Protein AF-A0A5P1X5R8-F1 (afdb_monomer)

Sequence (761 aa):
MVNEMNGQTHYKMYKANKHWIYVGITLMVMTGAVAITSGNVRADVNDPTAAAPLDAPDDSITTAAVSAYQSDRDAYQSMASTASASATQAADEYNSSSATSDYAADLASYNTASNAATYDTKAEVLSQYNDTASEYAVQVSAANSANTVIEQQNNSAQASYESVQTKYDALPAKIKTAGALITEYNKTTDTVSADIAAKITKESNTNAVTASTSSLSNLLKSVNKAKGANSATPITVASSTDGSGAVTATLFGATYTDQNGDGKITFEDDIIPELQTPTSLADVTVMFYYLKRVADTALDSTDANGTAVKAVSAGAAATSMDLMNTASGAFKTSGSTAEAALVKSIQTELKTDLENKLKDIYSQAGMTFDEAAFDATYVEQLKQIAIDNYKEQTAAFLQTLNDLLVKFQAATTDTVWTSNSTNPLVGGLKTVIAKATQQVTDGLAEIEALPASDDFLETVYSGNNKITNSINSIWSTINSSIDNYGRSTSPMMKTVLPGLDTNGVKSAAGTFTFSNEFVASHQVIFDAAIGLADAITKLAEEFFGVTDDLQQTIQPLVTISGSFDVSAPTAYTNVAAVALPTAPAKPVIQGVDKEPTTPQARTITIIPVDLSGNPLEYAPSFTIDTIPGVTIDTPTVAGYSPQNAKLTPTPGENKVVYIPVNYAGNEGDGIQVKTAVSEGGYHEAKTADPIIVPEENKVVETVTDLGNNQPKPNQSIGETTNNLGKSLPQTGESSQSELATIGLMLLGFMGLAAVGKKKRY

InterPro domains:
  IPR019931 LPXTG cell wall anchor motif [PF00746] (725-759)
  IPR019931 LPXTG cell wall anchor motif [PS50847] (728-761)
  IPR022263 KxYKxGKxW signal peptide [PF19258] (8-45)
  IPR022263 KxYKxGKxW signal peptide [TIGR03715] (9-28)

Structure (mmCIF, N/CA/C/O backbone):
data_AF-A0A5P1X5R8-F1
#
_entry.id   AF-A0A5P1X5R8-F1
#
loop_
_atom_site.group_PDB
_atom_site.id
_atom_site.type_symbol
_atom_site.label_atom_id
_atom_site.label_alt_id
_atom_site.label_comp_id
_atom_site.label_asym_id
_atom_site.label_entity_id
_atom_site.label_seq_id
_atom_site.pdbx_PDB_ins_code
_atom_site.Cartn_x
_atom_site.Cartn_y
_atom_site.Cartn_z
_atom_site.occupancy
_atom_site.B_iso_or_equiv
_atom_site.auth_seq_id
_atom_site.auth_comp_id
_atom_site.auth_asym_id
_atom_site.auth_atom_id
_atom_site.pdbx_PDB_model_num
ATOM 1 N N . MET A 1 1 ? 12.021 33.035 37.896 1.00 27.00 1 MET A N 1
ATOM 2 C CA . MET A 1 1 ? 13.412 32.616 37.635 1.00 27.00 1 MET A CA 1
ATOM 3 C C . MET A 1 1 ? 13.331 31.256 36.983 1.00 27.00 1 MET A C 1
ATOM 5 O O . MET A 1 1 ? 12.898 30.315 37.630 1.00 27.00 1 MET A O 1
ATOM 9 N N . VAL A 1 2 ? 13.594 31.214 35.681 1.00 25.67 2 VAL A N 1
ATOM 10 C CA . VAL A 1 2 ? 13.609 29.990 34.877 1.00 25.67 2 VAL A CA 1
ATOM 11 C C . VAL A 1 2 ? 14.982 29.362 35.091 1.00 25.67 2 VAL A C 1
ATOM 13 O O . VAL A 1 2 ? 15.979 30.003 34.774 1.00 25.67 2 VAL A O 1
ATOM 16 N N . ASN A 1 3 ? 15.035 28.172 35.687 1.00 24.73 3 ASN A N 1
ATOM 17 C CA . ASN A 1 3 ? 16.239 27.347 35.683 1.00 24.73 3 ASN A CA 1
ATOM 18 C C . ASN A 1 3 ? 16.033 26.253 34.638 1.00 24.73 3 ASN A C 1
ATOM 20 O O . ASN A 1 3 ? 15.183 25.380 34.803 1.00 24.73 3 ASN A O 1
ATOM 24 N N . GLU A 1 4 ? 16.802 26.352 33.559 1.00 27.09 4 GLU A N 1
ATOM 25 C CA . GLU A 1 4 ? 16.969 25.324 32.539 1.00 27.09 4 GLU A CA 1
ATOM 26 C C . GLU A 1 4 ? 17.532 24.047 33.182 1.00 27.09 4 GLU A C 1
ATOM 28 O O . GLU A 1 4 ? 18.635 24.047 33.732 1.00 27.09 4 GLU A O 1
ATOM 33 N N . MET A 1 5 ? 16.786 22.942 33.108 1.00 25.38 5 MET A N 1
ATOM 34 C CA . MET A 1 5 ? 17.341 21.606 33.319 1.00 25.38 5 MET A CA 1
ATOM 35 C C . MET A 1 5 ? 17.916 21.107 31.991 1.00 25.38 5 MET A C 1
ATOM 37 O O . MET A 1 5 ? 17.199 20.586 31.141 1.00 25.38 5 MET A O 1
ATOM 41 N N . ASN A 1 6 ? 19.231 21.259 31.828 1.00 30.48 6 ASN A N 1
ATOM 42 C CA . ASN A 1 6 ? 20.014 20.522 30.838 1.00 30.48 6 ASN A CA 1
ATOM 43 C C . ASN A 1 6 ? 20.052 19.035 31.232 1.00 30.48 6 ASN A C 1
ATOM 45 O O . ASN A 1 6 ? 20.942 18.597 31.959 1.00 30.48 6 ASN A O 1
ATOM 49 N N . GLY A 1 7 ? 19.073 18.259 30.771 1.00 25.56 7 GLY A N 1
ATOM 50 C CA . GLY A 1 7 ? 19.085 16.802 30.874 1.00 25.56 7 GLY A CA 1
ATOM 51 C C . GLY A 1 7 ? 19.798 16.183 29.675 1.00 25.56 7 GLY A C 1
ATOM 52 O O . GLY A 1 7 ? 19.180 15.979 28.635 1.00 25.56 7 GLY A O 1
ATOM 53 N N . GLN A 1 8 ? 21.089 15.861 29.804 1.00 24.95 8 GLN A N 1
ATOM 54 C CA . GLN A 1 8 ? 21.733 14.929 28.873 1.00 24.95 8 GLN A CA 1
ATOM 55 C C . GLN A 1 8 ? 21.175 13.523 29.119 1.00 24.95 8 GLN A C 1
ATOM 57 O O . GLN A 1 8 ? 21.382 12.934 30.179 1.00 24.95 8 GLN A O 1
ATOM 62 N N . THR A 1 9 ? 20.450 12.987 28.141 1.00 26.39 9 THR A N 1
ATOM 63 C CA . THR A 1 9 ? 19.920 11.621 28.163 1.00 26.39 9 THR A CA 1
ATOM 64 C C . THR A 1 9 ? 20.978 10.662 27.618 1.00 26.39 9 THR A C 1
ATOM 66 O O . THR A 1 9 ? 21.393 10.769 26.465 1.00 26.39 9 THR A O 1
ATOM 69 N N . HIS A 1 10 ? 21.432 9.717 28.442 1.00 26.34 10 HIS A N 1
ATOM 70 C CA . HIS A 1 10 ? 22.325 8.644 28.007 1.00 26.34 10 HIS A CA 1
ATOM 71 C C . HIS A 1 10 ? 21.500 7.426 27.579 1.00 26.34 10 HIS A C 1
ATOM 73 O O . HIS A 1 10 ? 20.803 6.829 28.396 1.00 26.34 10 HIS A O 1
ATOM 79 N N . TYR A 1 11 ? 21.612 7.033 26.310 1.00 27.80 11 TYR A N 1
ATOM 80 C CA . TYR A 1 11 ? 20.990 5.820 25.776 1.00 27.80 11 TYR A CA 1
ATOM 81 C C . TYR A 1 11 ? 21.985 4.655 25.818 1.00 27.80 11 TYR A C 1
ATOM 83 O O . TYR A 1 11 ? 23.116 4.784 25.344 1.00 27.80 11 TYR A O 1
ATOM 91 N N . LYS A 1 12 ? 21.568 3.500 26.349 1.00 27.92 12 LYS A N 1
ATOM 92 C CA . LYS A 1 12 ? 22.285 2.234 26.139 1.00 27.92 12 LYS A CA 1
ATOM 93 C C . LYS A 1 12 ? 21.768 1.585 24.860 1.00 27.92 12 LYS A C 1
ATOM 95 O O . LYS A 1 12 ? 20.571 1.369 24.710 1.00 27.92 12 LYS A O 1
ATOM 100 N N . MET A 1 13 ? 22.685 1.293 23.946 1.00 27.95 13 MET A N 1
ATOM 101 C CA . MET A 1 13 ? 22.392 0.644 22.673 1.00 27.95 13 MET A CA 1
ATOM 102 C C . MET A 1 13 ? 22.651 -0.862 22.760 1.00 27.95 13 MET A C 1
ATOM 104 O O . MET A 1 13 ? 23.700 -1.275 23.256 1.00 27.95 13 MET A O 1
ATOM 108 N N . TYR A 1 14 ? 21.750 -1.668 22.197 1.00 30.86 14 TYR A N 1
ATOM 109 C CA . TYR A 1 14 ? 21.970 -3.097 21.965 1.00 30.86 14 TYR A CA 1
ATOM 110 C C . TYR A 1 14 ? 21.928 -3.397 20.465 1.00 30.86 14 TYR A C 1
ATOM 112 O O . TYR A 1 14 ? 21.133 -2.825 19.717 1.00 30.86 14 TYR A O 1
ATOM 120 N N . LYS A 1 15 ? 22.827 -4.280 20.020 1.00 27.22 15 LYS A N 1
ATOM 121 C CA . LYS A 1 15 ? 22.990 -4.668 18.616 1.00 27.22 15 LYS A CA 1
ATOM 122 C C . LYS A 1 15 ? 22.424 -6.070 18.414 1.00 27.22 15 LYS A C 1
ATOM 124 O O . LYS A 1 15 ? 23.028 -7.036 18.870 1.00 27.22 15 LYS A O 1
ATOM 129 N N . ALA A 1 16 ? 21.321 -6.177 17.682 1.00 28.58 16 ALA A N 1
ATOM 130 C CA . ALA A 1 16 ? 20.769 -7.444 17.209 1.00 28.58 16 ALA A CA 1
ATOM 131 C C . ALA A 1 16 ? 20.650 -7.391 15.678 1.00 28.58 16 ALA A C 1
ATOM 133 O O . ALA A 1 16 ? 20.191 -6.396 15.126 1.00 28.58 16 ALA A O 1
ATOM 134 N N . ASN A 1 17 ? 21.147 -8.422 14.983 1.00 28.03 17 ASN A N 1
ATOM 135 C CA . ASN A 1 17 ? 21.011 -8.620 13.530 1.00 28.03 17 ASN A CA 1
ATOM 136 C C . ASN A 1 17 ? 21.136 -7.352 12.659 1.00 28.03 17 ASN A C 1
ATOM 138 O O . ASN A 1 17 ? 20.280 -7.043 11.842 1.00 28.03 17 ASN A O 1
ATOM 142 N N . LYS A 1 18 ? 22.271 -6.650 12.801 1.00 29.05 18 LYS A N 1
ATOM 143 C CA . LYS A 1 18 ? 22.678 -5.470 12.005 1.00 29.05 18 LYS A CA 1
ATOM 144 C C . LYS A 1 18 ? 21.834 -4.199 12.190 1.00 29.05 18 LYS A C 1
ATOM 146 O O . LYS A 1 18 ? 22.118 -3.219 11.501 1.00 29.05 18 LYS A O 1
ATOM 151 N N . HIS A 1 19 ? 20.895 -4.153 13.132 1.00 24.38 19 HIS A N 1
ATOM 152 C CA . HIS A 1 19 ? 20.136 -2.941 13.449 1.00 24.38 19 HIS A CA 1
ATOM 153 C C . HIS A 1 19 ? 20.346 -2.520 14.910 1.00 24.38 19 HIS A C 1
ATOM 155 O O . HIS A 1 19 ? 20.564 -3.349 15.798 1.00 24.38 19 HIS A O 1
ATOM 161 N N . TRP A 1 20 ? 20.368 -1.206 15.132 1.00 28.70 20 TRP A N 1
ATOM 162 C CA . TRP A 1 20 ? 20.449 -0.599 16.458 1.00 28.70 20 TRP A CA 1
ATOM 163 C C . TRP A 1 20 ? 19.023 -0.361 16.949 1.00 28.70 20 TRP A C 1
ATOM 165 O O . TRP A 1 20 ? 18.269 0.345 16.284 1.00 28.70 20 TRP A O 1
ATOM 175 N N . ILE A 1 21 ? 18.648 -0.954 18.083 1.00 26.28 21 ILE A N 1
ATOM 176 C CA . ILE A 1 21 ? 17.311 -0.792 18.669 1.00 26.28 21 ILE A CA 1
ATOM 177 C C . ILE A 1 21 ? 17.430 0.073 19.926 1.00 26.28 21 ILE A C 1
ATOM 179 O O . ILE A 1 21 ? 18.297 -0.162 20.773 1.00 26.28 21 ILE A O 1
ATOM 183 N N . TYR A 1 22 ? 16.556 1.074 20.032 1.00 25.41 22 TYR A N 1
ATOM 184 C CA . TYR A 1 22 ? 16.398 1.925 21.208 1.00 25.41 22 TYR A CA 1
ATOM 185 C C . TYR A 1 22 ? 15.264 1.363 22.070 1.00 25.41 22 TYR A C 1
ATOM 187 O O . TYR A 1 22 ? 14.120 1.338 21.630 1.00 25.41 22 TYR A O 1
ATOM 195 N N . VAL A 1 23 ? 15.560 0.931 23.297 1.00 26.56 23 VAL A N 1
ATOM 196 C CA . VAL A 1 23 ? 14.532 0.604 24.298 1.00 26.56 23 VAL A CA 1
ATOM 197 C C . VAL A 1 23 ? 14.603 1.662 25.389 1.00 26.56 23 VAL A C 1
ATOM 199 O O . VAL A 1 23 ? 15.462 1.614 26.267 1.00 26.56 23 VAL A O 1
ATOM 202 N N . GLY A 1 24 ? 13.731 2.661 25.292 1.00 22.95 24 GLY A N 1
ATOM 203 C CA . GLY A 1 24 ? 13.473 3.625 26.353 1.00 22.95 24 GLY A CA 1
ATOM 204 C C . GLY A 1 24 ? 12.089 3.363 26.923 1.00 22.95 24 GLY A C 1
ATOM 205 O O . GLY A 1 24 ? 11.106 3.859 26.381 1.00 22.95 24 GLY A O 1
ATOM 206 N N . ILE A 1 25 ? 12.003 2.588 28.006 1.00 26.08 25 ILE A N 1
ATOM 207 C CA . ILE A 1 25 ? 10.794 2.549 28.835 1.00 26.08 25 ILE A CA 1
ATOM 208 C C . ILE A 1 25 ? 10.695 3.923 29.494 1.00 26.08 25 ILE A C 1
ATOM 210 O O . ILE A 1 25 ? 11.390 4.216 30.466 1.00 26.08 25 ILE A O 1
ATOM 214 N N . THR A 1 26 ? 9.854 4.784 28.934 1.00 22.89 26 THR A N 1
ATOM 215 C CA . THR A 1 26 ? 9.471 6.036 29.579 1.00 22.89 26 THR A CA 1
ATOM 216 C C . THR A 1 26 ? 8.238 5.730 30.415 1.00 22.89 26 THR A C 1
ATOM 218 O O . THR A 1 26 ? 7.112 5.811 29.937 1.00 22.89 26 THR A O 1
ATOM 221 N N . LEU A 1 27 ? 8.451 5.328 31.669 1.00 23.73 27 LEU A N 1
ATOM 222 C CA . LEU A 1 27 ? 7.388 5.263 32.664 1.00 23.73 27 LEU A CA 1
ATOM 223 C C . LEU A 1 27 ? 7.100 6.703 33.119 1.00 23.73 27 LEU A C 1
ATOM 225 O O . LEU A 1 27 ? 7.674 7.192 34.090 1.00 23.73 27 LEU A O 1
ATOM 229 N N . MET A 1 28 ? 6.258 7.424 32.379 1.00 20.64 28 MET A N 1
ATOM 230 C CA . MET A 1 28 ? 5.719 8.692 32.860 1.00 20.64 28 MET A CA 1
ATOM 231 C C . MET A 1 28 ? 4.543 8.366 33.782 1.00 20.64 28 MET A C 1
ATOM 233 O O . MET A 1 28 ? 3.407 8.213 33.345 1.00 20.64 28 MET A O 1
ATOM 237 N N . VAL A 1 29 ? 4.826 8.217 35.076 1.00 23.75 29 VAL A N 1
ATOM 238 C CA . VAL A 1 29 ? 3.786 8.164 36.105 1.00 23.75 29 VAL A CA 1
ATOM 239 C C . VAL A 1 29 ? 3.222 9.578 36.246 1.00 23.75 29 VAL A C 1
ATOM 241 O O . VAL A 1 29 ? 3.705 10.379 37.042 1.00 23.75 29 VAL A O 1
ATOM 244 N N . MET A 1 30 ? 2.209 9.917 35.448 1.00 21.86 30 MET A N 1
ATOM 245 C CA . MET A 1 30 ? 1.336 11.037 35.782 1.00 21.86 30 MET A CA 1
ATOM 246 C C . MET A 1 30 ? 0.348 10.564 36.848 1.00 21.86 30 MET A C 1
ATOM 248 O O . MET A 1 30 ? -0.737 10.076 36.546 1.00 21.86 30 MET A O 1
ATOM 252 N N . THR A 1 31 ? 0.701 10.735 38.121 1.00 26.34 31 THR A N 1
ATOM 253 C CA . THR A 1 31 ? -0.300 10.828 39.188 1.00 26.34 31 THR A CA 1
ATOM 254 C C . THR A 1 31 ? -1.058 12.144 39.022 1.00 26.34 31 THR A C 1
ATOM 256 O O . THR A 1 31 ? -0.727 13.154 39.639 1.00 26.34 31 THR A O 1
ATOM 259 N N . GLY A 1 32 ? -2.064 12.144 38.153 1.00 22.59 32 GLY A N 1
ATOM 260 C CA . GLY A 1 32 ? -3.081 13.183 38.085 1.00 22.59 32 GLY A CA 1
ATOM 261 C C . GLY A 1 32 ? -4.236 12.832 39.013 1.00 22.59 32 GLY A C 1
ATOM 262 O O . GLY A 1 32 ? -5.257 12.322 38.564 1.00 22.59 32 GLY A O 1
ATOM 263 N N . ALA A 1 33 ? -4.091 13.099 40.311 1.00 22.97 33 ALA A N 1
ATOM 264 C CA . ALA A 1 33 ? -5.251 13.209 41.185 1.00 22.97 33 ALA A CA 1
ATOM 265 C C . ALA A 1 33 ? -6.056 14.436 40.733 1.00 22.97 33 ALA A C 1
ATOM 267 O O . ALA A 1 33 ? -5.693 15.575 41.030 1.00 22.97 33 ALA A O 1
ATOM 268 N N . VAL A 1 34 ? -7.139 14.217 39.987 1.00 22.72 34 VAL A N 1
ATOM 269 C CA . VAL A 1 34 ? -8.114 15.267 39.688 1.00 22.72 34 VAL A CA 1
ATOM 270 C C . VAL A 1 34 ? -8.908 15.537 40.968 1.00 22.72 34 VAL A C 1
ATOM 272 O O . VAL A 1 34 ? -9.952 14.945 41.226 1.00 22.72 34 VAL A O 1
ATOM 275 N N . ALA A 1 35 ? -8.395 16.440 41.802 1.00 21.91 35 ALA A N 1
ATOM 276 C CA . ALA A 1 35 ? -9.182 17.098 42.832 1.00 21.91 35 ALA A CA 1
ATOM 277 C C . ALA A 1 35 ? -10.048 18.176 42.161 1.00 21.91 35 ALA A C 1
ATOM 279 O O . ALA A 1 35 ? -9.607 19.305 41.953 1.00 21.91 35 ALA A O 1
ATOM 280 N N . ILE A 1 36 ? -11.288 17.827 41.807 1.00 25.17 36 ILE A N 1
ATOM 281 C CA . ILE A 1 36 ? -12.309 18.808 41.419 1.00 25.17 36 ILE A CA 1
ATOM 282 C C . ILE A 1 36 ? -12.775 19.511 42.697 1.00 25.17 36 ILE A C 1
ATOM 284 O O . ILE A 1 36 ? -13.628 19.010 43.426 1.00 25.17 36 ILE A O 1
ATOM 288 N N . THR A 1 37 ? -12.213 20.681 42.993 1.00 20.94 37 THR A N 1
ATOM 289 C CA . THR A 1 37 ? -12.808 21.612 43.954 1.00 20.94 37 THR A CA 1
ATOM 290 C C . THR A 1 37 ? -13.896 22.416 43.246 1.00 20.94 37 THR A C 1
ATOM 292 O O . THR A 1 37 ? -13.640 23.313 42.447 1.00 20.94 37 THR A O 1
ATOM 295 N N . SER A 1 38 ? -15.152 22.079 43.533 1.00 24.06 38 SER A N 1
ATOM 296 C CA . SER A 1 38 ? -16.329 22.840 43.115 1.00 24.06 38 SER A CA 1
ATOM 297 C C . SER A 1 38 ? -16.380 24.188 43.849 1.00 24.06 38 SER A C 1
ATOM 299 O O . SER A 1 38 ? -16.746 24.252 45.025 1.00 24.06 38 SER A O 1
ATOM 301 N N . GLY A 1 39 ? -16.022 25.273 43.162 1.00 21.47 39 GLY A N 1
ATOM 302 C CA . GLY A 1 39 ? -16.304 26.642 43.592 1.00 21.47 39 GLY A CA 1
ATOM 303 C C . GLY A 1 39 ? -17.635 27.121 43.014 1.00 21.47 39 GLY A C 1
ATOM 304 O O . GLY A 1 39 ? -17.707 27.474 41.842 1.00 21.47 39 GLY A O 1
ATOM 305 N N . ASN A 1 40 ? -18.689 27.146 43.832 1.00 22.45 40 ASN A N 1
ATOM 306 C CA . ASN A 1 40 ? -19.991 27.702 43.458 1.00 22.45 40 ASN A CA 1
ATOM 307 C C . ASN A 1 40 ? -19.959 29.239 43.506 1.00 22.45 40 ASN A C 1
ATOM 309 O O . ASN A 1 40 ? -19.747 29.816 44.574 1.00 22.45 40 ASN A O 1
ATOM 313 N N . VAL A 1 41 ? -20.268 29.902 42.388 1.00 21.92 41 VAL A N 1
ATOM 314 C CA . VAL A 1 41 ? -20.694 31.310 42.374 1.00 21.92 41 VAL A CA 1
ATOM 315 C C . VAL A 1 41 ? -22.222 31.332 42.368 1.00 21.92 41 VAL A C 1
ATOM 317 O O . VAL A 1 41 ? -22.862 30.875 41.426 1.00 21.92 41 VAL A O 1
ATOM 320 N N . ARG A 1 42 ? -22.807 31.833 43.460 1.00 21.78 42 ARG A N 1
ATOM 321 C CA . ARG A 1 42 ? -24.247 32.078 43.601 1.00 21.78 42 ARG A CA 1
ATOM 322 C C . ARG A 1 42 ? -24.659 33.311 42.794 1.00 21.78 42 ARG A C 1
ATOM 324 O O . ARG A 1 42 ? -24.067 34.372 42.972 1.00 21.78 42 ARG A O 1
ATOM 331 N N . ALA A 1 43 ? -25.751 33.194 42.045 1.00 21.09 43 ALA A N 1
ATOM 332 C CA . ALA A 1 43 ? -26.664 34.302 41.790 1.00 21.09 43 ALA A CA 1
ATOM 333 C C . ALA A 1 43 ? -28.021 33.930 42.406 1.00 21.09 43 ALA A C 1
ATOM 335 O O . ALA A 1 43 ? -28.658 32.960 42.005 1.00 21.09 43 ALA A O 1
ATOM 336 N N . ASP A 1 44 ? -28.384 34.666 43.450 1.00 21.70 44 ASP A N 1
ATOM 337 C CA . ASP A 1 44 ? -29.651 34.600 44.174 1.00 21.70 44 ASP A CA 1
ATOM 338 C C . ASP A 1 44 ? -30.624 35.600 43.540 1.00 21.70 44 ASP A C 1
ATOM 340 O O . ASP A 1 44 ? -30.308 36.790 43.508 1.00 21.70 44 ASP A O 1
ATOM 344 N N . VAL A 1 45 ? -31.780 35.129 43.060 1.00 26.59 45 VAL A N 1
ATOM 345 C CA . VAL A 1 45 ? -33.027 35.909 43.046 1.00 26.59 45 VAL A CA 1
ATOM 346 C C . VAL A 1 45 ? -34.208 34.954 43.275 1.00 26.59 45 VAL A C 1
ATOM 348 O O . VAL A 1 45 ? -34.491 34.082 42.457 1.00 26.59 45 VAL A O 1
ATOM 351 N N . ASN A 1 46 ? -34.886 35.140 44.407 1.00 27.33 46 ASN A N 1
ATOM 352 C CA . ASN A 1 46 ? -36.123 34.472 44.821 1.00 27.33 46 ASN A CA 1
ATOM 353 C C . ASN A 1 46 ? -37.341 34.818 43.942 1.00 27.33 46 ASN A C 1
ATOM 355 O O . ASN A 1 46 ? -37.555 35.996 43.667 1.00 27.33 46 ASN A O 1
ATOM 359 N N . ASP A 1 47 ? -38.219 33.834 43.696 1.00 25.69 47 ASP A N 1
ATOM 360 C CA . ASP A 1 47 ? -39.687 33.982 43.821 1.00 25.69 47 ASP A CA 1
ATOM 361 C C . ASP A 1 47 ? -40.375 32.596 43.953 1.00 25.69 47 ASP A C 1
ATOM 363 O O . ASP A 1 47 ? -40.315 31.800 43.013 1.00 25.69 47 ASP A O 1
ATOM 367 N N . PRO A 1 48 ? -41.010 32.246 45.093 1.00 33.84 48 PRO A N 1
ATOM 368 C CA . PRO A 1 48 ? -41.671 30.962 45.277 1.00 33.84 48 PRO A CA 1
ATOM 369 C C . PRO A 1 48 ? -43.201 31.100 45.276 1.00 33.84 48 PRO A C 1
ATOM 371 O O . PRO A 1 48 ? -43.821 30.797 46.287 1.00 33.84 48 PRO A O 1
ATOM 374 N N . THR A 1 49 ? -43.846 31.515 44.180 1.00 35.75 49 THR A N 1
ATOM 375 C CA . THR A 1 49 ? -45.305 31.308 44.019 1.00 35.75 49 THR A CA 1
ATOM 376 C C . THR A 1 49 ? -45.774 31.290 42.556 1.00 35.75 49 THR A C 1
ATOM 378 O O . THR A 1 49 ? -46.336 32.259 42.059 1.00 35.75 49 THR A O 1
ATOM 381 N N . ALA A 1 50 ? -45.650 30.150 41.871 1.00 28.64 50 ALA A N 1
ATOM 382 C CA . ALA A 1 50 ? -46.517 29.824 40.733 1.00 28.64 50 ALA A CA 1
ATOM 383 C C . ALA A 1 50 ? -46.599 28.304 40.544 1.00 28.64 50 ALA A C 1
ATOM 385 O O . ALA A 1 50 ? -45.582 27.627 40.426 1.00 28.64 50 ALA A O 1
ATOM 386 N N . ALA A 1 51 ? -47.815 27.764 40.545 1.00 38.25 51 ALA A N 1
ATOM 387 C CA . ALA A 1 51 ? -48.084 26.370 40.217 1.00 38.25 51 ALA A CA 1
ATOM 388 C C . ALA A 1 51 ? -48.503 26.226 38.742 1.00 38.25 51 ALA A C 1
ATOM 390 O O . ALA A 1 51 ? -49.226 27.083 38.234 1.00 38.25 51 ALA A O 1
ATOM 391 N N . ALA A 1 52 ? -48.143 25.065 38.171 1.00 30.84 52 ALA A N 1
ATOM 392 C CA . ALA A 1 52 ? -48.499 24.468 36.868 1.00 30.84 52 ALA A CA 1
ATOM 393 C C . ALA A 1 52 ? -47.602 24.843 35.663 1.00 30.84 52 ALA A C 1
ATOM 395 O O . ALA A 1 52 ? -47.148 25.983 35.608 1.00 30.84 52 ALA A O 1
ATOM 396 N N . PRO A 1 53 ? -47.371 23.935 34.678 1.00 30.33 53 PRO A N 1
ATOM 397 C CA . PRO A 1 53 ? -48.029 22.642 34.417 1.00 30.33 53 PRO A CA 1
ATOM 398 C C . PRO A 1 53 ? -47.084 21.413 34.375 1.00 30.33 53 PRO A C 1
ATOM 400 O O . PRO A 1 53 ? -45.868 21.527 34.280 1.00 30.33 53 PRO A O 1
ATOM 403 N N . LEU A 1 54 ? -47.676 20.215 34.441 1.00 43.25 54 LEU A N 1
ATOM 404 C CA . LEU A 1 54 ? -47.064 18.965 33.974 1.00 43.25 54 LEU A CA 1
ATOM 405 C C . LEU A 1 54 ? -46.971 19.030 32.442 1.00 43.25 54 LEU A C 1
ATOM 407 O O . LEU A 1 54 ? -48.007 18.902 31.798 1.00 43.25 54 LEU A O 1
ATOM 411 N N . ASP A 1 55 ? -45.775 19.201 31.878 1.00 31.19 55 ASP A N 1
ATOM 412 C CA . ASP A 1 55 ? -45.534 19.041 30.440 1.00 31.19 55 ASP A CA 1
ATOM 413 C C . ASP A 1 55 ? -44.196 18.329 30.173 1.00 31.19 55 ASP A C 1
ATOM 415 O O . ASP A 1 55 ? -43.164 18.730 30.699 1.00 31.19 55 ASP A O 1
ATOM 419 N N . ALA A 1 56 ? -44.302 17.282 29.341 1.00 28.72 56 ALA A N 1
ATOM 420 C CA . ALA A 1 56 ? -43.307 16.442 28.655 1.00 28.72 56 ALA A CA 1
ATOM 421 C C . ALA A 1 56 ? -42.162 15.780 29.470 1.00 28.72 56 ALA A C 1
ATOM 423 O O . ALA A 1 56 ? -41.532 16.418 30.308 1.00 28.72 56 ALA A O 1
ATOM 424 N N . PRO A 1 57 ? -41.836 14.490 29.210 1.00 35.09 57 PRO A N 1
ATOM 425 C CA . PRO A 1 57 ? -40.616 13.889 29.734 1.00 35.09 57 PRO A CA 1
ATOM 426 C C . PRO A 1 57 ? -39.419 14.686 29.221 1.00 35.09 57 PRO A C 1
ATOM 428 O O . PRO A 1 57 ? -39.243 14.884 28.021 1.00 35.09 57 PRO A O 1
ATOM 431 N N . ASP A 1 58 ? -38.654 15.168 30.184 1.00 36.56 58 ASP A N 1
ATOM 432 C CA . ASP A 1 58 ? -37.478 15.994 30.030 1.00 36.56 58 ASP A CA 1
ATOM 433 C C . ASP A 1 58 ? -36.441 15.320 29.110 1.00 36.56 58 ASP A C 1
ATOM 435 O O . ASP A 1 58 ? -35.888 14.268 29.427 1.00 36.56 58 ASP A O 1
ATOM 439 N N . ASP A 1 59 ? -36.201 15.929 27.948 1.00 44.88 59 ASP A N 1
ATOM 440 C CA . ASP A 1 59 ? -35.228 15.508 26.929 1.00 44.88 59 ASP A CA 1
ATOM 441 C C . ASP A 1 59 ? -33.791 15.973 27.303 1.00 44.88 59 ASP A C 1
ATOM 443 O O . ASP A 1 59 ? -32.887 15.974 26.468 1.00 44.88 59 ASP A O 1
ATOM 447 N N . SER A 1 60 ? -33.566 16.402 28.558 1.00 39.72 60 SER A N 1
ATOM 448 C CA . SER A 1 60 ? -32.377 17.138 29.030 1.00 39.72 60 SER A CA 1
ATOM 449 C C . SER A 1 60 ? -31.151 16.302 29.417 1.00 39.72 60 SER A C 1
ATOM 451 O O . SER A 1 60 ? -30.297 16.765 30.181 1.00 39.72 60 SER A O 1
ATOM 453 N N . ILE A 1 61 ? -30.945 15.123 28.823 1.00 48.44 61 ILE A N 1
ATOM 454 C CA . ILE A 1 61 ? -29.563 14.629 28.731 1.00 48.44 61 ILE A CA 1
ATOM 455 C C . ILE A 1 61 ? -28.874 15.477 27.660 1.00 48.44 61 ILE A C 1
ATOM 457 O O . ILE A 1 61 ? -28.961 15.219 26.463 1.00 48.44 61 ILE A O 1
ATOM 461 N N . THR A 1 62 ? -28.257 16.563 28.132 1.00 57.28 62 THR A N 1
ATOM 462 C CA . THR A 1 62 ? -27.528 17.549 27.327 1.00 57.28 62 THR A CA 1
ATOM 463 C C . THR A 1 62 ? -26.487 16.870 26.436 1.00 57.28 62 THR A C 1
ATOM 465 O O . THR A 1 62 ? -25.897 15.865 26.833 1.00 57.28 62 THR A O 1
ATOM 468 N N . THR A 1 63 ? -26.197 17.454 25.270 1.00 64.69 63 THR A N 1
ATOM 469 C CA . THR A 1 63 ? -25.065 17.093 24.394 1.00 64.69 63 THR A CA 1
ATOM 470 C C . THR A 1 63 ? -23.791 16.760 25.186 1.00 64.69 63 THR A C 1
ATOM 472 O O . THR A 1 63 ? -23.090 15.814 24.854 1.00 64.69 63 THR A O 1
ATOM 475 N N . ALA A 1 64 ? -23.555 17.449 26.310 1.00 69.69 64 ALA A N 1
ATOM 476 C CA . ALA A 1 64 ? -22.423 17.218 27.202 1.00 69.69 64 ALA A CA 1
ATOM 477 C C . ALA A 1 64 ? -22.349 15.803 27.811 1.00 69.69 64 ALA A C 1
ATOM 479 O O . ALA A 1 64 ? -21.252 15.289 27.990 1.00 69.69 64 ALA A O 1
ATOM 480 N N . ALA A 1 65 ? -23.474 15.157 28.126 1.00 74.81 65 ALA A N 1
ATOM 481 C CA . ALA A 1 65 ? -23.478 13.804 28.688 1.00 74.81 65 ALA A CA 1
ATOM 482 C C . ALA A 1 65 ? -23.179 12.731 27.628 1.00 74.81 65 ALA A C 1
ATOM 484 O O . ALA A 1 65 ? -22.493 11.755 27.927 1.00 74.81 65 ALA A O 1
ATOM 485 N N . VAL A 1 66 ? -23.640 12.937 26.388 1.00 79.06 66 VAL A N 1
ATOM 486 C CA . VAL A 1 66 ? -23.274 12.084 25.244 1.00 79.06 66 VAL A CA 1
ATOM 487 C C . VAL A 1 66 ? -21.789 12.259 24.923 1.00 79.06 66 VAL A C 1
ATOM 489 O O . VAL A 1 66 ? -21.075 11.266 24.845 1.00 79.06 66 VAL A O 1
ATOM 492 N N . SER A 1 67 ? -21.295 13.499 24.853 1.00 77.56 67 SER A N 1
ATOM 493 C CA . SER A 1 67 ? -19.872 13.777 24.622 1.00 77.56 67 SER A CA 1
ATOM 494 C C . SER A 1 67 ? -18.968 13.238 25.737 1.00 77.56 67 SER A C 1
ATOM 496 O O . SER A 1 67 ? -17.902 12.700 25.452 1.00 77.56 67 SER A O 1
ATOM 498 N N . ALA A 1 68 ? -19.389 13.334 27.005 1.00 80.81 68 ALA A N 1
ATOM 499 C CA . ALA A 1 68 ? -18.656 12.747 28.126 1.00 80.81 68 ALA A CA 1
ATOM 500 C C . ALA A 1 68 ? -18.586 11.219 28.006 1.00 80.81 68 ALA A C 1
ATOM 502 O O . ALA A 1 68 ? -17.503 10.649 28.100 1.00 80.81 68 ALA A O 1
ATOM 503 N N . TYR A 1 69 ? -19.720 10.567 27.719 1.00 88.38 69 TYR A N 1
ATOM 504 C CA . TYR A 1 69 ? -19.756 9.128 27.468 1.00 88.38 69 TYR A CA 1
ATOM 505 C C . TYR A 1 69 ? -18.805 8.712 26.338 1.00 88.38 69 TYR A C 1
ATOM 507 O O . TYR A 1 69 ? -18.026 7.782 26.520 1.00 88.38 69 TYR A O 1
ATOM 515 N N . GLN A 1 70 ? -18.847 9.400 25.196 1.00 84.75 70 GLN A N 1
ATOM 516 C CA . GLN A 1 70 ? -18.002 9.090 24.040 1.00 84.75 70 GLN A CA 1
ATOM 517 C C . GLN A 1 70 ? -16.517 9.214 24.380 1.00 84.75 70 GLN A C 1
ATOM 519 O O . GLN A 1 70 ? -15.756 8.282 24.140 1.00 84.75 70 GLN A O 1
ATOM 524 N N . SER A 1 71 ? -16.125 10.314 25.031 1.00 84.56 71 SER A N 1
ATOM 525 C CA . SER A 1 71 ? -14.746 10.518 25.480 1.00 84.56 71 SER A CA 1
ATOM 526 C C . SER A 1 71 ? -14.277 9.414 26.432 1.00 84.56 71 SER A C 1
ATOM 528 O O . SER A 1 71 ? -13.145 8.948 26.319 1.00 84.56 71 SER A O 1
ATOM 530 N N . ASP A 1 72 ? -15.124 8.992 27.373 1.00 87.94 72 ASP A N 1
ATOM 531 C CA . ASP A 1 72 ? -14.787 7.927 28.320 1.00 87.94 72 ASP A CA 1
ATOM 532 C C . ASP A 1 72 ? -14.742 6.549 27.648 1.00 87.94 72 ASP A C 1
ATOM 534 O O . ASP A 1 72 ? -13.897 5.721 27.994 1.00 87.94 72 ASP A O 1
ATOM 538 N N . ARG A 1 73 ? -15.628 6.295 26.677 1.00 89.81 73 ARG A N 1
ATOM 539 C CA . ARG A 1 73 ? -15.638 5.061 25.886 1.00 89.81 73 ARG A CA 1
ATOM 540 C C . ARG A 1 73 ? -14.368 4.933 25.054 1.00 89.81 73 ARG A C 1
ATOM 542 O O . ARG A 1 73 ? -13.756 3.869 25.078 1.00 89.81 73 ARG A O 1
ATOM 549 N N . ASP A 1 74 ? -13.962 5.989 24.358 1.00 84.06 74 ASP A N 1
ATOM 550 C CA . ASP A 1 74 ? -12.767 5.972 23.510 1.00 84.06 74 ASP A CA 1
ATOM 551 C C . ASP A 1 74 ? -11.501 5.780 24.365 1.00 84.06 74 ASP A C 1
ATOM 553 O O . ASP A 1 74 ? -10.641 4.951 24.050 1.00 84.06 74 ASP A O 1
ATOM 557 N N . ALA A 1 75 ? -11.430 6.452 25.522 1.00 85.94 75 ALA A N 1
ATOM 558 C CA . ALA A 1 75 ? -10.366 6.238 26.503 1.00 85.94 75 ALA A CA 1
ATOM 559 C C . ALA A 1 75 ? -10.340 4.789 27.024 1.00 85.94 75 ALA A C 1
ATOM 561 O O . ALA A 1 75 ? -9.272 4.175 27.113 1.00 85.94 75 ALA A O 1
ATOM 562 N N . TYR A 1 76 ? -11.510 4.217 27.326 1.00 89.75 76 TYR A N 1
ATOM 563 C CA . TYR A 1 76 ? -11.636 2.819 27.728 1.00 89.75 76 TYR A CA 1
ATOM 564 C C . TYR A 1 76 ? -11.170 1.854 26.632 1.00 89.75 76 TYR A C 1
ATOM 566 O O . TYR A 1 76 ? -10.389 0.956 26.931 1.00 89.75 76 TYR A O 1
ATOM 574 N N . GLN A 1 77 ? -11.596 2.031 25.379 1.00 85.38 77 GLN A N 1
ATOM 575 C CA . GLN A 1 77 ? -11.218 1.149 24.268 1.00 85.38 77 GLN A CA 1
ATOM 576 C C . GLN A 1 77 ? -9.702 1.160 24.024 1.00 85.38 77 GLN A C 1
ATOM 578 O O . GLN A 1 77 ? -9.095 0.098 23.850 1.00 85.38 77 GLN A O 1
ATOM 583 N N . SER A 1 78 ? -9.073 2.339 24.092 1.00 84.25 78 SER A N 1
ATOM 584 C CA . SER A 1 78 ? -7.614 2.463 24.021 1.00 84.25 78 SER A CA 1
ATOM 585 C C . SER A 1 78 ? -6.934 1.714 25.170 1.00 84.25 78 SER A C 1
ATOM 587 O O . SER A 1 78 ? -6.025 0.919 24.940 1.00 84.25 78 SER A O 1
ATOM 589 N N . MET A 1 79 ? -7.387 1.929 26.408 1.00 89.19 79 MET A N 1
ATOM 590 C CA . MET A 1 79 ? -6.816 1.290 27.594 1.00 89.19 79 MET A CA 1
ATOM 591 C C . MET A 1 79 ? -7.007 -0.235 27.580 1.00 89.19 79 MET A C 1
ATOM 593 O O . MET A 1 79 ? -6.075 -0.970 27.895 1.00 89.19 79 MET A O 1
ATOM 597 N N . ALA A 1 80 ? -8.189 -0.720 27.195 1.00 87.44 80 ALA A N 1
ATOM 598 C CA . ALA A 1 80 ? -8.515 -2.140 27.097 1.00 87.44 80 ALA A CA 1
ATOM 599 C C . ALA A 1 80 ? -7.623 -2.857 26.072 1.00 87.44 80 ALA A C 1
ATOM 601 O O . ALA A 1 80 ? -7.124 -3.950 26.347 1.00 87.44 80 ALA A O 1
ATOM 602 N N . SER A 1 81 ? -7.365 -2.216 24.928 1.00 85.50 81 SER A N 1
ATOM 603 C CA . SER A 1 81 ? -6.452 -2.731 23.901 1.00 85.50 81 SER A CA 1
ATOM 604 C C . SER A 1 81 ? -5.020 -2.847 24.434 1.00 85.50 81 SER A C 1
ATOM 606 O O . SER A 1 81 ? -4.388 -3.894 24.291 1.00 85.50 81 SER A O 1
ATOM 608 N N . THR A 1 82 ? -4.523 -1.815 25.127 1.00 87.69 82 THR A N 1
ATOM 609 C CA . THR A 1 82 ? -3.203 -1.846 25.778 1.00 87.69 82 THR A CA 1
ATOM 610 C C . THR A 1 82 ? -3.119 -2.923 26.861 1.00 87.69 82 THR A C 1
ATOM 612 O O . THR A 1 82 ? -2.162 -3.693 26.879 1.00 87.69 82 THR A O 1
ATOM 615 N N . ALA A 1 83 ? -4.133 -3.030 27.723 1.00 87.06 83 ALA A N 1
ATOM 616 C CA . ALA A 1 83 ? -4.191 -4.032 28.784 1.00 87.06 83 ALA A CA 1
ATOM 617 C C . ALA A 1 83 ? -4.157 -5.461 28.217 1.00 87.06 83 ALA A C 1
ATOM 619 O O . ALA A 1 83 ? -3.395 -6.302 28.695 1.00 87.06 83 ALA A O 1
ATOM 620 N N . SER A 1 84 ? -4.928 -5.726 27.154 1.00 88.75 84 SER A N 1
ATOM 621 C CA . SER A 1 84 ? -4.918 -7.013 26.449 1.00 88.75 84 SER A CA 1
ATOM 622 C C . SER A 1 84 ? -3.550 -7.326 25.838 1.00 88.75 84 SER A C 1
ATOM 624 O O . SER A 1 84 ? -3.073 -8.454 25.966 1.00 88.75 84 SER A O 1
ATOM 626 N N . ALA A 1 85 ? -2.900 -6.348 25.198 1.00 89.38 85 ALA A N 1
ATOM 627 C CA . ALA A 1 85 ? -1.572 -6.529 24.613 1.00 89.38 85 ALA A CA 1
ATOM 628 C C . ALA A 1 85 ? -0.519 -6.850 25.684 1.00 89.38 85 ALA A C 1
ATOM 630 O O . ALA A 1 85 ? 0.235 -7.806 25.530 1.00 89.38 85 ALA A O 1
ATOM 631 N N . SER A 1 86 ? -0.510 -6.119 26.803 1.00 87.25 86 SER A N 1
ATOM 632 C CA . SER A 1 86 ? 0.414 -6.372 27.915 1.00 87.25 86 SER A CA 1
ATOM 633 C C . SER A 1 86 ? 0.182 -7.727 28.590 1.00 87.25 86 SER A C 1
ATOM 635 O O . SER A 1 86 ? 1.143 -8.422 28.909 1.00 87.25 86 SER A O 1
ATOM 637 N N . ALA A 1 87 ? -1.075 -8.134 28.788 1.00 88.62 87 ALA A N 1
ATOM 638 C CA . ALA A 1 87 ? -1.391 -9.446 29.349 1.00 88.62 87 ALA A CA 1
ATOM 639 C C . ALA A 1 87 ? -1.004 -10.592 28.396 1.00 88.62 87 ALA A C 1
ATOM 641 O O . ALA A 1 87 ? -0.439 -11.592 28.836 1.00 88.62 87 ALA A O 1
ATOM 642 N N . THR A 1 88 ? -1.249 -10.427 27.091 1.00 91.25 88 THR A N 1
ATOM 643 C CA . THR A 1 88 ? -0.842 -11.399 26.060 1.00 91.25 88 THR A CA 1
ATOM 644 C C . THR A 1 88 ? 0.675 -11.516 25.993 1.00 91.25 88 THR A C 1
ATOM 646 O O . THR A 1 88 ? 1.203 -12.621 26.030 1.00 91.25 88 THR A O 1
ATOM 649 N N . GLN A 1 89 ? 1.387 -10.387 26.004 1.00 90.81 89 GLN A N 1
ATOM 650 C CA . GLN A 1 89 ? 2.845 -10.368 26.033 1.00 90.81 89 GLN A CA 1
ATOM 651 C C . GLN A 1 89 ? 3.399 -11.124 27.249 1.00 90.81 89 GLN A C 1
ATOM 653 O O . GLN A 1 89 ? 4.293 -11.947 27.089 1.00 90.81 89 GLN A O 1
ATOM 658 N N . ALA A 1 90 ? 2.850 -10.905 28.450 1.00 87.38 90 ALA A N 1
ATOM 659 C CA . ALA A 1 90 ? 3.276 -11.631 29.648 1.00 87.38 90 ALA A CA 1
ATOM 660 C C . ALA A 1 90 ? 3.044 -13.151 29.529 1.00 87.38 90 ALA A C 1
ATOM 662 O O . ALA A 1 90 ? 3.873 -13.944 29.981 1.00 87.38 90 ALA A O 1
ATOM 663 N N . ALA A 1 91 ? 1.935 -13.564 28.907 1.00 89.25 91 ALA A N 1
ATOM 664 C CA . ALA A 1 91 ? 1.657 -14.971 28.640 1.00 89.25 91 ALA A CA 1
ATOM 665 C C . ALA A 1 91 ? 2.632 -15.569 27.610 1.00 89.25 91 ALA A C 1
ATOM 667 O O . ALA A 1 91 ? 3.154 -16.665 27.822 1.00 89.25 91 ALA A O 1
ATOM 668 N N . ASP A 1 92 ? 2.910 -14.848 26.525 1.00 90.06 92 ASP A N 1
ATOM 669 C CA . ASP A 1 92 ? 3.796 -15.288 25.444 1.00 90.06 92 ASP A CA 1
ATOM 670 C C . ASP A 1 92 ? 5.261 -15.351 25.881 1.00 90.06 92 ASP A C 1
ATOM 672 O O . ASP A 1 92 ? 5.956 -16.306 25.534 1.00 90.06 92 ASP A O 1
ATOM 676 N N . GLU A 1 93 ? 5.722 -14.382 26.678 1.00 86.31 93 GLU A N 1
ATOM 677 C CA . GLU A 1 93 ? 7.068 -14.368 27.262 1.00 86.31 93 GLU A CA 1
ATOM 678 C C . GLU A 1 93 ? 7.306 -15.584 28.164 1.00 86.31 93 GLU A C 1
ATOM 680 O O . GLU A 1 93 ? 8.397 -16.154 28.147 1.00 86.31 93 GLU A O 1
ATOM 685 N N . TYR A 1 94 ? 6.284 -16.025 28.906 1.00 88.81 94 TYR A N 1
ATOM 686 C CA . TYR A 1 94 ? 6.348 -17.272 29.666 1.00 88.81 94 TYR A CA 1
ATOM 687 C C . TYR A 1 94 ? 6.309 -18.501 28.744 1.00 88.81 94 TYR A C 1
ATOM 689 O O . TYR A 1 94 ? 7.225 -19.318 28.766 1.00 88.81 94 TYR A O 1
ATOM 697 N N . ASN A 1 95 ? 5.284 -18.624 27.895 1.00 87.56 95 ASN A N 1
ATOM 698 C CA . ASN A 1 95 ? 5.054 -19.823 27.078 1.00 87.56 95 ASN A CA 1
ATOM 699 C C . ASN A 1 95 ? 6.157 -20.082 26.039 1.00 87.56 95 ASN A C 1
ATOM 701 O O . ASN A 1 95 ? 6.425 -21.235 25.702 1.00 87.56 95 ASN A O 1
ATOM 705 N N . SER A 1 96 ? 6.789 -19.024 25.529 1.00 85.75 96 SER A N 1
ATOM 706 C CA . SER A 1 96 ? 7.832 -19.099 24.497 1.00 85.75 96 SER A CA 1
ATOM 707 C C . SER A 1 96 ? 9.251 -19.069 25.073 1.00 85.75 96 SER A C 1
ATOM 709 O O . SER A 1 96 ? 10.223 -19.039 24.316 1.00 85.75 96 SER A O 1
ATOM 711 N N . SER A 1 97 ? 9.396 -19.056 26.402 1.00 85.94 97 SER A N 1
ATOM 712 C CA . SER A 1 97 ? 10.699 -19.061 27.063 1.00 85.94 97 SER A CA 1
ATOM 713 C C . SER A 1 97 ? 11.427 -20.383 26.829 1.00 85.94 97 SER A C 1
ATOM 715 O O . SER A 1 97 ? 10.877 -21.460 27.076 1.00 85.94 97 SER A O 1
ATOM 717 N N . SER A 1 98 ? 12.706 -20.310 26.440 1.00 79.75 98 SER A N 1
ATOM 718 C CA . SER A 1 98 ? 13.553 -21.504 26.324 1.00 79.75 98 SER A CA 1
ATOM 719 C C . SER A 1 98 ? 13.630 -22.260 27.650 1.00 79.75 98 SER A C 1
ATOM 721 O O . SER A 1 98 ? 13.579 -23.479 27.661 1.00 79.75 98 SER A O 1
ATOM 723 N N . ALA A 1 99 ? 13.627 -21.551 28.783 1.00 77.81 99 ALA A N 1
ATOM 724 C CA . ALA A 1 99 ? 13.643 -22.179 30.101 1.00 77.81 99 ALA A CA 1
ATOM 725 C C . ALA A 1 99 ? 12.382 -23.024 30.368 1.00 77.81 99 ALA A C 1
ATOM 727 O O . ALA A 1 99 ? 12.443 -24.017 31.090 1.00 77.81 99 ALA A O 1
ATOM 728 N N . THR A 1 100 ? 11.237 -22.644 29.794 1.00 76.88 100 THR A N 1
ATOM 729 C CA . THR A 1 100 ? 9.980 -23.393 29.912 1.00 76.88 100 THR A CA 1
ATOM 730 C C . THR A 1 100 ? 9.999 -24.642 29.030 1.00 76.88 100 THR A C 1
ATOM 732 O O . THR A 1 100 ? 9.573 -25.708 29.480 1.00 76.88 100 THR A O 1
ATOM 735 N N . SER A 1 101 ? 10.552 -24.558 27.812 1.00 82.69 101 SER A N 1
ATOM 736 C CA . SER A 1 101 ? 10.751 -25.736 26.956 1.00 82.69 101 SER A CA 1
ATOM 737 C C . SER A 1 101 ? 11.813 -26.695 27.497 1.00 82.69 101 SER A C 1
ATOM 739 O O . SER A 1 101 ? 11.610 -27.908 27.447 1.00 82.69 101 SER A O 1
ATOM 741 N N . ASP A 1 102 ? 12.906 -26.159 28.042 1.00 82.44 102 ASP A N 1
ATOM 742 C CA . ASP A 1 102 ? 14.009 -26.927 28.624 1.00 82.44 102 ASP A CA 1
ATOM 743 C C . ASP A 1 102 ? 13.494 -27.717 29.830 1.00 82.44 102 ASP A C 1
ATOM 745 O O . ASP A 1 102 ? 13.577 -28.942 29.843 1.00 82.44 102 ASP A O 1
ATOM 749 N N . TYR A 1 103 ? 12.776 -27.054 30.743 1.00 84.38 103 TYR A N 1
ATOM 750 C CA . TYR A 1 103 ? 12.140 -27.717 31.879 1.00 84.38 103 TYR A CA 1
ATOM 751 C C . TYR A 1 103 ? 11.186 -28.853 31.467 1.00 84.38 103 TYR A C 1
ATOM 753 O O . TYR A 1 103 ? 11.167 -29.917 32.089 1.00 84.38 103 TYR A O 1
ATOM 761 N N . ALA A 1 104 ? 10.377 -28.659 30.420 1.00 84.12 104 ALA A N 1
ATOM 762 C CA . ALA A 1 104 ? 9.480 -29.707 29.932 1.00 84.12 104 ALA A CA 1
ATOM 763 C C . ALA A 1 104 ? 10.255 -30.923 29.386 1.00 84.12 104 ALA A C 1
ATOM 765 O O . ALA A 1 104 ? 9.845 -32.069 29.603 1.00 84.12 104 ALA A O 1
ATOM 766 N N . ALA A 1 105 ? 11.383 -30.685 28.709 1.00 84.94 105 ALA A N 1
ATOM 767 C CA . ALA A 1 105 ? 12.276 -31.732 28.223 1.00 84.94 105 ALA A CA 1
ATOM 768 C C . ALA A 1 105 ? 13.010 -32.446 29.373 1.00 84.94 105 ALA A C 1
ATOM 770 O O . ALA A 1 105 ? 13.106 -33.679 29.366 1.00 84.94 105 ALA A O 1
ATOM 771 N N . ASP A 1 106 ? 13.454 -31.702 30.385 1.00 82.00 106 ASP A N 1
ATOM 772 C CA . ASP A 1 106 ? 14.125 -32.228 31.574 1.00 82.00 106 ASP A CA 1
ATOM 773 C C . ASP A 1 106 ? 13.168 -33.068 32.424 1.00 82.00 106 ASP A C 1
ATOM 775 O O . ASP A 1 106 ? 13.498 -34.191 32.809 1.00 82.00 106 ASP A O 1
ATOM 779 N N . LEU A 1 107 ? 11.925 -32.614 32.607 1.00 83.56 107 LEU A N 1
ATOM 780 C CA . LEU A 1 107 ? 10.868 -33.375 33.272 1.00 83.56 107 LEU A CA 1
ATOM 781 C C . LEU A 1 107 ? 10.540 -34.684 32.531 1.00 83.56 107 LEU A C 1
ATOM 783 O O . LEU A 1 107 ? 10.361 -35.730 33.161 1.00 83.56 107 LEU A O 1
ATOM 787 N N . ALA A 1 108 ? 10.466 -34.661 31.196 1.00 84.19 108 ALA A N 1
ATOM 788 C CA . ALA A 1 108 ? 10.228 -35.862 30.391 1.00 84.19 108 ALA A CA 1
ATOM 789 C C . ALA A 1 108 ? 11.401 -36.857 30.471 1.00 84.19 108 ALA A C 1
ATOM 791 O O . ALA A 1 108 ? 11.193 -38.071 30.616 1.00 84.19 108 ALA A O 1
ATOM 792 N N . SER A 1 109 ? 12.630 -36.341 30.429 1.00 81.06 109 SER A N 1
ATOM 793 C CA . SER A 1 109 ? 13.862 -37.122 30.572 1.00 81.06 109 SER A CA 1
ATOM 794 C C . SER A 1 109 ? 13.949 -37.761 31.959 1.00 81.06 109 SER A C 1
ATOM 796 O O . SER A 1 109 ? 14.155 -38.973 32.071 1.00 81.06 109 SER A O 1
ATOM 798 N N . TYR A 1 110 ? 13.668 -36.983 33.007 1.00 80.69 110 TYR A N 1
ATOM 799 C CA . TYR A 1 110 ? 13.581 -37.447 34.387 1.00 80.69 110 TYR A CA 1
ATOM 800 C C . TYR A 1 110 ? 12.541 -38.563 34.557 1.00 80.69 110 TYR A C 1
ATOM 802 O O . TYR A 1 110 ? 12.849 -39.629 35.093 1.00 80.69 110 TYR A O 1
ATOM 810 N N . ASN A 1 111 ? 11.315 -38.360 34.063 1.00 79.19 111 ASN A N 1
ATOM 811 C CA . ASN A 1 111 ? 10.242 -39.351 34.178 1.00 79.19 111 ASN A CA 1
ATOM 812 C C . ASN A 1 111 ? 10.599 -40.673 33.477 1.00 79.19 111 ASN A C 1
ATOM 814 O O . ASN A 1 111 ? 10.224 -41.749 33.945 1.00 79.19 111 ASN A O 1
ATOM 818 N N . THR A 1 112 ? 11.361 -40.616 32.383 1.00 79.00 112 THR A N 1
ATOM 819 C CA . THR A 1 112 ? 11.859 -41.809 31.684 1.00 79.00 112 THR A CA 1
ATOM 820 C C . THR A 1 112 ? 12.932 -42.535 32.503 1.00 79.00 112 THR A C 1
ATOM 822 O O . THR A 1 112 ? 12.845 -43.750 32.687 1.00 79.00 112 THR A O 1
ATOM 825 N N . ALA A 1 113 ? 13.909 -41.800 33.046 1.00 73.38 113 ALA A N 1
ATOM 826 C CA . ALA A 1 113 ? 14.998 -42.355 33.852 1.00 73.38 113 ALA A CA 1
ATOM 827 C C . ALA A 1 113 ? 14.506 -42.961 35.180 1.00 73.38 113 ALA A C 1
ATOM 829 O O . ALA A 1 113 ? 14.917 -44.060 35.559 1.00 73.38 113 ALA A O 1
ATOM 830 N N . SER A 1 114 ? 13.573 -42.284 35.856 1.00 70.19 114 SER A N 1
ATOM 831 C CA . SER A 1 114 ? 12.970 -42.719 37.124 1.00 70.19 114 SER A CA 1
ATOM 832 C C . SER A 1 114 ? 12.266 -44.080 37.004 1.00 70.19 114 SER A C 1
ATOM 834 O O . SER A 1 114 ? 12.379 -44.926 37.890 1.00 70.19 114 SER A O 1
ATOM 836 N N . ASN A 1 115 ? 11.616 -44.343 35.865 1.00 70.06 115 ASN A N 1
ATOM 837 C CA . ASN A 1 115 ? 10.907 -45.599 35.601 1.00 70.06 115 ASN A CA 1
ATOM 838 C C . ASN A 1 115 ? 11.826 -46.787 35.241 1.00 70.06 115 ASN A C 1
ATOM 840 O O . ASN A 1 115 ? 11.377 -47.931 35.290 1.00 70.06 115 ASN A O 1
ATOM 844 N N . ALA A 1 116 ? 13.093 -46.548 34.884 1.00 66.38 116 ALA A N 1
ATOM 845 C CA . ALA A 1 116 ? 14.025 -47.570 34.388 1.00 66.38 116 ALA A CA 1
ATOM 846 C C . ALA A 1 116 ? 15.109 -47.999 35.406 1.00 66.38 116 ALA A C 1
ATOM 848 O O . ALA A 1 116 ? 15.983 -48.803 35.077 1.00 66.38 116 ALA A O 1
ATOM 849 N N . ALA A 1 117 ? 15.095 -47.453 36.626 1.00 58.50 117 ALA A N 1
ATOM 850 C CA . ALA A 1 117 ? 16.249 -47.482 37.527 1.00 58.50 117 ALA A CA 1
ATOM 851 C C . ALA A 1 117 ? 16.587 -48.868 38.134 1.00 58.50 117 ALA A C 1
ATOM 853 O O . ALA A 1 117 ? 15.723 -49.588 38.635 1.00 58.50 117 ALA A O 1
ATOM 854 N N . THR A 1 118 ? 17.890 -49.189 38.185 1.00 55.19 118 THR A N 1
ATOM 855 C CA . THR A 1 118 ? 18.492 -50.320 38.930 1.00 55.19 118 THR A CA 1
ATOM 856 C C . THR A 1 118 ? 19.248 -49.810 40.178 1.00 55.19 118 THR A C 1
ATOM 858 O O . THR A 1 118 ? 19.224 -48.615 40.472 1.00 55.19 118 THR A O 1
ATOM 861 N N . TYR A 1 119 ? 19.882 -50.682 40.980 1.00 46.47 119 TYR A N 1
ATOM 862 C CA . TYR A 1 119 ? 20.500 -50.280 42.262 1.00 46.47 119 TYR A CA 1
ATOM 863 C C . TYR A 1 119 ? 21.681 -49.291 42.129 1.00 46.47 119 TYR A C 1
ATOM 865 O O . TYR A 1 119 ? 21.804 -48.427 42.997 1.00 46.47 119 TYR A O 1
ATOM 873 N N . ASP A 1 120 ? 22.474 -49.349 41.052 1.00 51.09 120 ASP A N 1
ATOM 874 C CA . ASP A 1 120 ? 23.648 -48.476 40.850 1.00 51.09 120 ASP A CA 1
ATOM 875 C C . ASP A 1 120 ? 23.289 -47.077 40.298 1.00 51.09 120 ASP A C 1
ATOM 877 O O . ASP A 1 120 ? 24.026 -46.120 40.508 1.00 51.09 120 ASP A O 1
ATOM 881 N N . THR A 1 121 ? 22.108 -46.908 39.689 1.00 61.06 121 THR A N 1
ATOM 882 C CA . THR A 1 121 ? 21.639 -45.638 39.087 1.00 61.06 121 THR A CA 1
ATOM 883 C C . THR A 1 121 ? 20.872 -44.727 40.065 1.00 61.06 121 THR A C 1
ATOM 885 O O . THR A 1 121 ? 20.406 -43.653 39.692 1.00 61.06 121 THR A O 1
ATOM 888 N N . LYS A 1 122 ? 20.698 -45.127 41.336 1.00 65.56 122 LYS A N 1
ATOM 889 C CA . LYS A 1 122 ? 19.855 -44.403 42.318 1.00 65.56 122 LYS A CA 1
ATOM 890 C C . LYS A 1 122 ? 20.383 -43.013 42.694 1.00 65.56 122 LYS A C 1
ATOM 892 O O . LYS A 1 122 ? 19.582 -42.102 42.892 1.00 65.56 122 LYS A O 1
ATOM 897 N N . ALA A 1 123 ? 21.703 -42.847 42.813 1.00 67.69 123 ALA A N 1
ATOM 898 C CA . ALA A 1 123 ? 22.309 -41.556 43.152 1.00 67.69 123 ALA A CA 1
ATOM 899 C C . ALA A 1 123 ? 22.148 -40.535 42.011 1.00 67.69 123 ALA A C 1
ATOM 901 O O . ALA A 1 123 ? 21.865 -39.367 42.264 1.00 67.69 123 ALA A O 1
ATOM 902 N N . GLU A 1 124 ? 22.249 -40.998 40.764 1.00 69.25 124 GLU A N 1
ATOM 903 C CA . GLU A 1 124 ? 22.073 -40.181 39.559 1.00 69.25 124 GLU A CA 1
ATOM 904 C C . GLU A 1 124 ? 20.614 -39.739 39.390 1.00 69.25 124 GLU A C 1
ATOM 906 O O . GLU A 1 124 ? 20.356 -38.554 39.189 1.00 69.25 124 GLU A O 1
ATOM 911 N N . VAL A 1 125 ? 19.648 -40.647 39.589 1.00 72.12 125 VAL A N 1
ATOM 912 C CA . VAL A 1 125 ? 18.206 -40.322 39.551 1.00 72.12 125 VAL A CA 1
ATOM 913 C C . VAL A 1 125 ? 17.816 -39.331 40.656 1.00 72.12 125 VAL A C 1
ATOM 915 O O . VAL A 1 125 ? 16.966 -38.467 40.442 1.00 72.12 125 VAL A O 1
ATOM 918 N N . LEU A 1 126 ? 18.435 -39.418 41.840 1.00 75.00 126 LEU A N 1
ATOM 919 C CA . LEU A 1 126 ? 18.193 -38.466 42.928 1.00 75.00 126 LEU A CA 1
ATOM 920 C C . LEU A 1 126 ? 18.813 -37.086 42.653 1.00 75.00 126 LEU A C 1
ATOM 922 O O . LEU A 1 126 ? 18.221 -36.078 43.034 1.00 75.00 126 LEU A O 1
ATOM 926 N N . SER A 1 127 ? 19.976 -37.028 41.994 1.00 74.75 127 SER A N 1
ATOM 927 C CA . SER A 1 127 ? 20.575 -35.765 41.539 1.00 74.75 127 SER A CA 1
ATOM 928 C C . SER A 1 127 ? 19.679 -35.083 40.508 1.00 74.75 127 SER A C 1
ATOM 930 O O . SER A 1 127 ? 19.273 -33.949 40.728 1.00 74.75 127 SER A O 1
ATOM 932 N N . GLN A 1 128 ? 19.269 -35.820 39.469 1.00 74.31 128 GLN A N 1
ATOM 933 C CA . GLN A 1 128 ? 18.364 -35.320 38.428 1.00 74.31 128 GLN A CA 1
ATOM 934 C C . GLN A 1 128 ? 17.033 -34.829 39.013 1.00 74.31 128 GLN A C 1
ATOM 936 O O . GLN A 1 128 ? 16.560 -33.764 38.642 1.00 74.31 128 GLN A O 1
ATOM 941 N N . TYR A 1 129 ? 16.460 -35.543 39.992 1.00 79.88 129 TYR A N 1
ATOM 942 C CA . TYR A 1 129 ? 15.265 -35.073 40.701 1.00 79.88 129 TYR A CA 1
ATOM 943 C C . TYR A 1 129 ? 15.479 -33.711 41.381 1.00 79.88 129 TYR A C 1
ATOM 945 O O . TYR A 1 129 ? 14.600 -32.857 41.313 1.00 79.88 129 TYR A O 1
ATOM 953 N N . ASN A 1 130 ? 16.611 -33.505 42.063 1.00 78.81 130 ASN A N 1
ATOM 954 C CA . ASN A 1 130 ? 16.874 -32.247 42.767 1.00 78.81 130 ASN A CA 1
ATOM 955 C C . ASN A 1 130 ? 17.068 -31.076 41.794 1.00 78.81 130 ASN A C 1
ATOM 957 O O . ASN A 1 130 ? 16.588 -29.980 42.085 1.00 78.81 130 ASN A O 1
ATOM 961 N N . ASP A 1 131 ? 17.720 -31.318 40.656 1.00 75.31 131 ASP A N 1
ATOM 962 C CA . ASP A 1 131 ? 17.935 -30.314 39.611 1.00 75.31 131 ASP A CA 1
ATOM 963 C C . ASP A 1 131 ? 16.592 -29.922 38.967 1.00 75.31 131 ASP A C 1
ATOM 965 O O . ASP A 1 131 ? 16.191 -28.757 39.031 1.00 75.31 131 ASP A O 1
ATOM 969 N N . THR A 1 132 ? 15.799 -30.905 38.520 1.00 73.94 132 THR A N 1
ATOM 970 C CA . THR A 1 132 ? 14.450 -30.674 37.969 1.00 73.94 132 THR A CA 1
ATOM 971 C C . THR A 1 132 ? 13.493 -30.054 39.000 1.00 73.94 132 THR A C 1
ATOM 973 O O . THR A 1 132 ? 12.621 -29.259 38.650 1.00 73.94 132 THR A O 1
ATOM 976 N N . ALA A 1 133 ? 13.622 -30.371 40.294 1.00 76.56 133 ALA A N 1
ATOM 977 C CA . ALA A 1 133 ? 12.817 -29.748 41.351 1.00 76.56 133 ALA A CA 1
ATOM 978 C C . ALA A 1 133 ? 13.202 -28.279 41.602 1.00 76.56 133 ALA A C 1
ATOM 980 O O . ALA A 1 133 ? 12.336 -27.468 41.941 1.00 76.56 133 ALA A O 1
ATOM 981 N N . SER A 1 134 ? 14.478 -27.927 41.426 1.00 75.69 134 SER A N 1
ATOM 982 C CA . SER A 1 134 ? 14.946 -26.541 41.493 1.00 75.69 134 SER A CA 1
ATOM 983 C C . SER A 1 134 ? 14.419 -25.730 40.308 1.00 75.69 134 SER A C 1
ATOM 985 O O . SER A 1 134 ? 13.883 -24.637 40.492 1.00 75.69 134 SER A O 1
ATOM 987 N N . GLU A 1 135 ? 14.490 -26.286 39.100 1.00 75.62 135 GLU A N 1
ATOM 988 C CA . GLU A 1 135 ? 13.941 -25.667 37.889 1.00 75.62 135 GLU A CA 1
ATOM 989 C C . GLU A 1 135 ? 12.420 -25.514 37.959 1.00 75.62 135 GLU A C 1
ATOM 991 O O . GLU A 1 135 ? 11.893 -24.458 37.615 1.00 75.62 135 GLU A O 1
ATOM 996 N N . TYR A 1 136 ? 11.711 -26.506 38.508 1.00 80.19 136 TYR A N 1
ATOM 997 C CA . TYR A 1 136 ? 10.277 -26.411 38.785 1.00 80.19 136 TYR A CA 1
ATOM 998 C C . TYR A 1 136 ? 9.935 -25.175 39.632 1.00 80.19 136 TYR A C 1
ATOM 1000 O O . TYR A 1 136 ? 9.014 -24.435 39.293 1.00 80.19 136 TYR A O 1
ATOM 1008 N N . ALA A 1 137 ? 10.684 -24.902 40.706 1.00 77.94 137 ALA A N 1
ATOM 1009 C CA . ALA A 1 137 ? 10.435 -23.741 41.564 1.00 77.94 137 ALA A CA 1
ATOM 1010 C C . ALA A 1 137 ? 10.650 -22.402 40.830 1.00 77.94 137 ALA A C 1
ATOM 1012 O O . ALA A 1 137 ? 9.890 -21.447 41.037 1.00 77.94 137 ALA A O 1
ATOM 1013 N N . VAL A 1 138 ? 11.644 -22.342 39.938 1.00 80.19 138 VAL A N 1
ATOM 1014 C CA . VAL A 1 138 ? 11.887 -21.185 39.062 1.00 80.19 138 VAL A CA 1
ATOM 1015 C C . VAL A 1 138 ? 10.721 -20.999 38.088 1.00 80.19 138 VAL A C 1
ATOM 1017 O O . VAL A 1 138 ? 10.191 -19.894 37.978 1.00 80.19 138 VAL A O 1
ATOM 1020 N N . GLN A 1 139 ? 10.257 -22.077 37.449 1.00 82.19 139 GLN A N 1
ATOM 1021 C CA . GLN A 1 139 ? 9.143 -22.030 36.498 1.00 82.19 139 GLN A CA 1
ATOM 1022 C C . GLN A 1 139 ? 7.805 -21.675 37.160 1.00 82.19 139 GLN A C 1
ATOM 1024 O O . GLN A 1 139 ? 7.020 -20.930 36.580 1.00 82.19 139 GLN A O 1
ATOM 1029 N N . VAL A 1 140 ? 7.545 -22.144 38.386 1.00 83.00 140 VAL A N 1
ATOM 1030 C CA . VAL A 1 140 ? 6.365 -21.735 39.172 1.00 83.00 140 VAL A CA 1
ATOM 1031 C C . VAL A 1 140 ? 6.416 -20.242 39.485 1.00 83.00 140 VAL A C 1
ATOM 1033 O O . VAL A 1 140 ? 5.407 -19.550 39.368 1.00 83.00 140 VAL A O 1
ATOM 1036 N N . SER A 1 141 ? 7.586 -19.732 39.871 1.00 81.44 141 SER A N 1
ATOM 1037 C CA . SER A 1 141 ? 7.761 -18.309 40.172 1.00 81.44 141 SER A CA 1
ATOM 1038 C C . SER A 1 141 ? 7.537 -17.450 38.926 1.00 81.44 141 SER A C 1
ATOM 1040 O O . SER A 1 141 ? 6.796 -16.473 38.992 1.00 81.44 141 SER A O 1
ATOM 1042 N N . ALA A 1 142 ? 8.090 -17.860 37.780 1.00 80.06 142 ALA A N 1
ATOM 1043 C CA . ALA A 1 142 ? 7.881 -17.190 36.498 1.00 80.06 142 ALA A CA 1
ATOM 1044 C C . ALA A 1 142 ? 6.402 -17.197 36.066 1.00 80.06 142 ALA A C 1
ATOM 1046 O O . ALA A 1 142 ? 5.866 -16.148 35.710 1.00 80.06 142 ALA A O 1
ATOM 1047 N N . ALA A 1 143 ? 5.716 -18.342 36.180 1.00 84.25 143 ALA A N 1
ATOM 1048 C CA . ALA A 1 143 ? 4.287 -18.457 35.881 1.00 84.25 143 ALA A CA 1
ATOM 1049 C C . ALA A 1 143 ? 3.433 -17.548 36.782 1.00 84.25 143 ALA A C 1
ATOM 1051 O O . ALA A 1 143 ? 2.517 -16.878 36.310 1.00 84.25 143 ALA A O 1
ATOM 1052 N N . ASN A 1 144 ? 3.749 -17.475 38.079 1.00 88.88 144 ASN A N 1
ATOM 1053 C CA . ASN A 1 144 ? 3.054 -16.594 39.020 1.00 88.88 144 ASN A CA 1
ATOM 1054 C C . ASN A 1 144 ? 3.289 -15.108 38.716 1.00 88.88 144 ASN A C 1
ATOM 1056 O O . ASN A 1 144 ? 2.358 -14.309 38.829 1.00 88.88 144 ASN A O 1
ATOM 1060 N N . SER A 1 145 ? 4.503 -14.725 38.312 1.00 87.00 145 SER A N 1
ATOM 1061 C CA . SER A 1 145 ? 4.798 -13.354 37.882 1.00 87.00 145 SER A CA 1
ATOM 1062 C C . SER A 1 145 ? 3.996 -12.968 36.639 1.00 87.00 145 SER A C 1
ATOM 1064 O O . SER A 1 145 ? 3.361 -11.914 36.643 1.00 87.00 145 SER A O 1
ATOM 1066 N N . ALA A 1 146 ? 3.949 -13.835 35.622 1.00 85.75 146 ALA A N 1
ATOM 1067 C CA . ALA A 1 146 ? 3.127 -13.618 34.431 1.00 85.75 146 ALA A CA 1
ATOM 1068 C C . ALA A 1 146 ? 1.633 -13.510 34.788 1.00 85.75 146 ALA A C 1
ATOM 1070 O O . ALA A 1 146 ? 0.968 -12.550 34.401 1.00 85.75 146 ALA A O 1
ATOM 1071 N N . ASN A 1 147 ? 1.122 -14.429 35.616 1.00 91.81 147 ASN A N 1
ATOM 1072 C CA . ASN A 1 147 ? -0.272 -14.416 36.067 1.00 91.81 147 ASN A CA 1
ATOM 1073 C C . ASN A 1 147 ? -0.638 -13.176 36.890 1.00 91.81 147 ASN A C 1
ATOM 1075 O O . ASN A 1 147 ? -1.755 -12.684 36.766 1.00 91.81 147 ASN A O 1
ATOM 1079 N N . THR A 1 148 ? 0.296 -12.624 37.669 1.00 92.81 148 THR A N 1
ATOM 1080 C CA . THR A 1 148 ? 0.081 -11.367 38.405 1.00 92.81 148 THR A CA 1
ATOM 1081 C C . THR A 1 148 ? -0.136 -10.195 37.446 1.00 92.81 148 THR A C 1
ATOM 1083 O O . THR A 1 148 ? -1.035 -9.383 37.660 1.00 92.81 148 THR A O 1
ATOM 1086 N N . VAL A 1 149 ? 0.659 -10.109 36.373 1.00 89.69 149 VAL A N 1
ATOM 1087 C CA . VAL A 1 149 ? 0.489 -9.072 35.343 1.00 89.69 149 VAL A CA 1
ATOM 1088 C C . VAL A 1 149 ? -0.849 -9.253 34.628 1.00 89.69 149 VAL A C 1
ATOM 1090 O O . VAL A 1 149 ? -1.613 -8.295 34.531 1.00 89.69 149 VAL A O 1
ATOM 1093 N N . ILE A 1 150 ? -1.164 -10.476 34.188 1.00 90.56 150 ILE A N 1
ATOM 1094 C CA . ILE A 1 150 ? -2.430 -10.803 33.514 1.00 90.56 150 ILE A CA 1
ATOM 1095 C C . ILE A 1 150 ? -3.631 -10.409 34.387 1.00 90.56 150 ILE A C 1
ATOM 1097 O O . ILE A 1 150 ? -4.540 -9.729 33.917 1.00 90.56 150 ILE A O 1
ATOM 1101 N N . GLU A 1 151 ? -3.624 -10.775 35.670 1.00 93.06 151 GLU A N 1
ATOM 1102 C CA . GLU A 1 151 ? -4.700 -10.448 36.610 1.00 93.06 151 GLU A CA 1
ATOM 1103 C C . GLU A 1 151 ? -4.856 -8.933 36.814 1.00 93.06 151 GLU A C 1
ATOM 1105 O O . GLU A 1 151 ? -5.973 -8.416 36.765 1.00 93.06 151 GLU A O 1
ATOM 1110 N N . GLN A 1 152 ? -3.754 -8.198 36.996 1.00 90.81 152 GLN A N 1
ATOM 1111 C CA . GLN A 1 152 ? -3.791 -6.741 37.160 1.00 90.81 152 GLN A CA 1
ATOM 1112 C C . GLN A 1 152 ? -4.367 -6.030 35.931 1.00 90.81 152 GLN A C 1
ATOM 1114 O O . GLN A 1 152 ? -5.189 -5.119 36.081 1.00 90.81 152 GLN A O 1
ATOM 1119 N N . GLN A 1 153 ? -3.961 -6.449 34.729 1.00 91.44 153 GLN A N 1
ATOM 1120 C CA . GLN A 1 153 ? -4.464 -5.879 33.479 1.00 91.44 153 GLN A CA 1
ATOM 1121 C C . GLN A 1 153 ? -5.944 -6.213 33.270 1.00 91.44 153 GLN A C 1
ATOM 1123 O O . GLN A 1 153 ? -6.734 -5.307 32.996 1.00 91.44 153 GLN A O 1
ATOM 1128 N N . ASN A 1 154 ? -6.341 -7.470 33.500 1.00 91.06 154 ASN A N 1
ATOM 1129 C CA . ASN A 1 154 ? -7.736 -7.896 33.396 1.00 91.06 154 ASN A CA 1
ATOM 1130 C C . ASN A 1 154 ? -8.643 -7.109 34.359 1.00 91.06 154 ASN A C 1
ATOM 1132 O O . ASN A 1 154 ? -9.664 -6.562 33.946 1.00 91.06 154 ASN A O 1
ATOM 1136 N N . ASN A 1 155 ? -8.250 -6.990 35.631 1.00 91.00 155 ASN A N 1
ATOM 1137 C CA . ASN A 1 155 ? -9.036 -6.276 36.642 1.00 91.00 155 ASN A CA 1
ATOM 1138 C C . ASN A 1 155 ? -9.163 -4.778 36.330 1.00 91.00 155 ASN A C 1
ATOM 1140 O O . ASN A 1 155 ? -10.238 -4.201 36.492 1.00 91.00 155 ASN A O 1
ATOM 1144 N N . SER A 1 156 ? -8.085 -4.147 35.854 1.00 87.75 156 SER A N 1
ATOM 1145 C CA . SER A 1 156 ? -8.095 -2.726 35.486 1.00 87.75 156 SER A CA 1
ATOM 1146 C C . SER A 1 156 ? -8.999 -2.462 34.277 1.00 87.75 156 SER A C 1
ATOM 1148 O O . SER A 1 156 ? -9.794 -1.521 34.289 1.00 87.75 156 SER A O 1
ATOM 1150 N N . ALA A 1 157 ? -8.930 -3.317 33.252 1.00 90.12 157 ALA A N 1
ATOM 1151 C CA . ALA A 1 157 ? -9.787 -3.219 32.074 1.00 90.12 157 ALA A CA 1
ATOM 1152 C C . ALA A 1 157 ? -11.267 -3.455 32.412 1.00 90.12 157 ALA A C 1
ATOM 1154 O O . ALA A 1 157 ? -12.130 -2.699 31.960 1.00 90.12 157 ALA A O 1
ATOM 1155 N N . GLN A 1 158 ? -11.554 -4.447 33.257 1.00 91.38 158 GLN A N 1
ATOM 1156 C CA . GLN A 1 158 ? -12.905 -4.764 33.711 1.00 91.38 158 GLN A CA 1
ATOM 1157 C C . GLN A 1 158 ? -13.530 -3.618 34.525 1.00 91.38 158 GLN A C 1
ATOM 1159 O O . GLN A 1 158 ? -14.670 -3.234 34.268 1.00 91.38 158 GLN A O 1
ATOM 1164 N N . ALA A 1 159 ? -12.784 -3.016 35.456 1.00 89.00 159 ALA A N 1
ATOM 1165 C CA . ALA A 1 159 ? -13.281 -1.896 36.258 1.00 89.00 159 ALA A CA 1
ATOM 1166 C C . ALA A 1 159 ? -13.637 -0.669 35.396 1.00 89.00 159 ALA A C 1
ATOM 1168 O O . ALA A 1 159 ? -14.673 -0.029 35.602 1.00 89.00 159 ALA A O 1
ATOM 1169 N N . SER A 1 160 ? -12.811 -0.351 34.396 1.00 90.88 160 SER A N 1
ATOM 1170 C CA . SER A 1 160 ? -13.107 0.741 33.462 1.00 90.88 160 SER A CA 1
ATOM 1171 C C . SER A 1 160 ? -14.295 0.424 32.552 1.00 90.88 160 SER A C 1
ATOM 1173 O O . SER A 1 160 ? -15.115 1.311 32.314 1.00 90.88 160 SER A O 1
ATOM 1175 N N . TYR A 1 161 ? -14.437 -0.827 32.095 1.00 93.31 161 TYR A N 1
ATOM 1176 C CA . TYR A 1 161 ? -15.616 -1.270 31.343 1.00 93.31 161 TYR A CA 1
ATOM 1177 C C . TYR A 1 161 ? -16.902 -1.032 32.141 1.00 93.31 161 TYR A C 1
ATOM 1179 O O . TYR A 1 161 ? -17.831 -0.409 31.636 1.00 93.31 161 TYR A O 1
ATOM 1187 N N . GLU A 1 162 ? -16.945 -1.456 33.407 1.00 91.50 162 GLU A N 1
ATOM 1188 C CA . GLU A 1 162 ? -18.115 -1.281 34.281 1.00 91.50 162 GLU A CA 1
ATOM 1189 C C . GLU A 1 162 ? -18.467 0.201 34.495 1.00 91.50 162 GLU A C 1
ATOM 1191 O O . GLU A 1 162 ? -19.645 0.583 34.503 1.00 91.50 162 GLU A O 1
ATOM 1196 N N . SER A 1 163 ? -17.448 1.060 34.604 1.00 91.38 163 SER A N 1
ATOM 1197 C CA . SER A 1 163 ? -17.629 2.511 34.707 1.00 91.38 163 SER A CA 1
ATOM 1198 C C . SER A 1 163 ? -18.276 3.107 33.451 1.00 91.38 163 SER A C 1
ATOM 1200 O O . SER A 1 163 ? -19.254 3.855 33.550 1.00 91.38 163 SER A O 1
ATOM 1202 N N . VAL A 1 164 ? -17.774 2.754 32.264 1.00 93.12 164 VAL A N 1
ATOM 1203 C CA . VAL A 1 164 ? -18.309 3.244 30.983 1.00 93.12 164 VAL A CA 1
ATOM 1204 C C . VAL A 1 164 ? -19.686 2.649 30.690 1.00 93.12 164 VAL A C 1
ATOM 1206 O O . VAL A 1 164 ? -20.576 3.370 30.240 1.00 93.12 164 VAL A O 1
ATOM 1209 N N . GLN A 1 165 ? -19.909 1.374 31.015 1.00 93.25 165 GLN A N 1
ATOM 1210 C CA . GLN A 1 165 ? -21.208 0.715 30.874 1.00 93.25 165 GLN A CA 1
ATOM 1211 C C . GLN A 1 165 ? -22.286 1.422 31.705 1.00 93.25 165 GLN A C 1
ATOM 1213 O O . GLN A 1 165 ? -23.379 1.676 31.207 1.00 93.25 165 GLN A O 1
ATOM 1218 N N . THR A 1 166 ? -21.963 1.835 32.934 1.00 90.69 166 THR A N 1
ATOM 1219 C CA . THR A 1 166 ? -22.892 2.602 33.782 1.00 90.69 166 THR A CA 1
ATOM 1220 C C . THR A 1 166 ? -23.296 3.927 33.125 1.00 90.69 166 THR A C 1
ATOM 1222 O O . THR A 1 166 ? -24.465 4.318 33.168 1.00 90.69 166 THR A O 1
ATOM 1225 N N . LYS A 1 167 ? -22.343 4.619 32.482 1.00 90.69 167 LYS A N 1
ATOM 1226 C CA . LYS A 1 167 ? -22.612 5.858 31.733 1.00 90.69 167 LYS A CA 1
ATOM 1227 C C . LYS A 1 167 ? -23.477 5.590 30.501 1.00 90.69 167 LYS A C 1
ATOM 1229 O O . LYS A 1 167 ? -24.405 6.353 30.253 1.00 90.69 167 LYS A O 1
ATOM 1234 N N . TYR A 1 168 ? -23.222 4.496 29.781 1.00 92.12 168 TYR A N 1
ATOM 1235 C CA . TYR A 1 168 ? -24.034 4.069 28.640 1.00 92.12 168 TYR A CA 1
ATOM 1236 C C . TYR A 1 168 ? -25.480 3.740 29.038 1.00 92.12 168 TYR A C 1
ATOM 1238 O O . TYR A 1 168 ? -26.427 4.183 28.387 1.00 92.12 168 TYR A O 1
ATOM 1246 N N . ASP A 1 169 ? -25.678 3.001 30.131 1.00 90.50 169 ASP A N 1
ATOM 1247 C CA . ASP A 1 169 ? -27.007 2.581 30.583 1.00 90.50 169 ASP A CA 1
ATOM 1248 C C . ASP A 1 169 ? -27.898 3.777 30.945 1.00 90.50 169 ASP A C 1
ATOM 1250 O O . ASP A 1 169 ? -29.111 3.742 30.695 1.00 90.50 169 ASP A O 1
ATOM 1254 N N . ALA A 1 170 ? -27.280 4.854 31.444 1.00 88.62 170 ALA A N 1
ATOM 1255 C CA . ALA A 1 170 ? -27.922 6.127 31.752 1.00 88.62 170 ALA A CA 1
ATOM 1256 C C . ALA A 1 170 ? -28.322 6.952 30.510 1.00 88.62 170 ALA A C 1
ATOM 1258 O O . ALA A 1 170 ? -29.069 7.921 30.651 1.00 88.62 170 ALA A O 1
ATOM 1259 N N . LEU A 1 171 ? -27.874 6.591 29.299 1.00 88.31 171 LEU A N 1
ATOM 1260 C CA . LEU A 1 171 ? -28.219 7.318 28.074 1.00 88.31 171 LEU A CA 1
ATOM 1261 C C . LEU A 1 171 ? -29.683 7.094 27.640 1.00 88.31 171 LEU A C 1
ATOM 1263 O O . LEU A 1 171 ? -30.262 6.021 27.874 1.00 88.31 171 LEU A O 1
ATOM 1267 N N . PRO A 1 172 ? -30.286 8.065 26.920 1.00 87.88 172 PRO A N 1
ATOM 1268 C CA . PRO A 1 172 ? -31.630 7.930 26.364 1.00 87.88 172 PRO A CA 1
ATOM 1269 C C . PRO A 1 172 ? -31.766 6.750 25.390 1.00 87.88 172 PRO A C 1
ATOM 1271 O O . PRO A 1 172 ? -30.837 6.404 24.661 1.00 87.88 172 PRO A O 1
ATOM 1274 N N . ALA A 1 173 ? -32.971 6.178 25.296 1.00 88.38 173 ALA A N 1
ATOM 1275 C CA . ALA A 1 173 ? -33.255 5.041 24.411 1.00 88.38 173 ALA A CA 1
ATOM 1276 C C . ALA A 1 173 ? -32.962 5.327 22.923 1.00 88.38 173 ALA A C 1
ATOM 1278 O O . ALA A 1 173 ? -32.476 4.442 22.219 1.00 88.38 173 ALA A O 1
ATOM 1279 N N . LYS A 1 174 ? -33.199 6.564 22.463 1.00 86.75 174 LYS A N 1
ATOM 1280 C CA . LYS A 1 174 ? -32.860 7.012 21.100 1.00 86.75 174 LYS A CA 1
ATOM 1281 C C . LYS A 1 174 ? -31.357 6.910 20.808 1.00 86.75 174 LYS A C 1
ATOM 1283 O O . LYS A 1 174 ? -30.980 6.353 19.784 1.00 86.75 174 LYS A O 1
ATOM 1288 N N . ILE A 1 175 ? -30.508 7.315 21.759 1.00 87.62 175 ILE A N 1
ATOM 1289 C CA . ILE A 1 175 ? -29.042 7.219 21.641 1.00 87.62 175 ILE A CA 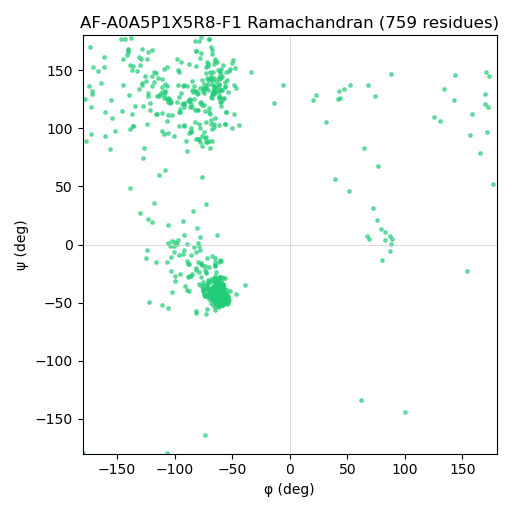1
ATOM 1290 C C . ILE A 1 175 ? -28.602 5.754 21.577 1.00 87.62 175 ILE A C 1
ATOM 1292 O O . ILE A 1 175 ? -27.841 5.377 20.695 1.00 87.62 175 ILE A O 1
ATOM 1296 N N . LYS A 1 176 ? -29.144 4.900 22.454 1.00 89.81 176 LYS A N 1
ATOM 1297 C CA . LYS A 1 176 ? -28.840 3.457 22.455 1.00 89.81 176 LYS A CA 1
ATOM 1298 C C . LYS A 1 176 ? -29.296 2.756 21.169 1.00 89.81 176 LYS A C 1
ATOM 1300 O O . LYS A 1 176 ? -28.631 1.842 20.694 1.00 89.81 176 LYS A O 1
ATOM 1305 N N . THR A 1 177 ? -30.407 3.206 20.581 1.00 91.31 177 THR A N 1
ATOM 1306 C CA . THR A 1 177 ? -30.900 2.709 19.284 1.00 91.31 177 THR A CA 1
ATOM 1307 C C . THR A 1 177 ? -29.954 3.096 18.151 1.00 91.31 177 THR A C 1
ATOM 1309 O O . THR A 1 177 ? -29.570 2.229 17.370 1.00 91.31 177 THR A O 1
ATOM 1312 N N . ALA A 1 178 ? -29.523 4.362 18.091 1.00 89.88 178 ALA A N 1
ATOM 1313 C CA . ALA A 1 178 ? -28.496 4.792 17.142 1.00 89.88 178 ALA A CA 1
ATOM 1314 C C . ALA A 1 178 ? -27.201 3.997 17.332 1.00 89.88 178 ALA A C 1
ATOM 1316 O O . ALA A 1 178 ? -26.649 3.500 16.359 1.00 89.88 178 ALA A O 1
ATOM 1317 N N . GLY A 1 179 ? -26.771 3.792 18.580 1.00 90.69 179 GLY A N 1
ATOM 1318 C CA . GLY A 1 179 ? -25.589 3.002 18.907 1.00 90.69 179 GLY A CA 1
ATOM 1319 C C . GLY A 1 179 ? -25.663 1.574 18.374 1.00 90.69 179 GLY A C 1
ATOM 1320 O O . GLY A 1 179 ? -24.716 1.110 17.750 1.00 90.69 179 GLY A O 1
ATOM 1321 N N . ALA A 1 180 ? -26.802 0.896 18.539 1.00 91.94 180 ALA A N 1
ATOM 1322 C CA . ALA A 1 180 ? -27.009 -0.446 17.996 1.00 91.94 180 ALA A CA 1
ATOM 1323 C C . ALA A 1 180 ? -26.980 -0.478 16.455 1.00 91.94 180 ALA A C 1
ATOM 1325 O O . ALA A 1 180 ? -26.393 -1.390 15.873 1.00 91.94 180 ALA A O 1
ATOM 1326 N N . LEU A 1 181 ? -27.580 0.519 15.794 1.00 93.50 181 LEU A N 1
ATOM 1327 C CA . LEU A 1 181 ? -27.553 0.648 14.332 1.00 93.50 181 LEU A CA 1
ATOM 1328 C C . LEU A 1 181 ? -26.138 0.934 13.807 1.00 93.50 181 LEU A C 1
ATOM 1330 O O . LEU A 1 181 ? -25.743 0.361 12.795 1.00 93.50 181 LEU A O 1
ATOM 1334 N N . ILE A 1 182 ? -25.368 1.771 14.509 1.00 91.88 182 ILE A N 1
ATOM 1335 C CA . ILE A 1 182 ? -23.956 2.042 14.210 1.00 91.88 182 ILE A CA 1
ATOM 1336 C C . ILE A 1 182 ? -23.126 0.771 14.373 1.00 91.88 182 ILE A C 1
ATOM 1338 O O . ILE A 1 182 ? -22.366 0.433 13.472 1.00 91.88 182 ILE A O 1
ATOM 1342 N N . THR A 1 183 ? -23.297 0.028 15.472 1.00 90.81 183 THR A N 1
ATOM 1343 C CA . THR A 1 183 ? -22.609 -1.255 15.675 1.00 90.81 183 THR A CA 1
ATOM 1344 C C . THR A 1 183 ? -22.905 -2.230 14.540 1.00 90.81 183 THR A C 1
ATOM 1346 O O . THR A 1 183 ? -21.992 -2.890 14.056 1.00 90.81 183 THR A O 1
ATOM 1349 N N . GLU A 1 184 ? -24.160 -2.330 14.097 1.00 92.56 184 GLU A N 1
ATOM 1350 C CA . GLU A 1 184 ? -24.523 -3.226 12.998 1.00 92.56 184 GLU A CA 1
ATOM 1351 C C . GLU A 1 184 ? -23.931 -2.772 11.661 1.00 92.56 184 GLU A C 1
ATOM 1353 O O . GLU A 1 184 ? -23.393 -3.590 10.920 1.00 92.56 184 GLU A O 1
ATOM 1358 N N . TYR A 1 185 ? -23.953 -1.470 11.377 1.00 91.62 185 TYR A N 1
ATOM 1359 C CA . TYR A 1 185 ? -23.292 -0.912 10.201 1.00 91.62 185 TYR A CA 1
ATOM 1360 C C . TYR A 1 185 ? -21.778 -1.181 10.216 1.00 91.62 185 TYR A C 1
ATOM 1362 O O . TYR A 1 185 ? -21.241 -1.696 9.234 1.00 91.62 185 TYR A O 1
ATOM 1370 N N . ASN A 1 186 ? -21.107 -0.926 11.344 1.00 92.06 186 ASN A N 1
ATOM 1371 C CA . ASN A 1 186 ? -19.666 -1.124 11.504 1.00 92.06 186 ASN A CA 1
ATOM 1372 C C . ASN A 1 186 ? -19.236 -2.600 11.398 1.00 92.06 186 ASN A C 1
ATOM 1374 O O . ASN A 1 186 ? -18.076 -2.865 11.122 1.00 92.06 186 ASN A O 1
ATOM 1378 N N . LYS A 1 187 ? -20.140 -3.583 11.540 1.00 92.25 187 LYS A N 1
ATOM 1379 C CA . LYS A 1 187 ? -19.825 -4.993 11.215 1.00 92.25 187 LYS A CA 1
ATOM 1380 C C . LYS A 1 187 ? -19.665 -5.246 9.716 1.00 92.25 187 LYS A C 1
ATOM 1382 O O . LYS A 1 187 ? -19.121 -6.273 9.326 1.00 92.25 187 LYS A O 1
ATOM 1387 N N . THR A 1 188 ? -20.189 -4.353 8.880 1.00 91.62 188 THR A N 1
ATOM 1388 C CA . THR A 1 188 ? -20.181 -4.487 7.417 1.00 91.62 188 THR A CA 1
ATOM 1389 C C . THR A 1 188 ? -19.152 -3.586 6.741 1.00 91.62 188 THR A C 1
ATOM 1391 O O . THR A 1 188 ? -19.018 -3.651 5.521 1.00 91.62 188 THR A O 1
ATOM 1394 N N . THR A 1 189 ? -18.405 -2.769 7.493 1.00 89.94 189 THR A N 1
ATOM 1395 C CA . THR A 1 189 ? -17.468 -1.774 6.938 1.00 89.94 189 THR A CA 1
ATOM 1396 C C . THR A 1 189 ? -16.363 -2.395 6.100 1.00 89.94 189 THR A C 1
ATOM 1398 O O . THR A 1 189 ? -15.962 -1.787 5.113 1.00 89.94 189 THR A O 1
ATOM 1401 N N . ASP A 1 190 ? -15.926 -3.619 6.392 1.00 90.44 190 ASP A N 1
ATOM 1402 C CA . ASP A 1 190 ? -14.959 -4.330 5.546 1.00 90.44 190 ASP A CA 1
ATOM 1403 C C . ASP A 1 190 ? -15.543 -4.656 4.160 1.00 90.44 190 ASP A C 1
ATOM 1405 O O . ASP A 1 190 ? -14.873 -4.486 3.146 1.00 90.44 190 ASP A O 1
ATOM 1409 N N . THR A 1 191 ? -16.816 -5.063 4.090 1.00 91.44 191 THR A N 1
ATOM 1410 C CA . THR A 1 191 ? -17.511 -5.293 2.808 1.00 91.44 191 THR A CA 1
ATOM 1411 C C . THR A 1 191 ? -17.802 -3.973 2.096 1.00 91.44 191 THR A C 1
ATOM 1413 O O . THR A 1 191 ? -17.553 -3.847 0.902 1.00 91.44 191 THR A O 1
ATOM 1416 N N . VAL A 1 192 ? -18.270 -2.963 2.833 1.00 88.50 192 VAL A N 1
ATOM 1417 C CA . VAL A 1 192 ? -18.565 -1.628 2.292 1.00 88.50 192 VAL A CA 1
ATOM 1418 C C . VAL A 1 192 ? -17.302 -0.971 1.727 1.00 88.50 192 VAL A C 1
ATOM 1420 O O . VAL A 1 192 ? -17.331 -0.450 0.616 1.00 88.50 192 VAL A O 1
ATOM 1423 N N . SER A 1 193 ? -16.182 -1.023 2.451 1.00 90.75 193 SER A N 1
ATOM 1424 C CA . SER A 1 193 ? -14.892 -0.509 1.974 1.00 90.75 193 SER A CA 1
ATOM 1425 C C . SER A 1 193 ? -14.388 -1.286 0.760 1.00 90.75 193 SER A C 1
ATOM 1427 O O . SER A 1 193 ? -13.916 -0.656 -0.181 1.00 90.75 193 SER A O 1
ATOM 1429 N N . ALA A 1 194 ? -14.544 -2.614 0.709 1.00 90.50 194 ALA A N 1
ATOM 1430 C CA . ALA A 1 194 ? -14.191 -3.398 -0.478 1.00 90.50 194 ALA A CA 1
ATOM 1431 C C . ALA A 1 194 ? -15.013 -2.981 -1.712 1.00 90.50 194 ALA A C 1
ATOM 1433 O O . ALA A 1 194 ? -14.451 -2.730 -2.781 1.00 90.50 194 ALA A O 1
ATOM 1434 N N . ASP A 1 195 ? -16.335 -2.848 -1.563 1.00 89.38 195 ASP A N 1
ATOM 1435 C CA . ASP A 1 195 ? -17.241 -2.451 -2.647 1.00 89.38 195 ASP A CA 1
ATOM 1436 C C . ASP A 1 195 ? -16.936 -1.034 -3.153 1.00 89.38 195 ASP A C 1
ATOM 1438 O O . ASP A 1 195 ? -16.895 -0.782 -4.363 1.00 89.38 195 ASP A O 1
ATOM 1442 N N . ILE A 1 196 ? -16.680 -0.101 -2.232 1.00 87.56 196 ILE A N 1
ATOM 1443 C CA . ILE A 1 196 ? -16.309 1.274 -2.566 1.00 87.56 196 ILE A CA 1
ATOM 1444 C C . ILE A 1 196 ? -14.937 1.305 -3.240 1.00 87.56 196 ILE A C 1
ATOM 1446 O O . ILE A 1 196 ? -14.803 1.938 -4.287 1.00 87.56 196 ILE A O 1
ATOM 1450 N N . ALA A 1 197 ? -13.934 0.600 -2.713 1.00 89.50 197 ALA A N 1
ATOM 1451 C CA . ALA A 1 197 ? -12.609 0.530 -3.322 1.00 89.50 197 ALA A CA 1
ATOM 1452 C C . ALA A 1 197 ? -12.686 -0.026 -4.753 1.00 89.50 197 ALA A C 1
ATOM 1454 O O . ALA A 1 197 ? -12.088 0.542 -5.670 1.00 89.50 197 ALA A O 1
ATOM 1455 N N . ALA A 1 198 ? -13.491 -1.067 -4.985 1.00 89.50 198 ALA A N 1
ATOM 1456 C CA . ALA A 1 198 ? -13.733 -1.611 -6.319 1.00 89.50 198 ALA A CA 1
ATOM 1457 C C . ALA A 1 198 ? -14.425 -0.597 -7.249 1.00 89.50 198 ALA A C 1
ATOM 1459 O O . ALA A 1 198 ? -14.014 -0.436 -8.403 1.00 89.50 198 ALA A O 1
ATOM 1460 N N . LYS A 1 199 ? -15.449 0.122 -6.760 1.00 88.75 199 LYS A N 1
ATOM 1461 C CA . LYS A 1 199 ? -16.143 1.182 -7.514 1.00 88.75 199 LYS A CA 1
ATOM 1462 C C . LYS A 1 199 ? -15.177 2.301 -7.910 1.00 88.75 199 LYS A C 1
ATOM 1464 O O . LYS A 1 199 ? -15.101 2.640 -9.091 1.00 88.75 199 LYS A O 1
ATOM 1469 N N . ILE A 1 200 ? -14.430 2.834 -6.947 1.00 88.44 200 ILE A N 1
ATOM 1470 C CA . ILE A 1 200 ? -13.479 3.931 -7.144 1.00 88.44 200 ILE A CA 1
ATOM 1471 C C . ILE A 1 200 ? -12.364 3.508 -8.109 1.00 88.44 200 ILE A C 1
ATOM 1473 O O . ILE A 1 200 ? -12.062 4.230 -9.059 1.00 88.44 200 ILE A O 1
ATOM 1477 N N . THR A 1 201 ? -11.799 2.312 -7.930 1.00 87.88 201 THR A N 1
ATOM 1478 C CA . THR A 1 201 ? -10.766 1.764 -8.825 1.00 87.88 201 THR A CA 1
ATOM 1479 C C . THR A 1 201 ? -11.288 1.636 -10.254 1.00 87.88 201 THR A C 1
ATOM 1481 O O . THR A 1 201 ? -10.621 2.030 -11.212 1.00 87.88 201 THR A O 1
ATOM 1484 N N . LYS A 1 202 ? -12.514 1.127 -10.423 1.00 88.12 202 LYS A N 1
ATOM 1485 C CA . LYS A 1 202 ? -13.160 1.016 -11.735 1.00 88.12 202 LYS A CA 1
ATOM 1486 C C . LYS A 1 202 ? -13.387 2.381 -12.381 1.00 88.12 202 LYS A C 1
ATOM 1488 O O . LYS A 1 202 ? -13.163 2.520 -13.585 1.00 88.12 202 LYS A O 1
ATOM 1493 N N . GLU A 1 203 ? -13.837 3.373 -11.621 1.00 87.06 203 GLU A N 1
ATOM 1494 C CA . GLU A 1 203 ? -14.050 4.732 -12.120 1.00 87.06 203 GLU A CA 1
ATOM 1495 C C . GLU A 1 203 ? -12.733 5.402 -12.521 1.00 87.06 203 GLU A C 1
ATOM 1497 O O . GLU A 1 203 ? -12.631 5.934 -13.627 1.00 87.06 203 GLU A O 1
ATOM 1502 N N . SER A 1 204 ? -11.703 5.298 -11.680 1.00 87.75 204 SER A N 1
ATOM 1503 C CA . SER A 1 204 ? -10.355 5.792 -11.968 1.00 87.75 204 SER A CA 1
ATOM 1504 C C . SER A 1 204 ? -9.796 5.179 -13.260 1.00 87.75 204 SER A C 1
ATOM 1506 O O . SER A 1 204 ? -9.412 5.909 -14.178 1.00 87.75 204 SER A O 1
ATOM 1508 N N . ASN A 1 205 ? -9.879 3.851 -13.404 1.00 87.88 205 ASN A N 1
ATOM 1509 C CA . ASN A 1 205 ? -9.473 3.137 -14.618 1.00 87.88 205 ASN A CA 1
ATOM 1510 C C . ASN A 1 205 ? -10.284 3.556 -15.852 1.00 87.88 205 ASN A C 1
ATOM 1512 O O . ASN A 1 205 ? -9.713 3.827 -16.910 1.00 87.88 205 ASN A O 1
ATOM 1516 N N . THR A 1 206 ? -11.608 3.676 -15.713 1.00 89.00 206 THR A N 1
ATOM 1517 C CA . THR A 1 206 ? -12.490 4.137 -16.797 1.00 89.00 206 THR A CA 1
ATOM 1518 C C . THR A 1 206 ? -12.098 5.540 -17.251 1.00 89.00 206 THR A C 1
ATOM 1520 O O . THR A 1 206 ? -12.010 5.804 -18.452 1.00 89.00 206 THR A O 1
ATOM 1523 N N . ASN A 1 207 ? -11.822 6.446 -16.317 1.00 86.62 207 ASN A N 1
ATOM 1524 C CA . ASN A 1 207 ? -11.427 7.816 -16.621 1.00 86.62 207 ASN A CA 1
ATOM 1525 C C . ASN A 1 207 ? -10.045 7.877 -17.286 1.00 86.62 207 ASN A C 1
ATOM 1527 O O . ASN A 1 207 ? -9.889 8.607 -18.270 1.00 86.62 207 ASN A O 1
ATOM 1531 N N . ALA A 1 208 ? -9.087 7.051 -16.848 1.00 84.94 208 ALA A N 1
ATOM 1532 C CA . ALA A 1 208 ? -7.778 6.911 -17.490 1.00 84.94 208 ALA A CA 1
ATOM 1533 C C . ALA A 1 208 ? -7.904 6.610 -18.995 1.00 84.94 208 ALA A C 1
ATOM 1535 O O . ALA A 1 208 ? -7.264 7.277 -19.815 1.00 84.94 208 ALA A O 1
ATOM 1536 N N . VAL A 1 209 ? -8.763 5.652 -19.368 1.00 86.00 209 VAL A N 1
ATOM 1537 C CA . VAL A 1 209 ? -8.885 5.185 -20.762 1.00 86.00 209 VAL A CA 1
ATOM 1538 C C . VAL A 1 209 ? -9.879 5.995 -21.610 1.00 86.00 209 VAL A C 1
ATOM 1540 O O . VAL A 1 209 ? -9.693 6.116 -22.824 1.00 86.00 209 VAL A O 1
ATOM 1543 N N . THR A 1 210 ? -10.907 6.611 -21.012 1.00 82.75 210 THR A N 1
ATOM 1544 C CA . THR A 1 210 ? -11.949 7.356 -21.755 1.00 82.75 210 THR A CA 1
ATOM 1545 C C . THR A 1 210 ? -11.617 8.831 -21.984 1.00 82.75 210 THR A C 1
ATOM 1547 O O . THR A 1 210 ? -11.855 9.345 -23.081 1.00 82.75 210 THR A O 1
ATOM 1550 N N . ALA A 1 211 ? -11.020 9.527 -21.012 1.00 69.44 211 ALA A N 1
ATOM 1551 C CA . ALA A 1 211 ? -10.651 10.938 -21.173 1.00 69.44 211 ALA A CA 1
ATOM 1552 C C . ALA A 1 211 ? -9.435 11.129 -22.100 1.00 69.44 211 ALA A C 1
ATOM 1554 O O . ALA A 1 211 ? -9.232 12.204 -22.666 1.00 69.44 211 ALA A O 1
ATOM 1555 N N . SER A 1 212 ? -8.657 10.063 -22.312 1.00 70.19 212 SER A N 1
ATOM 1556 C CA . SER A 1 212 ? -7.378 10.085 -23.030 1.00 70.19 212 SER A CA 1
ATOM 1557 C C . SER A 1 212 ? -7.435 9.476 -24.436 1.00 70.19 212 SER A C 1
ATOM 1559 O O . SER A 1 212 ? -6.390 9.185 -25.008 1.00 70.19 212 SER A O 1
ATOM 1561 N N . THR A 1 213 ? -8.616 9.289 -25.039 1.00 78.75 213 THR A N 1
ATOM 1562 C CA . THR A 1 213 ? -8.804 8.537 -26.309 1.00 78.75 213 THR A CA 1
ATOM 1563 C C . THR A 1 213 ? -7.827 8.893 -27.438 1.00 78.75 213 THR A C 1
ATOM 1565 O O . THR A 1 213 ? -7.297 8.004 -28.107 1.00 78.75 213 THR A O 1
ATOM 1568 N N . SER A 1 214 ? -7.543 10.181 -27.657 1.00 81.50 214 SER A N 1
ATOM 1569 C CA . SER A 1 214 ? -6.584 10.616 -28.688 1.00 81.50 214 SER A CA 1
ATOM 1570 C C . SER A 1 214 ? -5.140 10.244 -28.335 1.00 81.50 214 SER A C 1
ATOM 1572 O O . SER A 1 214 ? -4.394 9.752 -29.184 1.00 81.50 214 SER A O 1
ATOM 1574 N N . SER A 1 215 ? -4.757 10.441 -27.075 1.00 81.44 215 SER A N 1
ATOM 1575 C CA . SER A 1 215 ? -3.445 10.077 -26.542 1.00 81.44 215 SER A CA 1
ATOM 1576 C C . SER A 1 215 ? -3.231 8.563 -26.564 1.00 81.44 215 SER A C 1
ATOM 1578 O O . SER A 1 215 ? -2.190 8.091 -27.013 1.00 81.44 215 SER A O 1
ATOM 1580 N N . LEU A 1 216 ? -4.255 7.800 -26.187 1.00 83.56 216 LEU A N 1
ATOM 1581 C CA . LEU A 1 216 ? -4.259 6.343 -26.181 1.00 83.56 216 LEU A CA 1
ATOM 1582 C C . LEU A 1 216 ? -4.188 5.766 -27.598 1.00 83.56 216 LEU A C 1
ATOM 1584 O O . LEU A 1 216 ? -3.405 4.859 -27.861 1.00 83.56 216 LEU A O 1
ATOM 1588 N N . SER A 1 217 ? -4.911 6.360 -28.554 1.00 85.00 217 SER A N 1
ATOM 1589 C CA . SER A 1 217 ? -4.785 6.008 -29.974 1.00 85.00 217 SER A CA 1
ATOM 1590 C C . SER A 1 217 ? -3.357 6.220 -30.486 1.00 85.00 217 SER A C 1
ATOM 1592 O O . SER A 1 217 ? -2.845 5.413 -31.264 1.00 85.00 217 SER A O 1
ATOM 1594 N N . ASN A 1 218 ? -2.689 7.291 -30.054 1.00 83.00 218 ASN A N 1
ATOM 1595 C CA . ASN A 1 218 ? -1.301 7.552 -30.425 1.00 83.00 218 ASN A CA 1
ATOM 1596 C C . ASN A 1 218 ? -0.325 6.582 -29.748 1.00 83.00 218 ASN A C 1
ATOM 1598 O O . ASN A 1 218 ? 0.615 6.126 -30.405 1.00 83.00 218 ASN A O 1
ATOM 1602 N N . LEU A 1 219 ? -0.559 6.219 -28.484 1.00 86.06 219 LEU A N 1
ATOM 1603 C CA . LEU A 1 219 ? 0.208 5.188 -27.787 1.00 86.06 219 LEU A CA 1
ATOM 1604 C C . LEU A 1 219 ? 0.068 3.833 -28.491 1.00 86.06 219 LEU A C 1
ATOM 1606 O O . LEU A 1 219 ? 1.076 3.234 -28.850 1.00 86.06 219 LEU A O 1
ATOM 1610 N N . LEU A 1 220 ? -1.153 3.405 -28.811 1.00 88.12 220 LEU A N 1
ATOM 1611 C CA . LEU A 1 220 ? -1.409 2.150 -29.520 1.00 88.12 220 LEU A CA 1
ATOM 1612 C C . LEU A 1 220 ? -0.753 2.128 -30.910 1.00 88.12 220 LEU A C 1
ATOM 1614 O O . LEU A 1 220 ? -0.117 1.145 -31.288 1.00 88.12 220 LEU A O 1
ATOM 1618 N N . LYS A 1 221 ? -0.832 3.230 -31.669 1.00 86.38 221 LYS A N 1
ATOM 1619 C CA . LYS A 1 221 ? -0.090 3.371 -32.938 1.00 86.38 221 LYS A CA 1
ATOM 1620 C C . LYS A 1 221 ? 1.414 3.228 -32.728 1.00 86.38 221 LYS A C 1
ATOM 1622 O O . LYS A 1 221 ? 2.083 2.614 -33.555 1.00 86.38 221 LYS A O 1
ATOM 1627 N N . SER A 1 222 ? 1.935 3.790 -31.640 1.00 86.06 222 SER A N 1
ATOM 1628 C CA . SER A 1 222 ? 3.355 3.727 -31.296 1.00 86.06 222 SER A CA 1
ATOM 1629 C C . SER A 1 222 ? 3.786 2.298 -30.965 1.00 86.06 222 SER A C 1
ATOM 1631 O O . SER A 1 222 ? 4.749 1.809 -31.551 1.00 86.06 222 SER A O 1
ATOM 1633 N N . VAL A 1 223 ? 3.029 1.606 -30.108 1.00 88.81 223 VAL A N 1
ATOM 1634 C CA . VAL A 1 223 ? 3.231 0.191 -29.751 1.00 88.81 223 VAL A CA 1
ATOM 1635 C C . VAL A 1 223 ? 3.198 -0.688 -30.998 1.00 88.81 223 VAL A C 1
ATOM 1637 O O . VAL A 1 223 ? 4.143 -1.431 -31.246 1.00 88.81 223 VAL A O 1
ATOM 1640 N N . ASN A 1 224 ? 2.170 -0.550 -31.840 1.00 87.88 224 ASN A N 1
ATOM 1641 C CA . ASN A 1 224 ? 2.035 -1.343 -33.063 1.00 87.88 224 ASN A CA 1
ATOM 1642 C C . ASN A 1 224 ? 3.170 -1.068 -34.064 1.00 87.88 224 ASN A C 1
ATOM 1644 O O . ASN A 1 224 ? 3.666 -1.993 -34.707 1.00 87.88 224 ASN A O 1
ATOM 1648 N N . LYS A 1 225 ? 3.625 0.187 -34.182 1.00 86.38 225 LYS A N 1
ATOM 1649 C CA . LYS A 1 225 ? 4.768 0.538 -35.035 1.00 86.38 225 LYS A CA 1
ATOM 1650 C C . LYS A 1 225 ? 6.073 -0.062 -34.501 1.00 86.38 225 LYS A C 1
ATOM 1652 O O . LYS A 1 225 ? 6.857 -0.578 -35.291 1.00 86.38 225 LYS A O 1
ATOM 1657 N N . ALA A 1 226 ? 6.293 -0.024 -33.186 1.00 84.69 226 ALA A N 1
ATOM 1658 C CA . ALA A 1 226 ? 7.454 -0.641 -32.548 1.00 84.69 226 ALA A CA 1
ATOM 1659 C C . ALA A 1 226 ? 7.436 -2.171 -32.682 1.00 84.69 226 ALA A C 1
ATOM 1661 O O . ALA A 1 226 ? 8.443 -2.741 -33.087 1.00 84.69 226 ALA A O 1
ATOM 1662 N N . LYS A 1 227 ? 6.282 -2.815 -32.446 1.00 86.50 227 LYS A N 1
ATOM 1663 C CA . LYS A 1 227 ? 6.052 -4.251 -32.688 1.00 86.50 227 LYS A CA 1
ATOM 1664 C C . LYS A 1 227 ? 6.368 -4.636 -34.131 1.00 86.50 227 LYS A C 1
ATOM 1666 O O . LYS A 1 227 ? 7.155 -5.542 -34.357 1.00 86.50 227 LYS A O 1
ATOM 1671 N N . GLY A 1 228 ? 5.836 -3.910 -35.117 1.00 82.38 228 GLY A N 1
ATOM 1672 C CA . GLY A 1 228 ? 6.127 -4.182 -36.530 1.00 82.38 228 GLY A CA 1
ATOM 1673 C C . GLY A 1 228 ? 7.594 -3.959 -36.923 1.00 82.38 228 GLY A C 1
ATOM 1674 O O . GLY A 1 228 ? 8.081 -4.583 -37.861 1.00 82.38 228 GLY A O 1
ATOM 1675 N N . ALA A 1 229 ? 8.304 -3.077 -36.216 1.00 78.38 229 ALA A N 1
ATOM 1676 C CA . ALA A 1 229 ? 9.733 -2.841 -36.405 1.00 78.38 229 ALA A CA 1
ATOM 1677 C C . ALA A 1 229 ? 10.620 -3.808 -35.598 1.00 78.38 229 ALA A C 1
ATOM 1679 O O . ALA A 1 229 ? 11.842 -3.812 -35.785 1.00 78.38 229 ALA A O 1
ATOM 1680 N N . ASN A 1 230 ? 10.046 -4.605 -34.691 1.00 76.75 230 ASN A N 1
ATOM 1681 C CA . ASN A 1 230 ? 10.786 -5.599 -33.936 1.00 76.75 230 ASN A CA 1
ATOM 1682 C C . ASN A 1 230 ? 11.044 -6.825 -34.817 1.00 76.75 230 ASN A C 1
ATOM 1684 O O . ASN A 1 230 ? 10.172 -7.654 -35.040 1.00 76.75 230 ASN A O 1
ATOM 1688 N N . SER A 1 231 ? 12.262 -6.912 -35.352 1.00 65.19 231 SER A N 1
ATOM 1689 C CA . SER A 1 231 ? 12.751 -8.069 -36.105 1.00 65.19 231 SER A CA 1
ATOM 1690 C C . SER A 1 231 ? 13.482 -9.094 -35.229 1.00 65.19 231 SER A C 1
ATOM 1692 O O . SER A 1 231 ? 14.147 -9.979 -35.769 1.00 65.19 231 SER A O 1
ATOM 1694 N N . ALA A 1 232 ? 13.454 -8.942 -33.899 1.00 63.78 232 ALA A N 1
ATOM 1695 C CA . ALA A 1 232 ? 13.853 -9.994 -32.964 1.00 63.78 232 ALA A CA 1
ATOM 1696 C C . ALA A 1 232 ? 12.693 -10.986 -32.756 1.00 63.78 232 ALA A C 1
ATOM 1698 O O . ALA A 1 232 ? 11.563 -10.717 -33.162 1.00 63.78 232 ALA A O 1
ATOM 1699 N N . THR A 1 233 ? 12.973 -12.141 -32.152 1.00 68.62 233 THR A N 1
ATOM 1700 C CA . THR A 1 233 ? 11.907 -13.024 -31.660 1.00 68.62 233 THR A CA 1
ATOM 1701 C C . THR A 1 233 ? 11.119 -12.345 -30.529 1.00 68.62 233 THR A C 1
ATOM 1703 O O . THR A 1 233 ? 11.617 -11.375 -29.951 1.00 68.62 233 THR A O 1
ATOM 1706 N N . PRO A 1 234 ? 9.886 -12.804 -30.247 1.00 82.56 234 PRO A N 1
ATOM 1707 C CA . PRO A 1 234 ? 9.023 -12.218 -29.223 1.00 82.56 234 PRO A CA 1
ATOM 1708 C C . PRO A 1 234 ? 9.748 -12.003 -27.891 1.00 82.56 234 PRO A C 1
ATOM 1710 O O . PRO A 1 234 ? 10.526 -12.857 -27.445 1.00 82.56 234 PRO A O 1
ATOM 1713 N N . ILE A 1 235 ? 9.505 -10.849 -27.269 1.00 86.25 235 ILE A N 1
ATOM 1714 C CA . ILE A 1 235 ? 10.170 -10.456 -26.030 1.00 86.25 235 ILE A CA 1
ATOM 1715 C C . ILE A 1 235 ? 9.581 -11.277 -24.895 1.00 86.25 235 ILE A C 1
ATOM 1717 O O . ILE A 1 235 ? 8.408 -11.118 -24.563 1.00 86.25 235 ILE A O 1
ATOM 1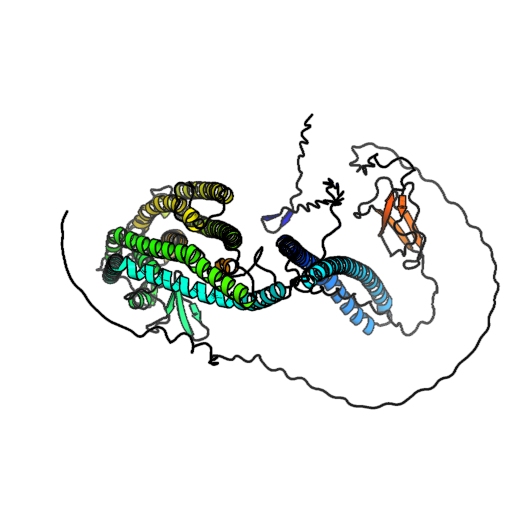721 N N . THR A 1 236 ? 10.400 -12.124 -24.282 1.00 86.19 236 THR A N 1
ATOM 1722 C CA . THR A 1 236 ? 9.964 -12.976 -23.173 1.00 86.19 236 THR A CA 1
ATOM 1723 C C . THR A 1 236 ? 9.791 -12.161 -21.892 1.00 86.19 236 THR A C 1
ATOM 1725 O O . THR A 1 236 ? 10.618 -11.307 -21.560 1.00 86.19 236 THR A O 1
ATOM 1728 N N . VAL A 1 237 ? 8.720 -12.451 -21.160 1.00 87.81 237 VAL A N 1
ATOM 1729 C CA . VAL A 1 237 ? 8.402 -11.889 -19.848 1.00 87.81 237 VAL A CA 1
ATOM 1730 C C . VAL A 1 237 ? 8.547 -12.983 -18.796 1.00 87.81 237 VAL A C 1
ATOM 1732 O O . VAL A 1 237 ? 8.227 -14.143 -19.048 1.00 87.81 237 VAL A O 1
ATOM 1735 N N . ALA A 1 238 ? 9.054 -12.623 -17.616 1.00 86.62 238 ALA A N 1
ATOM 1736 C CA . ALA A 1 238 ? 9.108 -13.550 -16.494 1.00 86.62 238 ALA A CA 1
ATOM 1737 C C . ALA A 1 238 ? 7.686 -14.002 -16.130 1.00 86.62 238 ALA A C 1
ATOM 1739 O O . ALA A 1 238 ? 6.826 -13.172 -15.835 1.00 86.62 238 ALA A O 1
ATOM 1740 N N . SER A 1 239 ? 7.458 -15.311 -16.161 1.00 89.62 239 SER A N 1
ATOM 1741 C CA . SER A 1 239 ? 6.162 -15.927 -15.904 1.00 89.62 239 SER A CA 1
ATOM 1742 C C . SER A 1 239 ? 6.246 -16.960 -14.784 1.00 89.62 239 SER A C 1
ATOM 1744 O O . SER A 1 239 ? 7.317 -17.474 -14.448 1.00 89.62 239 SER A O 1
ATOM 1746 N N . SER A 1 240 ? 5.096 -17.261 -14.197 1.00 90.38 240 SER A N 1
ATOM 1747 C CA . SER A 1 240 ? 4.893 -18.331 -13.227 1.00 90.38 240 SER A CA 1
ATOM 1748 C C . SER A 1 240 ? 3.897 -19.345 -13.769 1.00 90.38 240 SER A C 1
ATOM 1750 O O . SER A 1 240 ? 2.971 -18.980 -14.487 1.00 90.38 240 SER A O 1
ATOM 1752 N N . THR A 1 241 ? 4.067 -20.611 -13.397 1.00 90.94 241 THR A N 1
ATOM 1753 C CA . THR A 1 241 ? 3.091 -21.667 -13.682 1.00 90.94 241 THR A CA 1
ATOM 1754 C C . THR A 1 241 ? 2.335 -21.996 -12.406 1.00 90.94 241 THR A C 1
ATOM 1756 O O . THR A 1 241 ? 2.955 -22.300 -11.385 1.00 90.94 241 THR A O 1
ATOM 1759 N N . ASP A 1 242 ? 1.009 -21.930 -12.448 1.00 85.19 242 ASP A N 1
ATOM 1760 C CA . ASP A 1 242 ? 0.180 -22.296 -11.304 1.00 85.19 242 ASP A CA 1
ATOM 1761 C C . ASP A 1 242 ? 0.015 -23.824 -11.162 1.00 85.19 242 ASP A C 1
ATOM 1763 O O . ASP A 1 242 ? 0.463 -24.618 -11.993 1.00 85.19 242 ASP A O 1
ATOM 1767 N N . GLY A 1 243 ? -0.648 -24.261 -10.086 1.00 80.12 243 GLY A N 1
ATOM 1768 C CA . GLY A 1 243 ? -0.892 -25.685 -9.819 1.00 80.12 243 GLY A CA 1
ATOM 1769 C C . GLY A 1 243 ? -1.791 -26.392 -10.845 1.00 80.12 243 GLY A C 1
ATOM 1770 O O . GLY A 1 243 ? -1.875 -27.619 -10.821 1.00 80.12 243 GLY A O 1
ATOM 1771 N N . SER A 1 244 ? -2.452 -25.644 -11.736 1.00 83.69 244 SER A N 1
ATOM 1772 C CA . SER A 1 244 ? -3.253 -26.169 -12.847 1.00 83.69 244 SER A CA 1
ATOM 1773 C C . SER A 1 244 ? -2.456 -26.303 -14.151 1.00 83.69 244 SER A C 1
ATOM 1775 O O . SER A 1 244 ? -2.942 -26.912 -15.105 1.00 83.69 244 SER A O 1
ATOM 1777 N N . GLY A 1 245 ? -1.220 -25.794 -14.180 1.00 83.50 245 GLY A N 1
ATOM 1778 C CA . GLY A 1 245 ? -0.379 -25.741 -15.372 1.00 83.50 245 GLY A CA 1
ATOM 1779 C C . GLY A 1 245 ? -0.578 -24.477 -16.211 1.00 83.50 245 GLY A C 1
ATOM 1780 O O . GLY A 1 245 ? 0.023 -24.384 -17.279 1.00 83.50 245 GLY A O 1
ATOM 1781 N N . ALA A 1 246 ? -1.387 -23.513 -15.757 1.00 89.06 246 ALA A N 1
ATOM 1782 C CA . ALA A 1 246 ? -1.563 -22.247 -16.454 1.00 89.06 246 ALA A CA 1
ATOM 1783 C C . ALA A 1 246 ? -0.325 -21.368 -16.254 1.00 89.06 246 ALA A C 1
ATOM 1785 O O . ALA A 1 246 ? 0.151 -21.191 -15.131 1.00 89.06 246 ALA A O 1
ATOM 1786 N N . VAL A 1 247 ? 0.201 -20.830 -17.353 1.00 93.88 247 VAL A N 1
ATOM 1787 C CA . VAL A 1 247 ? 1.346 -19.919 -17.339 1.00 93.88 247 VAL A CA 1
ATOM 1788 C C . VAL A 1 247 ? 0.828 -18.487 -17.360 1.00 93.88 247 VAL A C 1
ATOM 1790 O O . VAL A 1 247 ? 0.023 -18.126 -18.219 1.00 93.88 247 VAL A O 1
ATOM 1793 N N . THR A 1 248 ? 1.273 -17.676 -16.402 1.00 93.81 248 THR A N 1
ATOM 1794 C CA . THR A 1 248 ? 0.844 -16.284 -16.241 1.00 93.81 248 THR A CA 1
ATOM 1795 C C . THR A 1 248 ? 2.019 -15.360 -15.960 1.00 93.81 248 THR A C 1
ATOM 1797 O O . THR A 1 248 ? 3.039 -15.777 -15.411 1.00 93.81 248 THR A O 1
ATOM 1800 N N . ALA A 1 249 ? 1.882 -14.088 -16.321 1.00 92.19 249 ALA A N 1
ATOM 1801 C CA . ALA A 1 249 ? 2.802 -13.036 -15.910 1.00 92.19 249 ALA A CA 1
ATOM 1802 C C . ALA A 1 249 ? 2.017 -11.847 -15.363 1.00 92.19 249 ALA A C 1
ATOM 1804 O O . ALA A 1 249 ? 1.057 -11.396 -15.987 1.00 92.19 249 ALA A O 1
ATOM 1805 N N . THR A 1 250 ? 2.453 -11.315 -14.223 1.00 90.56 250 THR A N 1
ATOM 1806 C CA . THR A 1 250 ? 1.889 -10.093 -13.647 1.00 90.56 250 THR A CA 1
ATOM 1807 C C . THR A 1 250 ? 2.846 -8.933 -13.887 1.00 90.56 250 THR A C 1
ATOM 1809 O O . THR A 1 250 ? 4.002 -8.973 -13.468 1.00 90.56 250 THR A O 1
ATOM 1812 N N . LEU A 1 251 ? 2.361 -7.894 -14.561 1.00 87.81 251 LEU A N 1
ATOM 1813 C CA . LEU A 1 251 ? 3.091 -6.661 -14.833 1.00 87.81 251 LEU A CA 1
ATOM 1814 C C . LEU A 1 251 ? 2.247 -5.476 -14.366 1.00 87.81 251 LEU A C 1
ATOM 1816 O O . LEU A 1 251 ? 1.149 -5.277 -14.881 1.00 87.81 251 LEU A O 1
ATOM 1820 N N . PHE A 1 252 ? 2.777 -4.691 -13.422 1.00 85.50 252 PHE A N 1
ATOM 1821 C CA . PHE A 1 252 ? 2.153 -3.443 -12.946 1.00 85.50 252 PHE A CA 1
ATOM 1822 C C . PHE A 1 252 ? 0.678 -3.643 -12.535 1.00 85.50 252 PHE A C 1
ATOM 1824 O O . PHE A 1 252 ? -0.222 -2.955 -13.004 1.00 85.50 252 PHE A O 1
ATOM 1831 N N . GLY A 1 253 ? 0.407 -4.709 -11.769 1.00 81.25 253 GLY A N 1
ATOM 1832 C CA . GLY A 1 253 ? -0.937 -5.073 -11.296 1.00 81.25 253 GLY A CA 1
ATOM 1833 C C . GLY A 1 253 ? -1.841 -5.806 -12.302 1.00 81.25 253 GLY A C 1
ATOM 1834 O O . GLY A 1 253 ? -2.834 -6.402 -11.889 1.00 81.25 253 GLY A O 1
ATOM 1835 N N . ALA A 1 254 ? -1.500 -5.841 -13.595 1.00 86.44 254 ALA A N 1
ATOM 1836 C CA . ALA A 1 254 ? -2.243 -6.597 -14.607 1.00 86.44 254 ALA A CA 1
ATOM 1837 C C . ALA A 1 254 ? -1.660 -8.003 -14.794 1.00 86.44 254 ALA A C 1
ATOM 1839 O O . ALA A 1 254 ? -0.444 -8.170 -14.877 1.00 86.44 254 ALA A O 1
ATOM 1840 N N . THR A 1 255 ? -2.525 -9.016 -14.879 1.00 91.00 255 THR A N 1
ATOM 1841 C CA . THR A 1 255 ? -2.119 -10.411 -15.101 1.00 91.00 255 THR A CA 1
ATOM 1842 C C . THR A 1 255 ? -2.502 -10.855 -16.503 1.00 91.00 255 THR A C 1
ATOM 1844 O O . THR A 1 255 ? -3.660 -10.736 -16.890 1.00 91.00 255 THR A O 1
ATOM 1847 N N . TYR A 1 256 ? -1.525 -11.400 -17.221 1.00 92.50 256 TYR A N 1
ATOM 1848 C CA . TYR A 1 256 ? -1.648 -11.896 -18.587 1.00 92.50 256 TYR A CA 1
ATOM 1849 C C . TYR A 1 256 ? -1.434 -13.406 -18.601 1.00 92.50 256 TYR A C 1
ATOM 1851 O O . TYR A 1 256 ? -0.601 -13.926 -17.851 1.00 92.50 256 TYR A O 1
ATOM 1859 N N . THR A 1 257 ? -2.182 -14.106 -19.445 1.00 93.38 257 THR A N 1
ATOM 1860 C CA . THR A 1 257 ? -2.141 -15.568 -19.578 1.00 93.38 257 THR A CA 1
ATOM 1861 C C . THR A 1 257 ? -1.500 -15.972 -20.896 1.00 93.38 257 THR A C 1
ATOM 1863 O O . THR A 1 257 ? -1.622 -15.245 -21.875 1.00 93.38 257 THR A O 1
ATOM 1866 N N . ASP A 1 258 ? -0.868 -17.142 -20.935 1.00 92.44 258 ASP A N 1
ATOM 1867 C CA . ASP A 1 258 ? -0.346 -17.724 -22.176 1.00 92.44 258 ASP A CA 1
ATOM 1868 C C . ASP A 1 258 ? -1.516 -18.043 -23.120 1.00 92.44 258 ASP A C 1
ATOM 1870 O O . ASP A 1 258 ? -2.325 -18.939 -22.856 1.00 92.44 258 ASP A O 1
ATOM 1874 N N . GLN A 1 259 ? -1.636 -17.262 -24.195 1.00 87.19 259 GLN A N 1
ATOM 1875 C CA . GLN A 1 259 ? -2.751 -17.347 -25.139 1.00 87.19 259 GLN A CA 1
ATOM 1876 C C . GLN A 1 259 ? -2.512 -18.412 -26.209 1.00 87.19 259 GLN A C 1
ATOM 1878 O O . GLN A 1 259 ? -3.461 -18.926 -26.810 1.00 87.19 259 GLN A O 1
ATOM 1883 N N . ASN A 1 260 ? -1.247 -18.717 -26.493 1.00 87.31 260 ASN A N 1
ATOM 1884 C CA . ASN A 1 260 ? -0.856 -19.568 -27.611 1.00 87.31 260 ASN A CA 1
ATOM 1885 C C . ASN A 1 260 ? -0.466 -20.997 -27.171 1.00 87.31 260 ASN A C 1
ATOM 1887 O O . ASN A 1 260 ? -0.392 -21.894 -28.018 1.00 87.31 260 ASN A O 1
ATOM 1891 N N . GLY A 1 261 ? -0.308 -21.221 -25.864 1.00 86.06 261 GLY A N 1
ATOM 1892 C CA . GLY A 1 261 ? -0.025 -22.506 -25.235 1.00 86.06 261 GLY A CA 1
ATOM 1893 C C . GLY A 1 261 ? 1.423 -22.976 -25.389 1.00 86.06 261 GLY A C 1
ATOM 1894 O O . GLY A 1 261 ? 1.669 -24.185 -25.319 1.00 86.06 261 GLY A O 1
ATOM 1895 N N . ASP A 1 262 ? 2.372 -22.075 -25.654 1.00 85.44 262 ASP A N 1
ATOM 1896 C CA . ASP A 1 262 ? 3.790 -22.405 -25.834 1.00 85.44 262 ASP A CA 1
ATOM 1897 C C . ASP A 1 262 ? 4.573 -22.529 -24.512 1.00 85.44 262 ASP A C 1
ATOM 1899 O O . ASP A 1 262 ? 5.754 -22.904 -24.510 1.00 85.44 262 ASP A O 1
ATOM 1903 N N . GLY A 1 263 ? 3.902 -22.287 -23.382 1.00 86.06 263 GLY A N 1
ATOM 1904 C CA . GLY A 1 263 ? 4.458 -22.374 -22.040 1.00 86.06 263 GLY A CA 1
ATOM 1905 C C . GLY A 1 263 ? 5.294 -21.157 -21.645 1.00 86.06 263 GLY A C 1
ATOM 1906 O O . GLY A 1 263 ? 6.036 -21.226 -20.660 1.00 86.06 263 GLY A O 1
ATOM 1907 N N . LYS A 1 264 ? 5.220 -20.059 -22.401 1.00 86.69 264 LYS A N 1
ATOM 1908 C CA . LYS A 1 264 ? 5.923 -18.799 -22.152 1.00 86.69 264 LYS A CA 1
ATOM 1909 C C . LYS A 1 264 ? 4.939 -17.636 -22.250 1.00 86.69 264 LYS A C 1
ATOM 1911 O O . LYS A 1 264 ? 3.861 -17.751 -22.805 1.00 86.69 264 LYS A O 1
ATOM 1916 N N . ILE A 1 265 ? 5.329 -16.500 -21.674 1.00 90.38 265 ILE A N 1
ATOM 1917 C CA . ILE A 1 265 ? 4.619 -15.236 -21.879 1.00 90.38 265 ILE A CA 1
ATOM 1918 C C . ILE A 1 265 ? 5.533 -14.306 -22.649 1.00 90.38 265 ILE A C 1
ATOM 1920 O O . ILE A 1 265 ? 6.685 -14.087 -22.257 1.00 90.38 265 ILE A O 1
ATOM 1924 N N . THR A 1 266 ? 5.017 -13.733 -23.729 1.00 90.69 266 THR A N 1
ATOM 1925 C CA . THR A 1 266 ? 5.732 -12.753 -24.536 1.00 90.69 266 THR A CA 1
ATOM 1926 C C . THR A 1 266 ? 4.898 -11.504 -24.787 1.00 90.69 266 THR A C 1
ATOM 1928 O O . THR A 1 266 ? 3.664 -11.523 -24.782 1.00 90.69 266 THR A O 1
ATOM 1931 N N . PHE A 1 267 ? 5.574 -10.378 -25.024 1.00 90.69 267 PHE A N 1
ATOM 1932 C CA . PHE A 1 267 ? 4.868 -9.138 -25.338 1.00 90.69 267 PHE A CA 1
ATOM 1933 C C . PHE A 1 267 ? 4.079 -9.241 -26.641 1.00 90.69 267 PHE A C 1
ATOM 1935 O O . PHE A 1 267 ? 2.935 -8.802 -26.711 1.00 90.69 267 PHE A O 1
ATOM 1942 N N . GLU A 1 268 ? 4.692 -9.763 -27.696 1.00 89.00 268 GLU A N 1
ATOM 1943 C CA . GLU A 1 268 ? 4.114 -9.724 -29.030 1.00 89.00 268 GLU A CA 1
ATOM 1944 C C . GLU A 1 268 ? 2.981 -10.728 -29.243 1.00 89.00 268 GLU A C 1
ATOM 1946 O O . GLU A 1 268 ? 2.059 -10.383 -29.997 1.00 89.00 268 GLU A O 1
ATOM 1951 N N . ASP A 1 269 ? 3.032 -11.892 -28.593 1.00 89.00 269 ASP A N 1
ATOM 1952 C CA . ASP A 1 269 ? 2.080 -12.980 -28.831 1.00 89.00 269 ASP A CA 1
ATOM 1953 C C . ASP A 1 269 ? 0.959 -13.042 -27.786 1.00 89.00 269 ASP A C 1
ATOM 1955 O O . ASP A 1 269 ? -0.167 -13.365 -28.160 1.00 89.00 269 ASP A O 1
ATOM 1959 N N . ASP A 1 270 ? 1.220 -12.642 -26.536 1.00 91.38 270 ASP A N 1
ATOM 1960 C CA . ASP A 1 270 ? 0.247 -12.769 -25.439 1.00 91.38 270 ASP A CA 1
ATOM 1961 C C . ASP A 1 270 ? -0.270 -11.402 -24.971 1.00 91.38 270 ASP A C 1
ATOM 1963 O O . ASP A 1 270 ? -1.468 -11.136 -24.980 1.00 91.38 270 ASP A O 1
ATOM 1967 N N . ILE A 1 271 ? 0.632 -10.469 -24.654 1.00 92.50 271 ILE A N 1
ATOM 1968 C CA . ILE A 1 271 ? 0.270 -9.221 -23.959 1.00 92.50 271 ILE A CA 1
ATOM 1969 C C . ILE A 1 271 ? -0.300 -8.154 -24.915 1.00 92.50 271 ILE A C 1
ATOM 1971 O O . ILE A 1 271 ? -1.411 -7.661 -24.745 1.00 92.50 271 ILE A O 1
ATOM 1975 N N . ILE A 1 272 ? 0.445 -7.752 -25.952 1.00 91.50 272 ILE A N 1
ATOM 1976 C CA . ILE A 1 272 ? 0.042 -6.673 -26.878 1.00 91.50 272 ILE A CA 1
ATOM 1977 C C . ILE A 1 272 ? -1.280 -6.969 -27.612 1.00 91.50 272 ILE A C 1
ATOM 1979 O O . ILE A 1 272 ? -2.029 -6.016 -27.868 1.00 91.50 272 ILE A O 1
ATOM 1983 N N . PRO A 1 273 ? -1.588 -8.220 -28.013 1.00 89.81 273 PRO A N 1
ATOM 1984 C CA . PRO A 1 273 ? -2.894 -8.551 -28.577 1.00 89.81 273 PRO A CA 1
ATOM 1985 C C . PRO A 1 273 ? -4.064 -8.232 -27.638 1.00 89.81 273 PRO A C 1
ATOM 1987 O O . PRO A 1 273 ? -5.049 -7.658 -28.105 1.00 89.81 273 PRO A O 1
ATOM 1990 N N . GLU A 1 274 ? -3.940 -8.515 -26.338 1.00 88.06 274 GLU A N 1
ATOM 1991 C CA . GLU A 1 274 ? -4.950 -8.159 -25.330 1.00 88.06 274 GLU A CA 1
ATOM 1992 C C . GLU A 1 274 ? -5.073 -6.634 -25.155 1.00 88.06 274 GLU A C 1
ATOM 1994 O O . GLU A 1 274 ? -6.170 -6.090 -25.026 1.00 88.06 274 GLU A O 1
ATOM 1999 N N . LEU A 1 275 ? -3.958 -5.908 -25.280 1.00 89.69 275 LEU A N 1
ATOM 2000 C CA . LEU A 1 275 ? -3.895 -4.454 -25.099 1.00 89.69 275 LEU A CA 1
ATOM 2001 C C . LEU A 1 275 ? -4.422 -3.616 -26.284 1.00 89.69 275 LEU A C 1
ATOM 2003 O O . LEU A 1 275 ? -4.305 -2.391 -26.263 1.00 89.69 275 LEU A O 1
ATOM 2007 N N . GLN A 1 276 ? -5.020 -4.207 -27.329 1.00 84.56 276 GLN A N 1
ATOM 2008 C CA . GLN A 1 276 ? -5.678 -3.418 -28.393 1.00 84.56 276 GLN A CA 1
ATOM 2009 C C . GLN A 1 276 ? -6.882 -2.616 -27.870 1.00 84.56 276 GLN A C 1
ATOM 2011 O O . GLN A 1 276 ? -7.255 -1.597 -28.457 1.00 84.56 276 GLN A O 1
ATOM 2016 N N . THR A 1 277 ? -7.472 -3.064 -26.762 1.00 83.31 277 THR A N 1
ATOM 2017 C CA . THR A 1 277 ? -8.561 -2.393 -26.046 1.00 83.31 277 THR A CA 1
ATOM 2018 C C . THR A 1 277 ? -8.184 -2.248 -24.571 1.00 83.31 277 THR A C 1
ATOM 2020 O O . THR A 1 277 ? -8.697 -3.005 -23.751 1.00 83.31 277 THR A O 1
ATOM 2023 N N . PRO A 1 278 ? -7.279 -1.316 -24.224 1.00 86.38 278 PRO A N 1
ATOM 2024 C CA . PRO A 1 278 ? -6.841 -1.125 -22.844 1.00 86.38 278 PRO A CA 1
ATOM 2025 C C . PRO A 1 278 ? -8.029 -0.718 -21.963 1.00 86.38 278 PRO A C 1
ATOM 2027 O O . PRO A 1 278 ? -8.863 0.103 -22.357 1.00 86.38 278 PRO A O 1
ATOM 2030 N N . THR A 1 279 ? -8.096 -1.301 -20.774 1.00 87.44 279 THR A N 1
ATOM 2031 C CA . THR A 1 279 ? -9.211 -1.186 -19.823 1.00 87.44 279 THR A CA 1
ATOM 2032 C C . THR A 1 279 ? -8.821 -0.514 -18.510 1.00 87.44 279 THR A C 1
ATOM 2034 O O . THR A 1 279 ? -9.698 -0.085 -17.760 1.00 87.44 279 THR A O 1
ATOM 2037 N N . SER A 1 280 ? -7.521 -0.395 -18.239 1.00 88.06 280 SER A N 1
ATOM 2038 C CA . SER A 1 280 ? -6.989 0.089 -16.966 1.00 88.06 280 SER A CA 1
ATOM 2039 C C . SER A 1 280 ? -5.768 0.993 -17.146 1.00 88.06 280 SER A C 1
ATOM 2041 O O . SER A 1 280 ? -5.178 1.061 -18.226 1.00 88.06 280 SER A O 1
ATOM 2043 N N . LEU A 1 281 ? -5.362 1.681 -16.074 1.00 86.69 281 LEU A N 1
ATOM 2044 C CA . LEU A 1 281 ? -4.075 2.377 -16.043 1.00 86.69 281 LEU A CA 1
ATOM 2045 C C . LEU A 1 281 ? -2.904 1.389 -16.176 1.00 86.69 281 LEU A C 1
ATOM 2047 O O . LEU A 1 281 ? -1.958 1.689 -16.898 1.00 86.69 281 LEU A O 1
ATOM 2051 N N . ALA A 1 282 ? -3.004 0.201 -15.569 1.00 87.88 282 ALA A N 1
ATOM 2052 C CA . ALA A 1 282 ? -2.005 -0.864 -15.677 1.00 87.88 282 ALA A CA 1
ATOM 2053 C C . ALA A 1 282 ? -1.731 -1.260 -17.138 1.00 87.88 282 ALA A C 1
ATOM 2055 O O . ALA A 1 282 ? -0.577 -1.350 -17.553 1.00 87.88 282 ALA A O 1
ATOM 2056 N N . ASP A 1 283 ? -2.776 -1.387 -17.958 1.00 89.00 283 ASP A N 1
ATOM 2057 C CA . ASP A 1 283 ? -2.656 -1.679 -19.393 1.00 89.00 283 ASP A CA 1
ATOM 2058 C C . ASP A 1 283 ? -1.851 -0.590 -20.126 1.00 89.00 283 ASP A C 1
ATOM 2060 O O . ASP A 1 283 ? -0.963 -0.873 -20.939 1.00 89.00 283 ASP A O 1
ATOM 2064 N N . VAL A 1 284 ? -2.124 0.681 -19.809 1.00 88.62 284 VAL A N 1
ATOM 2065 C CA . VAL A 1 284 ? -1.393 1.835 -20.360 1.00 88.62 284 VAL A CA 1
ATOM 2066 C C . VAL A 1 284 ? 0.068 1.828 -19.894 1.00 88.62 284 VAL A C 1
ATOM 2068 O O . VAL A 1 284 ? 0.969 2.093 -20.697 1.00 88.62 284 VAL A O 1
ATOM 2071 N N . THR A 1 285 ? 0.315 1.489 -18.628 1.00 88.81 285 THR A N 1
ATOM 2072 C CA . THR A 1 285 ? 1.654 1.342 -18.043 1.00 88.81 285 THR A CA 1
ATOM 2073 C C . THR A 1 285 ? 2.444 0.241 -18.749 1.00 88.81 285 THR A C 1
ATOM 2075 O O . THR A 1 285 ? 3.582 0.470 -19.157 1.00 88.81 285 THR A O 1
ATOM 2078 N N . VAL A 1 286 ? 1.836 -0.923 -18.999 1.00 91.38 286 VAL A N 1
ATOM 2079 C CA . VAL A 1 286 ? 2.461 -2.049 -19.715 1.00 91.38 286 VAL A CA 1
ATOM 2080 C C . VAL A 1 286 ? 2.799 -1.676 -21.162 1.00 91.38 286 VAL A C 1
ATOM 2082 O O . VAL A 1 286 ? 3.892 -1.986 -21.642 1.00 91.38 286 VAL A O 1
ATOM 2085 N N . MET A 1 287 ? 1.923 -0.942 -21.858 1.00 89.56 287 MET A N 1
ATOM 2086 C CA . MET A 1 287 ? 2.217 -0.410 -23.197 1.00 89.56 287 MET A CA 1
ATOM 2087 C C . MET A 1 287 ? 3.427 0.533 -23.203 1.00 89.56 287 MET A C 1
ATOM 2089 O O . MET A 1 287 ? 4.278 0.460 -24.099 1.00 89.56 287 MET A O 1
ATOM 2093 N N . PHE A 1 288 ? 3.506 1.435 -22.221 1.00 87.88 288 PHE A N 1
ATOM 2094 C CA . PHE A 1 288 ? 4.644 2.338 -22.057 1.00 87.88 288 PHE A CA 1
ATOM 2095 C C . PHE A 1 288 ? 5.927 1.565 -21.723 1.00 87.88 288 PHE A C 1
ATOM 2097 O O . PHE A 1 288 ? 6.971 1.813 -22.333 1.00 87.88 288 PHE A O 1
ATOM 2104 N N . TYR A 1 289 ? 5.835 0.578 -20.832 1.00 89.12 289 TYR A N 1
ATOM 2105 C CA . TYR A 1 289 ? 6.942 -0.285 -20.439 1.00 89.12 289 TYR A CA 1
ATOM 2106 C C . TYR A 1 289 ? 7.520 -1.069 -21.614 1.00 89.12 289 TYR A C 1
ATOM 2108 O O . TYR A 1 289 ? 8.733 -1.058 -21.819 1.00 89.12 289 TYR A O 1
ATOM 2116 N N . TYR A 1 290 ? 6.668 -1.694 -22.432 1.00 89.75 290 TYR A N 1
ATOM 2117 C CA . TYR A 1 290 ? 7.090 -2.393 -23.647 1.00 89.75 290 TYR A CA 1
ATOM 2118 C C . TYR A 1 290 ? 7.929 -1.475 -24.539 1.00 89.75 290 TYR A C 1
ATOM 2120 O O . TYR A 1 290 ? 9.048 -1.801 -24.945 1.00 89.75 290 TYR A O 1
ATOM 2128 N N . LEU A 1 291 ? 7.414 -0.274 -24.794 1.00 86.56 291 LEU A N 1
ATOM 2129 C CA . LEU A 1 291 ? 8.104 0.697 -25.620 1.00 86.56 291 LEU A CA 1
ATOM 2130 C C . LEU A 1 291 ? 9.440 1.153 -25.002 1.00 86.56 291 LEU A C 1
ATOM 2132 O O . LEU A 1 291 ? 10.413 1.333 -25.741 1.00 86.56 291 LEU A O 1
ATOM 2136 N N . LYS A 1 292 ? 9.515 1.288 -23.671 1.00 83.81 292 LYS A N 1
ATOM 2137 C CA . LYS A 1 292 ? 10.756 1.574 -22.938 1.00 83.81 292 LYS A CA 1
ATOM 2138 C C . LYS A 1 292 ? 11.761 0.430 -23.008 1.00 83.81 292 LYS A C 1
ATOM 2140 O O . LYS A 1 292 ? 12.929 0.682 -23.285 1.00 83.81 292 LYS A O 1
ATOM 2145 N N . ARG A 1 293 ? 11.331 -0.823 -22.856 1.00 86.44 293 ARG A N 1
ATOM 2146 C CA . ARG A 1 293 ? 12.195 -2.008 -22.999 1.00 86.44 293 ARG A CA 1
ATOM 2147 C C . ARG A 1 293 ? 12.811 -2.074 -24.393 1.00 86.44 293 ARG A C 1
ATOM 2149 O O . ARG A 1 293 ? 14.029 -2.205 -24.511 1.00 86.44 293 ARG A O 1
ATOM 2156 N N . VAL A 1 294 ? 12.006 -1.875 -25.435 1.00 85.00 294 VAL A N 1
ATOM 2157 C CA . VAL A 1 294 ? 12.475 -1.806 -26.830 1.00 85.00 294 VAL A CA 1
ATOM 2158 C C . VAL A 1 294 ? 13.411 -0.618 -27.070 1.00 85.00 294 VAL A C 1
ATOM 2160 O O . VAL A 1 294 ? 14.365 -0.715 -27.847 1.00 85.00 294 VAL A O 1
ATOM 2163 N N . ALA A 1 295 ? 13.151 0.518 -26.422 1.00 79.56 295 ALA A N 1
ATOM 2164 C CA . ALA A 1 295 ? 13.955 1.719 -26.583 1.00 79.56 295 ALA A CA 1
ATOM 2165 C C . ALA A 1 295 ? 15.269 1.686 -25.800 1.00 79.56 295 ALA A C 1
ATOM 2167 O O . ALA A 1 295 ? 16.234 2.251 -26.286 1.00 79.56 295 ALA A O 1
ATOM 2168 N N . ASP A 1 296 ? 15.360 1.085 -24.622 1.00 79.69 296 ASP A N 1
ATOM 2169 C CA . ASP A 1 296 ? 16.485 1.370 -23.718 1.00 79.69 296 ASP A CA 1
ATOM 2170 C C . ASP A 1 296 ? 17.276 0.123 -23.303 1.00 79.69 296 ASP A C 1
ATOM 2172 O O . ASP A 1 296 ? 18.326 0.248 -22.673 1.00 79.69 296 ASP A O 1
ATOM 2176 N N . THR A 1 297 ? 16.830 -1.074 -23.696 1.00 85.25 297 THR A N 1
ATOM 2177 C CA . THR A 1 297 ? 17.418 -2.342 -23.237 1.00 85.25 297 THR A CA 1
ATOM 2178 C C . THR A 1 297 ? 17.790 -3.279 -24.388 1.00 85.25 297 THR A C 1
ATOM 2180 O O . THR A 1 297 ? 17.418 -3.060 -25.541 1.00 85.25 297 THR A O 1
ATOM 2183 N N . ALA A 1 298 ? 18.540 -4.338 -24.068 1.00 86.00 298 ALA A N 1
ATOM 2184 C CA . ALA A 1 298 ? 18.564 -5.530 -24.908 1.00 86.00 298 ALA A CA 1
ATOM 2185 C C . ALA A 1 298 ? 17.361 -6.412 -24.546 1.00 86.00 298 ALA A C 1
ATOM 2187 O O . ALA A 1 298 ? 17.044 -6.599 -23.369 1.00 86.00 298 ALA A O 1
ATOM 2188 N N . LEU A 1 299 ? 16.705 -6.931 -25.573 1.00 86.31 299 LEU A N 1
ATOM 2189 C CA . LEU A 1 299 ? 15.485 -7.714 -25.498 1.00 86.31 299 LEU A CA 1
ATOM 2190 C C . LEU A 1 299 ? 15.804 -9.171 -25.179 1.00 86.31 299 LEU A C 1
ATOM 2192 O O . LEU A 1 299 ? 16.676 -9.765 -25.817 1.00 86.31 299 LEU A O 1
ATOM 2196 N N . ASP A 1 300 ? 15.088 -9.725 -24.207 1.00 85.19 300 ASP A N 1
ATOM 2197 C CA . ASP A 1 300 ? 15.125 -11.149 -23.889 1.00 85.19 300 ASP A CA 1
ATOM 2198 C C . ASP A 1 300 ? 14.318 -11.909 -24.942 1.00 85.19 300 ASP A C 1
ATOM 2200 O O . ASP A 1 300 ? 13.141 -11.628 -25.148 1.00 85.19 300 ASP A O 1
ATOM 2204 N N . SER A 1 301 ? 14.975 -12.830 -25.642 1.00 78.50 301 SER A N 1
ATOM 2205 C CA . SER A 1 301 ? 14.490 -13.434 -26.883 1.00 78.50 301 SER A CA 1
ATOM 2206 C C . SER A 1 301 ? 14.815 -14.926 -26.909 1.00 78.50 301 SER A C 1
ATOM 2208 O O . SER A 1 301 ? 15.650 -15.407 -26.143 1.00 78.50 301 SER A O 1
ATOM 2210 N N . THR A 1 302 ? 14.217 -15.662 -27.844 1.00 77.19 302 THR A N 1
ATOM 2211 C CA . THR A 1 302 ? 14.588 -17.059 -28.120 1.00 77.19 302 THR A CA 1
ATOM 2212 C C . THR A 1 302 ? 15.153 -17.187 -29.536 1.00 77.19 302 THR A C 1
ATOM 2214 O O . THR A 1 302 ? 14.524 -16.730 -30.482 1.00 77.19 302 THR A O 1
ATOM 2217 N N . ASP A 1 303 ? 16.332 -17.770 -29.732 1.00 72.81 303 ASP A N 1
ATOM 2218 C CA . ASP A 1 303 ? 16.876 -17.974 -31.079 1.00 72.81 303 ASP A CA 1
ATOM 2219 C C . ASP A 1 303 ? 16.094 -19.040 -31.880 1.00 72.81 303 ASP A C 1
ATOM 2221 O O . ASP A 1 303 ? 15.175 -19.688 -31.377 1.00 72.81 303 ASP A O 1
ATOM 2225 N N . ALA A 1 304 ? 16.468 -19.250 -33.147 1.00 69.06 304 ALA A N 1
ATOM 2226 C CA . ALA A 1 304 ? 15.814 -20.229 -34.025 1.00 69.06 304 ALA A CA 1
ATOM 2227 C C . ALA A 1 304 ? 15.887 -21.686 -33.515 1.00 69.06 304 ALA A C 1
ATOM 2229 O O . ALA A 1 304 ? 15.177 -22.545 -34.034 1.00 69.06 304 ALA A O 1
ATOM 2230 N N . ASN A 1 305 ? 16.734 -21.968 -32.519 1.00 73.12 305 ASN A N 1
ATOM 2231 C CA . ASN A 1 305 ? 16.916 -23.287 -31.919 1.00 73.12 305 ASN A CA 1
ATOM 2232 C C . ASN A 1 305 ? 16.198 -23.430 -30.568 1.00 73.12 305 ASN A C 1
ATOM 2234 O O . ASN A 1 305 ? 16.337 -24.467 -29.922 1.00 73.12 305 ASN A O 1
ATOM 2238 N N . GLY A 1 306 ? 15.459 -22.415 -30.114 1.00 71.75 306 GLY A N 1
ATOM 2239 C CA . GLY A 1 306 ? 14.785 -22.457 -28.817 1.00 71.75 306 GLY A CA 1
ATOM 2240 C C . GLY A 1 306 ? 15.648 -21.988 -27.637 1.00 71.75 306 GLY A C 1
ATOM 2241 O O . GLY A 1 306 ? 15.211 -22.106 -26.493 1.00 71.75 306 GLY A O 1
ATOM 2242 N N . THR A 1 307 ? 16.846 -21.445 -27.880 1.00 81.38 307 THR A N 1
ATOM 2243 C CA . THR A 1 307 ? 17.781 -21.018 -26.824 1.00 81.38 307 THR A CA 1
ATOM 2244 C C . THR A 1 307 ? 17.532 -19.567 -26.423 1.00 81.38 307 THR A C 1
ATOM 2246 O O . THR A 1 307 ? 17.374 -18.706 -27.286 1.00 81.38 307 THR A O 1
ATOM 2249 N N . ALA A 1 308 ? 17.538 -19.273 -25.121 1.00 84.25 308 ALA A N 1
ATOM 2250 C CA . ALA A 1 308 ? 17.438 -17.903 -24.624 1.00 84.25 308 ALA A CA 1
ATOM 2251 C C . ALA A 1 308 ? 18.664 -17.073 -25.041 1.00 84.25 308 ALA A C 1
ATOM 2253 O O . ALA A 1 308 ? 19.805 -17.503 -24.861 1.00 84.25 308 ALA A O 1
ATOM 2254 N N . VAL A 1 309 ? 18.421 -15.883 -25.587 1.00 87.12 309 VAL A N 1
ATOM 2255 C CA . VAL A 1 309 ? 19.446 -14.939 -26.049 1.00 87.12 309 VAL A CA 1
ATOM 2256 C C . VAL A 1 309 ? 19.033 -13.503 -25.729 1.00 87.12 309 VAL A C 1
ATOM 2258 O O . VAL A 1 309 ? 17.856 -13.219 -25.506 1.00 87.12 309 VAL A O 1
ATOM 2261 N N . LYS A 1 310 ? 19.996 -12.574 -25.763 1.00 90.25 310 LYS A N 1
ATOM 2262 C CA . LYS A 1 310 ? 19.722 -11.130 -25.719 1.00 90.25 310 LYS A CA 1
ATOM 2263 C C . LYS A 1 310 ? 19.943 -10.503 -27.090 1.00 90.25 310 LYS A C 1
ATOM 2265 O O . LYS A 1 310 ? 20.947 -10.785 -27.744 1.00 90.25 310 LYS A O 1
ATOM 2270 N N . ALA A 1 311 ? 19.035 -9.631 -27.521 1.00 88.00 311 ALA A N 1
ATOM 2271 C CA . ALA A 1 311 ? 19.110 -9.001 -28.836 1.00 88.00 311 ALA A CA 1
ATOM 2272 C C . ALA A 1 311 ? 18.748 -7.511 -28.821 1.00 88.00 311 ALA A C 1
ATOM 2274 O O . ALA A 1 311 ? 17.983 -7.041 -27.990 1.00 88.00 311 ALA A O 1
ATOM 2275 N N . VAL A 1 312 ? 19.271 -6.754 -29.781 1.00 87.12 312 VAL A N 1
ATOM 2276 C CA . VAL A 1 312 ? 18.902 -5.355 -30.025 1.00 87.12 312 VAL A CA 1
ATOM 2277 C C . VAL A 1 312 ? 18.378 -5.237 -31.449 1.00 87.12 312 VAL A C 1
ATOM 2279 O O . VAL A 1 312 ? 19.117 -5.444 -32.414 1.00 87.12 312 VAL A O 1
ATOM 2282 N N . SER A 1 313 ? 17.101 -4.881 -31.593 1.00 78.81 313 SER A N 1
ATOM 2283 C CA . SER A 1 313 ? 16.501 -4.582 -32.897 1.00 78.81 313 SER A CA 1
ATOM 2284 C C . SER A 1 313 ? 16.850 -3.156 -33.328 1.00 78.81 313 SER A C 1
ATOM 2286 O O . SER A 1 313 ? 16.421 -2.189 -32.699 1.00 78.81 313 SER A O 1
ATOM 2288 N N . ALA A 1 314 ? 17.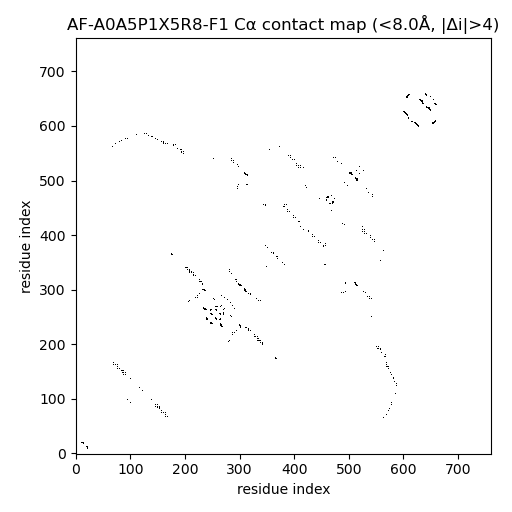595 -3.007 -34.428 1.00 70.31 314 ALA A N 1
ATOM 2289 C CA . ALA A 1 314 ? 17.983 -1.694 -34.949 1.00 70.31 314 ALA A CA 1
ATOM 2290 C C . ALA A 1 314 ? 16.772 -0.833 -35.369 1.00 70.31 314 ALA A C 1
ATOM 2292 O O . ALA A 1 314 ? 16.759 0.374 -35.124 1.00 70.31 314 ALA A O 1
ATOM 2293 N N . GLY A 1 315 ? 15.744 -1.444 -35.971 1.00 67.75 315 GLY A N 1
ATOM 2294 C CA . GLY A 1 315 ? 14.538 -0.745 -36.430 1.00 67.75 315 GLY A CA 1
ATOM 2295 C C . GLY A 1 315 ? 13.600 -0.344 -35.291 1.00 67.75 315 GLY A C 1
ATOM 2296 O O . GLY A 1 315 ? 13.092 0.783 -35.270 1.00 67.75 315 GLY A O 1
ATOM 2297 N N . ALA A 1 316 ? 13.402 -1.237 -34.319 1.00 68.62 316 ALA A N 1
ATOM 2298 C CA . ALA A 1 316 ? 12.513 -0.993 -33.185 1.00 68.62 316 ALA A CA 1
ATOM 2299 C C . ALA A 1 316 ? 13.116 0.017 -32.201 1.00 68.62 316 ALA A C 1
ATOM 2301 O O . ALA A 1 316 ? 12.423 0.918 -31.740 1.00 68.62 316 ALA A O 1
ATOM 2302 N N . ALA A 1 317 ? 14.428 -0.049 -31.968 1.00 67.81 317 ALA A N 1
ATOM 2303 C CA . ALA A 1 317 ? 15.152 0.871 -31.101 1.00 67.81 317 ALA A CA 1
ATOM 2304 C C . ALA A 1 317 ? 15.024 2.346 -31.517 1.00 67.81 317 ALA A C 1
ATOM 2306 O O . ALA A 1 317 ? 14.804 3.203 -30.661 1.00 67.81 317 ALA A O 1
ATOM 2307 N N . ALA A 1 318 ? 15.218 2.652 -32.805 1.00 67.31 318 ALA A N 1
ATOM 2308 C CA . ALA A 1 318 ? 15.113 4.016 -33.329 1.00 67.31 318 ALA A CA 1
ATOM 2309 C C . ALA A 1 318 ? 13.656 4.494 -33.330 1.00 67.31 318 ALA A C 1
ATOM 2311 O O . ALA A 1 318 ? 13.352 5.589 -32.865 1.00 67.31 318 ALA A O 1
ATOM 2312 N N . THR A 1 319 ? 12.751 3.616 -33.766 1.00 68.75 319 THR A N 1
ATOM 2313 C CA . THR A 1 319 ? 11.316 3.891 -33.802 1.00 68.75 319 THR A CA 1
ATOM 2314 C C . THR A 1 319 ? 10.766 4.191 -32.409 1.00 68.75 319 THR A C 1
ATOM 2316 O O . THR A 1 319 ? 10.079 5.190 -32.241 1.00 68.75 319 THR A O 1
ATOM 2319 N N . SER A 1 320 ? 11.087 3.386 -31.395 1.00 67.62 320 SER A N 1
ATOM 2320 C CA . SER A 1 320 ? 10.587 3.601 -30.035 1.00 67.62 320 SER A CA 1
ATOM 2321 C C . SER A 1 320 ? 11.132 4.881 -29.399 1.00 67.62 320 SER A C 1
ATOM 2323 O O . SER A 1 320 ? 10.372 5.573 -28.728 1.00 67.62 320 SER A O 1
ATOM 2325 N N . MET A 1 321 ? 12.392 5.263 -29.655 1.00 67.50 321 MET A N 1
ATOM 2326 C CA . MET A 1 321 ? 12.941 6.541 -29.168 1.00 67.50 321 MET A CA 1
ATOM 2327 C C . MET A 1 321 ? 12.179 7.753 -29.723 1.00 67.50 321 MET A C 1
ATOM 2329 O O . MET A 1 321 ? 11.834 8.649 -28.955 1.00 67.50 321 MET A O 1
ATOM 2333 N N . ASP A 1 322 ? 11.846 7.757 -31.017 1.00 68.00 322 ASP A N 1
ATOM 2334 C CA . ASP A 1 322 ? 11.059 8.839 -31.632 1.00 68.00 322 ASP A CA 1
ATOM 2335 C C . ASP A 1 322 ? 9.632 8.918 -31.065 1.00 68.00 322 ASP A C 1
ATOM 2337 O O . ASP A 1 322 ? 9.017 9.985 -31.007 1.00 68.00 322 ASP A O 1
ATOM 2341 N N . LEU A 1 323 ? 9.097 7.777 -30.629 1.00 75.06 323 LEU A N 1
ATOM 2342 C CA . LEU A 1 323 ? 7.738 7.659 -30.114 1.00 75.06 323 LEU A CA 1
ATOM 2343 C C . LEU A 1 323 ? 7.639 7.922 -28.603 1.00 75.06 323 LEU A C 1
ATOM 2345 O O . LEU A 1 323 ? 6.541 8.211 -28.127 1.00 75.06 323 LEU A O 1
ATOM 2349 N N . MET A 1 324 ? 8.753 7.888 -27.854 1.00 74.88 324 MET A N 1
ATOM 2350 C CA . MET A 1 324 ? 8.762 8.029 -26.386 1.00 74.88 324 MET A CA 1
ATOM 2351 C C . MET A 1 324 ? 8.135 9.316 -25.890 1.00 74.88 324 MET A C 1
ATOM 2353 O O . MET A 1 324 ? 7.415 9.286 -24.898 1.00 74.88 324 MET A O 1
ATOM 2357 N N . ASN A 1 325 ? 8.331 10.429 -26.590 1.00 73.31 325 ASN A N 1
ATOM 2358 C CA . ASN A 1 325 ? 7.718 11.693 -26.187 1.00 73.31 325 ASN A CA 1
ATOM 2359 C C . ASN A 1 325 ? 6.187 11.638 -26.292 1.00 73.31 325 ASN A C 1
ATOM 2361 O O . ASN A 1 325 ? 5.479 12.148 -25.427 1.00 73.31 325 ASN A O 1
ATOM 2365 N N . THR A 1 326 ? 5.670 10.978 -27.332 1.00 72.38 326 THR A N 1
ATOM 2366 C CA . THR A 1 326 ? 4.223 10.810 -27.529 1.00 72.38 326 THR A CA 1
ATOM 2367 C C . THR A 1 326 ? 3.649 9.817 -26.519 1.00 72.38 326 THR A C 1
ATOM 2369 O O . THR A 1 326 ? 2.605 10.078 -25.925 1.00 72.38 326 THR A O 1
ATOM 2372 N N . ALA A 1 327 ? 4.349 8.703 -26.290 1.00 74.69 327 ALA A N 1
ATOM 2373 C CA . ALA A 1 327 ? 3.953 7.677 -25.333 1.00 74.69 327 ALA A CA 1
ATOM 2374 C C . ALA A 1 327 ? 3.976 8.191 -23.884 1.00 74.69 327 ALA A C 1
ATOM 2376 O O . ALA A 1 327 ? 3.008 7.995 -23.158 1.00 74.69 327 ALA A O 1
ATOM 2377 N N . SER A 1 328 ? 5.029 8.916 -23.492 1.00 76.19 328 SER A N 1
ATOM 2378 C CA . SER A 1 328 ? 5.158 9.546 -22.172 1.00 76.19 328 SER A CA 1
ATOM 2379 C C . SER A 1 328 ? 4.040 10.558 -21.921 1.00 76.19 328 SER A C 1
ATOM 2381 O O . SER A 1 328 ? 3.392 10.516 -20.879 1.00 76.19 328 SER A O 1
ATOM 2383 N N . GLY A 1 329 ? 3.722 11.407 -22.907 1.00 78.88 329 GLY A N 1
ATOM 2384 C CA . GLY A 1 329 ? 2.593 12.333 -22.797 1.00 78.88 329 GLY A CA 1
ATOM 2385 C C . GLY A 1 329 ? 1.249 11.618 -22.617 1.00 78.88 329 GLY A C 1
ATOM 2386 O O . GLY A 1 329 ? 0.430 12.039 -21.798 1.00 78.88 329 GLY A O 1
ATOM 2387 N N . ALA A 1 330 ? 1.025 10.521 -23.346 1.00 81.31 330 ALA A N 1
ATOM 2388 C CA . ALA A 1 330 ? -0.207 9.744 -23.248 1.00 81.31 330 ALA A CA 1
ATOM 2389 C C . ALA A 1 330 ? -0.357 9.022 -21.909 1.00 81.31 330 ALA A C 1
ATOM 2391 O O . ALA A 1 330 ? -1.424 9.080 -21.294 1.00 81.31 330 ALA A O 1
ATOM 2392 N N . PHE A 1 331 ? 0.720 8.394 -21.451 1.00 82.12 331 PHE A N 1
ATOM 2393 C CA . PHE A 1 331 ? 0.778 7.744 -20.155 1.00 82.12 331 PHE A CA 1
ATOM 2394 C C . PHE A 1 331 ? 0.561 8.756 -19.026 1.00 82.12 331 PHE A C 1
ATOM 2396 O O . PHE A 1 331 ? -0.348 8.573 -18.222 1.00 82.12 331 PHE A O 1
ATOM 2403 N N . LYS A 1 332 ? 1.267 9.896 -19.060 1.00 81.44 332 LYS A N 1
ATOM 2404 C CA . LYS A 1 332 ? 1.090 10.977 -18.084 1.00 81.44 332 LYS A CA 1
ATOM 2405 C C . LYS A 1 332 ? -0.340 11.502 -18.027 1.00 81.44 332 LYS A C 1
ATOM 2407 O O . LYS A 1 332 ? -0.859 11.709 -16.941 1.00 81.44 332 LYS A O 1
ATOM 2412 N N . THR A 1 333 ? -0.973 11.706 -19.183 1.00 83.75 333 THR A N 1
ATOM 2413 C CA . THR A 1 333 ? -2.367 12.183 -19.251 1.00 83.75 333 THR A CA 1
ATOM 2414 C C . THR A 1 333 ? -3.332 11.172 -18.631 1.00 83.75 333 THR A C 1
ATOM 2416 O O . THR A 1 333 ? -4.222 11.552 -17.869 1.00 83.75 333 THR A O 1
ATOM 2419 N N . SER A 1 334 ? -3.150 9.887 -18.946 1.00 84.19 334 SER A N 1
ATOM 2420 C CA . SER A 1 334 ? -4.001 8.809 -18.428 1.00 84.19 334 SER A CA 1
ATOM 2421 C C . SER A 1 334 ? -3.844 8.685 -16.915 1.00 84.19 334 SER A C 1
ATOM 2423 O O . SER A 1 334 ? -4.840 8.696 -16.198 1.00 84.19 334 SER A O 1
ATOM 2425 N N . GLY A 1 335 ? -2.598 8.682 -16.439 1.00 84.31 335 GLY A N 1
ATOM 2426 C CA . GLY A 1 335 ? -2.257 8.643 -15.024 1.00 84.31 335 GLY A CA 1
ATOM 2427 C C . GLY A 1 335 ? -2.807 9.831 -14.235 1.00 84.31 335 GLY A C 1
ATOM 2428 O O . GLY A 1 335 ? -3.535 9.630 -13.272 1.00 84.31 335 GLY A O 1
ATOM 2429 N N . SER A 1 336 ? -2.579 11.071 -14.687 1.00 83.69 336 SER A N 1
ATOM 2430 C CA . SER A 1 336 ? -3.099 12.259 -13.987 1.00 83.69 336 SER A CA 1
ATOM 2431 C C . SER A 1 336 ? -4.629 12.305 -13.944 1.00 83.69 336 SER A C 1
ATOM 2433 O O . SER A 1 336 ? -5.217 12.872 -13.029 1.00 83.69 336 SER A O 1
ATOM 2435 N N . THR A 1 337 ? -5.294 11.729 -14.951 1.00 85.69 337 THR A N 1
ATOM 2436 C CA . THR A 1 337 ? -6.760 11.638 -14.963 1.00 85.69 337 THR A CA 1
ATOM 2437 C C . THR A 1 337 ? -7.252 10.601 -13.952 1.00 85.69 337 THR A C 1
ATOM 2439 O O . THR A 1 337 ? -8.227 10.856 -13.246 1.00 85.69 337 THR A O 1
ATOM 2442 N N . ALA A 1 338 ? -6.581 9.449 -13.875 1.00 86.75 338 ALA A N 1
ATOM 2443 C CA . ALA A 1 338 ? -6.870 8.407 -12.895 1.00 86.75 338 ALA A CA 1
ATOM 2444 C C . ALA A 1 338 ? -6.671 8.911 -11.456 1.00 86.75 338 ALA A C 1
ATOM 2446 O O . ALA A 1 338 ? -7.568 8.739 -10.630 1.00 86.75 338 ALA A O 1
ATOM 2447 N N . GLU A 1 339 ? -5.556 9.597 -11.190 1.00 87.19 339 GLU A N 1
ATOM 2448 C CA . GLU A 1 339 ? -5.240 10.234 -9.905 1.00 87.19 339 GLU A CA 1
ATOM 2449 C C . GLU A 1 339 ? -6.321 11.252 -9.512 1.00 87.19 339 GLU A C 1
ATOM 2451 O O . GLU A 1 339 ? -6.912 11.152 -8.439 1.00 87.19 339 GLU A O 1
ATOM 2456 N N . ALA A 1 340 ? -6.660 12.189 -10.406 1.00 86.56 340 ALA A N 1
ATOM 2457 C CA . ALA A 1 340 ? -7.675 13.205 -10.130 1.00 86.56 340 ALA A CA 1
ATOM 2458 C C . ALA A 1 340 ? -9.059 12.595 -9.845 1.00 86.56 340 ALA A C 1
ATOM 2460 O O . ALA A 1 340 ? -9.783 13.072 -8.970 1.00 86.56 340 ALA A O 1
ATOM 2461 N N . ALA A 1 341 ? -9.433 11.531 -10.564 1.00 86.00 341 ALA A N 1
ATOM 2462 C CA . ALA A 1 341 ? -10.674 10.804 -10.312 1.00 86.00 341 ALA A CA 1
ATOM 2463 C C . ALA A 1 341 ? -10.661 10.098 -8.948 1.00 86.00 341 ALA A C 1
ATOM 2465 O O . ALA A 1 341 ? -11.658 10.146 -8.227 1.00 86.00 341 ALA A O 1
ATOM 2466 N N . LEU A 1 342 ? -9.536 9.480 -8.585 1.00 87.38 342 LEU A N 1
ATOM 2467 C CA . LEU A 1 342 ? -9.345 8.783 -7.315 1.00 87.38 342 LEU A CA 1
ATOM 2468 C C . LEU A 1 342 ? -9.426 9.757 -6.133 1.00 87.38 342 LEU A C 1
ATOM 2470 O O . LEU A 1 342 ? -10.247 9.568 -5.237 1.00 87.38 342 LEU A O 1
ATOM 2474 N N . VAL A 1 343 ? -8.665 10.855 -6.192 1.00 88.56 343 VAL A N 1
ATOM 2475 C CA . VAL A 1 343 ? -8.681 11.940 -5.198 1.00 88.56 343 VAL A CA 1
ATOM 2476 C C . VAL A 1 343 ? -10.097 12.500 -5.027 1.00 88.56 343 VAL A C 1
ATOM 2478 O O . VAL A 1 343 ? -10.610 12.550 -3.909 1.00 88.56 343 VAL A O 1
ATOM 2481 N N . LYS A 1 344 ? -10.783 12.834 -6.128 1.00 87.81 344 LYS A N 1
ATOM 2482 C CA . LYS A 1 344 ? -12.163 13.339 -6.086 1.00 87.81 344 LYS A CA 1
ATOM 2483 C C . LYS A 1 344 ? -13.132 12.339 -5.447 1.00 87.81 344 LYS A C 1
ATOM 2485 O O . LYS A 1 344 ? -13.976 12.741 -4.645 1.00 87.81 344 LYS A O 1
ATOM 2490 N N . SER A 1 345 ? -13.025 11.057 -5.795 1.00 87.94 345 SER A N 1
ATOM 2491 C CA . SER A 1 345 ? -13.920 10.016 -5.276 1.00 87.94 345 SER A CA 1
ATOM 2492 C C . SER A 1 345 ? -13.773 9.856 -3.762 1.00 87.94 345 SER A C 1
ATOM 2494 O O . SER A 1 345 ? -14.776 9.817 -3.052 1.00 87.94 345 SER A O 1
ATOM 2496 N N . ILE A 1 346 ? -12.535 9.844 -3.256 1.00 85.75 346 ILE A N 1
ATOM 2497 C CA . ILE A 1 346 ? -12.256 9.741 -1.817 1.00 85.75 346 ILE A CA 1
ATOM 2498 C C . ILE A 1 346 ? -12.697 11.014 -1.080 1.00 85.75 346 ILE A C 1
ATOM 2500 O O . ILE A 1 346 ? -13.324 10.937 -0.031 1.00 85.75 346 ILE A O 1
ATOM 2504 N N . GLN A 1 347 ? -12.407 12.207 -1.604 1.00 87.00 347 GLN A N 1
ATOM 2505 C CA . GLN A 1 347 ? -12.719 13.447 -0.880 1.00 87.00 347 GLN A CA 1
ATOM 2506 C C . GLN A 1 347 ? -14.206 13.803 -0.898 1.00 87.00 347 GLN A C 1
ATOM 2508 O O . GLN A 1 347 ? -14.728 14.308 0.090 1.00 87.00 347 GLN A O 1
ATOM 2513 N N . THR A 1 348 ? -14.885 13.583 -2.026 1.00 85.62 348 THR A N 1
ATOM 2514 C CA . THR A 1 348 ? -16.248 14.092 -2.242 1.00 85.62 348 THR A CA 1
ATOM 2515 C C . THR A 1 348 ? -17.295 12.993 -2.155 1.00 85.62 348 THR A C 1
ATOM 2517 O O . THR A 1 348 ? -18.265 13.115 -1.407 1.00 85.62 348 THR A O 1
ATOM 2520 N N . GLU A 1 349 ? -17.136 11.926 -2.938 1.00 85.00 349 GLU A N 1
ATOM 2521 C CA . GLU A 1 349 ? -18.187 10.914 -3.081 1.00 85.00 349 GLU A CA 1
ATOM 2522 C C . GLU A 1 349 ? -18.292 10.051 -1.827 1.00 85.00 349 GLU A C 1
ATOM 2524 O O . GLU A 1 349 ? -19.389 9.872 -1.306 1.00 85.00 349 GLU A O 1
ATOM 2529 N N . LEU A 1 350 ? -17.152 9.621 -1.282 1.00 87.00 350 LEU A N 1
ATOM 2530 C CA . LEU A 1 350 ? -17.099 8.849 -0.043 1.00 87.00 350 LEU A CA 1
ATOM 2531 C C . LEU A 1 350 ? -17.686 9.611 1.149 1.00 87.00 350 LEU A C 1
ATOM 2533 O O . LEU A 1 350 ? -18.499 9.061 1.892 1.00 87.00 350 LEU A O 1
ATOM 2537 N N . LYS A 1 351 ? -17.316 10.892 1.290 1.00 88.19 351 LYS A N 1
ATOM 2538 C CA . LYS A 1 351 ? -17.866 11.793 2.311 1.00 88.19 351 LYS A CA 1
ATOM 2539 C C . LYS A 1 351 ? -19.388 11.840 2.220 1.00 88.19 351 LYS A C 1
ATOM 2541 O O . LYS A 1 351 ? -20.070 11.612 3.212 1.00 88.19 351 LYS A O 1
ATOM 2546 N N . THR A 1 352 ? -19.903 12.085 1.014 1.00 88.69 352 THR A N 1
ATOM 2547 C CA . THR A 1 352 ? -21.344 12.196 0.748 1.00 88.69 352 THR A CA 1
ATOM 2548 C C . THR A 1 352 ? -22.079 10.890 1.064 1.00 88.69 352 THR A C 1
ATOM 2550 O O . THR A 1 352 ? -23.147 10.914 1.679 1.00 88.69 352 THR A O 1
ATOM 2553 N N . ASP A 1 353 ? -21.519 9.745 0.665 1.00 86.38 353 ASP A N 1
ATOM 2554 C CA . ASP A 1 353 ? -22.114 8.429 0.912 1.00 86.38 353 ASP A CA 1
ATOM 2555 C C . ASP A 1 353 ? -22.179 8.118 2.419 1.00 86.38 353 ASP A C 1
ATOM 2557 O O . ASP A 1 353 ? -23.234 7.701 2.914 1.00 86.38 353 ASP A O 1
ATOM 2561 N N . LEU A 1 354 ? -21.104 8.388 3.171 1.00 86.62 354 LEU A N 1
ATOM 2562 C CA . LEU A 1 354 ? -21.095 8.197 4.623 1.00 86.62 354 LEU A CA 1
ATOM 2563 C C . LEU A 1 354 ? -22.049 9.166 5.336 1.00 86.62 354 LEU A C 1
ATOM 2565 O O . LEU A 1 354 ? -22.796 8.755 6.226 1.00 86.62 354 LEU A O 1
ATOM 2569 N N . GLU A 1 355 ? -22.054 10.438 4.940 1.00 89.38 355 GLU A N 1
ATOM 2570 C CA . GLU A 1 355 ? -22.920 11.461 5.523 1.00 89.38 355 GLU A CA 1
ATOM 2571 C C . GLU A 1 355 ? -24.399 11.067 5.398 1.00 89.38 355 GLU A C 1
ATOM 2573 O O . GLU A 1 355 ? -25.149 11.090 6.378 1.00 89.38 355 GLU A O 1
ATOM 2578 N N . ASN A 1 356 ? -24.817 10.632 4.205 1.00 90.56 356 ASN A N 1
ATOM 2579 C CA . ASN A 1 356 ? -26.175 10.150 3.960 1.00 90.56 356 ASN A CA 1
ATOM 2580 C C . ASN A 1 356 ? -26.500 8.922 4.816 1.00 90.56 356 ASN A C 1
ATOM 2582 O O . ASN A 1 356 ? -27.579 8.844 5.406 1.00 90.56 356 ASN A O 1
ATOM 2586 N N . LYS A 1 357 ? -25.554 7.986 4.949 1.00 89.31 357 LYS A N 1
ATOM 2587 C CA . LYS A 1 357 ? -25.750 6.792 5.773 1.00 89.31 357 LYS A CA 1
ATOM 2588 C C . LYS A 1 357 ? -25.941 7.135 7.251 1.00 89.31 357 LYS A C 1
ATOM 2590 O O . LYS A 1 357 ? -26.805 6.554 7.911 1.00 89.31 357 LYS A O 1
ATOM 2595 N N . LEU A 1 358 ? -25.169 8.089 7.766 1.00 87.44 358 LEU A N 1
ATOM 2596 C CA . LEU A 1 358 ? -25.262 8.530 9.154 1.00 87.44 358 LEU A CA 1
ATOM 2597 C C . LEU A 1 358 ? -26.560 9.307 9.411 1.00 87.44 358 LEU A C 1
ATOM 2599 O O . LEU A 1 358 ? -27.226 9.061 10.418 1.00 87.44 358 LEU A O 1
ATOM 2603 N N . LYS A 1 359 ? -26.980 10.159 8.464 1.00 90.62 359 LYS A N 1
ATOM 2604 C CA . LYS A 1 359 ? -28.298 10.817 8.479 1.00 90.62 359 LYS A CA 1
ATOM 2605 C C . LYS A 1 359 ? -29.437 9.801 8.550 1.00 90.62 359 LYS A C 1
ATOM 2607 O O . LYS A 1 359 ? -30.338 9.968 9.372 1.00 90.62 359 LYS A O 1
ATOM 2612 N N . ASP A 1 360 ? -29.377 8.731 7.759 1.00 92.44 360 ASP A N 1
ATOM 2613 C CA . ASP A 1 360 ? -30.387 7.669 7.770 1.00 92.44 360 ASP A CA 1
ATOM 2614 C C . ASP A 1 360 ? -30.436 6.929 9.112 1.00 92.44 360 ASP A C 1
ATOM 2616 O O . ASP A 1 360 ? -31.523 6.650 9.623 1.00 92.44 360 ASP A O 1
ATOM 2620 N N . ILE A 1 361 ? -29.280 6.609 9.703 1.00 90.62 361 ILE A N 1
ATOM 2621 C CA . ILE A 1 361 ? -29.202 5.962 11.022 1.00 90.62 361 ILE A CA 1
ATOM 2622 C C . ILE A 1 361 ? -29.798 6.872 12.102 1.00 90.62 361 ILE A C 1
ATOM 2624 O O . ILE A 1 361 ? -30.629 6.434 12.902 1.00 90.62 361 ILE A O 1
ATOM 2628 N N . TYR A 1 362 ? -29.410 8.147 12.112 1.00 88.25 362 TYR A N 1
ATOM 2629 C CA . TYR A 1 362 ? -29.874 9.109 13.110 1.00 88.25 362 TYR A CA 1
ATOM 2630 C C . TYR A 1 362 ? -31.374 9.368 12.958 1.00 88.25 362 TYR A C 1
ATOM 2632 O O . TYR A 1 362 ? -32.096 9.382 13.953 1.00 88.25 362 TYR A O 1
ATOM 2640 N N . SER A 1 363 ? -31.869 9.471 11.722 1.00 89.81 363 SER A N 1
ATOM 2641 C CA . SER A 1 363 ? -33.298 9.597 11.435 1.00 89.81 363 SER A CA 1
ATOM 2642 C C . SER A 1 363 ? -34.095 8.393 11.950 1.00 89.81 363 SER A C 1
ATOM 2644 O O . SER A 1 363 ? -35.092 8.579 12.649 1.00 89.81 363 SER A O 1
ATOM 2646 N N . GLN A 1 364 ? -33.623 7.165 11.698 1.00 90.75 364 GLN A N 1
ATOM 2647 C CA . GLN A 1 364 ? -34.244 5.935 12.211 1.00 90.75 364 GLN A CA 1
ATOM 2648 C C . GLN A 1 364 ? -34.274 5.879 13.743 1.00 90.75 364 GLN A C 1
ATOM 2650 O O . GLN A 1 364 ? -35.233 5.373 14.326 1.00 90.75 364 GLN A O 1
ATOM 2655 N N . ALA A 1 365 ? -33.250 6.423 14.399 1.00 88.38 365 ALA A N 1
ATOM 2656 C CA . ALA A 1 365 ? -33.171 6.509 15.852 1.00 88.38 365 ALA A CA 1
ATOM 2657 C C . ALA A 1 365 ? -33.958 7.691 16.456 1.00 88.38 365 ALA A C 1
ATOM 2659 O O . ALA A 1 365 ? -34.065 7.787 17.680 1.00 88.38 365 ALA A O 1
ATOM 2660 N N . GLY A 1 366 ? -34.511 8.594 15.637 1.00 85.19 366 GLY A N 1
ATOM 2661 C CA . GLY A 1 366 ? -35.189 9.809 16.103 1.00 85.19 366 GLY A CA 1
ATOM 2662 C C . GLY A 1 366 ? -34.234 10.878 16.651 1.00 85.19 366 GLY A C 1
ATOM 2663 O O . GLY A 1 366 ? -34.588 11.612 17.575 1.00 85.19 366 GLY A O 1
ATOM 2664 N N . MET A 1 367 ? -33.013 10.942 16.119 1.00 82.81 367 MET A N 1
ATOM 2665 C CA . MET A 1 367 ? -31.967 11.906 16.466 1.00 82.81 367 MET A CA 1
ATOM 2666 C C . MET A 1 367 ? -31.770 12.952 15.363 1.00 82.81 367 MET A C 1
ATOM 2668 O O . MET A 1 367 ? -31.994 12.688 14.182 1.00 82.81 367 MET A O 1
ATOM 2672 N N . THR A 1 368 ? -31.301 14.139 15.749 1.00 83.50 368 THR A N 1
ATOM 2673 C CA . THR A 1 368 ? -30.849 15.175 14.808 1.00 83.50 368 THR A CA 1
ATOM 2674 C C . THR A 1 368 ? -29.395 14.918 14.422 1.00 83.50 368 THR A C 1
ATOM 2676 O O . THR A 1 368 ? -28.566 14.673 15.296 1.00 83.50 368 THR A O 1
ATOM 2679 N N . PHE A 1 369 ? -29.088 14.985 13.128 1.00 84.25 369 PHE A N 1
ATOM 2680 C CA . PHE A 1 369 ? -27.727 14.885 12.600 1.00 84.25 369 PHE A CA 1
ATOM 2681 C C . PHE A 1 369 ? -26.936 16.179 12.849 1.00 84.25 369 PHE A C 1
ATOM 2683 O O . PHE A 1 369 ? -27.441 17.267 12.568 1.00 84.25 369 PHE A O 1
ATOM 2690 N N . ASP A 1 370 ? -25.711 16.055 13.366 1.00 82.44 370 ASP A N 1
ATOM 2691 C CA . ASP A 1 370 ? -24.777 17.169 13.572 1.00 82.44 370 ASP A CA 1
ATOM 2692 C C . ASP A 1 370 ? -23.741 17.195 12.441 1.00 82.44 370 ASP A C 1
ATOM 2694 O O . ASP A 1 370 ? -22.721 16.508 12.486 1.00 82.44 370 ASP A O 1
ATOM 2698 N N . GLU A 1 371 ? -24.040 17.977 11.405 1.00 85.94 371 GLU A N 1
ATOM 2699 C CA . GLU A 1 371 ? -23.202 18.122 10.209 1.00 85.94 371 GLU A CA 1
ATOM 2700 C C . GLU A 1 371 ? -21.830 18.728 10.529 1.00 85.94 371 GLU A C 1
ATOM 2702 O O . GLU A 1 371 ? -20.811 18.248 10.041 1.00 85.94 371 GLU A O 1
ATOM 2707 N N . ALA A 1 372 ? -21.776 19.720 11.423 1.00 84.56 372 ALA A N 1
ATOM 2708 C CA . ALA A 1 372 ? -20.539 20.432 11.735 1.00 84.56 372 ALA A CA 1
ATOM 2709 C C . ALA A 1 372 ? -19.527 19.539 12.460 1.00 84.56 372 ALA A C 1
ATOM 2711 O O . ALA A 1 372 ? -18.330 19.575 12.165 1.00 84.56 372 ALA A O 1
ATOM 2712 N N . ALA A 1 373 ? -19.994 18.722 13.406 1.00 79.38 373 ALA A N 1
ATOM 2713 C CA . ALA A 1 373 ? -19.116 17.764 14.060 1.00 79.38 373 ALA A CA 1
ATOM 2714 C C . ALA A 1 373 ? -18.673 16.648 13.083 1.00 79.38 373 ALA A C 1
ATOM 2716 O O . ALA A 1 373 ? -17.554 16.141 13.220 1.00 79.38 373 ALA A O 1
ATOM 2717 N N . PHE A 1 374 ? -19.516 16.278 12.102 1.00 85.56 374 PHE A N 1
ATOM 2718 C CA . PHE A 1 374 ? -19.233 15.205 11.138 1.00 85.56 374 PHE A CA 1
ATOM 2719 C C . PHE A 1 374 ? -18.114 15.651 10.223 1.00 85.56 374 PHE A C 1
ATOM 2721 O O . PHE A 1 374 ? -17.094 14.970 10.135 1.00 85.56 374 PHE A O 1
ATOM 2728 N N . ASP A 1 375 ? -18.265 16.847 9.658 1.00 87.19 375 ASP A N 1
ATOM 2729 C CA . ASP A 1 375 ? -17.241 17.494 8.856 1.00 87.19 375 ASP A CA 1
ATOM 2730 C C . ASP A 1 375 ? -15.918 17.569 9.614 1.00 87.19 375 ASP A C 1
ATOM 2732 O O . ASP A 1 375 ? -14.899 17.135 9.086 1.00 87.19 375 ASP A O 1
ATOM 2736 N N . ALA A 1 376 ? -15.930 18.030 10.872 1.00 84.69 376 ALA A N 1
ATOM 2737 C CA . ALA A 1 376 ? -14.722 18.131 11.691 1.00 84.69 376 ALA A CA 1
ATOM 2738 C C . ALA A 1 376 ? -14.023 16.776 11.904 1.00 84.69 376 ALA A C 1
ATOM 2740 O O . ALA A 1 376 ? -12.798 16.705 11.867 1.00 84.69 376 ALA A O 1
ATOM 2741 N N . THR A 1 377 ? -14.784 15.696 12.106 1.00 83.75 377 THR A N 1
ATOM 2742 C CA . THR A 1 377 ? -14.221 14.349 12.304 1.00 83.75 377 THR A CA 1
ATOM 2743 C C . THR A 1 377 ? -13.684 13.778 10.989 1.00 83.75 377 THR A C 1
ATOM 2745 O O . THR A 1 377 ? -12.574 13.246 10.951 1.00 83.75 377 THR A O 1
ATOM 2748 N N . TYR A 1 378 ? -14.442 13.930 9.901 1.00 87.94 378 TYR A N 1
ATOM 2749 C CA . TYR A 1 378 ? -14.081 13.416 8.582 1.00 87.94 378 TYR A CA 1
ATOM 2750 C C . TYR A 1 378 ? -12.797 14.057 8.052 1.00 87.94 378 TYR A C 1
ATOM 2752 O O . TYR A 1 378 ? -11.914 13.354 7.564 1.00 87.94 378 TYR A O 1
ATOM 2760 N N . VAL A 1 379 ? -12.648 15.383 8.174 1.00 90.81 379 VAL A N 1
ATOM 2761 C CA . VAL A 1 379 ? -11.446 16.066 7.670 1.00 90.81 379 VAL A CA 1
ATOM 2762 C C . VAL A 1 379 ? -10.181 15.665 8.430 1.00 90.81 379 VAL A C 1
ATOM 2764 O O . VAL A 1 379 ? -9.112 15.611 7.824 1.00 90.81 379 VAL A O 1
ATOM 2767 N N . GLU A 1 380 ? -10.277 15.355 9.726 1.00 90.44 380 GLU A N 1
ATOM 2768 C CA . GLU A 1 380 ? -9.137 14.867 10.516 1.00 90.44 380 GLU A CA 1
ATOM 2769 C C . GLU A 1 380 ? -8.733 13.448 10.097 1.00 90.44 380 GLU A C 1
ATOM 2771 O O . GLU A 1 380 ? -7.548 13.172 9.902 1.00 90.44 380 GLU A O 1
ATOM 2776 N N . GLN A 1 381 ? -9.704 12.559 9.861 1.00 88.81 381 GLN A N 1
ATOM 2777 C CA . GLN A 1 381 ? -9.425 11.232 9.302 1.00 88.81 381 GLN A CA 1
ATOM 2778 C C . GLN A 1 381 ? -8.819 11.328 7.894 1.00 88.81 381 GLN A C 1
ATOM 2780 O O . GLN A 1 381 ? -7.843 10.641 7.588 1.00 88.81 381 GLN A O 1
ATOM 2785 N N . LEU A 1 382 ? -9.346 12.222 7.052 1.00 90.75 382 LEU A N 1
ATOM 2786 C CA . LEU A 1 382 ? -8.823 12.481 5.712 1.00 90.75 382 LEU A CA 1
ATOM 2787 C C . LEU A 1 382 ? -7.382 13.003 5.761 1.00 90.75 382 LEU A C 1
ATOM 2789 O O . LEU A 1 382 ? -6.547 12.573 4.964 1.00 90.75 382 LEU A O 1
ATOM 2793 N N . LYS A 1 383 ? -7.076 13.902 6.706 1.00 93.12 383 LYS A N 1
ATOM 2794 C CA . LYS A 1 383 ? -5.714 14.384 6.956 1.00 93.12 383 LYS A CA 1
ATOM 2795 C C . LYS A 1 383 ? -4.782 13.231 7.325 1.00 93.12 383 LYS A C 1
ATOM 2797 O O . LYS A 1 383 ? -3.695 13.142 6.757 1.00 93.12 383 LYS A O 1
ATOM 2802 N N . GLN A 1 384 ? -5.196 12.355 8.239 1.00 91.12 384 GLN A N 1
ATOM 2803 C CA . GLN A 1 384 ? -4.374 11.222 8.666 1.00 91.12 384 GLN A CA 1
ATOM 2804 C C . GLN A 1 384 ? -4.074 10.274 7.497 1.00 91.12 384 GLN A C 1
ATOM 2806 O O . GLN A 1 384 ? -2.914 9.958 7.248 1.00 91.12 384 GLN A O 1
ATOM 2811 N N . ILE A 1 385 ? -5.088 9.930 6.702 1.00 88.50 385 ILE A N 1
ATOM 2812 C CA . ILE A 1 385 ? -4.921 9.105 5.498 1.00 88.50 385 ILE A CA 1
ATOM 2813 C C . ILE A 1 385 ? -3.998 9.759 4.475 1.00 88.50 385 ILE A C 1
ATOM 2815 O O . ILE A 1 385 ? -3.147 9.098 3.891 1.00 88.50 385 ILE A O 1
ATOM 2819 N N . ALA A 1 386 ? -4.125 11.067 4.262 1.00 90.75 386 ALA A N 1
ATOM 2820 C CA . ALA A 1 386 ? -3.243 11.776 3.348 1.00 90.75 386 ALA A CA 1
ATOM 2821 C C . ALA A 1 386 ? -1.780 11.761 3.822 1.00 90.75 386 ALA A C 1
ATOM 2823 O O . ALA A 1 386 ? -0.877 11.638 2.996 1.00 90.75 386 ALA A O 1
ATOM 2824 N N . ILE A 1 387 ? -1.542 11.864 5.135 1.00 92.88 387 ILE A N 1
ATOM 2825 C CA . ILE A 1 387 ? -0.207 11.744 5.736 1.00 92.88 387 ILE A CA 1
ATOM 2826 C C . ILE A 1 387 ? 0.347 10.330 5.543 1.00 92.88 387 ILE A C 1
ATOM 2828 O O . ILE A 1 387 ? 1.511 10.185 5.162 1.00 92.88 387 ILE A O 1
ATOM 2832 N N . ASP A 1 388 ? -0.461 9.304 5.796 1.00 90.31 388 ASP A N 1
ATOM 2833 C CA . ASP A 1 388 ? -0.032 7.910 5.685 1.00 90.31 388 ASP A CA 1
ATOM 2834 C C . ASP A 1 388 ? 0.274 7.543 4.225 1.00 90.31 388 ASP A C 1
ATOM 2836 O O . ASP A 1 388 ? 1.373 7.064 3.940 1.00 90.31 388 ASP A O 1
ATOM 2840 N N . ASN A 1 389 ? -0.595 7.928 3.283 1.00 88.44 389 ASN A N 1
ATOM 2841 C CA . ASN A 1 389 ? -0.353 7.760 1.846 1.00 88.44 389 ASN A CA 1
ATOM 2842 C C . ASN A 1 389 ? 0.899 8.516 1.385 1.00 88.44 389 ASN A C 1
ATOM 2844 O O . ASN A 1 389 ? 1.708 7.980 0.632 1.00 88.44 389 ASN A O 1
ATOM 2848 N N . TYR A 1 390 ? 1.102 9.753 1.857 1.00 91.94 390 TYR A N 1
ATOM 2849 C CA . TYR A 1 390 ? 2.311 10.514 1.537 1.00 91.94 390 TYR A CA 1
ATOM 2850 C C . TYR A 1 390 ? 3.570 9.779 2.007 1.00 91.94 390 TYR A C 1
ATOM 2852 O O . TYR A 1 390 ? 4.547 9.695 1.262 1.00 91.94 390 TYR A O 1
ATOM 2860 N N . LYS A 1 391 ? 3.565 9.223 3.225 1.00 92.56 391 LYS A N 1
ATOM 2861 C CA . LYS A 1 391 ? 4.694 8.450 3.764 1.00 92.56 391 LYS A CA 1
ATOM 2862 C C . LYS A 1 391 ? 4.952 7.192 2.943 1.00 92.56 391 LYS A C 1
ATOM 2864 O O . LYS A 1 391 ? 6.097 6.954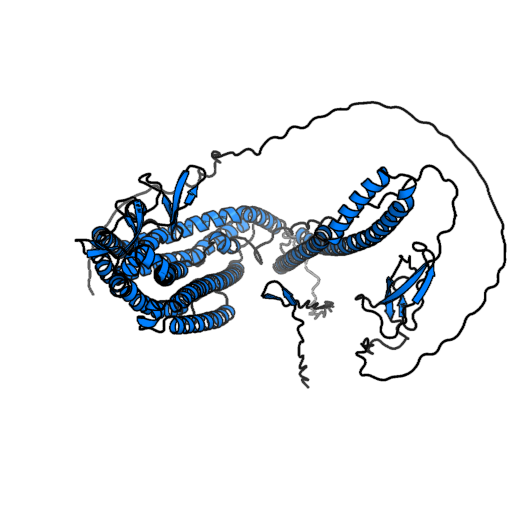 2.567 1.00 92.56 391 LYS A O 1
ATOM 2869 N N . GLU A 1 392 ? 3.914 6.415 2.659 1.00 89.75 392 GLU A N 1
ATOM 2870 C CA . GLU A 1 392 ? 4.018 5.161 1.912 1.00 89.75 392 GLU A CA 1
ATOM 2871 C C . GLU A 1 392 ? 4.529 5.394 0.485 1.00 89.75 392 GLU A C 1
ATOM 2873 O O . GLU A 1 392 ? 5.562 4.849 0.091 1.00 89.75 392 GLU A O 1
ATOM 2878 N N . GLN A 1 393 ? 3.882 6.290 -0.258 1.00 89.31 393 GLN A N 1
ATOM 2879 C CA . GLN A 1 393 ? 4.219 6.568 -1.651 1.00 89.31 393 GLN A CA 1
ATOM 2880 C C . GLN A 1 393 ? 5.615 7.190 -1.793 1.00 89.31 393 GLN A C 1
ATOM 2882 O O . GLN A 1 393 ? 6.399 6.810 -2.665 1.00 89.31 393 GLN A O 1
ATOM 2887 N N . THR A 1 394 ? 5.986 8.125 -0.912 1.00 92.62 394 THR A N 1
ATOM 2888 C CA . THR A 1 394 ? 7.333 8.710 -0.958 1.00 92.62 394 THR A CA 1
ATOM 2889 C C . THR A 1 394 ? 8.418 7.732 -0.509 1.00 92.62 394 THR A C 1
ATOM 2891 O O . THR A 1 394 ? 9.538 7.791 -1.027 1.00 92.62 394 THR A O 1
ATOM 2894 N N . ALA A 1 395 ? 8.108 6.798 0.396 1.00 92.44 395 ALA A N 1
ATOM 2895 C CA . ALA A 1 395 ? 9.004 5.695 0.720 1.00 92.44 395 ALA A CA 1
ATOM 2896 C C . ALA A 1 395 ? 9.203 4.770 -0.489 1.00 92.44 395 ALA A C 1
ATOM 2898 O O . ALA A 1 395 ? 10.349 4.421 -0.780 1.00 92.44 395 ALA A O 1
ATOM 2899 N N . ALA A 1 396 ? 8.138 4.449 -1.233 1.00 90.94 396 ALA A N 1
ATOM 2900 C CA . ALA A 1 396 ? 8.216 3.677 -2.473 1.00 90.94 396 ALA A CA 1
ATOM 2901 C C . ALA A 1 396 ? 9.102 4.374 -3.523 1.00 90.94 396 ALA A C 1
ATOM 2903 O O . ALA A 1 396 ? 10.053 3.762 -4.019 1.00 90.94 396 ALA A O 1
ATOM 2904 N N . PHE A 1 397 ? 8.929 5.689 -3.734 1.00 91.25 397 PHE A N 1
ATOM 2905 C CA . PHE A 1 397 ? 9.800 6.462 -4.629 1.00 91.25 397 PHE A CA 1
ATOM 2906 C C . PHE A 1 397 ? 11.278 6.343 -4.250 1.00 91.25 397 PHE A C 1
ATOM 2908 O O . PHE A 1 397 ? 12.145 6.090 -5.096 1.00 91.25 397 PHE A O 1
ATOM 2915 N N . LEU A 1 398 ? 11.591 6.553 -2.968 1.00 94.75 398 LEU A N 1
ATOM 2916 C CA . LEU A 1 398 ? 12.962 6.487 -2.473 1.00 94.75 398 LEU A CA 1
ATOM 2917 C C . LEU A 1 398 ? 13.520 5.065 -2.565 1.00 94.75 398 LEU A C 1
ATOM 2919 O O . LEU A 1 398 ? 14.694 4.903 -2.903 1.00 94.75 398 LEU A O 1
ATOM 2923 N N . GLN A 1 399 ? 12.709 4.044 -2.301 1.00 95.19 399 GLN A N 1
ATOM 2924 C CA . GLN A 1 399 ? 13.109 2.647 -2.421 1.00 95.19 399 GLN A CA 1
ATOM 2925 C C . GLN A 1 399 ? 13.447 2.302 -3.875 1.00 95.19 399 GLN A C 1
ATOM 2927 O O . GLN A 1 399 ? 14.559 1.845 -4.146 1.00 95.19 399 GLN A O 1
ATOM 2932 N N . THR A 1 400 ? 12.567 2.633 -4.822 1.00 93.44 400 THR A N 1
ATOM 2933 C CA . THR A 1 400 ? 12.788 2.393 -6.254 1.00 93.44 400 THR A CA 1
ATOM 2934 C C . THR A 1 400 ? 14.050 3.106 -6.765 1.00 93.44 400 THR A C 1
ATOM 2936 O O . THR A 1 400 ? 14.847 2.528 -7.513 1.00 93.44 400 THR A O 1
ATOM 2939 N N . LEU A 1 401 ? 14.314 4.337 -6.311 1.00 93.50 401 LEU A N 1
ATOM 2940 C CA . LEU A 1 401 ? 15.559 5.051 -6.619 1.00 93.50 401 LEU A CA 1
ATOM 2941 C C . LEU A 1 401 ? 16.806 4.384 -6.015 1.00 93.50 401 LEU A C 1
ATOM 2943 O O . LEU A 1 401 ? 17.852 4.324 -6.671 1.00 93.50 401 LEU A O 1
ATOM 2947 N N . ASN A 1 402 ? 16.726 3.906 -4.772 1.00 95.31 402 ASN A N 1
ATOM 2948 C CA . ASN A 1 402 ? 17.837 3.228 -4.102 1.00 95.31 402 ASN A CA 1
ATOM 2949 C C . ASN A 1 402 ? 18.159 1.881 -4.762 1.00 95.31 402 ASN A C 1
ATOM 2951 O O . ASN A 1 402 ? 19.334 1.581 -4.988 1.00 95.31 402 ASN A O 1
ATOM 2955 N N . ASP A 1 403 ? 17.146 1.114 -5.156 1.00 94.88 403 ASP A N 1
ATOM 2956 C CA . ASP A 1 403 ? 17.333 -0.136 -5.897 1.00 94.88 403 ASP A CA 1
ATOM 2957 C C . ASP A 1 403 ? 18.002 0.117 -7.252 1.00 94.88 403 ASP A C 1
ATOM 2959 O O . ASP A 1 403 ? 18.944 -0.584 -7.642 1.00 94.88 403 ASP A O 1
ATOM 2963 N N . LEU A 1 404 ? 17.597 1.185 -7.947 1.00 92.69 404 LEU A N 1
ATOM 2964 C CA . LEU A 1 404 ? 18.253 1.617 -9.178 1.00 92.69 404 LEU A CA 1
ATOM 2965 C C . LEU A 1 404 ? 19.720 2.016 -8.942 1.00 92.69 404 LEU A C 1
ATOM 2967 O O . LEU A 1 404 ? 20.602 1.662 -9.731 1.00 92.69 404 LEU A O 1
ATOM 2971 N N . LEU A 1 405 ? 20.005 2.726 -7.846 1.00 93.25 405 LEU A N 1
ATOM 2972 C CA . LEU A 1 405 ? 21.365 3.097 -7.460 1.00 93.25 405 LEU A CA 1
ATOM 2973 C C . LEU A 1 405 ? 22.246 1.859 -7.239 1.00 93.25 405 LEU A C 1
ATOM 2975 O O . LEU A 1 405 ? 23.386 1.850 -7.708 1.00 93.25 405 LEU A O 1
ATOM 2979 N N . VAL A 1 406 ? 21.737 0.819 -6.573 1.00 95.00 406 VAL A N 1
ATOM 2980 C CA . VAL A 1 406 ? 22.463 -0.446 -6.365 1.00 95.00 406 VAL A CA 1
ATOM 2981 C C . VAL A 1 406 ? 22.816 -1.098 -7.703 1.00 95.00 406 VAL A C 1
ATOM 2983 O O . VAL A 1 406 ? 23.973 -1.472 -7.915 1.00 95.00 406 VAL A O 1
ATOM 2986 N N . LYS A 1 407 ? 21.867 -1.163 -8.648 1.00 92.88 407 LYS A N 1
ATOM 2987 C CA . LYS A 1 407 ? 22.112 -1.726 -9.987 1.00 92.88 407 LYS A CA 1
ATOM 2988 C C . LYS A 1 407 ? 23.201 -0.964 -10.749 1.00 92.88 407 LYS A C 1
ATOM 2990 O O . LYS A 1 407 ? 24.117 -1.575 -11.299 1.00 92.88 407 LYS A O 1
ATOM 2995 N N . PHE A 1 408 ? 23.176 0.371 -10.734 1.00 91.06 408 PHE A N 1
ATOM 2996 C CA . PHE A 1 408 ? 24.228 1.156 -11.388 1.00 91.06 408 PHE A CA 1
ATOM 2997 C C . PHE A 1 408 ? 25.580 1.072 -10.676 1.00 91.06 408 PHE A C 1
ATOM 2999 O O . PHE A 1 408 ? 26.611 1.094 -11.345 1.00 91.06 408 PHE A O 1
ATOM 3006 N N . GLN A 1 409 ? 25.610 0.949 -9.348 1.00 92.94 409 GLN A N 1
ATOM 3007 C CA . GLN A 1 409 ? 26.856 0.697 -8.619 1.00 92.94 409 GLN A CA 1
ATOM 3008 C C . GLN A 1 409 ? 27.469 -0.648 -9.022 1.00 92.94 409 GLN A C 1
ATOM 3010 O O . GLN A 1 409 ? 28.670 -0.703 -9.285 1.00 92.94 409 GLN A O 1
ATOM 3015 N N . ALA A 1 410 ? 26.660 -1.701 -9.163 1.00 93.38 410 ALA A N 1
ATOM 3016 C CA . ALA A 1 410 ? 27.130 -2.985 -9.676 1.00 93.38 410 ALA A CA 1
ATOM 3017 C C . ALA A 1 410 ? 27.716 -2.847 -11.092 1.00 93.38 410 ALA A C 1
ATOM 3019 O O . ALA A 1 410 ? 28.831 -3.309 -11.337 1.00 93.38 410 ALA A O 1
ATOM 3020 N N . ALA A 1 411 ? 27.046 -2.119 -11.993 1.00 91.06 411 ALA A N 1
ATOM 3021 C CA . ALA A 1 411 ? 27.557 -1.867 -13.343 1.00 91.06 411 ALA A CA 1
ATOM 3022 C C . ALA A 1 411 ? 28.916 -1.140 -13.352 1.00 91.06 411 ALA A C 1
ATOM 3024 O O . ALA A 1 411 ? 29.745 -1.415 -14.213 1.00 91.06 411 ALA A O 1
ATOM 3025 N N . THR A 1 412 ? 29.210 -0.272 -12.371 1.00 90.06 412 THR A N 1
ATOM 3026 C CA . THR A 1 412 ? 30.534 0.383 -12.277 1.00 90.06 412 THR A CA 1
ATOM 3027 C C . THR A 1 412 ? 31.695 -0.556 -11.947 1.00 90.06 412 THR A C 1
ATOM 3029 O O . THR A 1 412 ? 32.846 -0.142 -12.054 1.00 90.06 412 THR A O 1
ATOM 3032 N N . THR A 1 413 ? 31.428 -1.808 -11.569 1.00 90.88 413 THR A N 1
ATOM 3033 C CA . THR A 1 413 ? 32.480 -2.824 -11.397 1.00 90.88 413 THR A CA 1
ATOM 3034 C C . THR A 1 413 ? 32.933 -3.436 -12.725 1.00 90.88 413 THR A C 1
ATOM 3036 O O . THR A 1 413 ? 34.002 -4.041 -12.786 1.00 90.88 413 THR A O 1
ATOM 3039 N N . ASP A 1 414 ? 32.161 -3.234 -13.796 1.00 93.44 414 ASP A N 1
ATOM 3040 C CA . ASP A 1 414 ? 32.471 -3.722 -15.132 1.00 93.44 414 ASP A CA 1
ATOM 3041 C C . ASP A 1 414 ? 33.416 -2.759 -15.877 1.00 93.44 414 ASP A C 1
ATOM 3043 O O . ASP A 1 414 ? 33.220 -1.535 -15.935 1.00 93.44 414 ASP A O 1
ATOM 3047 N N . THR A 1 415 ? 34.474 -3.312 -16.470 1.00 90.75 415 THR A N 1
ATOM 3048 C CA . THR A 1 415 ? 35.496 -2.539 -17.187 1.00 90.75 415 THR A CA 1
ATOM 3049 C C . THR A 1 415 ? 34.964 -1.919 -18.479 1.00 90.75 415 THR A C 1
ATOM 3051 O O . THR A 1 415 ? 35.403 -0.830 -18.859 1.00 90.75 415 THR A O 1
ATOM 3054 N N . VAL A 1 416 ? 33.986 -2.550 -19.135 1.00 89.94 416 VAL A N 1
ATOM 3055 C CA . VAL A 1 416 ? 33.323 -2.007 -20.326 1.00 89.94 416 VAL A CA 1
ATOM 3056 C C . VAL A 1 416 ? 32.514 -0.775 -19.952 1.00 89.94 416 VAL A C 1
ATOM 3058 O O . VAL A 1 416 ? 32.619 0.252 -20.629 1.00 89.94 416 VAL A O 1
ATOM 3061 N N . TRP A 1 417 ? 31.768 -0.835 -18.847 1.00 87.94 417 TRP A N 1
ATOM 3062 C CA . TRP A 1 417 ? 30.997 0.305 -18.358 1.00 87.94 417 TRP A CA 1
ATOM 3063 C C . TRP A 1 417 ? 31.899 1.483 -17.998 1.00 87.94 417 TRP A C 1
ATOM 3065 O O . TRP A 1 417 ? 31.698 2.592 -18.488 1.00 87.94 417 TRP A O 1
ATOM 3075 N N . THR A 1 418 ? 32.918 1.253 -17.170 1.00 85.12 418 THR A N 1
ATOM 3076 C CA . THR A 1 418 ? 33.830 2.315 -16.707 1.00 85.12 418 THR A CA 1
ATOM 3077 C C . THR A 1 418 ? 34.619 2.969 -17.838 1.00 85.12 418 THR A C 1
ATOM 3079 O O . THR A 1 418 ? 34.885 4.167 -17.774 1.00 85.12 418 THR A O 1
ATOM 3082 N N . SER A 1 419 ? 34.948 2.219 -18.893 1.00 87.00 419 SER A N 1
ATOM 3083 C CA . SER A 1 419 ? 35.709 2.737 -20.037 1.00 87.00 419 SER A CA 1
ATOM 3084 C C . SER A 1 419 ? 34.857 3.509 -21.048 1.00 87.00 419 SER A C 1
ATOM 3086 O O . SER A 1 419 ? 35.403 4.294 -21.819 1.00 87.00 419 SER A O 1
ATOM 3088 N N . ASN A 1 420 ? 33.538 3.286 -21.074 1.00 84.12 420 ASN A N 1
ATOM 3089 C CA . ASN A 1 420 ? 32.664 3.805 -22.133 1.00 84.12 420 ASN A CA 1
ATOM 3090 C C . ASN A 1 420 ? 31.483 4.649 -21.625 1.00 84.12 420 ASN A C 1
ATOM 3092 O O . ASN A 1 420 ? 30.816 5.307 -22.422 1.00 84.12 420 ASN A O 1
ATOM 3096 N N . SER A 1 421 ? 31.202 4.656 -20.321 1.00 76.25 421 SER A N 1
ATOM 3097 C CA . SER A 1 421 ? 30.165 5.505 -19.737 1.00 76.25 421 SER A CA 1
ATOM 3098 C C . SER A 1 421 ? 30.668 6.940 -19.598 1.00 76.25 421 SER A C 1
ATOM 3100 O O . SER A 1 421 ? 31.656 7.212 -18.920 1.00 76.25 421 SER A O 1
ATOM 3102 N N . THR A 1 422 ? 29.972 7.883 -20.230 1.00 65.44 422 THR A N 1
ATOM 3103 C CA . THR A 1 422 ? 30.338 9.308 -20.216 1.00 65.44 422 THR A CA 1
ATOM 3104 C C . THR A 1 422 ? 29.666 10.101 -19.096 1.00 65.44 422 THR A C 1
ATOM 3106 O O . THR A 1 422 ? 29.946 11.289 -18.956 1.00 65.44 422 THR A O 1
ATOM 3109 N N . ASN A 1 423 ? 28.764 9.488 -18.317 1.00 64.69 423 ASN A N 1
ATOM 3110 C CA . ASN A 1 423 ? 27.953 10.186 -17.319 1.00 64.69 423 ASN A CA 1
ATOM 3111 C C . ASN A 1 423 ? 28.185 9.649 -15.900 1.00 64.69 423 ASN A C 1
ATOM 3113 O O . ASN A 1 423 ? 28.174 8.432 -15.697 1.00 64.69 423 ASN A O 1
ATOM 3117 N N . PRO A 1 424 ? 28.310 10.529 -14.886 1.00 72.75 424 PRO A N 1
ATOM 3118 C CA . PRO A 1 424 ? 28.436 10.129 -13.488 1.00 72.75 424 PRO A CA 1
ATOM 3119 C C . PRO A 1 424 ? 27.070 9.695 -12.925 1.00 72.75 424 PRO A C 1
ATOM 3121 O O . PRO A 1 424 ? 26.589 10.268 -11.952 1.00 72.75 424 PRO A O 1
ATOM 3124 N N . LEU A 1 425 ? 26.429 8.692 -13.538 1.00 79.88 425 LEU A N 1
ATOM 3125 C CA . LEU A 1 425 ? 25.065 8.240 -13.228 1.00 79.88 425 LEU A CA 1
ATOM 3126 C C . LEU A 1 425 ? 24.886 7.913 -11.742 1.00 79.88 425 LEU A C 1
ATOM 3128 O O . LEU A 1 425 ? 23.938 8.378 -11.123 1.00 79.88 425 LEU A O 1
ATOM 3132 N N . VAL A 1 426 ? 25.850 7.208 -11.143 1.00 87.50 426 VAL A N 1
ATOM 3133 C CA . VAL A 1 426 ? 25.854 6.897 -9.702 1.00 87.50 426 VAL A CA 1
ATOM 3134 C C . VAL A 1 426 ? 25.916 8.167 -8.846 1.00 87.50 426 VAL A C 1
ATOM 3136 O O . VAL A 1 426 ? 25.212 8.270 -7.845 1.00 87.50 426 VAL A O 1
ATOM 3139 N N . GLY A 1 427 ? 26.753 9.140 -9.220 1.00 87.31 427 GLY A N 1
ATOM 3140 C CA . GLY A 1 427 ? 26.863 10.412 -8.500 1.00 87.31 427 GLY A CA 1
ATOM 3141 C C . GLY A 1 427 ? 25.588 11.247 -8.620 1.00 87.31 427 GLY A C 1
ATOM 3142 O O . GLY A 1 427 ? 25.079 11.731 -7.615 1.00 87.31 427 GLY A O 1
ATOM 3143 N N . GLY A 1 428 ? 25.036 11.340 -9.832 1.00 88.25 428 GLY A N 1
ATOM 3144 C CA . GLY A 1 428 ? 23.773 12.021 -10.103 1.00 88.25 428 GLY A CA 1
ATOM 3145 C C . GLY A 1 428 ? 22.606 11.407 -9.334 1.00 88.25 428 GLY A C 1
ATOM 3146 O O . GLY A 1 428 ? 21.890 12.139 -8.660 1.00 88.25 428 GLY A O 1
ATOM 3147 N N . LEU A 1 429 ? 22.456 10.078 -9.359 1.00 89.62 429 LEU A N 1
ATOM 3148 C CA . LEU A 1 429 ? 21.402 9.375 -8.621 1.00 89.62 429 LEU A CA 1
ATOM 3149 C C . LEU A 1 429 ? 21.503 9.621 -7.117 1.00 89.62 429 LEU A C 1
ATOM 3151 O O . LEU A 1 429 ? 20.493 9.911 -6.488 1.00 89.62 429 LEU A O 1
ATOM 3155 N N . LYS A 1 430 ? 22.713 9.598 -6.540 1.00 93.06 430 LYS A N 1
ATOM 3156 C CA . LYS A 1 430 ? 22.915 9.957 -5.124 1.00 93.06 430 LYS A CA 1
ATOM 3157 C C . LYS A 1 430 ? 22.442 11.378 -4.818 1.00 93.06 430 LYS A C 1
ATOM 3159 O O . LYS A 1 430 ? 21.813 11.594 -3.788 1.00 93.06 430 LYS A O 1
ATOM 3164 N N . THR A 1 431 ? 22.724 12.341 -5.698 1.00 93.06 431 THR A N 1
ATOM 3165 C CA . THR A 1 431 ? 22.245 13.722 -5.541 1.00 93.06 431 THR A CA 1
ATOM 3166 C C . THR A 1 431 ? 20.722 13.812 -5.629 1.00 93.06 431 THR A C 1
ATOM 3168 O O . THR A 1 431 ? 20.117 14.515 -4.824 1.00 93.06 431 THR A O 1
ATOM 3171 N N . VAL A 1 432 ? 20.100 13.096 -6.569 1.00 92.38 432 VAL A N 1
ATOM 3172 C CA . VAL A 1 432 ? 18.636 13.060 -6.723 1.00 92.38 432 VAL A CA 1
ATOM 3173 C C . VAL A 1 432 ? 17.977 12.442 -5.498 1.00 92.38 432 VAL A C 1
ATOM 3175 O O . VAL A 1 432 ? 17.058 13.046 -4.961 1.00 92.38 432 VAL A O 1
ATOM 3178 N N . ILE A 1 433 ? 18.482 11.301 -5.021 1.00 94.88 433 ILE A N 1
ATOM 3179 C CA . ILE A 1 433 ? 17.990 10.631 -3.811 1.00 94.88 433 ILE A CA 1
ATOM 3180 C C . ILE A 1 433 ? 18.103 11.569 -2.615 1.00 94.88 433 ILE A C 1
ATOM 3182 O O . ILE A 1 433 ? 17.109 11.805 -1.946 1.00 94.88 433 ILE A O 1
ATOM 3186 N N . ALA A 1 434 ? 19.271 12.177 -2.385 1.00 95.81 434 ALA A N 1
ATOM 3187 C CA . ALA A 1 434 ? 19.457 13.098 -1.265 1.00 95.81 434 ALA A CA 1
ATOM 3188 C C . ALA A 1 434 ? 18.493 14.294 -1.325 1.00 95.81 434 ALA A C 1
ATOM 3190 O O . ALA A 1 434 ? 17.919 14.678 -0.307 1.00 95.81 434 ALA A O 1
ATOM 3191 N N . LYS A 1 435 ? 18.281 14.864 -2.520 1.00 95.12 435 LYS A N 1
ATOM 3192 C CA . LYS A 1 435 ? 17.322 15.956 -2.710 1.00 95.12 435 LYS A CA 1
ATOM 3193 C C . LYS A 1 435 ? 15.889 15.487 -2.452 1.00 95.12 435 LYS A C 1
ATOM 3195 O O . LYS A 1 435 ? 15.176 16.162 -1.722 1.00 95.12 435 LYS A O 1
ATOM 3200 N N . ALA A 1 436 ? 15.486 14.346 -3.009 1.00 95.00 436 ALA A N 1
ATOM 3201 C CA . ALA A 1 436 ? 14.157 13.783 -2.801 1.00 95.00 436 ALA A CA 1
ATOM 3202 C C . ALA A 1 436 ? 13.915 13.470 -1.318 1.00 95.00 436 ALA A C 1
ATOM 3204 O O . ALA A 1 436 ? 12.901 13.887 -0.783 1.00 95.00 436 ALA A O 1
ATOM 3205 N N . THR A 1 437 ? 14.868 12.849 -0.614 1.00 97.00 437 THR A N 1
ATOM 3206 C CA . THR A 1 437 ? 14.774 12.587 0.833 1.00 97.00 437 THR A CA 1
ATOM 3207 C C . THR A 1 437 ? 14.574 13.869 1.638 1.00 97.00 437 THR A C 1
ATOM 3209 O O . THR A 1 437 ? 13.746 13.899 2.550 1.00 97.00 437 THR A O 1
ATOM 3212 N N . GLN A 1 438 ? 15.292 14.942 1.289 1.00 96.62 438 GLN A N 1
ATOM 3213 C CA . GLN A 1 438 ? 15.103 16.237 1.936 1.00 96.62 438 GLN A CA 1
ATOM 3214 C C . GLN A 1 438 ? 13.699 16.792 1.669 1.00 96.62 438 GLN A C 1
ATOM 3216 O O . GLN A 1 438 ? 13.011 17.166 2.611 1.00 96.62 438 GLN A O 1
ATOM 3221 N N . GLN A 1 439 ? 13.243 16.782 0.412 1.00 95.44 439 GLN A N 1
ATOM 3222 C CA . GLN A 1 439 ? 11.901 17.252 0.056 1.00 95.44 439 GLN A CA 1
ATOM 3223 C C . GLN A 1 439 ? 10.799 16.434 0.734 1.00 95.44 439 GLN A C 1
ATOM 3225 O O . GLN A 1 439 ? 9.818 17.011 1.181 1.00 95.44 439 GLN A O 1
ATOM 3230 N N . VAL A 1 440 ? 10.973 15.116 0.855 1.00 96.44 440 VAL A N 1
ATOM 3231 C CA . VAL A 1 440 ? 10.043 14.235 1.573 1.00 96.44 440 VAL A CA 1
ATOM 3232 C C . VAL A 1 440 ? 9.940 14.646 3.038 1.00 96.44 440 VAL A C 1
ATOM 3234 O O . VAL A 1 440 ? 8.832 14.815 3.541 1.00 96.44 440 VAL A O 1
ATOM 3237 N N . THR A 1 441 ? 11.084 14.862 3.693 1.00 96.50 441 THR A N 1
ATOM 3238 C CA . THR A 1 441 ? 11.153 15.275 5.103 1.00 96.50 441 THR A CA 1
ATOM 3239 C C . THR A 1 441 ? 10.509 16.645 5.314 1.00 96.50 441 THR A C 1
ATOM 3241 O O . THR A 1 441 ? 9.669 16.803 6.197 1.00 96.50 441 THR A O 1
ATOM 3244 N N . ASP A 1 442 ? 10.868 17.624 4.481 1.00 95.69 442 ASP A N 1
ATOM 3245 C CA . ASP A 1 442 ? 10.339 18.985 4.570 1.00 95.69 442 ASP A CA 1
ATOM 3246 C C . ASP A 1 442 ? 8.837 19.020 4.257 1.00 95.69 442 ASP A C 1
ATOM 3248 O O . ASP A 1 442 ? 8.073 19.674 4.960 1.00 95.69 442 ASP A O 1
ATOM 3252 N N . GLY A 1 443 ? 8.397 18.283 3.234 1.00 94.88 443 GLY A N 1
ATOM 3253 C CA . GLY A 1 443 ? 6.989 18.176 2.856 1.00 94.88 443 GLY A CA 1
ATOM 3254 C C . GLY A 1 443 ? 6.140 17.495 3.920 1.00 94.88 443 GLY A C 1
ATOM 3255 O O . GLY A 1 443 ? 5.052 17.978 4.210 1.00 94.88 443 GLY A O 1
ATOM 3256 N N . LEU A 1 444 ? 6.646 16.448 4.582 1.00 95.81 444 LEU A N 1
ATOM 3257 C CA . LEU A 1 444 ? 5.933 15.830 5.702 1.00 95.81 444 LEU A CA 1
ATOM 3258 C C . LEU A 1 444 ? 5.718 16.838 6.839 1.00 95.81 444 LEU A C 1
ATOM 3260 O O . LEU A 1 444 ? 4.607 16.950 7.349 1.00 95.81 444 LEU A O 1
ATOM 3264 N N . ALA A 1 445 ? 6.748 17.613 7.188 1.00 95.44 445 ALA A N 1
ATOM 3265 C CA . ALA A 1 445 ? 6.632 18.650 8.209 1.00 95.44 445 ALA A CA 1
ATOM 3266 C C . ALA A 1 445 ? 5.643 19.764 7.806 1.00 95.44 445 ALA A C 1
ATOM 3268 O O . ALA A 1 445 ? 4.873 20.232 8.646 1.00 95.44 445 ALA A O 1
ATOM 3269 N N . GLU A 1 446 ? 5.633 20.176 6.529 1.00 94.75 446 GLU A N 1
ATOM 3270 C CA . GLU A 1 446 ? 4.638 21.116 5.990 1.00 94.75 446 GLU A CA 1
ATOM 3271 C C . GLU A 1 446 ? 3.211 20.550 6.117 1.00 94.75 446 GLU A C 1
ATOM 3273 O O . GLU A 1 446 ? 2.320 21.247 6.601 1.00 94.75 446 GLU A O 1
ATOM 3278 N N . ILE A 1 447 ? 2.997 19.287 5.735 1.00 94.75 447 ILE A N 1
ATOM 3279 C CA . ILE A 1 447 ? 1.689 18.613 5.758 1.00 94.75 447 ILE A CA 1
ATOM 3280 C C . ILE A 1 447 ? 1.181 18.421 7.193 1.00 94.75 447 ILE A C 1
ATOM 3282 O O . ILE A 1 447 ? 0.022 18.722 7.480 1.00 94.75 447 ILE A O 1
ATOM 3286 N N . GLU A 1 448 ? 2.027 17.958 8.117 1.00 94.69 448 GLU A N 1
ATOM 3287 C CA . GLU A 1 448 ? 1.648 17.744 9.521 1.00 94.69 448 GLU A CA 1
ATOM 3288 C C . GLU A 1 448 ? 1.201 19.054 10.197 1.00 94.69 448 GLU A C 1
ATOM 3290 O O . GLU A 1 448 ? 0.258 19.051 10.998 1.00 94.69 448 GLU A O 1
ATOM 3295 N N . ALA A 1 449 ? 1.809 20.183 9.812 1.00 94.06 449 ALA A N 1
ATOM 3296 C CA . ALA A 1 449 ? 1.482 21.515 10.314 1.00 94.06 449 ALA A CA 1
ATOM 3297 C C . ALA A 1 449 ? 0.185 22.117 9.737 1.00 94.06 449 ALA A C 1
ATOM 3299 O O . ALA A 1 449 ? -0.346 23.072 10.313 1.00 94.06 449 ALA A O 1
ATOM 3300 N N . LEU A 1 450 ? -0.339 21.601 8.618 1.00 92.88 450 LEU A N 1
ATOM 3301 C CA . LEU A 1 450 ? -1.568 22.121 8.018 1.00 92.88 450 LEU A CA 1
ATOM 3302 C C . LEU A 1 450 ? -2.808 21.763 8.850 1.00 92.88 450 LEU A C 1
ATOM 3304 O O . LEU A 1 450 ? -2.907 20.648 9.368 1.00 92.88 450 LEU A O 1
ATOM 3308 N N . PRO A 1 451 ? -3.802 22.663 8.950 1.00 93.56 451 PRO A N 1
ATOM 3309 C CA . PRO A 1 451 ? -5.104 22.298 9.494 1.00 93.56 451 PRO A CA 1
ATOM 3310 C C . PRO A 1 451 ? -5.810 21.299 8.567 1.00 93.56 451 PRO A C 1
ATOM 3312 O O . PRO A 1 451 ? -5.650 21.350 7.344 1.00 93.56 451 PRO A O 1
ATOM 3315 N N . ALA A 1 452 ? -6.613 20.409 9.148 1.00 93.25 452 ALA A N 1
ATOM 3316 C CA . ALA A 1 452 ? -7.468 19.515 8.383 1.00 93.25 452 ALA A CA 1
ATOM 3317 C C . ALA A 1 452 ? -8.472 20.300 7.513 1.00 93.25 452 ALA A C 1
ATOM 3319 O O . ALA A 1 452 ? -8.884 21.413 7.853 1.00 93.25 452 ALA A O 1
ATOM 3320 N N . SER A 1 453 ? -8.818 19.749 6.350 1.00 91.62 453 SER A N 1
ATOM 3321 C CA . SER A 1 453 ? -9.723 20.377 5.376 1.00 91.62 453 SER A CA 1
ATOM 3322 C C . SER A 1 453 ? -10.290 19.350 4.392 1.00 91.62 453 SER A C 1
ATOM 3324 O O . SER A 1 453 ? -9.724 18.275 4.220 1.00 91.62 453 SER A O 1
ATOM 3326 N N . ASP A 1 454 ? -11.390 19.685 3.714 1.00 88.00 454 ASP A N 1
ATOM 3327 C CA . ASP A 1 454 ? -11.996 18.806 2.700 1.00 88.00 454 ASP A CA 1
ATOM 3328 C C . ASP A 1 454 ? -11.083 18.605 1.472 1.00 88.00 454 ASP A C 1
ATOM 3330 O O . ASP A 1 454 ? -11.105 17.552 0.835 1.00 88.00 454 ASP A O 1
ATOM 3334 N N . ASP A 1 455 ? -10.228 19.587 1.155 1.00 89.25 455 ASP A N 1
ATOM 3335 C CA . ASP A 1 455 ? -9.295 19.577 0.019 1.00 89.25 455 ASP A CA 1
ATOM 3336 C C . ASP A 1 455 ? -7.890 19.041 0.384 1.00 89.25 455 ASP A C 1
ATOM 3338 O O . ASP A 1 455 ? -6.909 19.297 -0.321 1.00 89.25 455 ASP A O 1
ATOM 3342 N N . PHE A 1 456 ? -7.767 18.283 1.483 1.00 92.12 456 PHE A N 1
ATOM 3343 C CA . PHE A 1 456 ? -6.462 17.864 2.005 1.00 92.12 456 PHE A CA 1
ATOM 3344 C C . PHE A 1 456 ? -5.695 16.899 1.080 1.00 92.12 456 PHE A C 1
ATOM 3346 O O . PHE A 1 456 ? -4.510 17.124 0.838 1.00 92.12 456 PHE A O 1
ATOM 3353 N N . LEU A 1 457 ? -6.338 15.876 0.494 1.00 90.19 457 LEU A N 1
ATOM 3354 C CA . LEU A 1 457 ? -5.670 14.988 -0.476 1.00 90.19 457 LEU A CA 1
ATOM 3355 C C . LEU A 1 457 ? -5.213 15.767 -1.714 1.00 90.19 457 LEU A C 1
ATOM 3357 O O . LEU A 1 457 ? -4.056 15.665 -2.109 1.00 90.19 457 LEU A O 1
ATOM 3361 N N . GLU A 1 458 ? -6.074 16.614 -2.283 1.00 89.31 458 GLU A N 1
ATOM 3362 C CA . GLU A 1 458 ? -5.694 17.489 -3.401 1.00 89.31 458 GLU A CA 1
ATOM 3363 C C . GLU A 1 458 ? -4.469 18.354 -3.056 1.00 89.31 458 GLU A C 1
ATOM 3365 O O . GLU A 1 458 ? -3.554 18.479 -3.873 1.00 89.31 458 GLU A O 1
ATOM 3370 N N . THR A 1 459 ? -4.406 18.903 -1.838 1.00 89.75 459 THR A N 1
ATOM 3371 C CA . THR A 1 459 ? -3.257 19.680 -1.345 1.00 89.75 459 THR A CA 1
ATOM 3372 C C . THR A 1 459 ? -1.964 18.859 -1.361 1.00 89.75 459 THR A C 1
ATOM 3374 O O . THR A 1 459 ? -0.956 19.326 -1.897 1.00 89.75 459 THR A O 1
ATOM 3377 N N . VAL A 1 460 ? -2.001 17.637 -0.820 1.00 90.75 460 VAL A N 1
ATOM 3378 C CA . VAL A 1 460 ? -0.845 16.732 -0.692 1.00 90.75 460 VAL A CA 1
ATOM 3379 C C . VAL A 1 460 ? -0.344 16.227 -2.053 1.00 90.75 460 VAL A C 1
ATOM 3381 O O . VAL A 1 460 ? 0.868 16.181 -2.289 1.00 90.75 460 VAL A O 1
ATOM 3384 N N . TYR A 1 461 ? -1.259 15.915 -2.972 1.00 85.62 461 TYR A N 1
ATOM 3385 C CA . TYR A 1 461 ? -0.937 15.365 -4.292 1.00 85.62 461 TYR A CA 1
ATOM 3386 C C . TYR A 1 461 ? -0.516 16.439 -5.294 1.00 85.62 461 TYR A C 1
ATOM 3388 O O . TYR A 1 461 ? 0.606 16.430 -5.812 1.00 85.62 461 TYR A O 1
ATOM 3396 N N . SER A 1 462 ? -1.393 17.414 -5.538 1.00 76.38 462 SER A N 1
ATOM 3397 C CA . SER A 1 462 ? -1.197 18.390 -6.611 1.00 76.38 462 SER A CA 1
ATOM 3398 C C . SER A 1 462 ? -0.176 19.470 -6.250 1.00 76.38 462 SER A C 1
ATOM 3400 O O . SER A 1 462 ? 0.525 19.973 -7.133 1.00 76.38 462 SER A O 1
ATOM 3402 N N . GLY A 1 463 ? -0.031 19.783 -4.956 1.00 64.62 463 GLY A N 1
ATOM 3403 C CA . GLY A 1 463 ? 0.678 20.972 -4.500 1.00 64.62 463 GLY A CA 1
ATOM 3404 C C . GLY A 1 463 ? -0.054 22.219 -4.965 1.00 64.62 463 GLY A C 1
ATOM 3405 O O . GLY A 1 463 ? 0.283 22.828 -5.979 1.00 64.62 463 GLY A O 1
ATOM 3406 N N . ASN A 1 464 ? -1.073 22.620 -4.216 1.00 66.56 464 ASN A N 1
ATOM 3407 C CA . ASN A 1 464 ? -1.540 23.998 -4.297 1.00 66.56 464 ASN A CA 1
ATOM 3408 C C . ASN A 1 464 ? -0.477 24.927 -3.671 1.00 66.56 464 ASN A C 1
ATOM 3410 O O . ASN A 1 464 ? 0.527 24.481 -3.120 1.00 66.56 464 ASN A O 1
ATOM 3414 N N . ASN A 1 465 ? -0.693 26.244 -3.703 1.00 70.25 465 ASN A N 1
ATOM 3415 C CA . ASN A 1 465 ? 0.236 27.212 -3.097 1.00 70.25 465 ASN A CA 1
ATOM 3416 C C . ASN A 1 465 ? 0.377 27.075 -1.555 1.00 70.25 465 ASN A C 1
ATOM 3418 O O . ASN A 1 465 ? 0.955 27.968 -0.936 1.00 70.25 465 ASN A O 1
ATOM 3422 N N . LYS A 1 466 ? -0.194 26.034 -0.921 1.00 80.31 466 LYS A N 1
ATOM 3423 C CA . LYS A 1 466 ? -0.138 25.799 0.529 1.00 80.31 466 LYS A CA 1
ATOM 3424 C C . LYS A 1 466 ? 1.095 24.992 0.955 1.00 80.31 466 LYS A C 1
ATOM 3426 O O . LYS A 1 466 ? 1.535 25.184 2.083 1.00 80.31 466 LYS A O 1
ATOM 3431 N N . ILE A 1 467 ? 1.646 24.134 0.089 1.00 88.69 467 ILE A N 1
ATOM 3432 C CA . ILE A 1 467 ? 2.868 23.357 0.371 1.00 88.69 467 ILE A CA 1
ATOM 3433 C C . ILE A 1 467 ? 3.858 23.440 -0.787 1.00 88.69 467 ILE A C 1
ATOM 3435 O O . ILE A 1 467 ? 3.477 23.569 -1.950 1.00 88.69 467 ILE A O 1
ATOM 3439 N N . THR A 1 468 ? 5.144 23.355 -0.467 1.00 89.12 468 THR A N 1
ATOM 3440 C CA . THR A 1 468 ? 6.239 23.438 -1.442 1.00 89.12 468 THR A CA 1
ATOM 3441 C C . THR A 1 468 ? 6.611 22.053 -1.970 1.00 89.12 468 THR A C 1
ATOM 3443 O O . THR A 1 468 ? 6.969 21.890 -3.142 1.00 89.12 468 THR A O 1
ATOM 3446 N N . ASN A 1 469 ? 6.533 21.046 -1.099 1.00 92.19 469 ASN A N 1
ATOM 3447 C CA . ASN A 1 469 ? 6.997 19.689 -1.371 1.00 92.19 469 ASN A CA 1
ATOM 3448 C C . ASN A 1 469 ? 5.829 18.692 -1.411 1.00 92.19 469 ASN A C 1
ATOM 3450 O O . ASN A 1 469 ? 5.788 17.733 -0.649 1.00 92.19 469 ASN A O 1
ATOM 3454 N N . SER A 1 470 ? 4.880 18.920 -2.323 1.00 91.31 470 SER A N 1
ATOM 3455 C CA . SER A 1 470 ? 3.855 17.928 -2.669 1.00 91.31 470 SER A CA 1
ATOM 3456 C C . SER A 1 470 ? 4.443 16.712 -3.391 1.00 91.31 470 SER A C 1
ATOM 3458 O O . SER A 1 470 ? 5.561 16.768 -3.920 1.00 91.31 470 SER A O 1
ATOM 3460 N N . ILE A 1 471 ? 3.651 15.643 -3.510 1.00 90.25 471 ILE A N 1
ATOM 3461 C CA . ILE A 1 471 ? 4.000 14.448 -4.299 1.00 90.25 471 ILE A CA 1
ATOM 3462 C C . ILE A 1 471 ? 4.380 14.834 -5.736 1.00 90.25 471 ILE A C 1
ATOM 3464 O O . ILE A 1 471 ? 5.435 14.435 -6.227 1.00 90.25 471 ILE A O 1
ATOM 3468 N N . ASN A 1 472 ? 3.600 15.702 -6.387 1.00 86.31 472 ASN A N 1
ATOM 3469 C CA . ASN A 1 472 ? 3.897 16.199 -7.734 1.00 86.31 472 ASN A CA 1
ATOM 3470 C C . ASN A 1 472 ? 5.209 17.009 -7.818 1.00 86.31 472 ASN A C 1
ATOM 3472 O O . ASN A 1 472 ? 5.952 16.898 -8.797 1.00 86.31 472 ASN A O 1
ATOM 3476 N N . SER A 1 473 ? 5.546 17.793 -6.789 1.00 87.88 473 SER A N 1
ATOM 3477 C CA . SER A 1 473 ? 6.812 18.544 -6.722 1.00 87.88 473 SER A CA 1
ATOM 3478 C C . SER A 1 473 ? 8.029 17.613 -6.597 1.00 87.88 473 SER A C 1
ATOM 3480 O O . SER A 1 473 ? 9.037 17.779 -7.302 1.00 87.88 473 SER A O 1
ATOM 3482 N N . ILE A 1 474 ? 7.917 16.589 -5.746 1.00 91.06 474 ILE A N 1
ATOM 3483 C CA . ILE A 1 474 ? 8.935 15.547 -5.553 1.00 91.06 474 ILE A CA 1
ATOM 3484 C C . ILE A 1 474 ? 9.109 14.749 -6.848 1.00 91.06 474 ILE A C 1
ATOM 3486 O O . ILE A 1 474 ? 10.225 14.637 -7.366 1.00 91.06 474 ILE A O 1
ATOM 3490 N N . TRP A 1 475 ? 8.005 14.288 -7.436 1.00 88.00 475 TRP A N 1
ATOM 3491 C CA . TRP A 1 475 ? 7.999 13.574 -8.708 1.00 88.00 475 TRP A CA 1
ATOM 3492 C C . TRP A 1 475 ? 8.649 14.384 -9.832 1.00 88.00 475 TRP A C 1
ATOM 3494 O O . TRP A 1 475 ? 9.515 13.878 -10.541 1.00 88.00 475 TRP A O 1
ATOM 3504 N N . SER A 1 476 ? 8.317 15.670 -9.967 1.00 83.75 476 SER A N 1
ATOM 3505 C CA . SER A 1 476 ? 8.919 16.553 -10.974 1.00 83.75 476 SER A CA 1
ATOM 3506 C C . SER A 1 476 ? 10.448 16.632 -10.849 1.00 83.75 476 SER A C 1
ATOM 3508 O O . SER A 1 476 ? 11.168 16.614 -11.858 1.00 83.75 476 SER A O 1
ATOM 3510 N N . THR A 1 477 ? 10.967 16.647 -9.615 1.00 85.50 477 THR A N 1
ATOM 3511 C CA . THR A 1 477 ? 12.413 16.603 -9.341 1.00 85.50 477 THR A CA 1
ATOM 3512 C C . THR A 1 477 ? 13.033 15.267 -9.757 1.00 85.50 477 THR A C 1
ATOM 3514 O O . THR A 1 477 ? 14.101 15.251 -10.383 1.00 85.50 477 THR A O 1
ATOM 3517 N N . ILE A 1 478 ? 12.364 14.160 -9.435 1.00 88.06 478 ILE A N 1
ATOM 3518 C CA . ILE A 1 478 ? 12.800 12.804 -9.768 1.00 88.06 478 ILE A CA 1
ATOM 3519 C C . ILE A 1 478 ? 12.797 12.601 -11.290 1.00 88.06 478 ILE A C 1
ATOM 3521 O O . ILE A 1 478 ? 13.847 12.334 -11.879 1.00 88.06 478 ILE A O 1
ATOM 3525 N N . ASN A 1 479 ? 11.655 12.816 -11.945 1.00 81.12 479 ASN A N 1
ATOM 3526 C CA . ASN A 1 479 ? 11.458 12.569 -13.372 1.00 81.12 479 ASN A CA 1
ATOM 3527 C C . ASN A 1 479 ? 12.433 13.374 -14.242 1.00 81.12 479 ASN A C 1
ATOM 3529 O O . ASN A 1 479 ? 13.103 12.811 -15.107 1.00 81.12 479 ASN A O 1
ATOM 3533 N N . SER A 1 480 ? 12.595 14.675 -13.963 1.00 74.00 480 SER A N 1
ATOM 3534 C CA . SER A 1 480 ? 13.529 15.540 -14.708 1.00 74.00 480 SER A CA 1
ATOM 3535 C C . SER A 1 480 ? 14.973 15.029 -14.667 1.00 74.00 480 SER A C 1
ATOM 3537 O O . SER A 1 480 ? 15.762 15.272 -15.583 1.00 74.00 480 SER A O 1
ATOM 3539 N N . SER A 1 481 ? 15.336 14.328 -13.593 1.00 76.00 481 SER A N 1
ATOM 3540 C CA . SER A 1 481 ? 16.680 13.797 -13.401 1.00 76.00 481 SER A CA 1
ATOM 3541 C C . SER A 1 481 ? 16.845 12.415 -14.033 1.00 76.00 481 SER A C 1
ATOM 3543 O O . SER A 1 481 ? 17.871 12.159 -14.665 1.00 76.00 481 SER A O 1
ATOM 3545 N N . ILE A 1 482 ? 15.828 11.554 -13.925 1.00 72.75 482 ILE A N 1
ATOM 3546 C CA . ILE A 1 482 ? 15.857 10.194 -14.473 1.00 72.75 482 ILE A CA 1
ATOM 3547 C C . ILE A 1 482 ? 15.758 10.175 -16.001 1.00 72.75 482 ILE A C 1
ATOM 3549 O O . ILE A 1 482 ? 16.444 9.373 -16.638 1.00 72.75 482 ILE A O 1
ATOM 3553 N N . ASP A 1 483 ? 15.004 11.091 -16.614 1.00 66.88 483 ASP A N 1
ATOM 3554 C CA . ASP A 1 483 ? 14.912 11.191 -18.079 1.00 66.88 483 ASP A CA 1
ATOM 3555 C C . ASP A 1 483 ? 16.296 11.378 -18.742 1.00 66.88 483 ASP A C 1
ATOM 3557 O O . ASP A 1 483 ? 16.549 10.907 -19.855 1.00 66.88 483 ASP A O 1
ATOM 3561 N N . ASN A 1 484 ? 17.252 11.991 -18.035 1.00 66.81 484 ASN A N 1
ATOM 3562 C CA . ASN A 1 484 ? 18.629 12.139 -18.512 1.00 66.81 484 ASN A CA 1
ATOM 3563 C C . ASN A 1 484 ? 19.441 10.830 -18.471 1.00 66.81 484 ASN A C 1
ATOM 3565 O O . ASN A 1 484 ? 20.424 10.693 -19.206 1.00 66.81 484 ASN A O 1
ATOM 3569 N N . TYR A 1 485 ? 19.047 9.851 -17.656 1.00 72.75 485 TYR A N 1
ATOM 3570 C CA . TYR A 1 485 ? 19.753 8.575 -17.524 1.00 72.75 485 TYR A CA 1
ATOM 3571 C C . TYR A 1 485 ? 19.472 7.634 -18.695 1.00 72.75 485 TYR A C 1
ATOM 3573 O O . TYR A 1 485 ? 20.411 7.008 -19.191 1.00 72.75 485 TYR A O 1
ATOM 3581 N N . GLY A 1 486 ? 18.245 7.632 -19.234 1.00 66.88 486 GLY A N 1
ATOM 3582 C CA . GLY A 1 486 ? 17.901 6.865 -20.443 1.00 66.88 486 GLY A CA 1
ATOM 3583 C C . GLY A 1 486 ? 18.769 7.241 -21.651 1.00 66.88 486 GLY A C 1
ATOM 3584 O O . GLY A 1 486 ? 19.205 6.386 -22.420 1.00 66.88 486 GLY A O 1
ATOM 3585 N N . ARG A 1 487 ? 19.160 8.520 -21.751 1.00 65.19 487 ARG A N 1
ATOM 3586 C CA . ARG A 1 487 ? 20.084 9.013 -22.792 1.00 65.19 487 ARG A CA 1
ATOM 3587 C C . ARG A 1 487 ? 21.499 8.430 -22.691 1.00 65.19 487 ARG A C 1
ATOM 3589 O O . ARG A 1 487 ? 22.259 8.555 -23.645 1.00 65.19 487 ARG A O 1
ATOM 3596 N N . SER A 1 488 ? 21.858 7.820 -21.562 1.00 66.38 488 SER A N 1
ATOM 3597 C CA . SER A 1 488 ? 23.195 7.271 -21.294 1.00 66.38 488 SER A CA 1
ATOM 3598 C C . SER A 1 488 ? 23.238 5.752 -21.443 1.00 66.38 488 SER A C 1
ATOM 3600 O O . SER A 1 488 ? 24.188 5.214 -22.006 1.00 66.38 488 SER A O 1
ATOM 3602 N N . THR A 1 489 ? 22.202 5.058 -20.970 1.00 77.06 489 THR A N 1
ATOM 3603 C CA . THR A 1 489 ? 22.089 3.596 -21.076 1.00 77.06 489 THR A CA 1
ATOM 3604 C C . THR A 1 489 ? 21.751 3.155 -22.496 1.00 77.06 489 THR A C 1
ATOM 3606 O O . THR A 1 489 ? 22.324 2.184 -22.982 1.00 77.06 489 THR A O 1
ATOM 3609 N N . SER A 1 490 ? 20.900 3.898 -23.209 1.00 78.62 490 SER A N 1
ATOM 3610 C CA . SER A 1 490 ? 20.470 3.525 -24.561 1.00 78.62 490 SER A CA 1
ATOM 3611 C C . SER A 1 490 ? 21.640 3.447 -25.569 1.00 78.62 490 SER A C 1
ATOM 3613 O O . SER A 1 490 ? 21.771 2.422 -26.244 1.00 78.62 490 SER A O 1
ATOM 3615 N N . PRO A 1 491 ? 22.575 4.425 -25.651 1.00 80.81 491 PRO A N 1
ATOM 3616 C CA . PRO A 1 491 ? 23.760 4.301 -26.510 1.00 80.81 491 PRO A CA 1
ATOM 3617 C C . PRO A 1 491 ? 24.715 3.177 -26.092 1.00 80.81 491 PRO A C 1
ATOM 3619 O O . PRO A 1 491 ? 25.299 2.524 -26.962 1.00 80.81 491 PRO A O 1
ATOM 3622 N N . MET A 1 492 ? 24.860 2.929 -24.783 1.00 85.38 492 MET A N 1
ATOM 3623 C CA . MET A 1 492 ? 25.657 1.810 -24.268 1.00 85.38 492 MET A CA 1
ATOM 3624 C C . MET A 1 492 ? 25.114 0.483 -24.816 1.00 85.38 492 MET A C 1
ATOM 3626 O O . MET A 1 492 ? 25.854 -0.269 -25.449 1.00 85.38 492 MET A O 1
ATOM 3630 N N . MET A 1 493 ? 23.807 0.248 -24.668 1.00 87.56 493 MET A N 1
ATOM 3631 C CA . MET A 1 493 ? 23.153 -0.986 -25.110 1.00 87.56 493 MET A CA 1
ATOM 3632 C C . MET A 1 493 ? 23.148 -1.165 -26.629 1.00 87.56 493 MET A C 1
ATOM 3634 O O . MET A 1 493 ? 23.302 -2.282 -27.117 1.00 87.56 493 MET A O 1
ATOM 3638 N N . LYS A 1 494 ? 22.954 -0.080 -27.387 1.00 83.06 494 LYS A N 1
ATOM 3639 C CA . LYS A 1 494 ? 22.684 -0.161 -28.833 1.00 83.06 494 LYS A CA 1
ATOM 3640 C C . LYS A 1 494 ? 23.902 -0.006 -29.726 1.00 83.06 494 LYS A C 1
ATOM 3642 O O . LYS A 1 494 ? 23.871 -0.461 -30.867 1.00 83.06 494 LYS A O 1
ATOM 3647 N N . THR A 1 495 ? 24.938 0.664 -29.238 1.00 84.56 495 THR A N 1
ATOM 3648 C CA . THR A 1 495 ? 26.091 1.034 -30.063 1.00 84.56 495 THR A CA 1
ATOM 3649 C C . THR A 1 495 ? 27.379 0.478 -29.485 1.00 84.56 495 THR A C 1
ATOM 3651 O O . THR A 1 495 ? 28.142 -0.148 -30.214 1.00 84.56 495 THR A O 1
ATOM 3654 N N . VAL A 1 496 ? 27.618 0.680 -28.186 1.00 89.19 496 VAL A N 1
ATOM 3655 C CA . VAL A 1 496 ? 28.885 0.292 -27.554 1.00 89.19 496 VAL A CA 1
ATOM 3656 C C . VAL A 1 496 ? 28.983 -1.224 -27.413 1.00 89.19 496 VAL A C 1
ATOM 3658 O O . VAL A 1 496 ? 29.885 -1.819 -27.995 1.00 89.19 496 VAL A O 1
ATOM 3661 N N . LEU A 1 497 ? 28.049 -1.863 -26.697 1.00 91.38 497 LEU A N 1
ATOM 3662 C CA . LEU A 1 497 ? 28.121 -3.307 -26.440 1.00 91.38 497 LEU A CA 1
ATOM 3663 C C . LEU A 1 497 ? 28.125 -4.148 -27.731 1.00 91.38 497 LEU A C 1
ATOM 3665 O O . LEU A 1 497 ? 28.988 -5.018 -27.845 1.00 91.38 497 LEU A O 1
ATOM 3669 N N . PRO A 1 498 ? 27.267 -3.885 -28.742 1.00 91.19 498 PRO A N 1
ATOM 3670 C CA . PRO A 1 498 ? 27.320 -4.627 -30.003 1.00 91.19 498 PRO A CA 1
ATOM 3671 C C . PRO A 1 498 ? 28.647 -4.485 -30.756 1.00 91.19 498 PRO A C 1
ATOM 3673 O O . PRO A 1 498 ? 29.026 -5.373 -31.511 1.00 91.19 498 PRO A O 1
ATOM 3676 N N . GLY A 1 499 ? 29.356 -3.365 -30.576 1.00 90.56 499 GLY A N 1
ATOM 3677 C CA . GLY A 1 499 ? 30.674 -3.151 -31.174 1.00 90.56 499 GLY A CA 1
ATOM 3678 C C . GLY A 1 499 ? 31.809 -3.899 -30.467 1.00 90.56 499 GLY A C 1
ATOM 3679 O O . GLY A 1 499 ? 32.882 -4.042 -31.050 1.00 90.56 499 GLY A O 1
ATOM 3680 N N . LEU A 1 500 ? 31.586 -4.360 -29.232 1.00 93.31 500 LEU A N 1
ATOM 3681 C CA . LEU A 1 500 ? 32.580 -5.056 -28.409 1.00 93.31 500 LEU A CA 1
ATOM 3682 C C . LEU A 1 500 ? 32.416 -6.581 -28.434 1.00 93.31 500 LEU A C 1
ATOM 3684 O O . LEU A 1 500 ? 33.401 -7.297 -28.265 1.00 93.31 500 LEU A O 1
ATOM 3688 N N . ASP A 1 501 ? 31.206 -7.086 -28.676 1.00 94.62 501 ASP A N 1
ATOM 3689 C CA . ASP A 1 501 ? 30.954 -8.523 -28.780 1.00 94.62 501 ASP A CA 1
ATOM 3690 C C . ASP A 1 501 ? 31.349 -9.070 -30.161 1.00 94.62 501 ASP A C 1
ATOM 3692 O O . ASP A 1 501 ? 30.553 -9.120 -31.099 1.00 94.62 501 ASP A O 1
ATOM 3696 N N . THR A 1 502 ? 32.600 -9.516 -30.285 1.00 93.1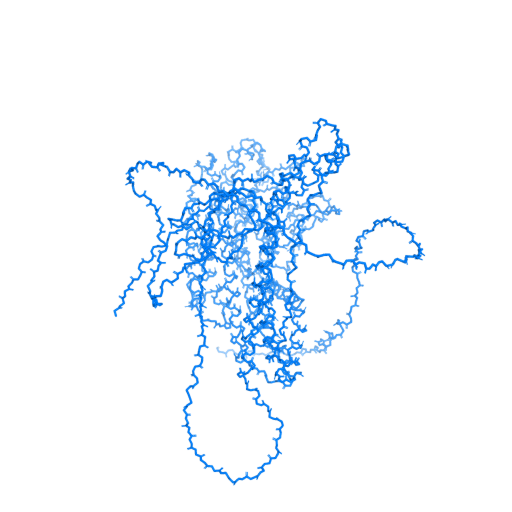9 502 THR A N 1
ATOM 3697 C CA . THR A 1 502 ? 33.133 -10.078 -31.539 1.00 93.19 502 THR A CA 1
ATOM 3698 C C . THR A 1 502 ? 32.457 -11.378 -31.987 1.00 93.19 502 THR A C 1
ATOM 3700 O O . THR A 1 502 ? 32.573 -11.739 -33.158 1.00 93.19 502 THR A O 1
ATOM 3703 N N . ASN A 1 503 ? 31.761 -12.068 -31.076 1.00 93.81 503 ASN A N 1
ATOM 3704 C CA . ASN A 1 503 ? 31.058 -13.324 -31.345 1.00 93.81 503 ASN A CA 1
ATOM 3705 C C . ASN A 1 503 ? 29.545 -13.121 -31.537 1.00 93.81 503 ASN A C 1
ATOM 3707 O O . ASN A 1 503 ? 28.825 -14.089 -31.791 1.00 93.81 503 ASN A O 1
ATOM 3711 N N . GLY A 1 504 ? 29.053 -11.885 -31.415 1.00 91.25 504 GLY A N 1
ATOM 3712 C CA . GLY A 1 504 ? 27.659 -11.550 -31.666 1.00 91.25 504 GLY A CA 1
ATOM 3713 C C . GLY A 1 504 ? 27.303 -11.625 -33.153 1.00 91.25 504 GLY A C 1
ATOM 3714 O O . GLY A 1 504 ? 28.141 -11.466 -34.044 1.00 91.25 504 GLY A O 1
ATOM 3715 N N . VAL A 1 505 ? 26.027 -11.874 -33.439 1.00 90.25 505 VAL A N 1
ATOM 3716 C CA . VAL A 1 505 ? 25.528 -12.107 -34.800 1.00 90.25 505 VAL A CA 1
ATOM 3717 C C . VAL A 1 505 ? 24.606 -10.972 -35.217 1.00 90.25 505 VAL A C 1
ATOM 3719 O O . VAL A 1 505 ? 23.634 -10.663 -34.534 1.00 90.25 505 VAL A O 1
ATOM 3722 N N . LYS A 1 506 ? 24.868 -10.373 -36.383 1.00 88.88 506 LYS A N 1
ATOM 3723 C CA . LYS A 1 506 ? 23.997 -9.354 -36.977 1.00 88.88 506 LYS A CA 1
ATOM 3724 C C . LYS A 1 506 ? 23.163 -9.941 -38.112 1.00 88.88 506 LYS A C 1
ATOM 3726 O O . LYS A 1 506 ? 23.711 -10.458 -39.084 1.00 88.88 506 LYS A O 1
ATOM 3731 N N . SER A 1 507 ? 21.842 -9.833 -38.009 1.00 84.38 507 SER A N 1
ATOM 3732 C CA . SER A 1 507 ? 20.914 -10.288 -39.045 1.00 84.38 507 SER A CA 1
ATOM 3733 C C . SER A 1 507 ? 20.855 -9.318 -40.233 1.00 84.38 507 SER A C 1
ATOM 3735 O O . SER A 1 507 ? 21.252 -8.153 -40.135 1.00 84.38 507 SER A O 1
ATOM 3737 N N . ALA A 1 508 ? 20.292 -9.771 -41.359 1.00 78.88 508 ALA A N 1
ATOM 3738 C CA . ALA A 1 508 ? 20.056 -8.927 -42.535 1.00 78.88 508 ALA A CA 1
ATOM 3739 C C . ALA A 1 508 ? 19.098 -7.751 -42.252 1.00 78.88 508 ALA A C 1
ATOM 3741 O O . ALA A 1 508 ? 19.214 -6.700 -42.876 1.00 78.88 508 ALA A O 1
ATOM 3742 N N . ALA A 1 509 ? 18.191 -7.910 -41.280 1.00 73.81 509 ALA A N 1
ATOM 3743 C CA . ALA A 1 509 ? 17.298 -6.852 -40.801 1.00 73.81 509 ALA A CA 1
ATOM 3744 C C . ALA A 1 509 ? 18.001 -5.852 -39.860 1.00 73.81 509 ALA A C 1
ATOM 3746 O O . ALA A 1 509 ? 17.410 -4.858 -39.447 1.00 73.81 509 ALA A O 1
ATOM 3747 N N . GLY A 1 510 ? 19.269 -6.098 -39.515 1.00 79.38 510 GLY A N 1
ATOM 3748 C CA . GLY A 1 510 ? 20.067 -5.237 -38.650 1.00 79.38 510 GLY A CA 1
ATOM 3749 C C . GLY A 1 510 ? 19.934 -5.530 -37.155 1.00 79.38 510 GLY A C 1
ATOM 3750 O O . GLY A 1 510 ? 20.607 -4.852 -36.381 1.00 79.38 510 GLY A O 1
ATOM 3751 N N . THR A 1 511 ? 19.138 -6.527 -36.747 1.00 85.19 511 THR A N 1
ATOM 3752 C CA . THR A 1 511 ? 19.108 -7.023 -35.359 1.00 85.19 511 THR A CA 1
ATOM 3753 C C . THR A 1 511 ? 20.481 -7.568 -34.983 1.00 85.19 511 THR A C 1
ATOM 3755 O O . THR A 1 511 ? 21.043 -8.362 -35.736 1.00 85.19 511 THR A O 1
ATOM 3758 N N . PHE A 1 512 ? 21.007 -7.172 -33.829 1.00 88.62 512 PHE A N 1
ATOM 3759 C CA . PHE A 1 512 ? 22.222 -7.747 -33.259 1.00 88.62 512 PHE A CA 1
ATOM 3760 C C . PHE A 1 512 ? 21.861 -8.683 -32.107 1.00 88.62 512 PHE A C 1
ATOM 3762 O O . PHE A 1 512 ? 21.189 -8.254 -31.173 1.00 88.62 512 PHE A O 1
ATOM 3769 N N . THR A 1 513 ? 22.303 -9.933 -32.163 1.00 90.81 513 THR A N 1
ATOM 3770 C CA . THR A 1 513 ? 22.146 -10.928 -31.097 1.00 90.81 513 THR A CA 1
ATOM 3771 C C . THR A 1 513 ? 23.486 -11.113 -30.402 1.00 90.81 513 THR A C 1
ATOM 3773 O O . THR A 1 513 ? 24.474 -11.446 -31.057 1.00 90.81 513 THR A O 1
ATOM 3776 N N . PHE A 1 514 ? 23.516 -10.894 -29.090 1.00 92.94 514 PHE A N 1
ATOM 3777 C CA . PHE A 1 514 ? 24.719 -11.064 -28.283 1.00 92.94 514 PHE A CA 1
ATOM 3778 C C . PHE A 1 514 ? 25.059 -12.544 -28.101 1.00 92.94 514 PHE A C 1
ATOM 3780 O O . PHE A 1 514 ? 24.171 -13.393 -28.005 1.00 92.94 514 PHE A O 1
ATOM 3787 N N . SER A 1 515 ? 26.349 -12.846 -28.007 1.00 93.69 515 SER A N 1
ATOM 3788 C CA . SER A 1 515 ? 26.829 -14.156 -27.591 1.00 93.69 515 SER A CA 1
ATOM 3789 C C . SER A 1 515 ? 26.562 -14.373 -26.096 1.00 93.69 515 SER A C 1
ATOM 3791 O O . SER A 1 515 ? 26.711 -13.466 -25.275 1.00 93.69 515 SER A O 1
ATOM 3793 N N . ASN A 1 516 ? 26.180 -15.595 -25.715 1.00 93.00 516 ASN A N 1
ATOM 3794 C CA . ASN A 1 516 ? 25.856 -15.912 -24.318 1.00 93.00 516 ASN A CA 1
ATOM 3795 C C . ASN A 1 516 ? 27.055 -15.719 -23.373 1.00 93.00 516 ASN A C 1
ATOM 3797 O O . ASN A 1 516 ? 26.870 -15.328 -22.224 1.00 93.00 516 ASN A O 1
ATOM 3801 N N . GLU A 1 517 ? 28.279 -15.945 -23.858 1.00 94.44 517 GLU A N 1
ATOM 3802 C CA . GLU A 1 517 ? 29.512 -15.694 -23.100 1.00 94.44 517 GLU A CA 1
ATOM 3803 C C . GLU A 1 517 ? 29.700 -14.200 -22.799 1.00 94.44 517 GLU A C 1
ATOM 3805 O O . GLU A 1 517 ? 30.026 -13.831 -21.667 1.00 94.44 517 GLU A O 1
ATOM 3810 N N . PHE A 1 518 ? 29.438 -13.332 -23.783 1.00 95.31 518 PHE A N 1
ATOM 3811 C CA . PHE A 1 518 ? 29.511 -11.886 -23.598 1.00 95.31 518 PHE A CA 1
ATOM 3812 C C . PHE A 1 518 ? 28.439 -11.393 -22.623 1.00 95.31 518 PHE A C 1
ATOM 3814 O O . PHE A 1 518 ? 28.743 -10.628 -21.710 1.00 95.31 518 PHE A O 1
ATOM 3821 N N . VAL A 1 519 ? 27.197 -11.874 -22.764 1.00 94.06 519 VAL A N 1
ATOM 3822 C CA . VAL A 1 519 ? 26.108 -11.545 -21.830 1.00 94.06 519 VAL A CA 1
ATOM 3823 C C . VAL A 1 519 ? 26.472 -11.954 -20.404 1.00 94.06 519 VAL A C 1
ATOM 3825 O O . VAL A 1 519 ? 26.372 -11.128 -19.502 1.00 94.06 519 VAL A O 1
ATOM 3828 N N . ALA A 1 520 ? 26.954 -13.184 -20.200 1.00 94.31 520 ALA A N 1
ATOM 3829 C CA . ALA A 1 520 ? 27.336 -13.676 -18.877 1.00 94.31 520 ALA A CA 1
ATOM 3830 C C . ALA A 1 520 ? 28.477 -12.858 -18.249 1.00 94.31 520 ALA A C 1
ATOM 3832 O O . ALA A 1 520 ? 28.455 -12.582 -17.051 1.00 94.31 520 ALA A O 1
ATOM 3833 N N . SER A 1 521 ? 29.450 -12.433 -19.059 1.00 94.94 521 SER A N 1
ATOM 3834 C CA . SER A 1 521 ? 30.603 -11.651 -18.593 1.00 94.94 521 SER A CA 1
ATOM 3835 C C . SER A 1 521 ? 30.248 -10.205 -18.231 1.00 94.94 521 SER A C 1
ATOM 3837 O O . SER A 1 521 ? 30.946 -9.598 -17.424 1.00 94.94 521 SER A O 1
ATOM 3839 N N . HIS A 1 522 ? 29.159 -9.672 -18.796 1.00 95.06 522 HIS A N 1
ATOM 3840 C CA . HIS A 1 522 ? 28.736 -8.274 -18.655 1.00 95.06 522 HIS A CA 1
ATOM 3841 C C . HIS A 1 522 ? 27.311 -8.124 -18.103 1.00 95.06 522 HIS A C 1
ATOM 3843 O O . HIS A 1 522 ? 26.665 -7.089 -18.296 1.00 95.06 522 HIS A O 1
ATOM 3849 N N . GLN A 1 523 ? 26.806 -9.150 -17.409 1.00 93.81 523 GLN A N 1
ATOM 3850 C CA . GLN A 1 523 ? 25.412 -9.253 -16.961 1.00 93.81 523 GLN A CA 1
ATOM 3851 C C . GLN A 1 523 ? 24.948 -8.009 -16.187 1.00 93.81 523 GLN A C 1
ATOM 3853 O O . GLN A 1 523 ? 23.857 -7.498 -16.428 1.00 93.81 523 GLN A O 1
ATOM 3858 N N . VAL A 1 524 ? 25.814 -7.455 -15.335 1.00 93.25 524 VAL A N 1
ATOM 3859 C CA . VAL A 1 524 ? 25.525 -6.263 -14.520 1.00 93.25 524 VAL A CA 1
ATOM 3860 C C . VAL A 1 524 ? 25.172 -5.019 -15.347 1.00 93.25 524 VAL A C 1
ATOM 3862 O O . VAL A 1 524 ? 24.412 -4.172 -14.880 1.00 93.25 524 VAL A O 1
ATOM 3865 N N . ILE A 1 525 ? 25.676 -4.899 -16.583 1.00 91.69 525 ILE A N 1
ATOM 3866 C CA . ILE A 1 525 ? 25.324 -3.795 -17.491 1.00 91.69 525 ILE A CA 1
ATOM 3867 C C . ILE A 1 525 ? 23.908 -3.993 -18.044 1.00 91.69 525 ILE A C 1
ATOM 3869 O O . ILE A 1 525 ? 23.119 -3.044 -18.080 1.00 91.69 525 ILE A O 1
ATOM 3873 N N . PHE A 1 526 ? 23.568 -5.224 -18.437 1.00 92.00 526 PHE A N 1
ATOM 3874 C CA . PHE A 1 526 ? 22.224 -5.571 -18.902 1.00 9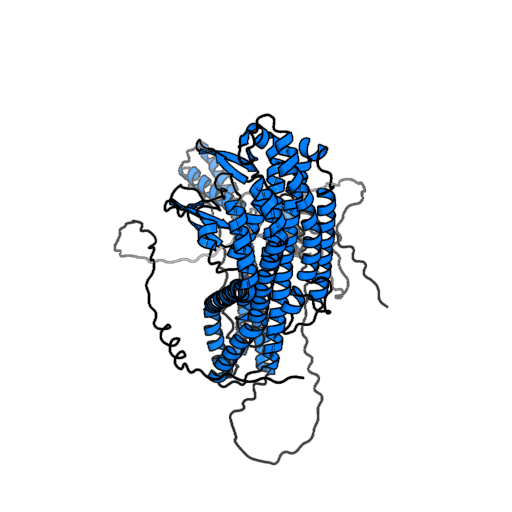2.00 526 PHE A CA 1
ATOM 3875 C C . PHE A 1 526 ? 21.190 -5.377 -17.784 1.00 92.00 526 PHE A C 1
ATOM 3877 O O . PHE A 1 526 ? 20.154 -4.754 -18.016 1.00 92.00 526 PHE A O 1
ATOM 3884 N N . ASP A 1 527 ? 21.500 -5.822 -16.565 1.00 91.31 527 ASP A N 1
ATOM 3885 C CA . ASP A 1 527 ? 20.625 -5.679 -15.397 1.00 91.31 527 ASP A CA 1
ATOM 3886 C C . ASP A 1 527 ? 20.384 -4.211 -15.026 1.00 91.31 527 ASP A C 1
ATOM 3888 O O . ASP A 1 527 ? 19.269 -3.845 -14.648 1.00 91.31 527 ASP A O 1
ATOM 3892 N N . ALA A 1 528 ? 21.398 -3.349 -15.163 1.00 90.44 528 ALA A N 1
ATOM 3893 C CA . ALA A 1 528 ? 21.256 -1.913 -14.935 1.00 90.44 528 ALA A CA 1
ATOM 3894 C C . ALA A 1 528 ? 20.358 -1.237 -15.985 1.00 90.44 528 ALA A C 1
ATOM 3896 O O . ALA A 1 528 ? 19.551 -0.376 -15.635 1.00 90.44 528 ALA A O 1
ATOM 3897 N N . ALA A 1 529 ? 20.449 -1.642 -17.257 1.00 88.88 529 ALA A N 1
ATOM 3898 C CA . ALA A 1 529 ? 19.572 -1.127 -18.309 1.00 88.88 529 ALA A CA 1
ATOM 3899 C C . ALA A 1 529 ? 18.108 -1.548 -18.094 1.00 88.88 529 ALA A C 1
ATOM 3901 O O . ALA A 1 529 ? 17.214 -0.707 -18.181 1.00 88.88 529 ALA A O 1
ATOM 3902 N N . ILE A 1 530 ? 17.869 -2.823 -17.762 1.00 88.88 530 ILE A N 1
ATOM 3903 C CA . ILE A 1 530 ? 16.531 -3.333 -17.418 1.00 88.88 530 ILE A CA 1
ATOM 3904 C C . ILE A 1 530 ? 16.002 -2.614 -16.178 1.00 88.88 530 ILE A C 1
ATOM 3906 O O . ILE A 1 530 ? 14.909 -2.059 -16.206 1.00 88.88 530 ILE A O 1
ATOM 3910 N N . GLY A 1 531 ? 16.825 -2.518 -15.133 1.00 90.06 531 GLY A N 1
ATOM 3911 C CA . GLY A 1 531 ? 16.465 -1.831 -13.900 1.00 90.06 531 GLY A CA 1
ATOM 3912 C C . GLY A 1 531 ? 16.078 -0.370 -14.089 1.00 90.06 531 GLY A C 1
ATOM 3913 O O . GLY A 1 531 ? 15.188 0.098 -13.391 1.00 90.06 531 GLY A O 1
ATOM 3914 N N . LEU A 1 532 ? 16.692 0.346 -15.035 1.00 88.00 532 LEU A N 1
ATOM 3915 C CA . LEU A 1 532 ? 16.282 1.710 -15.360 1.00 88.00 532 LEU A CA 1
ATOM 3916 C C . LEU A 1 532 ? 14.897 1.757 -16.019 1.00 88.00 532 LEU A C 1
ATOM 3918 O O . LEU A 1 532 ? 14.093 2.617 -15.663 1.00 88.00 532 LEU A O 1
ATOM 3922 N N . ALA A 1 533 ? 14.622 0.863 -16.973 1.00 85.75 533 ALA A N 1
ATOM 3923 C CA . ALA A 1 533 ? 13.315 0.791 -17.627 1.00 85.75 533 ALA A CA 1
ATOM 3924 C C . ALA A 1 533 ? 12.205 0.430 -16.624 1.00 85.75 533 ALA A C 1
ATOM 3926 O O . ALA A 1 533 ? 11.142 1.057 -16.640 1.00 85.75 533 ALA A O 1
ATOM 3927 N N . ASP A 1 534 ? 12.486 -0.517 -15.724 1.00 88.44 534 ASP A N 1
ATOM 3928 C CA . ASP A 1 534 ? 11.594 -0.894 -14.626 1.00 88.44 534 ASP A CA 1
ATOM 3929 C C . ASP A 1 534 ? 11.359 0.303 -13.700 1.00 88.44 534 ASP A C 1
ATOM 3931 O O . ASP A 1 534 ? 10.218 0.701 -13.505 1.00 88.44 534 ASP A O 1
ATOM 3935 N N . ALA A 1 535 ? 12.425 0.937 -13.197 1.00 89.50 535 ALA A N 1
ATOM 3936 C CA . ALA A 1 535 ? 12.329 2.040 -12.242 1.00 89.50 535 ALA A CA 1
ATOM 3937 C C . ALA A 1 535 ? 11.568 3.252 -12.799 1.00 89.50 535 ALA A C 1
ATOM 3939 O O . ALA A 1 535 ? 10.734 3.808 -12.098 1.00 89.50 535 ALA A O 1
ATOM 3940 N N . ILE A 1 536 ? 11.803 3.654 -14.055 1.00 85.19 536 ILE A N 1
ATOM 3941 C CA . ILE A 1 536 ? 11.053 4.760 -14.685 1.00 85.19 536 ILE A CA 1
ATOM 3942 C C . ILE A 1 536 ? 9.557 4.460 -14.703 1.00 85.19 536 ILE A C 1
ATOM 3944 O O . ILE A 1 536 ? 8.740 5.335 -14.427 1.00 85.19 536 ILE A O 1
ATOM 3948 N N . THR A 1 537 ? 9.210 3.231 -15.071 1.00 86.00 537 THR A N 1
ATOM 3949 C CA . THR A 1 537 ? 7.814 2.825 -15.209 1.00 86.00 537 THR A CA 1
ATOM 3950 C C . THR A 1 537 ? 7.152 2.721 -13.844 1.00 86.00 537 THR A C 1
ATOM 3952 O O . THR A 1 537 ? 6.068 3.261 -13.659 1.00 86.00 537 THR A O 1
ATOM 3955 N N . LYS A 1 538 ? 7.843 2.103 -12.883 1.00 86.31 538 LYS A N 1
ATOM 3956 C CA . LYS A 1 538 ? 7.356 1.894 -11.523 1.00 86.31 538 LYS A CA 1
ATOM 3957 C C . LYS A 1 538 ? 7.180 3.205 -10.769 1.00 86.31 538 LYS A C 1
ATOM 3959 O O . LYS A 1 538 ? 6.125 3.429 -10.210 1.00 86.31 538 LYS A O 1
ATOM 3964 N N . LEU A 1 539 ? 8.141 4.128 -10.852 1.00 85.69 539 LEU A N 1
ATOM 3965 C CA . LEU A 1 539 ? 7.989 5.448 -10.230 1.00 85.69 539 LEU A CA 1
ATOM 3966 C C . LEU A 1 539 ? 6.814 6.236 -10.813 1.00 85.69 539 LEU A C 1
ATOM 3968 O O . LEU A 1 539 ? 6.174 7.014 -10.115 1.00 85.69 539 LEU A O 1
ATOM 3972 N N . ALA A 1 540 ? 6.554 6.075 -12.109 1.00 79.06 540 ALA A N 1
ATOM 3973 C CA . ALA A 1 540 ? 5.431 6.741 -12.736 1.00 79.06 540 ALA A CA 1
ATOM 3974 C C . ALA A 1 540 ? 4.093 6.082 -12.366 1.00 79.06 540 ALA A C 1
ATOM 3976 O O . ALA A 1 540 ? 3.129 6.799 -12.141 1.00 79.06 540 ALA A O 1
ATOM 3977 N N . GLU A 1 541 ? 4.028 4.752 -12.264 1.00 80.69 541 GLU A N 1
ATOM 3978 C CA . GLU A 1 541 ? 2.878 4.038 -11.691 1.00 80.69 541 GLU A CA 1
ATOM 3979 C C . GLU A 1 541 ? 2.620 4.480 -10.246 1.00 80.69 541 GLU A C 1
ATOM 3981 O O . GLU A 1 541 ? 1.520 4.937 -9.945 1.00 80.69 541 GLU A O 1
ATOM 3986 N N . GLU A 1 542 ? 3.656 4.439 -9.402 1.00 83.12 542 GLU A N 1
ATOM 3987 C CA . GLU A 1 542 ? 3.625 4.892 -8.011 1.00 83.12 542 GLU A CA 1
ATOM 3988 C C . GLU A 1 542 ? 3.124 6.336 -7.932 1.00 83.12 542 GLU A C 1
ATOM 3990 O O . GLU A 1 542 ? 2.328 6.632 -7.059 1.00 83.12 542 GLU A O 1
ATOM 3995 N N . PHE A 1 543 ? 3.513 7.228 -8.854 1.00 80.25 543 PHE A N 1
ATOM 3996 C CA . PHE A 1 543 ? 3.055 8.623 -8.870 1.00 80.25 543 PHE A CA 1
ATOM 3997 C C . PHE A 1 543 ? 1.551 8.773 -9.126 1.00 80.25 543 PHE A C 1
ATOM 3999 O O . PHE A 1 543 ? 0.921 9.650 -8.540 1.00 80.25 543 PHE A O 1
ATOM 4006 N N . PHE A 1 544 ? 0.975 7.939 -9.992 1.00 76.25 544 PHE A N 1
ATOM 4007 C CA . PHE A 1 544 ? -0.447 8.015 -10.338 1.00 76.25 544 PHE A CA 1
ATOM 4008 C C . PHE A 1 544 ? -1.350 7.209 -9.391 1.00 76.25 544 PHE A C 1
ATOM 4010 O O . PHE A 1 544 ? -2.564 7.427 -9.379 1.00 76.25 544 PHE A O 1
ATOM 4017 N N . GLY A 1 545 ? -0.784 6.280 -8.616 1.00 74.44 545 GLY A N 1
ATOM 4018 C CA . GLY A 1 545 ? -1.475 5.585 -7.533 1.00 74.44 545 GLY A CA 1
ATOM 4019 C C . GLY A 1 545 ? -1.586 6.465 -6.287 1.00 74.44 545 GLY A C 1
ATOM 4020 O O . GLY A 1 545 ? -0.618 7.106 -5.896 1.00 74.44 545 GLY A O 1
ATOM 4021 N N . VAL A 1 546 ? -2.766 6.510 -5.655 1.00 66.94 546 VAL A N 1
ATOM 4022 C CA . VAL A 1 546 ? -2.938 7.206 -4.358 1.00 66.94 546 VAL A CA 1
ATOM 4023 C C . VAL A 1 546 ? -2.581 6.297 -3.173 1.00 66.94 546 VAL A C 1
ATOM 4025 O O . VAL A 1 546 ? -2.221 6.772 -2.100 1.00 66.94 546 VAL A O 1
ATOM 4028 N N . THR A 1 547 ? -2.713 4.985 -3.350 1.00 73.19 547 THR A N 1
ATOM 4029 C CA . THR A 1 547 ? -2.381 3.952 -2.360 1.00 73.19 547 THR A CA 1
ATOM 4030 C C . THR A 1 547 ? -2.360 2.590 -3.054 1.00 73.19 547 THR A C 1
ATOM 4032 O O . THR A 1 547 ? -3.107 2.382 -4.018 1.00 73.19 547 THR A O 1
ATOM 4035 N N . ASP A 1 548 ? -1.527 1.681 -2.553 1.00 70.94 548 ASP A N 1
ATOM 4036 C CA . ASP A 1 548 ? -1.451 0.291 -3.010 1.00 70.94 548 ASP A CA 1
ATOM 4037 C C . ASP A 1 548 ? -2.592 -0.570 -2.427 1.00 70.94 548 ASP A C 1
ATOM 4039 O O . ASP A 1 548 ? -2.997 -1.555 -3.048 1.00 70.94 548 ASP A O 1
ATOM 4043 N N . ASP A 1 549 ? -3.170 -0.172 -1.283 1.00 83.88 549 ASP A N 1
ATOM 4044 C CA . ASP A 1 549 ? -4.335 -0.815 -0.658 1.00 83.88 549 ASP A CA 1
ATOM 4045 C C . ASP A 1 549 ? -5.443 0.213 -0.388 1.00 83.88 549 ASP A C 1
ATOM 4047 O O . ASP A 1 549 ? -5.624 0.760 0.709 1.00 83.88 549 ASP A O 1
ATOM 4051 N N . LEU A 1 550 ? -6.224 0.477 -1.437 1.00 85.31 550 LEU A N 1
ATOM 4052 C CA . LEU A 1 550 ? -7.339 1.415 -1.365 1.00 85.31 550 LEU A CA 1
ATOM 4053 C C . LEU A 1 550 ? -8.396 0.996 -0.344 1.00 85.31 550 LEU A C 1
ATOM 4055 O O . LEU A 1 550 ? -8.975 1.871 0.296 1.00 85.31 550 LEU A O 1
ATOM 4059 N N . GLN A 1 551 ? -8.647 -0.306 -0.174 1.00 89.56 551 GLN A N 1
ATOM 4060 C CA . GLN A 1 551 ? -9.637 -0.784 0.787 1.00 89.56 551 GLN A CA 1
ATOM 4061 C C . GLN A 1 551 ? -9.200 -0.430 2.205 1.00 89.56 551 GLN A C 1
ATOM 4063 O O . GLN A 1 551 ? -9.957 0.225 2.921 1.00 89.56 551 GLN A O 1
ATOM 4068 N N . GLN A 1 552 ? -7.984 -0.819 2.592 1.00 88.12 552 GLN A N 1
ATOM 4069 C CA . GLN A 1 552 ? -7.450 -0.531 3.921 1.00 88.12 552 GLN A CA 1
ATOM 4070 C C . GLN A 1 552 ? -7.378 0.977 4.182 1.00 88.12 552 GLN A C 1
ATOM 4072 O O . GLN A 1 552 ? -7.679 1.427 5.285 1.00 88.12 552 GLN A O 1
ATOM 4077 N N . THR A 1 553 ? -7.059 1.759 3.151 1.00 85.50 553 THR A N 1
ATOM 4078 C CA . THR A 1 553 ? -6.965 3.218 3.235 1.00 85.50 553 THR A CA 1
ATOM 4079 C C . THR A 1 553 ? -8.312 3.882 3.509 1.00 85.50 553 THR A C 1
ATOM 4081 O O . THR A 1 553 ? -8.393 4.801 4.318 1.00 85.50 553 THR A O 1
ATOM 4084 N N . ILE A 1 554 ? -9.392 3.446 2.850 1.00 87.50 554 ILE A N 1
ATOM 4085 C CA . ILE A 1 554 ? -10.716 4.067 3.022 1.00 87.50 554 ILE A CA 1
ATOM 4086 C C . ILE A 1 554 ? -11.537 3.437 4.148 1.00 87.50 554 ILE A C 1
ATOM 4088 O O . ILE A 1 554 ? -12.538 4.020 4.559 1.00 87.50 554 ILE A O 1
ATOM 4092 N N . GLN A 1 555 ? -11.146 2.264 4.653 1.00 89.44 555 GLN A N 1
ATOM 4093 C CA . GLN A 1 555 ? -11.861 1.569 5.725 1.00 89.44 555 GLN A CA 1
ATOM 4094 C C . GLN A 1 555 ? -12.070 2.458 6.971 1.00 89.44 555 GLN A C 1
ATOM 4096 O O . GLN A 1 555 ? -13.210 2.528 7.450 1.00 89.44 555 GLN A O 1
ATOM 4101 N N . PRO A 1 556 ? -11.069 3.235 7.438 1.00 86.75 556 PRO A N 1
ATOM 4102 C CA . PRO A 1 556 ? -11.268 4.187 8.526 1.00 86.75 556 PRO A CA 1
ATOM 4103 C C . PRO A 1 556 ? -12.269 5.301 8.189 1.00 86.75 556 PRO A C 1
ATOM 4105 O O . PRO A 1 556 ? -13.032 5.700 9.065 1.00 86.75 556 PRO A O 1
ATOM 4108 N N . LEU A 1 557 ? -12.313 5.764 6.930 1.00 86.75 557 LEU A N 1
ATOM 4109 C CA . LEU A 1 557 ? -13.232 6.824 6.475 1.00 86.75 557 LEU A CA 1
ATOM 4110 C C . LEU A 1 557 ? -14.675 6.366 6.373 1.00 86.75 557 LEU A C 1
ATOM 4112 O O . LEU A 1 557 ? -15.556 7.210 6.407 1.00 86.75 557 LEU A O 1
ATOM 4116 N N . VAL A 1 558 ? -14.931 5.070 6.193 1.00 87.81 558 VAL A N 1
ATOM 4117 C CA . VAL A 1 558 ? -16.301 4.533 6.139 1.00 87.81 558 VAL A CA 1
ATOM 4118 C C . VAL A 1 558 ? -16.764 3.985 7.478 1.00 87.81 558 VAL A C 1
ATOM 4120 O O . VAL A 1 558 ? -17.944 3.671 7.621 1.00 87.81 558 VAL A O 1
ATOM 4123 N N . THR A 1 559 ? -15.865 3.869 8.455 1.00 88.44 559 THR A N 1
ATOM 4124 C CA . THR A 1 559 ? -16.180 3.401 9.803 1.00 88.44 559 THR A CA 1
ATOM 4125 C C . THR A 1 559 ? -16.686 4.563 10.648 1.00 88.44 559 THR A C 1
ATOM 4127 O O . THR A 1 559 ? -15.964 5.526 10.912 1.00 88.44 559 THR A O 1
ATOM 4130 N N . ILE A 1 560 ? -17.929 4.464 11.125 1.00 85.62 560 ILE A N 1
ATOM 4131 C CA . ILE A 1 560 ? -18.489 5.473 12.028 1.00 85.62 560 ILE A CA 1
ATOM 4132 C C . ILE A 1 560 ? -17.755 5.345 13.365 1.00 85.62 560 ILE A C 1
ATOM 4134 O O . ILE A 1 560 ? -17.893 4.337 14.056 1.00 85.62 560 ILE A O 1
ATOM 4138 N N . SER A 1 561 ? -16.967 6.355 13.721 1.00 79.81 561 SER A N 1
ATOM 4139 C CA . SER A 1 561 ? -16.119 6.374 14.916 1.00 79.81 561 SER A CA 1
ATOM 4140 C C . SER A 1 561 ? -16.083 7.774 15.546 1.00 79.81 561 SER A C 1
ATOM 4142 O O . SER A 1 561 ? -16.712 8.717 15.052 1.00 79.81 561 SER A O 1
ATOM 4144 N N . GLY A 1 562 ? -15.395 7.902 16.684 1.00 72.44 562 GLY A N 1
ATOM 4145 C CA . GLY A 1 562 ? -15.211 9.167 17.395 1.00 72.44 562 GLY A CA 1
ATOM 4146 C C . GLY A 1 562 ? -16.526 9.790 17.867 1.00 72.44 562 GLY A C 1
ATOM 4147 O O . GLY A 1 562 ? -17.403 9.110 18.405 1.00 72.44 562 GLY A O 1
ATOM 4148 N N . SER A 1 563 ? -16.669 11.094 17.620 1.00 67.88 563 SER A N 1
ATOM 4149 C CA . SER A 1 563 ? -17.769 11.959 18.077 1.00 67.88 563 SER A CA 1
ATOM 4150 C C . SER A 1 563 ? -19.170 11.533 17.608 1.00 67.88 563 SER A C 1
ATOM 4152 O O . SER A 1 563 ? -20.171 12.023 18.131 1.00 67.88 563 SER A O 1
ATOM 4154 N N . PHE A 1 564 ? -19.263 10.635 16.624 1.00 69.44 564 PHE A N 1
ATOM 4155 C CA . PHE A 1 564 ? -20.524 10.125 16.062 1.00 69.44 564 PHE A CA 1
ATOM 4156 C C . PHE A 1 564 ? -20.881 8.743 16.545 1.00 69.44 564 PHE A C 1
ATOM 4158 O O . PHE A 1 564 ? -22.042 8.340 16.506 1.00 69.44 564 PHE A O 1
ATOM 4165 N N . ASP A 1 565 ? -19.884 7.999 16.994 1.00 79.50 565 ASP A N 1
ATOM 4166 C CA . ASP A 1 565 ? -20.142 6.680 17.493 1.00 79.50 565 ASP A CA 1
ATOM 4167 C C . ASP A 1 565 ? -20.790 6.823 18.872 1.00 79.50 565 ASP A C 1
ATOM 4169 O O . ASP A 1 565 ? -20.209 7.390 19.795 1.00 79.50 565 ASP A O 1
ATOM 4173 N N . VAL A 1 566 ? -22.004 6.305 19.021 1.00 84.81 566 VAL A N 1
ATOM 4174 C CA . VAL A 1 566 ? -22.730 6.192 20.297 1.00 84.81 566 VAL A CA 1
ATOM 4175 C C . VAL A 1 566 ? -23.045 4.730 20.635 1.00 84.81 566 VAL A C 1
ATOM 4177 O O . VAL A 1 566 ? -23.935 4.447 21.437 1.00 84.81 566 VAL A O 1
ATOM 4180 N N . SER A 1 567 ? -22.330 3.790 20.011 1.00 89.00 567 SER A N 1
ATOM 4181 C CA . SER A 1 567 ? -22.395 2.359 20.303 1.00 89.00 567 SER A CA 1
ATOM 4182 C C . SER A 1 567 ? -22.061 2.057 21.758 1.00 89.00 567 SER A C 1
ATOM 4184 O O . SER A 1 567 ? -21.353 2.827 22.411 1.00 89.00 567 SER A O 1
ATOM 4186 N N . ALA A 1 568 ? -22.578 0.934 22.262 1.00 89.50 568 ALA A N 1
ATOM 4187 C CA . ALA A 1 568 ? -22.241 0.408 23.582 1.00 89.50 568 ALA A CA 1
ATOM 4188 C C . ALA A 1 568 ? -20.735 0.097 23.685 1.00 89.50 568 ALA A C 1
ATOM 4190 O O . ALA A 1 568 ? -20.129 -0.296 22.682 1.00 89.50 568 ALA A O 1
ATOM 4191 N N . PRO A 1 569 ? -20.117 0.208 24.878 1.00 89.81 569 PRO A N 1
ATOM 4192 C CA . PRO A 1 569 ? -18.746 -0.253 25.045 1.00 89.81 569 PRO A CA 1
ATOM 4193 C C . PRO A 1 569 ? -18.670 -1.761 24.764 1.00 89.81 569 PRO A C 1
ATOM 4195 O O . PRO A 1 569 ? -19.570 -2.527 25.111 1.00 89.81 569 PRO A O 1
ATOM 4198 N N . THR A 1 570 ? -17.587 -2.202 24.129 1.00 86.44 570 THR A N 1
ATOM 4199 C CA . THR A 1 570 ? -17.346 -3.636 23.922 1.00 86.44 570 THR A CA 1
ATOM 4200 C C . THR A 1 570 ? -16.893 -4.256 25.237 1.00 86.44 570 THR A C 1
ATOM 4202 O O . THR A 1 570 ? -16.048 -3.680 25.912 1.00 86.44 570 THR A O 1
ATOM 4205 N N . ALA A 1 571 ? -17.443 -5.414 25.608 1.00 87.00 571 ALA A N 1
ATOM 4206 C CA . ALA A 1 571 ? -17.020 -6.113 26.816 1.00 87.00 571 ALA A CA 1
ATOM 4207 C C . ALA A 1 571 ? -15.551 -6.546 26.715 1.00 87.00 571 ALA A C 1
ATOM 4209 O O . ALA A 1 571 ? -15.126 -7.115 25.706 1.00 87.00 571 ALA A O 1
ATOM 4210 N N . TYR A 1 572 ? -14.786 -6.304 27.779 1.00 87.06 572 TYR A N 1
ATOM 4211 C CA . TYR A 1 572 ? -13.405 -6.758 27.850 1.00 87.06 572 TYR A CA 1
ATOM 4212 C C . TYR A 1 572 ? -13.351 -8.290 27.894 1.00 87.06 572 TYR A C 1
ATOM 4214 O O . TYR A 1 572 ? -14.049 -8.929 28.683 1.00 87.06 572 TYR A O 1
ATOM 4222 N N . THR A 1 573 ? -12.521 -8.886 27.038 1.00 88.56 573 THR A N 1
ATOM 4223 C CA . THR A 1 573 ? -12.264 -10.330 27.064 1.00 88.56 573 THR A CA 1
ATOM 4224 C C . THR A 1 573 ? -10.993 -10.578 27.861 1.00 88.56 573 THR A C 1
ATOM 4226 O O . THR A 1 573 ? -9.913 -10.182 27.434 1.00 88.56 573 THR A O 1
ATOM 4229 N N . ASN A 1 574 ? -11.126 -11.237 29.013 1.00 90.00 574 ASN A N 1
ATOM 4230 C CA . ASN A 1 574 ? -9.986 -11.545 29.872 1.00 90.00 574 ASN A CA 1
ATOM 4231 C C . ASN A 1 574 ? -8.964 -12.429 29.153 1.00 90.00 574 ASN A C 1
ATOM 4233 O O . ASN A 1 574 ? -9.317 -13.470 28.591 1.00 90.00 574 ASN A O 1
ATOM 4237 N N . VAL A 1 575 ? -7.688 -12.060 29.259 1.00 91.75 575 VAL A N 1
ATOM 4238 C CA . VAL A 1 575 ? -6.587 -12.937 28.856 1.00 91.75 575 VAL A CA 1
ATOM 4239 C C . VAL A 1 575 ? -6.480 -14.077 29.866 1.00 91.75 575 VAL A C 1
ATOM 4241 O O . VAL A 1 575 ? -6.538 -13.858 31.081 1.00 91.75 575 VAL A O 1
ATOM 4244 N N . ALA A 1 576 ? -6.369 -15.306 29.362 1.00 93.44 576 ALA A N 1
ATOM 4245 C CA . ALA A 1 576 ? -6.274 -16.492 30.200 1.00 93.44 576 ALA A CA 1
ATOM 4246 C C . ALA A 1 576 ? -4.946 -16.525 30.969 1.00 93.44 576 ALA A C 1
ATOM 4248 O O . ALA A 1 576 ? -3.894 -16.180 30.434 1.00 93.44 576 ALA A O 1
ATOM 4249 N N . ALA A 1 577 ? -5.001 -16.989 32.217 1.00 92.50 577 ALA A N 1
ATOM 4250 C CA . ALA A 1 577 ? -3.812 -17.259 33.015 1.00 92.50 577 ALA A CA 1
ATOM 4251 C C . ALA A 1 577 ? -2.943 -18.348 32.361 1.00 92.50 577 ALA A C 1
ATOM 4253 O O . ALA A 1 577 ? -3.463 -19.322 31.806 1.00 92.50 577 ALA A O 1
ATOM 4254 N N . VAL A 1 578 ? -1.622 -18.215 32.478 1.00 93.31 578 VAL A N 1
ATOM 4255 C CA . VAL A 1 578 ? -0.683 -19.268 32.092 1.00 93.31 578 VAL A CA 1
ATOM 4256 C C . VAL A 1 578 ? -0.782 -20.448 33.053 1.00 93.31 578 VAL A C 1
ATOM 4258 O O . VAL A 1 578 ? -0.977 -20.289 34.265 1.00 93.31 578 VAL A O 1
ATOM 4261 N N . ALA A 1 579 ? -0.654 -21.654 32.502 1.00 90.50 579 ALA A N 1
ATOM 4262 C CA . ALA A 1 579 ? -0.692 -22.878 33.285 1.00 90.50 579 ALA A CA 1
ATOM 4263 C C . ALA A 1 579 ? 0.537 -22.973 34.196 1.00 90.50 579 ALA A C 1
ATOM 4265 O O . ALA A 1 579 ? 1.660 -22.699 33.779 1.00 90.50 579 ALA A O 1
ATOM 4266 N N . LEU A 1 580 ? 0.325 -23.412 35.437 1.00 88.69 580 LEU A N 1
ATOM 4267 C CA . LEU A 1 580 ? 1.435 -23.752 36.319 1.00 88.69 580 LEU A CA 1
ATOM 4268 C C . LEU A 1 580 ? 2.159 -25.005 35.791 1.00 88.69 580 LEU A C 1
ATOM 4270 O O . LEU A 1 580 ? 1.494 -25.940 35.328 1.00 88.69 580 LEU A O 1
ATOM 4274 N N . PRO A 1 581 ? 3.501 -25.061 35.884 1.00 86.19 581 PRO A N 1
ATOM 4275 C CA . PRO A 1 581 ? 4.265 -26.234 35.475 1.00 86.19 581 PRO A CA 1
ATOM 4276 C C . PRO A 1 581 ? 3.905 -27.450 36.341 1.00 86.19 581 PRO A C 1
ATOM 4278 O O . PRO A 1 581 ? 3.431 -27.324 37.471 1.00 86.19 581 PRO A O 1
ATOM 4281 N N . THR A 1 582 ? 4.134 -28.656 35.822 1.00 86.38 582 THR A N 1
ATOM 4282 C CA . THR A 1 582 ? 3.849 -29.903 36.552 1.00 86.38 582 THR A CA 1
ATOM 4283 C C . THR A 1 582 ? 5.047 -30.314 37.395 1.00 86.38 582 THR A C 1
ATOM 4285 O O . THR A 1 582 ? 6.108 -30.545 36.840 1.00 86.38 582 THR A O 1
ATOM 4288 N N . ALA A 1 583 ? 4.880 -30.479 38.708 1.00 82.94 583 ALA A N 1
ATOM 4289 C CA . ALA A 1 583 ? 5.974 -30.893 39.589 1.00 82.94 583 ALA A CA 1
ATOM 4290 C C . ALA A 1 583 ? 6.580 -32.265 39.202 1.00 82.94 583 ALA A C 1
ATOM 4292 O O . ALA A 1 583 ? 5.829 -33.181 38.849 1.00 82.94 583 ALA A O 1
ATOM 4293 N N . PRO A 1 584 ? 7.909 -32.463 39.339 1.00 80.69 584 PRO A N 1
ATOM 4294 C CA . PRO A 1 584 ? 8.522 -33.778 39.170 1.00 80.69 584 PRO A CA 1
ATOM 4295 C C . PRO A 1 584 ? 8.057 -34.747 40.267 1.00 80.69 584 PRO A C 1
ATOM 4297 O O . PRO A 1 584 ? 7.999 -34.401 41.450 1.00 80.69 584 PRO A O 1
ATOM 4300 N N . ALA A 1 585 ? 7.734 -35.985 39.890 1.00 76.25 585 ALA A N 1
ATOM 4301 C CA . ALA A 1 585 ? 7.325 -37.012 40.845 1.00 76.25 585 ALA A CA 1
ATOM 4302 C C . ALA A 1 585 ? 8.527 -37.498 41.669 1.00 76.25 585 ALA A C 1
ATOM 4304 O O . ALA A 1 585 ? 9.574 -37.796 41.111 1.00 76.25 585 ALA A O 1
ATOM 4305 N N . LYS A 1 586 ? 8.389 -37.634 42.992 1.00 69.75 586 LYS A N 1
ATOM 4306 C CA . LYS A 1 586 ? 9.467 -38.176 43.838 1.00 69.75 586 LYS A CA 1
ATOM 4307 C C . LYS A 1 586 ? 9.718 -39.659 43.496 1.00 69.75 586 LYS A C 1
ATOM 4309 O O . LYS A 1 586 ? 8.748 -40.417 43.426 1.00 69.75 586 LYS A O 1
ATOM 4314 N N . PRO A 1 587 ? 10.976 -40.115 43.333 1.00 63.69 587 PRO A N 1
ATOM 4315 C CA . PRO A 1 587 ? 11.248 -41.493 42.930 1.00 63.69 587 PRO A CA 1
ATOM 4316 C C . PRO A 1 587 ? 10.848 -42.487 44.036 1.00 63.69 587 PRO A C 1
ATOM 4318 O O . PRO A 1 587 ? 11.242 -42.334 45.195 1.00 63.69 587 PRO A O 1
ATOM 4321 N N . VAL A 1 588 ? 10.078 -43.524 43.684 1.00 56.66 588 VAL A N 1
ATOM 4322 C CA . VAL A 1 588 ? 9.703 -44.622 44.596 1.00 56.66 588 VAL A CA 1
ATOM 4323 C C . VAL A 1 588 ? 10.808 -45.676 44.575 1.00 56.66 588 VAL A C 1
ATOM 4325 O O . VAL A 1 588 ? 10.865 -46.532 43.695 1.00 56.66 588 VAL A O 1
ATOM 4328 N N . ILE A 1 589 ? 11.711 -45.624 45.551 1.00 53.06 589 ILE A N 1
ATOM 4329 C CA . ILE A 1 589 ? 12.817 -46.578 45.656 1.00 53.06 589 ILE A CA 1
ATOM 4330 C C . ILE A 1 589 ? 12.336 -47.827 46.410 1.00 53.06 589 ILE A C 1
ATOM 4332 O O . ILE A 1 589 ? 12.283 -47.827 47.638 1.00 53.06 589 ILE A O 1
ATOM 4336 N N . GLN A 1 590 ? 12.012 -48.916 45.703 1.00 43.78 590 GLN A N 1
ATOM 4337 C CA . GLN A 1 590 ? 11.732 -50.194 46.370 1.00 43.78 590 GLN A CA 1
ATOM 4338 C C . GLN A 1 590 ? 13.008 -50.757 47.020 1.00 43.78 590 GLN A C 1
ATOM 4340 O O . GLN A 1 590 ? 14.051 -50.906 46.376 1.00 43.78 590 GLN A O 1
ATOM 4345 N N . GLY A 1 591 ? 12.906 -51.055 48.318 1.00 45.69 591 GLY A N 1
ATOM 4346 C CA . GLY A 1 591 ? 13.935 -51.723 49.109 1.00 45.69 591 GLY A CA 1
ATOM 4347 C C . GLY A 1 591 ? 15.108 -50.830 49.504 1.00 45.69 591 GLY A C 1
ATOM 4348 O O . GLY A 1 591 ? 16.205 -51.046 48.998 1.00 45.69 591 GLY A O 1
ATOM 4349 N N . VAL A 1 592 ? 14.864 -49.841 50.373 1.00 38.50 592 VAL A N 1
ATOM 4350 C CA . VAL A 1 592 ? 15.470 -49.683 51.716 1.00 38.50 592 VAL A CA 1
ATOM 4351 C C . VAL A 1 592 ? 14.555 -48.728 52.498 1.00 38.50 592 VAL A C 1
ATOM 4353 O O . VAL A 1 592 ? 14.722 -47.513 52.439 1.00 38.50 592 VAL A O 1
ATOM 4356 N N . ASP A 1 593 ? 13.604 -49.277 53.257 1.00 45.62 593 ASP A N 1
ATOM 4357 C CA . ASP A 1 593 ? 13.095 -48.590 54.446 1.00 45.62 593 ASP A CA 1
ATOM 4358 C C . ASP A 1 593 ? 14.211 -48.602 55.490 1.00 45.62 593 ASP A C 1
ATOM 4360 O O . ASP A 1 593 ? 14.343 -49.532 56.283 1.00 45.62 593 ASP A O 1
ATOM 4364 N N . LYS A 1 594 ? 15.055 -47.578 55.438 1.00 37.97 594 LYS A N 1
ATOM 4365 C CA . LYS A 1 594 ? 15.624 -46.919 56.608 1.00 37.97 594 LYS A CA 1
ATOM 4366 C C . LYS A 1 594 ? 15.906 -45.485 56.202 1.00 37.97 594 LYS A C 1
ATOM 4368 O O . LYS A 1 594 ? 16.913 -45.177 55.572 1.00 37.97 594 LYS A O 1
ATOM 4373 N N . GLU A 1 595 ? 14.959 -44.639 56.571 1.00 41.97 595 GLU A N 1
ATOM 4374 C CA . GLU A 1 595 ? 15.176 -43.223 56.815 1.00 41.97 595 GLU A CA 1
ATOM 4375 C C . GLU A 1 595 ? 16.561 -42.929 57.411 1.00 41.97 595 GLU A C 1
ATOM 4377 O O . GLU A 1 595 ? 17.054 -43.650 58.286 1.00 41.97 595 GLU A O 1
ATOM 4382 N N . PRO A 1 596 ? 17.086 -41.749 57.075 1.00 36.44 596 PRO A N 1
ATOM 4383 C CA . PRO A 1 596 ? 17.262 -40.749 58.098 1.00 36.44 596 PRO A CA 1
ATOM 4384 C C . PRO A 1 596 ? 16.204 -39.668 57.885 1.00 36.44 596 PRO A C 1
ATOM 4386 O O . PRO A 1 596 ? 16.296 -38.836 56.983 1.00 36.44 596 PRO A O 1
ATOM 4389 N N . THR A 1 597 ? 15.197 -39.669 58.757 1.00 53.03 597 THR A N 1
ATOM 4390 C CA . THR A 1 597 ? 14.521 -38.454 59.200 1.00 53.03 597 THR A CA 1
ATOM 4391 C C . THR A 1 597 ? 15.593 -37.477 59.642 1.00 53.03 597 THR A C 1
ATOM 4393 O O . THR A 1 597 ? 16.140 -37.609 60.737 1.00 53.03 597 THR A O 1
ATOM 4396 N N . THR A 1 598 ? 15.927 -36.521 58.789 1.00 48.12 598 THR A N 1
ATOM 4397 C CA . THR A 1 598 ? 15.989 -35.099 59.145 1.00 48.12 598 THR A CA 1
ATOM 4398 C C . THR A 1 598 ? 16.364 -34.309 57.895 1.00 48.12 598 THR A C 1
ATOM 4400 O O . THR A 1 598 ? 17.373 -34.620 57.258 1.00 48.12 598 THR A O 1
ATOM 4403 N N . PRO A 1 599 ? 15.573 -33.296 57.505 1.00 50.81 599 PRO A N 1
ATOM 4404 C CA . PRO A 1 599 ? 16.014 -32.367 56.482 1.00 50.81 599 PRO A CA 1
ATOM 4405 C C . PRO A 1 599 ? 17.334 -31.734 56.944 1.00 50.81 599 PRO A C 1
ATOM 4407 O O . PRO A 1 599 ? 17.424 -31.242 58.070 1.00 50.81 599 PRO A O 1
ATOM 4410 N N . GLN A 1 600 ? 18.373 -31.799 56.114 1.00 57.09 600 GLN A N 1
ATOM 4411 C CA . GLN A 1 600 ? 19.669 -31.236 56.483 1.00 57.09 600 GLN A CA 1
ATOM 4412 C C . GLN A 1 600 ? 19.663 -29.730 56.235 1.00 57.09 600 GLN A C 1
ATOM 4414 O O . GLN A 1 600 ? 19.250 -29.279 55.163 1.00 57.09 600 GLN A O 1
ATOM 4419 N N . ALA A 1 601 ? 20.119 -28.964 57.227 1.00 56.91 601 ALA A N 1
ATOM 4420 C CA . ALA A 1 601 ? 20.347 -27.538 57.069 1.00 56.91 601 ALA A CA 1
ATOM 4421 C C . ALA A 1 601 ? 21.373 -27.310 55.950 1.00 56.91 601 ALA A C 1
ATOM 4423 O O . ALA A 1 601 ? 22.403 -27.985 55.892 1.00 56.91 601 ALA A O 1
ATOM 4424 N N . ARG A 1 602 ? 21.068 -26.385 55.042 1.00 68.19 602 ARG A N 1
ATOM 4425 C CA . ARG A 1 602 ? 21.984 -25.920 54.000 1.00 68.19 602 ARG A CA 1
ATOM 4426 C C . ARG A 1 602 ? 22.262 -24.446 54.234 1.00 68.19 602 ARG A C 1
ATOM 4428 O O . ARG A 1 602 ? 21.366 -23.724 54.668 1.00 68.19 602 ARG A O 1
ATOM 4435 N N . THR A 1 603 ? 23.467 -24.009 53.894 1.00 74.31 603 THR A N 1
ATOM 4436 C CA . THR A 1 603 ? 23.801 -22.587 53.884 1.00 74.31 603 THR A CA 1
ATOM 4437 C C . THR A 1 603 ? 23.070 -21.915 52.726 1.00 74.31 603 THR A C 1
ATOM 4439 O O . THR A 1 603 ? 23.272 -22.263 51.562 1.00 74.31 603 THR A O 1
ATOM 4442 N N . ILE A 1 604 ? 22.184 -20.981 53.053 1.00 77.50 604 ILE A N 1
ATOM 4443 C CA . ILE A 1 604 ? 21.385 -20.192 52.116 1.00 77.50 604 ILE A CA 1
ATOM 4444 C C . ILE A 1 604 ? 21.867 -18.749 52.173 1.00 77.50 604 ILE A C 1
ATOM 4446 O O . ILE A 1 604 ? 22.038 -18.201 53.263 1.00 77.50 604 ILE A O 1
ATOM 4450 N N . THR A 1 605 ? 22.031 -18.126 51.008 1.00 79.81 605 THR A N 1
ATOM 4451 C CA . THR A 1 605 ? 22.401 -16.713 50.903 1.00 79.81 605 THR A CA 1
ATOM 4452 C C . THR A 1 605 ? 21.149 -15.876 50.668 1.00 79.81 605 THR A C 1
ATOM 4454 O O . THR A 1 605 ? 20.429 -16.092 49.697 1.00 79.81 605 THR A O 1
ATOM 4457 N N . ILE A 1 606 ? 20.880 -14.903 51.533 1.00 86.00 606 ILE A N 1
ATOM 4458 C CA . ILE A 1 606 ? 19.803 -13.923 51.376 1.00 86.00 606 ILE A CA 1
ATOM 4459 C C . ILE A 1 606 ? 20.415 -12.584 50.973 1.00 86.00 606 ILE A C 1
ATOM 4461 O O . ILE A 1 606 ? 21.287 -12.060 51.667 1.00 86.00 606 ILE A O 1
ATOM 4465 N N . ILE A 1 607 ? 19.933 -12.021 49.867 1.00 84.06 607 ILE A N 1
ATOM 4466 C CA . ILE A 1 607 ? 20.373 -10.732 49.330 1.00 84.06 607 ILE A CA 1
ATOM 4467 C C . ILE A 1 607 ? 19.230 -9.719 49.496 1.00 84.06 607 ILE A C 1
ATOM 4469 O O . ILE A 1 607 ? 18.192 -9.866 48.846 1.00 84.06 607 ILE A O 1
ATOM 4473 N N . PRO A 1 608 ? 19.389 -8.693 50.346 1.00 86.12 608 PRO A N 1
ATOM 4474 C CA . PRO A 1 608 ? 18.421 -7.604 50.451 1.00 86.12 608 PRO A CA 1
ATOM 4475 C C . PRO A 1 608 ? 18.359 -6.786 49.157 1.00 86.12 608 PRO A C 1
ATOM 4477 O O . PRO A 1 608 ? 19.397 -6.339 48.666 1.00 86.12 608 PRO A O 1
ATOM 4480 N N . VAL A 1 609 ? 17.158 -6.567 48.619 1.00 78.19 609 VAL A N 1
ATOM 4481 C CA . VAL A 1 609 ? 16.924 -5.787 47.392 1.00 78.19 609 VAL A CA 1
ATOM 4482 C C . VAL A 1 609 ? 15.842 -4.715 47.571 1.00 78.19 609 VAL A C 1
ATOM 4484 O O . VAL A 1 609 ? 15.016 -4.802 48.482 1.00 78.19 609 VAL A O 1
ATOM 4487 N N . ASP A 1 610 ? 15.847 -3.703 46.702 1.00 75.81 610 ASP A N 1
ATOM 4488 C CA . ASP A 1 610 ? 14.787 -2.694 46.591 1.00 75.81 610 ASP A CA 1
ATOM 4489 C C . ASP A 1 610 ? 13.538 -3.226 45.847 1.00 75.81 610 ASP A C 1
ATOM 4491 O O . ASP A 1 610 ? 13.505 -4.366 45.377 1.00 75.81 610 ASP A O 1
ATOM 4495 N N . LEU A 1 611 ? 12.495 -2.392 45.716 1.00 69.62 611 LEU A N 1
ATOM 4496 C CA . LEU A 1 611 ? 11.252 -2.726 44.993 1.00 69.62 611 LEU A CA 1
ATOM 4497 C C . LEU A 1 611 ? 11.463 -3.023 43.496 1.00 69.62 611 LEU A C 1
ATOM 4499 O O . LEU A 1 611 ? 10.571 -3.566 42.854 1.00 69.62 611 LEU A O 1
ATOM 4503 N N . SER A 1 612 ? 12.624 -2.664 42.943 1.00 63.22 612 SER A N 1
ATOM 4504 C CA . SER A 1 612 ? 13.013 -2.921 41.551 1.00 63.22 612 SER A CA 1
ATOM 4505 C C . SER A 1 612 ? 13.940 -4.139 41.412 1.00 63.22 612 SER A C 1
ATOM 4507 O O . SER A 1 612 ? 14.371 -4.457 40.306 1.00 63.22 612 SER A O 1
ATOM 4509 N N . GLY A 1 613 ? 14.253 -4.837 42.512 1.00 62.06 613 GLY A N 1
ATOM 4510 C CA . GLY A 1 613 ? 15.092 -6.036 42.524 1.00 62.06 613 GLY A CA 1
ATOM 4511 C C . GLY A 1 613 ? 16.605 -5.777 42.524 1.00 62.06 613 GLY A C 1
ATOM 4512 O O . GLY A 1 613 ? 17.377 -6.731 42.354 1.00 62.06 613 GLY A O 1
ATOM 4513 N N . ASN A 1 614 ? 17.046 -4.529 42.731 1.00 72.12 614 ASN A N 1
ATOM 4514 C CA . ASN A 1 614 ? 18.466 -4.180 42.837 1.00 72.12 614 ASN A CA 1
ATOM 4515 C C . ASN A 1 614 ? 18.978 -4.379 44.273 1.00 72.12 614 ASN A C 1
ATOM 4517 O O . ASN A 1 614 ? 18.258 -4.035 45.210 1.00 72.12 614 ASN A O 1
ATOM 4521 N N . PRO A 1 615 ? 20.209 -4.886 44.487 1.00 78.38 615 PRO A N 1
ATOM 4522 C CA . PRO A 1 615 ? 20.785 -5.019 45.827 1.00 78.38 615 PRO A CA 1
ATOM 4523 C C . PRO A 1 615 ? 20.825 -3.692 46.592 1.00 78.38 615 PRO A C 1
ATOM 4525 O O . PRO A 1 615 ? 21.240 -2.672 46.041 1.00 78.38 615 PRO A O 1
ATOM 4528 N N . LEU A 1 616 ? 20.433 -3.712 47.868 1.00 75.31 616 LEU A N 1
ATOM 4529 C CA . LEU A 1 616 ? 20.495 -2.528 48.724 1.00 75.31 616 LEU A CA 1
ATOM 4530 C C . LEU A 1 616 ? 21.947 -2.144 49.026 1.00 75.31 616 LEU A C 1
ATOM 4532 O O . LEU A 1 616 ? 22.737 -2.953 49.517 1.00 75.31 616 LEU A O 1
ATOM 4536 N N . GLU A 1 617 ? 22.295 -0.886 48.770 1.00 62.16 617 GLU A N 1
ATOM 4537 C CA . GLU A 1 617 ? 23.636 -0.373 49.027 1.00 62.16 617 GLU A CA 1
ATOM 4538 C C . GLU A 1 617 ? 23.954 -0.389 50.537 1.00 62.16 617 GLU A C 1
ATOM 4540 O O . GLU A 1 617 ? 23.160 0.061 51.363 1.00 62.16 617 GLU A O 1
ATOM 4545 N N . TYR A 1 618 ? 25.126 -0.927 50.894 1.00 62.72 618 TYR A N 1
ATOM 4546 C CA . TYR A 1 618 ? 25.616 -1.114 52.270 1.00 62.72 618 TYR A CA 1
ATOM 4547 C C . TYR A 1 618 ? 24.880 -2.159 53.134 1.00 62.72 618 TYR A C 1
ATOM 4549 O O . TYR A 1 618 ? 25.242 -2.323 54.302 1.00 62.72 618 TYR A O 1
ATOM 4557 N N . ALA A 1 619 ? 23.914 -2.912 52.593 1.00 72.38 619 ALA A N 1
ATOM 4558 C CA . ALA A 1 619 ? 23.325 -4.058 53.289 1.00 72.38 619 ALA A CA 1
ATOM 4559 C C . ALA A 1 619 ? 24.156 -5.334 53.032 1.00 72.38 619 ALA A C 1
ATOM 4561 O O . ALA A 1 619 ? 24.363 -5.701 51.873 1.00 72.38 619 ALA A O 1
ATOM 4562 N N . PRO A 1 620 ? 24.649 -6.035 54.072 1.00 73.38 620 PRO A N 1
ATOM 4563 C CA . PRO A 1 620 ? 25.354 -7.295 53.869 1.00 73.38 620 PRO A CA 1
ATOM 4564 C C . PRO A 1 620 ? 24.388 -8.383 53.380 1.00 73.38 620 PRO A C 1
ATOM 4566 O O . PRO A 1 620 ? 23.239 -8.450 53.818 1.00 73.38 620 PRO A O 1
ATOM 4569 N N . SER A 1 621 ? 24.869 -9.277 52.513 1.00 81.00 621 SER A N 1
ATOM 4570 C CA . SER A 1 621 ? 24.187 -10.547 52.258 1.00 81.00 621 SER A CA 1
ATOM 4571 C C . SER A 1 621 ? 24.224 -11.406 53.522 1.00 81.00 621 SER A C 1
ATOM 4573 O O . SER A 1 621 ? 25.280 -11.542 54.146 1.00 81.00 621 SER A O 1
ATOM 4575 N N . PHE A 1 622 ? 23.104 -12.023 53.880 1.00 80.00 622 PHE A N 1
ATOM 4576 C CA . PHE A 1 622 ? 23.033 -12.923 55.027 1.00 80.00 622 PHE A CA 1
ATOM 4577 C C . PHE A 1 622 ? 23.293 -14.354 54.578 1.00 80.00 622 PHE A C 1
ATOM 4579 O O . PHE A 1 622 ? 22.755 -14.782 53.564 1.00 80.00 622 PHE A O 1
ATOM 4586 N N . THR A 1 623 ? 24.076 -15.104 55.346 1.00 80.00 623 THR A N 1
ATOM 4587 C CA . THR A 1 623 ? 24.163 -16.559 55.198 1.00 80.00 623 THR A CA 1
ATOM 4588 C C . THR A 1 623 ? 23.486 -17.201 56.395 1.00 80.00 623 THR A C 1
ATOM 4590 O O . THR A 1 623 ? 23.774 -16.850 57.539 1.00 80.00 623 THR A O 1
ATOM 4593 N N . ILE A 1 624 ? 22.531 -18.088 56.135 1.00 78.19 624 ILE A N 1
ATOM 4594 C CA . ILE A 1 624 ? 21.783 -18.790 57.176 1.00 78.19 624 ILE A CA 1
ATOM 4595 C C . ILE A 1 624 ? 21.815 -20.290 56.914 1.00 78.19 624 ILE A C 1
ATOM 4597 O O . ILE A 1 624 ? 21.628 -20.726 55.781 1.00 78.19 624 ILE A O 1
ATOM 4601 N N . ASP A 1 625 ? 22.015 -21.081 57.962 1.00 77.00 625 ASP A N 1
ATOM 4602 C CA . ASP A 1 625 ? 21.886 -22.532 57.880 1.00 77.00 625 ASP A CA 1
ATOM 4603 C C . ASP A 1 625 ? 20.457 -22.910 58.253 1.00 77.00 625 ASP A C 1
ATOM 4605 O O . ASP A 1 625 ? 20.067 -22.904 59.420 1.00 77.00 625 ASP A O 1
ATOM 4609 N N . THR A 1 626 ? 19.643 -23.201 57.244 1.00 74.50 626 THR A N 1
ATOM 4610 C CA . THR A 1 626 ? 18.250 -23.605 57.450 1.00 74.50 626 THR A CA 1
ATOM 4611 C C . THR A 1 626 ? 17.858 -24.703 56.479 1.00 74.50 626 THR A C 1
ATOM 4613 O O . THR A 1 626 ? 18.561 -25.002 55.515 1.00 74.50 626 THR A O 1
ATOM 4616 N N . ILE A 1 627 ? 16.737 -25.349 56.767 1.00 75.00 627 ILE A N 1
ATOM 4617 C CA . ILE A 1 627 ? 16.146 -26.355 55.899 1.00 75.00 627 ILE A CA 1
ATOM 4618 C C . ILE A 1 627 ? 15.390 -25.607 54.792 1.00 75.00 627 ILE A C 1
ATOM 4620 O O . ILE A 1 627 ? 14.409 -24.922 55.100 1.00 75.00 627 ILE A O 1
ATOM 4624 N N . PRO A 1 628 ? 15.792 -25.728 53.514 1.00 67.75 628 PRO A N 1
ATOM 4625 C CA . PRO A 1 628 ? 15.050 -25.111 52.422 1.00 67.75 628 PRO A CA 1
ATOM 4626 C C . PRO A 1 628 ? 13.590 -25.582 52.416 1.00 67.75 628 PRO A C 1
ATOM 4628 O O . PRO A 1 628 ? 13.314 -26.767 52.605 1.00 67.75 628 PRO A O 1
ATOM 4631 N N . GLY A 1 629 ? 12.655 -24.654 52.220 1.00 60.22 629 GLY A N 1
ATOM 4632 C CA . GLY A 1 629 ? 11.218 -24.934 52.282 1.00 60.22 629 GLY A CA 1
ATOM 4633 C C . GLY A 1 629 ? 10.585 -24.839 53.678 1.00 60.22 629 GLY A C 1
ATOM 4634 O O . GLY A 1 629 ? 9.362 -24.911 53.778 1.00 60.22 629 GLY A O 1
ATOM 4635 N N . VAL A 1 630 ? 11.362 -24.628 54.750 1.00 70.00 630 VAL A N 1
ATOM 4636 C CA . VAL A 1 630 ? 10.824 -24.312 56.085 1.00 70.00 630 VAL A CA 1
ATOM 4637 C C . VAL A 1 630 ? 10.777 -22.800 56.264 1.00 70.00 630 VAL A C 1
ATOM 4639 O O . VAL A 1 630 ? 11.802 -22.130 56.179 1.00 70.00 630 VAL A O 1
ATOM 4642 N N . THR A 1 631 ? 9.585 -22.257 56.516 1.00 74.75 631 THR A N 1
ATOM 4643 C CA . THR A 1 631 ? 9.398 -20.821 56.742 1.00 74.75 631 THR A CA 1
ATOM 4644 C C . THR A 1 631 ? 10.184 -20.348 57.962 1.00 74.75 631 THR A C 1
ATOM 4646 O O . THR A 1 631 ? 10.033 -20.882 59.060 1.00 74.75 631 THR A O 1
ATOM 4649 N N . ILE A 1 632 ? 10.975 -19.303 57.762 1.00 79.31 632 ILE A N 1
ATOM 4650 C CA . ILE A 1 632 ? 11.757 -18.611 58.782 1.00 79.31 632 ILE A CA 1
ATOM 4651 C C . ILE A 1 632 ? 11.324 -17.148 58.871 1.00 79.31 632 ILE A C 1
ATOM 4653 O O . ILE A 1 632 ? 10.637 -16.630 57.985 1.00 79.31 632 ILE A O 1
ATOM 4657 N N . ASP A 1 633 ? 11.766 -16.470 59.923 1.00 82.19 633 ASP A N 1
ATOM 4658 C CA . ASP A 1 633 ? 11.653 -15.019 59.989 1.00 82.19 633 ASP A CA 1
ATOM 4659 C C . ASP A 1 633 ? 12.665 -14.374 59.036 1.00 82.19 633 ASP A C 1
ATOM 4661 O O . ASP A 1 633 ? 13.824 -14.792 58.936 1.00 82.19 633 ASP A O 1
ATOM 4665 N N . THR A 1 634 ? 12.204 -13.364 58.302 1.00 86.69 634 THR A N 1
ATOM 4666 C CA . THR A 1 634 ? 13.046 -12.626 57.363 1.00 86.69 634 THR A CA 1
ATOM 4667 C C . THR A 1 634 ? 14.122 -11.852 58.140 1.00 86.69 634 THR A C 1
ATOM 4669 O O . THR A 1 634 ? 13.766 -11.135 59.079 1.00 86.69 634 THR A O 1
ATOM 4672 N N . PRO A 1 635 ? 15.420 -11.944 57.777 1.00 83.50 635 PRO A N 1
ATOM 4673 C CA . PRO A 1 635 ? 16.489 -11.252 58.497 1.00 83.50 635 PRO A CA 1
ATOM 4674 C C . PRO A 1 635 ? 16.241 -9.747 58.611 1.00 83.50 635 PRO A C 1
ATOM 4676 O O . PRO A 1 635 ? 15.776 -9.106 57.670 1.00 83.50 635 PRO A O 1
ATOM 4679 N N . THR A 1 636 ? 16.568 -9.143 59.745 1.00 82.31 636 THR A N 1
ATOM 4680 C CA . THR A 1 636 ? 16.375 -7.701 59.927 1.00 82.31 636 THR A CA 1
ATOM 4681 C C . THR A 1 636 ? 17.519 -6.923 59.277 1.00 82.31 636 THR A C 1
ATOM 4683 O O . THR A 1 636 ? 18.688 -7.182 59.559 1.00 82.31 636 THR A O 1
ATOM 4686 N N . VAL A 1 637 ? 17.193 -5.928 58.448 1.00 81.62 637 VAL A N 1
ATOM 4687 C CA . VAL A 1 637 ? 18.170 -4.999 57.857 1.00 81.62 637 VAL A CA 1
ATOM 4688 C C . VAL A 1 637 ? 18.022 -3.642 58.542 1.00 81.62 637 VAL A C 1
ATOM 4690 O O . VAL A 1 637 ? 16.929 -3.084 58.600 1.00 81.62 637 VAL A O 1
ATOM 4693 N N . ALA A 1 638 ? 19.109 -3.101 59.094 1.00 76.44 638 ALA A N 1
ATOM 4694 C CA . ALA A 1 638 ? 19.064 -1.829 59.813 1.00 76.44 638 ALA A CA 1
ATOM 4695 C C . ALA A 1 638 ? 18.586 -0.689 58.895 1.00 76.44 638 ALA A C 1
ATOM 4697 O O . ALA A 1 638 ? 19.148 -0.476 57.825 1.00 76.44 638 ALA A O 1
ATOM 4698 N N . GLY A 1 639 ? 17.556 0.048 59.324 1.00 72.00 639 GLY A N 1
ATOM 4699 C CA . GLY A 1 639 ? 16.964 1.138 58.540 1.00 72.00 639 GLY A CA 1
ATOM 4700 C C . GLY A 1 639 ? 15.948 0.698 57.481 1.00 72.00 639 GLY A C 1
ATOM 4701 O O . GLY A 1 639 ? 15.446 1.557 56.766 1.00 72.00 639 GLY A O 1
ATOM 4702 N N . TYR A 1 640 ? 15.605 -0.594 57.394 1.00 77.19 640 TYR A N 1
ATOM 4703 C CA . TYR A 1 640 ? 14.613 -1.124 56.456 1.00 77.19 640 TYR A CA 1
ATOM 4704 C C . TYR A 1 640 ? 13.686 -2.158 57.122 1.00 77.19 640 TYR A C 1
ATOM 4706 O O . TYR A 1 640 ? 14.066 -2.858 58.057 1.00 77.19 640 TYR A O 1
ATOM 4714 N N . SER A 1 641 ? 12.447 -2.254 56.645 1.00 81.44 641 SER A N 1
ATOM 4715 C CA . SER A 1 641 ? 11.472 -3.278 57.012 1.00 81.44 641 SER A CA 1
ATOM 4716 C C . SER A 1 641 ? 11.296 -4.227 55.835 1.00 81.44 641 SER A C 1
ATOM 4718 O O . SER A 1 641 ? 11.103 -3.757 54.712 1.00 81.44 641 SER A O 1
ATOM 4720 N N . PRO A 1 642 ? 11.363 -5.549 56.045 1.00 82.75 642 PRO A N 1
ATOM 4721 C CA . PRO A 1 642 ? 11.094 -6.483 54.967 1.00 82.75 642 PRO A CA 1
ATOM 4722 C C . PRO A 1 642 ? 9.635 -6.347 54.528 1.00 82.75 642 PRO A C 1
ATOM 4724 O O . PRO A 1 642 ? 8.744 -6.212 55.368 1.00 82.75 642 PRO A O 1
ATOM 4727 N N . GLN A 1 643 ? 9.382 -6.419 53.220 1.00 80.31 643 GLN A N 1
ATOM 4728 C CA . GLN A 1 643 ? 8.013 -6.398 52.694 1.00 80.31 643 GLN A CA 1
ATOM 4729 C C . GLN A 1 643 ? 7.186 -7.562 53.261 1.00 80.31 643 GLN A C 1
ATOM 4731 O O . GLN A 1 643 ? 6.000 -7.410 53.538 1.00 80.31 643 GLN A O 1
ATOM 4736 N N . ASN A 1 644 ? 7.845 -8.703 53.494 1.00 80.56 644 ASN A N 1
ATOM 4737 C CA . ASN A 1 644 ? 7.274 -9.872 54.146 1.00 80.56 644 ASN A CA 1
ATOM 4738 C C . ASN A 1 644 ? 8.085 -10.232 55.392 1.00 80.56 644 ASN A C 1
ATOM 4740 O O . ASN A 1 644 ? 9.274 -10.537 55.307 1.00 80.56 644 ASN A O 1
ATOM 4744 N N . ALA A 1 645 ? 7.427 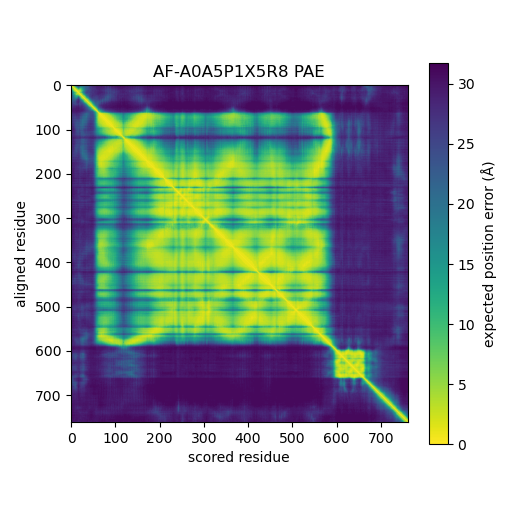-10.263 56.552 1.00 74.00 645 ALA A N 1
ATOM 4745 C CA . ALA A 1 645 ? 8.057 -10.616 57.828 1.00 74.00 645 ALA A CA 1
ATOM 4746 C C . ALA A 1 645 ? 8.563 -12.070 57.886 1.00 74.00 645 ALA A C 1
ATOM 4748 O O . ALA A 1 645 ? 9.385 -12.401 58.736 1.00 74.00 645 ALA A O 1
ATOM 4749 N N . LYS A 1 646 ? 8.079 -12.930 56.982 1.00 82.12 646 LYS A N 1
ATOM 4750 C CA . LYS A 1 646 ? 8.484 -14.329 56.867 1.00 82.12 646 LYS A CA 1
ATOM 4751 C C . LYS A 1 646 ? 8.940 -14.656 55.455 1.00 82.12 646 LYS A C 1
ATOM 4753 O O . LYS A 1 646 ? 8.363 -14.165 54.485 1.00 82.12 646 LYS A O 1
ATOM 4758 N N . LEU A 1 647 ? 9.925 -15.537 55.364 1.00 79.81 647 LEU A N 1
ATOM 4759 C CA . LEU A 1 647 ? 10.491 -16.042 54.123 1.00 79.81 647 LEU A CA 1
ATOM 4760 C C . LEU A 1 647 ? 10.491 -17.566 54.165 1.00 79.81 647 LEU A C 1
ATOM 4762 O O . LEU A 1 647 ? 10.841 -18.161 55.180 1.00 79.81 647 LEU A O 1
ATOM 4766 N N . THR A 1 648 ? 10.153 -18.205 53.050 1.00 80.81 648 THR A N 1
ATOM 4767 C CA . THR A 1 648 ? 10.378 -19.642 52.862 1.00 80.81 648 THR A CA 1
ATOM 4768 C C . THR A 1 648 ? 11.552 -19.799 51.899 1.00 80.81 648 THR A C 1
ATOM 4770 O O . THR A 1 648 ? 11.362 -19.657 50.693 1.00 80.81 648 THR A O 1
ATOM 4773 N N . PRO A 1 649 ? 12.777 -19.997 52.409 1.00 67.50 649 PRO A N 1
ATOM 4774 C CA . PRO A 1 649 ? 13.977 -19.899 51.604 1.00 67.50 649 PRO A CA 1
ATOM 4775 C C . PRO A 1 649 ? 14.154 -21.141 50.726 1.00 67.50 649 PRO A C 1
ATOM 4777 O O . PRO A 1 649 ? 13.890 -22.272 51.146 1.00 67.50 649 PRO A O 1
ATOM 4780 N N . THR A 1 650 ? 14.622 -20.917 49.504 1.00 69.75 650 THR A N 1
ATOM 4781 C CA . THR A 1 650 ? 14.985 -21.955 48.529 1.00 69.75 650 THR A CA 1
ATOM 4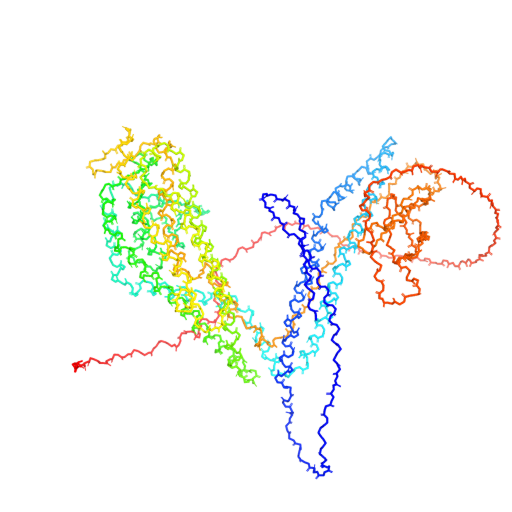782 C C . THR A 1 650 ? 16.501 -22.199 48.549 1.00 69.75 650 THR A C 1
ATOM 4784 O O . THR A 1 650 ? 17.242 -21.352 49.053 1.00 69.75 650 THR A O 1
ATOM 4787 N N . PRO A 1 651 ? 17.011 -23.348 48.068 1.00 69.25 651 PRO A N 1
ATOM 4788 C CA . PRO A 1 651 ? 18.456 -23.558 47.970 1.00 69.25 651 PRO A CA 1
ATOM 4789 C C . PRO A 1 651 ? 19.119 -22.490 47.079 1.00 69.25 651 PRO A C 1
ATOM 4791 O O . PRO A 1 651 ? 18.640 -22.237 45.980 1.00 69.25 651 PRO A O 1
ATOM 4794 N N . GLY A 1 652 ? 20.233 -21.897 47.525 1.00 67.19 652 GLY A N 1
ATOM 4795 C CA . GLY A 1 652 ? 20.980 -20.890 46.755 1.00 67.19 652 GLY A CA 1
ATOM 4796 C C . GLY A 1 652 ? 20.706 -19.442 47.181 1.00 67.19 652 GLY A C 1
ATOM 4797 O O . GLY A 1 652 ? 20.566 -19.157 48.373 1.00 67.19 652 GLY A O 1
ATOM 4798 N N . GLU A 1 653 ? 20.695 -18.516 46.219 1.00 74.81 653 GLU A N 1
ATOM 4799 C CA . GLU A 1 653 ? 20.504 -17.081 46.469 1.00 74.81 653 GLU A CA 1
ATOM 4800 C C . GLU A 1 653 ? 19.020 -16.700 46.498 1.00 74.81 653 GLU A C 1
ATOM 4802 O O . GLU A 1 653 ? 18.282 -16.924 45.543 1.00 74.81 653 GLU A O 1
ATOM 4807 N N . ASN A 1 654 ? 18.585 -16.070 47.587 1.00 80.00 654 ASN A N 1
ATOM 4808 C CA . ASN A 1 654 ? 17.216 -15.607 47.779 1.00 80.00 654 ASN A CA 1
ATOM 4809 C C . ASN A 1 654 ? 17.214 -14.081 47.867 1.00 80.00 654 ASN A C 1
ATOM 4811 O O . ASN A 1 654 ? 17.724 -13.506 48.829 1.00 80.00 654 ASN A O 1
ATOM 4815 N N . LYS A 1 655 ? 16.634 -13.414 46.867 1.00 83.06 655 LYS A N 1
ATOM 4816 C CA . LYS A 1 655 ? 16.456 -11.959 46.885 1.00 83.06 655 LYS A CA 1
ATOM 4817 C C . LYS A 1 655 ? 15.203 -11.605 47.668 1.00 83.06 655 LYS A C 1
ATOM 4819 O O . LYS A 1 655 ? 14.123 -12.102 47.363 1.00 83.06 655 LYS A O 1
ATOM 4824 N N . VAL A 1 656 ? 15.349 -10.752 48.673 1.00 83.56 656 VAL A N 1
ATOM 4825 C CA . VAL A 1 656 ? 14.245 -10.374 49.560 1.00 83.56 656 VAL A CA 1
ATOM 4826 C C . VAL A 1 656 ? 14.078 -8.870 49.536 1.00 83.56 656 VAL A C 1
ATOM 4828 O O . VAL A 1 656 ? 15.045 -8.139 49.725 1.00 83.56 656 VAL A O 1
ATOM 4831 N N . VAL A 1 657 ? 12.850 -8.422 49.288 1.00 82.06 657 VAL A N 1
ATOM 4832 C CA . VAL A 1 657 ? 12.519 -7.004 49.140 1.00 82.06 657 VAL A CA 1
ATOM 4833 C C . VAL A 1 657 ? 12.397 -6.336 50.507 1.00 82.06 657 VAL A C 1
ATOM 4835 O O . VAL A 1 657 ? 11.669 -6.807 51.387 1.00 82.06 657 VAL A O 1
ATOM 4838 N N . TYR A 1 658 ? 13.080 -5.206 50.662 1.00 81.44 658 TYR A N 1
ATOM 4839 C CA . TYR A 1 658 ? 13.059 -4.376 51.861 1.00 81.44 658 TYR A CA 1
ATOM 4840 C C . TYR A 1 658 ? 12.657 -2.938 51.524 1.00 81.44 658 TYR A C 1
ATOM 4842 O O . TYR A 1 658 ? 13.071 -2.368 50.518 1.00 81.44 658 TYR A O 1
ATOM 4850 N N . ILE A 1 659 ? 11.857 -2.343 52.405 1.00 76.06 659 ILE A N 1
ATOM 4851 C CA . ILE A 1 659 ? 11.327 -0.983 52.298 1.00 76.06 659 ILE A CA 1
ATOM 4852 C C . ILE A 1 659 ? 12.001 -0.126 53.382 1.00 76.06 659 ILE A C 1
ATOM 4854 O O . ILE A 1 659 ? 12.036 -0.565 54.531 1.00 76.06 659 ILE A O 1
ATOM 4858 N N . PRO A 1 660 ? 12.542 1.069 53.082 1.00 74.62 660 PRO A N 1
ATOM 4859 C CA . PRO A 1 660 ? 13.161 1.928 54.091 1.00 74.62 660 PRO A CA 1
ATOM 4860 C C . PRO A 1 660 ? 12.215 2.207 55.268 1.00 74.62 660 PRO A C 1
ATOM 4862 O O . PRO A 1 660 ? 11.059 2.586 55.080 1.00 74.62 660 PRO A O 1
ATOM 4865 N N . VAL A 1 661 ? 12.703 2.037 56.497 1.00 68.88 661 VAL A N 1
ATOM 4866 C CA . VAL A 1 661 ? 12.005 2.494 57.702 1.00 68.88 661 VAL A CA 1
ATOM 4867 C C . VAL A 1 661 ? 12.257 3.984 57.793 1.00 68.88 661 VAL A C 1
ATOM 4869 O O . VAL A 1 661 ? 13.346 4.407 58.179 1.00 68.88 661 VAL A O 1
ATOM 4872 N N . ASN A 1 662 ? 11.252 4.781 57.438 1.00 58.38 662 ASN A N 1
ATOM 4873 C CA . ASN A 1 662 ? 11.270 6.211 57.710 1.00 58.38 662 ASN A CA 1
ATOM 4874 C C . ASN A 1 662 ? 11.462 6.411 59.219 1.00 58.38 662 ASN A C 1
ATOM 4876 O O . ASN A 1 662 ? 10.532 6.226 60.008 1.00 58.38 662 ASN A O 1
ATOM 4880 N N . TYR A 1 663 ? 12.673 6.790 59.638 1.00 42.44 663 TYR A N 1
ATOM 4881 C CA . TYR A 1 663 ? 12.838 7.448 60.925 1.00 42.44 663 TYR A CA 1
ATOM 4882 C C . TYR A 1 663 ? 11.962 8.693 60.876 1.00 42.44 663 TYR A C 1
ATOM 4884 O O . TYR A 1 663 ? 12.065 9.473 59.936 1.00 42.44 663 TYR A O 1
ATOM 4892 N N . ALA A 1 664 ? 11.066 8.831 61.852 1.00 40.53 664 ALA A N 1
ATOM 4893 C CA . ALA A 1 664 ? 10.152 9.956 61.975 1.00 40.53 664 ALA A CA 1
ATOM 4894 C C . ALA A 1 664 ? 10.878 11.291 61.715 1.00 40.53 664 ALA A C 1
ATOM 4896 O O . ALA A 1 664 ? 11.624 11.788 62.557 1.00 40.53 664 ALA A O 1
ATOM 4897 N N . GLY A 1 665 ? 10.659 11.832 60.520 1.00 34.31 665 GLY A N 1
ATOM 4898 C CA . GLY A 1 665 ? 11.291 13.030 59.995 1.00 34.31 665 GLY A CA 1
ATOM 4899 C C . GLY A 1 665 ? 10.686 13.324 58.628 1.00 34.31 665 GLY A C 1
ATOM 4900 O O . GLY A 1 665 ? 11.131 12.770 57.639 1.00 34.31 665 GLY A O 1
ATOM 4901 N N . ASN A 1 666 ? 9.600 14.101 58.648 1.00 31.66 666 ASN A N 1
ATOM 4902 C CA . ASN A 1 666 ? 8.911 14.819 57.567 1.00 31.66 666 ASN A CA 1
ATOM 4903 C C . ASN A 1 666 ? 9.147 14.378 56.104 1.00 31.66 666 ASN A C 1
ATOM 4905 O O . ASN A 1 666 ? 10.254 14.450 55.578 1.00 31.66 666 ASN A O 1
ATOM 4909 N N . GLU A 1 667 ? 8.047 14.065 55.411 1.00 34.34 667 GLU A N 1
ATOM 4910 C CA . GLU A 1 667 ? 7.982 13.959 53.947 1.00 34.34 667 GLU A CA 1
ATOM 4911 C C . GLU A 1 667 ? 8.625 15.195 53.290 1.00 34.34 667 GLU A C 1
ATOM 4913 O O . GLU A 1 667 ? 8.131 16.315 53.432 1.00 34.34 667 GLU A O 1
ATOM 4918 N N . GLY A 1 668 ? 9.760 14.997 52.611 1.00 38.09 668 GLY A N 1
ATOM 4919 C CA . GLY A 1 668 ? 10.500 16.072 51.943 1.00 38.09 668 GLY A CA 1
ATOM 4920 C C . GLY A 1 668 ? 12.003 15.836 51.767 1.00 38.09 668 GLY A C 1
ATOM 4921 O O . GLY A 1 668 ? 12.581 16.401 50.841 1.00 38.09 668 GLY A O 1
ATOM 4922 N N . ASP A 1 669 ? 12.634 14.975 52.568 1.00 30.17 669 ASP A N 1
ATOM 4923 C CA . ASP A 1 669 ? 14.074 14.719 52.444 1.00 30.17 669 ASP A CA 1
ATOM 4924 C C . ASP A 1 669 ? 14.343 13.472 51.595 1.00 30.17 669 ASP A C 1
ATOM 4926 O O . ASP A 1 669 ? 14.199 12.332 52.032 1.00 30.17 669 ASP A O 1
ATOM 4930 N N . GLY A 1 670 ? 14.723 13.705 50.337 1.00 43.84 670 GLY A N 1
ATOM 4931 C CA . GLY A 1 670 ? 15.100 12.663 49.391 1.00 43.84 670 GLY A CA 1
ATOM 4932 C C . GLY A 1 670 ? 16.233 11.784 49.921 1.00 43.84 670 GLY A C 1
ATOM 4933 O O . GLY A 1 670 ? 17.404 12.160 49.861 1.00 43.84 670 GLY A O 1
ATOM 4934 N N . ILE A 1 671 ? 15.895 10.572 50.359 1.00 35.09 671 ILE A N 1
ATOM 4935 C CA . ILE A 1 671 ? 16.862 9.484 50.489 1.00 35.09 671 ILE A CA 1
ATOM 4936 C C . ILE A 1 671 ? 17.088 8.939 49.079 1.00 35.09 671 ILE A C 1
ATOM 4938 O O . ILE A 1 671 ? 16.396 8.044 48.600 1.00 35.09 671 ILE A O 1
ATOM 4942 N N . GLN A 1 672 ? 18.046 9.551 48.385 1.00 35.25 672 GLN A N 1
ATOM 4943 C CA . GLN A 1 672 ? 18.659 8.955 47.208 1.00 35.25 672 GLN A CA 1
ATOM 4944 C C . GLN A 1 672 ? 19.346 7.656 47.639 1.00 35.25 672 GLN A C 1
ATOM 4946 O O . GLN A 1 672 ? 20.183 7.665 48.543 1.00 35.25 672 GLN A O 1
ATOM 4951 N N . VAL A 1 673 ? 19.016 6.552 46.970 1.00 33.16 673 VAL A N 1
ATOM 4952 C CA . VAL A 1 673 ? 19.850 5.348 46.965 1.00 33.16 673 VAL A CA 1
ATOM 4953 C C . VAL A 1 673 ? 21.183 5.773 46.345 1.00 33.16 673 VAL A C 1
ATOM 4955 O O . VAL A 1 673 ? 21.261 6.012 45.137 1.00 33.16 673 VAL A O 1
ATOM 4958 N N . LYS A 1 674 ? 22.223 5.969 47.167 1.00 30.83 674 LYS A N 1
ATOM 4959 C CA . LYS A 1 674 ? 23.582 6.090 46.640 1.00 30.83 674 LYS A CA 1
ATOM 4960 C C . LYS A 1 674 ? 23.870 4.779 45.891 1.00 30.83 674 LYS A C 1
ATOM 4962 O O . LYS A 1 674 ? 23.348 3.707 46.183 1.00 30.83 674 LYS A O 1
ATOM 4967 N N . THR A 1 675 ? 24.617 4.893 44.812 1.00 31.53 675 THR A N 1
ATOM 4968 C CA . THR A 1 675 ? 25.136 3.756 44.057 1.00 31.53 675 THR A CA 1
ATOM 4969 C C . THR A 1 675 ? 26.637 3.960 44.016 1.00 31.53 675 THR A C 1
ATOM 4971 O O . THR A 1 675 ? 27.137 4.837 43.314 1.00 31.53 675 THR A O 1
ATOM 4974 N N . ALA A 1 676 ? 27.377 3.206 44.821 1.00 28.66 676 ALA A N 1
ATOM 4975 C CA . ALA A 1 676 ? 28.825 3.245 44.834 1.00 28.66 676 ALA A CA 1
ATOM 4976 C C . ALA A 1 676 ? 29.356 2.562 43.572 1.00 28.66 676 ALA A C 1
ATOM 4978 O O . ALA A 1 676 ? 29.630 1.364 43.537 1.00 28.66 676 ALA A O 1
ATOM 4979 N N . VAL A 1 677 ? 29.584 3.373 42.543 1.00 28.91 677 VAL A N 1
ATOM 4980 C CA . VAL A 1 677 ? 30.812 3.249 41.761 1.00 28.91 677 VAL A CA 1
ATOM 4981 C C . VAL A 1 677 ? 31.944 3.631 42.718 1.00 28.91 677 VAL A C 1
ATOM 4983 O O . VAL A 1 677 ? 32.097 4.800 43.064 1.00 28.91 677 VAL A O 1
ATOM 4986 N N . SER A 1 678 ? 32.699 2.657 43.229 1.00 29.67 678 SER A N 1
ATOM 4987 C CA . SER A 1 678 ? 33.889 2.958 44.025 1.00 29.67 678 SER A CA 1
ATOM 4988 C C . SER A 1 678 ? 34.995 3.485 43.107 1.00 29.67 678 SER A C 1
ATOM 4990 O O . SER A 1 678 ? 35.641 2.711 42.397 1.00 29.67 678 SER A O 1
ATOM 4992 N N . GLU A 1 679 ? 35.240 4.793 43.150 1.00 30.38 679 GLU A N 1
ATOM 4993 C CA . GLU A 1 679 ? 36.595 5.320 42.987 1.00 30.38 679 GLU A CA 1
ATOM 4994 C C . GLU A 1 679 ? 37.445 4.823 44.174 1.00 30.38 679 GLU A C 1
ATOM 4996 O O . GLU A 1 679 ? 36.965 4.722 45.303 1.00 30.38 679 GLU A O 1
ATOM 5001 N N . GLY A 1 680 ? 38.669 4.379 43.885 1.00 29.92 680 GLY A N 1
ATOM 5002 C CA . GLY A 1 680 ? 39.402 3.409 44.701 1.00 29.92 680 GLY A CA 1
ATOM 5003 C C . GLY A 1 680 ? 39.857 3.836 46.103 1.00 29.92 680 GLY A C 1
ATOM 5004 O O . GLY A 1 680 ? 39.987 5.011 46.432 1.00 29.92 680 GLY A O 1
ATOM 5005 N N . GLY A 1 681 ? 40.205 2.827 46.908 1.00 25.84 681 GLY A N 1
ATOM 5006 C CA . GLY A 1 681 ? 40.921 2.984 48.174 1.00 25.84 681 GLY A CA 1
ATOM 5007 C C . GLY A 1 681 ? 41.002 1.675 48.966 1.00 25.84 681 GLY A C 1
ATOM 5008 O O . GLY A 1 681 ? 39.982 1.107 49.332 1.00 25.84 681 GLY A O 1
ATOM 5009 N N . TYR A 1 682 ? 42.223 1.193 49.204 1.00 29.75 682 TYR A N 1
ATOM 5010 C CA . TYR A 1 682 ? 42.572 0.051 50.062 1.00 29.75 682 TYR A CA 1
ATOM 5011 C C . TYR A 1 682 ? 42.034 0.194 51.504 1.00 29.75 682 TYR A C 1
ATOM 5013 O O . TYR A 1 682 ? 42.007 1.309 52.011 1.00 29.75 682 TYR A O 1
ATOM 5021 N N . HIS A 1 683 ? 41.692 -0.919 52.181 1.00 27.09 683 HIS A N 1
ATOM 5022 C CA . HIS A 1 683 ? 42.327 -1.406 53.431 1.00 27.09 683 HIS A CA 1
ATOM 5023 C C . HIS A 1 683 ? 41.555 -2.575 54.104 1.00 27.09 683 HIS A C 1
ATOM 5025 O O . HIS A 1 683 ? 40.398 -2.447 54.478 1.00 27.09 683 HIS A O 1
ATOM 5031 N N . GLU A 1 684 ? 42.282 -3.692 54.244 1.00 26.81 684 GLU A N 1
ATOM 5032 C CA . GLU A 1 684 ? 42.342 -4.745 55.285 1.00 26.81 684 GLU A CA 1
ATOM 5033 C C . GLU A 1 684 ? 41.100 -5.372 55.966 1.00 26.81 684 GLU A C 1
ATOM 5035 O O . GLU A 1 684 ? 40.225 -4.727 56.535 1.00 26.81 684 GLU A O 1
ATOM 5040 N N . ALA A 1 685 ? 41.148 -6.711 56.002 1.00 39.44 685 ALA A N 1
ATOM 5041 C CA . ALA A 1 685 ? 40.235 -7.640 56.658 1.00 39.44 685 ALA A CA 1
ATOM 5042 C C . ALA A 1 685 ? 40.297 -7.606 58.199 1.00 39.44 685 ALA A C 1
ATOM 5044 O O . ALA A 1 685 ? 41.370 -7.468 58.789 1.00 39.44 685 ALA A O 1
ATOM 5045 N N . LYS A 1 686 ? 39.158 -7.871 58.855 1.00 27.47 686 LYS A N 1
ATOM 5046 C CA . LYS A 1 686 ? 39.090 -8.280 60.269 1.00 27.47 686 LYS A CA 1
ATOM 5047 C C . LYS A 1 686 ? 38.142 -9.468 60.460 1.00 27.47 686 LYS A C 1
ATOM 5049 O O . LYS A 1 686 ? 36.953 -9.375 60.187 1.00 27.47 686 LYS A O 1
ATOM 5054 N N . THR A 1 687 ? 38.711 -10.562 60.952 1.00 37.78 687 THR A N 1
ATOM 5055 C CA . THR A 1 687 ? 38.075 -11.774 61.495 1.00 37.78 687 THR A CA 1
ATOM 5056 C C . THR A 1 687 ? 37.778 -11.642 62.996 1.00 37.78 687 THR A C 1
ATOM 5058 O O . THR A 1 687 ? 38.513 -10.910 63.662 1.00 37.78 687 THR A O 1
ATOM 5061 N N . ALA A 1 688 ? 36.786 -12.405 63.494 1.00 27.77 688 ALA A N 1
ATOM 5062 C CA . ALA A 1 688 ? 36.579 -12.977 64.857 1.00 27.77 688 ALA A CA 1
ATOM 5063 C C . ALA A 1 688 ? 35.069 -12.961 65.214 1.00 27.77 688 ALA A C 1
ATOM 5065 O O . ALA A 1 688 ? 34.398 -12.001 64.853 1.00 27.77 688 ALA A O 1
ATOM 5066 N N . ASP A 1 689 ? 34.426 -13.874 65.952 1.00 26.17 689 ASP A N 1
ATOM 5067 C CA . ASP A 1 689 ? 34.696 -15.204 66.541 1.00 26.17 689 ASP A CA 1
ATOM 5068 C C . ASP A 1 689 ? 33.344 -15.724 67.145 1.00 26.17 689 ASP A C 1
ATOM 5070 O O . ASP A 1 689 ? 32.379 -14.954 67.189 1.00 26.17 689 ASP A O 1
ATOM 5074 N N . PRO A 1 690 ? 33.211 -16.998 67.584 1.00 42.84 690 PRO A N 1
ATOM 5075 C CA . PRO A 1 690 ? 31.931 -17.721 67.731 1.00 42.84 690 PRO A CA 1
ATOM 5076 C C . PRO A 1 690 ? 31.304 -17.672 69.143 1.00 42.84 690 PRO A C 1
ATOM 5078 O O . PRO A 1 690 ? 32.019 -17.537 70.134 1.00 42.84 690 PRO A O 1
ATOM 5081 N N . ILE A 1 691 ? 29.977 -17.881 69.268 1.00 28.55 691 ILE A N 1
ATOM 5082 C CA . ILE A 1 691 ? 29.282 -18.029 70.571 1.00 28.55 691 ILE A CA 1
ATOM 5083 C C . ILE A 1 691 ? 28.261 -19.197 70.581 1.00 28.55 691 ILE A C 1
ATOM 5085 O O . ILE A 1 691 ? 27.169 -19.100 70.038 1.00 28.55 691 ILE A O 1
ATOM 5089 N N . ILE A 1 692 ? 28.702 -20.305 71.191 1.00 26.61 692 ILE A N 1
ATOM 5090 C CA . ILE A 1 692 ? 28.110 -21.215 72.210 1.00 26.61 692 ILE A CA 1
ATOM 5091 C C . ILE A 1 692 ? 26.566 -21.307 72.395 1.00 26.61 692 ILE A C 1
ATOM 5093 O O . ILE A 1 692 ? 25.898 -20.325 72.703 1.00 26.61 692 ILE A O 1
ATOM 5097 N N . VAL A 1 693 ? 26.062 -22.558 72.376 1.00 32.47 693 VAL A N 1
ATOM 5098 C CA . VAL A 1 693 ? 24.726 -23.059 72.815 1.00 32.47 693 VAL A CA 1
ATOM 5099 C C . VAL A 1 693 ? 24.687 -23.280 74.345 1.00 32.47 693 VAL A C 1
ATOM 5101 O O . VAL A 1 693 ? 25.734 -23.591 74.919 1.00 32.47 693 VAL A O 1
ATOM 5104 N N . PRO A 1 694 ? 23.519 -23.212 75.024 1.00 33.56 694 PRO A N 1
ATOM 5105 C CA . PRO A 1 694 ? 23.041 -24.441 75.695 1.00 33.56 694 PRO A CA 1
ATOM 5106 C C . PRO A 1 694 ? 21.506 -24.672 75.727 1.00 33.56 694 PRO A C 1
ATOM 5108 O O . PRO A 1 694 ? 20.699 -23.760 75.565 1.00 33.56 694 PRO A O 1
ATOM 5111 N N . GLU A 1 695 ? 21.171 -25.950 75.949 1.00 31.70 695 GLU A N 1
ATOM 5112 C CA . GLU A 1 695 ? 19.877 -26.659 76.049 1.00 31.70 695 GLU A CA 1
ATOM 5113 C C . GLU A 1 695 ? 18.959 -26.259 77.233 1.00 31.70 695 GLU A C 1
ATOM 5115 O O . GLU A 1 695 ? 19.454 -25.811 78.261 1.00 31.70 695 GLU A O 1
ATOM 5120 N N . GLU A 1 696 ? 17.637 -26.520 77.134 1.00 31.59 696 GLU A N 1
ATOM 5121 C CA . GLU A 1 696 ? 16.903 -27.545 77.933 1.00 31.59 696 GLU A CA 1
ATOM 5122 C C . GLU A 1 696 ? 15.346 -27.480 77.824 1.00 31.59 696 GLU A C 1
ATOM 5124 O O . GLU A 1 696 ? 14.724 -26.449 78.052 1.00 31.59 696 GLU A O 1
ATOM 5129 N N . ASN A 1 697 ? 14.738 -28.650 77.540 1.00 29.78 697 ASN A N 1
ATOM 5130 C CA . ASN A 1 697 ? 13.536 -29.287 78.138 1.00 29.78 697 ASN A CA 1
ATOM 5131 C C . ASN A 1 697 ? 12.247 -28.491 78.506 1.00 29.78 697 ASN A C 1
ATOM 5133 O O . ASN A 1 697 ? 12.257 -27.710 79.450 1.00 29.78 697 ASN A O 1
ATOM 5137 N N . LYS A 1 698 ? 11.064 -28.914 77.996 1.00 27.05 698 LYS A N 1
ATOM 5138 C CA . LYS A 1 698 ? 10.120 -29.861 78.670 1.00 27.05 698 LYS A CA 1
ATOM 5139 C C . LYS A 1 698 ? 8.768 -30.055 77.942 1.00 27.05 698 LYS A C 1
ATOM 5141 O O . LYS A 1 698 ? 8.177 -29.132 77.400 1.00 27.05 698 LYS A O 1
ATOM 5146 N N . VAL A 1 699 ? 8.294 -31.297 78.036 1.00 29.75 699 VAL A N 1
ATOM 5147 C CA . VAL A 1 699 ? 7.024 -31.925 77.607 1.00 29.75 699 VAL A CA 1
ATOM 5148 C C . VAL A 1 699 ? 5.815 -31.466 78.453 1.00 29.75 699 VAL A C 1
ATOM 5150 O O . VAL A 1 699 ? 6.026 -31.134 79.617 1.00 29.75 699 VAL A O 1
ATOM 5153 N N . VAL A 1 700 ? 4.575 -31.517 77.919 1.00 27.19 700 VAL A N 1
ATOM 5154 C CA . VAL A 1 700 ? 3.400 -32.268 78.466 1.00 27.19 700 VAL A CA 1
ATOM 5155 C C . VAL A 1 700 ? 2.169 -32.219 77.532 1.00 27.19 700 VAL A C 1
ATOM 5157 O O . VAL A 1 700 ? 1.815 -31.192 76.965 1.00 27.19 700 VAL A O 1
ATOM 5160 N N . GLU A 1 701 ? 1.570 -33.408 77.425 1.00 29.89 701 GLU A N 1
ATOM 5161 C CA . GLU A 1 701 ? 0.372 -33.929 76.750 1.00 29.89 701 GLU A CA 1
ATOM 5162 C C . GLU A 1 701 ? -0.959 -33.167 76.930 1.00 29.89 701 GLU A C 1
ATOM 5164 O O . GLU A 1 701 ? -1.222 -32.585 77.979 1.00 29.89 701 GLU A O 1
ATOM 5169 N N . THR A 1 702 ? -1.906 -33.366 75.997 1.00 27.73 702 THR A N 1
ATOM 5170 C CA . THR A 1 702 ? -3.117 -34.181 76.279 1.00 27.73 702 THR A CA 1
ATOM 5171 C C . THR A 1 702 ? -3.867 -34.611 75.011 1.00 27.73 702 THR A C 1
ATOM 5173 O O . THR A 1 702 ? -4.023 -33.863 74.052 1.00 27.73 702 THR A O 1
ATOM 5176 N N . VAL A 1 703 ? -4.304 -35.871 75.052 1.00 29.41 703 VAL A N 1
ATOM 5177 C CA . VAL A 1 703 ? -5.037 -36.673 74.060 1.00 29.41 703 VAL A CA 1
ATOM 5178 C C . VAL A 1 703 ? -6.537 -36.651 74.382 1.00 29.41 703 VAL A C 1
ATOM 5180 O O . VAL A 1 703 ? -6.881 -36.613 75.561 1.00 29.41 703 VAL A O 1
ATOM 5183 N N . THR A 1 704 ? -7.423 -36.757 73.378 1.00 28.25 704 THR A N 1
ATOM 5184 C CA . THR A 1 704 ? -8.593 -37.683 73.378 1.00 28.25 704 THR A CA 1
ATOM 5185 C C . THR A 1 704 ? -9.337 -37.722 72.026 1.00 28.25 704 THR A C 1
ATOM 5187 O O . THR A 1 704 ? -10.128 -36.849 71.700 1.00 28.25 704 THR A O 1
ATOM 5190 N N . ASP A 1 705 ? -8.967 -38.715 71.213 1.00 30.62 705 ASP A N 1
ATOM 5191 C CA . ASP A 1 705 ? -9.735 -39.882 70.724 1.00 30.62 705 ASP A CA 1
ATOM 5192 C C . ASP A 1 705 ? -11.178 -39.848 70.137 1.00 30.62 705 ASP A C 1
ATOM 5194 O O . ASP A 1 705 ? -12.129 -39.405 70.773 1.00 30.62 705 ASP A O 1
ATOM 5198 N N . LEU A 1 706 ? -11.275 -40.580 69.001 1.00 29.25 706 LEU A N 1
ATOM 5199 C CA . LEU A 1 706 ? -12.322 -41.494 68.461 1.00 29.25 706 LEU A CA 1
ATOM 5200 C C . LEU A 1 706 ? -13.696 -40.938 68.004 1.00 29.25 706 LEU A C 1
ATOM 5202 O O . LEU A 1 706 ? -14.341 -40.171 68.696 1.00 29.25 706 LEU A O 1
ATOM 5206 N N . GLY A 1 707 ? -14.283 -41.369 66.875 1.00 26.02 707 GLY A N 1
ATOM 5207 C CA . GLY A 1 707 ? -13.968 -42.520 66.026 1.00 26.02 707 GLY A CA 1
ATOM 5208 C C . GLY A 1 707 ? -14.878 -42.689 64.786 1.00 26.02 707 GLY A C 1
ATOM 5209 O O . GLY A 1 707 ? -15.777 -41.900 64.513 1.00 26.02 707 GLY A O 1
ATOM 5210 N N . ASN A 1 708 ? -14.550 -43.756 64.053 1.00 31.36 708 ASN A N 1
ATOM 5211 C CA . ASN A 1 708 ? -14.975 -44.260 62.735 1.00 31.36 708 ASN A CA 1
ATOM 5212 C C . ASN A 1 708 ? -16.483 -44.384 62.415 1.00 31.36 708 ASN A C 1
ATOM 5214 O O . ASN A 1 708 ? -17.279 -44.709 63.291 1.00 31.36 708 ASN A O 1
ATOM 5218 N N . ASN A 1 709 ? -16.822 -44.360 61.109 1.00 28.56 709 ASN A N 1
ATOM 5219 C CA . ASN A 1 709 ? -17.371 -45.533 60.387 1.00 28.56 709 ASN A CA 1
ATOM 5220 C C . ASN A 1 709 ? -17.503 -45.328 58.852 1.00 28.56 709 ASN A C 1
ATOM 5222 O O . ASN A 1 709 ? -18.048 -44.337 58.378 1.00 28.56 709 ASN A O 1
ATOM 5226 N N . GLN A 1 710 ? -17.019 -46.320 58.092 1.00 30.91 710 GLN A N 1
ATOM 5227 C CA . GLN A 1 710 ? -17.273 -46.612 56.659 1.00 30.91 710 GLN A CA 1
ATOM 5228 C C . GLN A 1 710 ? -18.614 -47.394 56.486 1.00 30.91 710 GLN A C 1
ATOM 5230 O O . GLN A 1 710 ? -19.146 -47.765 57.535 1.00 30.91 710 GLN A O 1
ATOM 5235 N N . PRO A 1 711 ? -19.172 -47.730 55.276 1.00 36.34 711 PRO A N 1
ATOM 5236 C CA . PRO A 1 711 ? -18.506 -48.081 53.992 1.00 36.34 711 PRO A CA 1
ATOM 5237 C C . PRO A 1 711 ? -19.195 -47.662 52.645 1.00 36.34 711 PRO A C 1
ATOM 5239 O O . PRO A 1 711 ? -20.292 -47.115 52.614 1.00 36.34 711 PRO A O 1
ATOM 5242 N N . LYS A 1 712 ? -18.504 -47.951 51.516 1.00 29.45 712 LYS A N 1
ATOM 5243 C CA . LYS A 1 712 ? -18.927 -47.921 50.074 1.00 29.45 712 LYS A CA 1
ATOM 5244 C C . LYS A 1 712 ? -19.876 -49.117 49.721 1.00 29.45 712 LYS A C 1
ATOM 5246 O O . LYS A 1 712 ? -20.225 -49.814 50.673 1.00 29.45 712 LYS A O 1
ATOM 5251 N N . PRO A 1 713 ? -20.174 -49.540 48.449 1.00 50.16 713 PRO A N 1
ATOM 5252 C CA . PRO A 1 713 ? -20.026 -48.988 47.064 1.00 50.16 713 PRO A CA 1
ATOM 5253 C C . PRO A 1 713 ? -21.270 -49.223 46.134 1.00 50.16 713 PRO A C 1
ATOM 5255 O O . PRO A 1 713 ? -22.183 -49.936 46.530 1.00 50.16 713 PRO A O 1
ATOM 5258 N N . ASN A 1 714 ? -21.291 -48.739 44.870 1.00 26.47 714 ASN A N 1
ATOM 5259 C CA . ASN A 1 714 ? -21.407 -49.622 43.679 1.00 26.47 714 ASN A CA 1
ATOM 5260 C C . ASN A 1 714 ? -21.197 -48.930 42.308 1.00 26.47 714 ASN A C 1
ATOM 5262 O O . ASN A 1 714 ? -21.422 -47.736 42.146 1.00 26.47 714 ASN A O 1
ATOM 5266 N N . GLN A 1 715 ? -20.742 -49.751 41.359 1.00 28.86 715 GLN A N 1
ATOM 5267 C CA . GLN A 1 715 ? -20.245 -49.523 39.994 1.00 28.86 715 GLN A CA 1
ATOM 5268 C C . GLN A 1 715 ? -21.348 -49.356 38.923 1.00 28.86 715 GLN A C 1
ATOM 5270 O O . GLN A 1 715 ? -22.470 -49.798 39.155 1.00 28.86 715 GLN A O 1
ATOM 5275 N N . SER A 1 716 ? -20.998 -48.878 37.708 1.00 26.66 716 SER A N 1
ATOM 5276 C CA . SER A 1 716 ? -20.984 -49.721 36.479 1.00 26.66 716 SER A CA 1
ATOM 5277 C C . SER A 1 716 ? -21.083 -48.967 35.123 1.00 26.66 716 SER A C 1
ATOM 5279 O O . SER A 1 716 ? -22.160 -48.518 34.752 1.00 26.66 716 SER A O 1
ATOM 5281 N N . ILE A 1 717 ? -19.973 -49.030 34.362 1.00 29.11 717 ILE A N 1
ATOM 5282 C CA . ILE A 1 717 ? -19.806 -49.452 32.941 1.00 29.11 717 ILE A CA 1
ATOM 5283 C C . ILE A 1 717 ? -20.270 -48.550 31.773 1.00 29.11 717 ILE A C 1
ATOM 5285 O O . ILE A 1 717 ? -21.449 -48.246 31.621 1.00 29.11 717 ILE A O 1
ATOM 5289 N N . GLY A 1 718 ? -19.327 -48.325 30.837 1.00 25.28 718 GLY A N 1
ATOM 5290 C CA . GLY A 1 718 ? -19.598 -48.134 29.403 1.00 25.28 718 GLY A CA 1
ATOM 5291 C C . GLY A 1 718 ? -18.438 -47.539 28.586 1.00 25.28 718 GLY A C 1
ATOM 5292 O O . GLY A 1 718 ? -18.463 -46.352 28.290 1.00 25.28 718 GLY A O 1
ATOM 5293 N N . GLU A 1 719 ? -17.434 -48.347 28.223 1.00 27.09 719 GLU A N 1
ATOM 5294 C CA . GLU A 1 719 ? -16.305 -47.986 27.340 1.00 27.09 719 GLU A CA 1
ATOM 5295 C C . GLU A 1 719 ? -16.660 -47.973 25.831 1.00 27.09 719 GLU A C 1
ATOM 5297 O O . GLU A 1 719 ? -17.577 -48.664 25.395 1.00 27.09 719 GLU A O 1
ATOM 5302 N N . THR A 1 720 ? -15.826 -47.270 25.042 1.00 25.66 720 THR A N 1
ATOM 5303 C CA . THR A 1 720 ? -15.019 -47.707 23.859 1.00 25.66 720 THR A CA 1
ATOM 5304 C C . THR A 1 720 ? -15.092 -46.859 22.563 1.00 25.66 720 THR A C 1
ATOM 5306 O O . THR A 1 720 ? -16.049 -46.925 21.804 1.00 25.66 720 THR A O 1
ATOM 5309 N N . THR A 1 721 ? -13.990 -46.122 22.316 1.00 25.94 721 THR A N 1
ATOM 5310 C CA . THR A 1 721 ? -13.131 -46.017 21.096 1.00 25.94 721 THR A CA 1
ATOM 5311 C C . THR A 1 721 ? -13.729 -45.913 19.674 1.00 25.94 721 THR A C 1
ATOM 5313 O O . THR A 1 721 ? -14.340 -46.866 19.205 1.00 25.94 721 THR A O 1
ATOM 5316 N N . ASN A 1 722 ? -13.352 -44.892 18.877 1.00 25.42 722 ASN A N 1
ATOM 5317 C CA . ASN A 1 722 ? -12.159 -44.889 17.988 1.00 25.42 722 ASN A CA 1
ATOM 5318 C C . ASN A 1 722 ? -12.096 -43.684 17.012 1.00 25.42 722 ASN A C 1
ATOM 5320 O O . ASN A 1 722 ? -13.109 -43.195 16.524 1.00 25.42 722 ASN A O 1
ATOM 5324 N N . ASN A 1 723 ? -10.856 -43.278 16.712 1.00 27.12 723 ASN A N 1
ATOM 5325 C CA . ASN A 1 723 ? -10.411 -42.273 15.736 1.00 27.12 723 ASN A CA 1
ATOM 5326 C C . ASN A 1 723 ? -10.765 -42.596 14.271 1.00 27.12 723 ASN A C 1
ATOM 5328 O O . ASN A 1 723 ? -10.683 -43.755 13.872 1.00 27.12 723 ASN A O 1
ATOM 5332 N N . LEU A 1 724 ? -10.972 -41.553 13.450 1.00 24.34 724 LEU A N 1
ATOM 5333 C CA . LEU A 1 724 ? -10.444 -41.426 12.076 1.00 24.34 724 LEU A CA 1
ATOM 5334 C C . LEU A 1 724 ? -10.709 -40.012 11.525 1.00 24.34 724 LEU A C 1
ATOM 5336 O O . LEU A 1 724 ? -11.826 -39.505 11.599 1.00 24.34 724 LEU A O 1
ATOM 5340 N N . GLY A 1 725 ? -9.660 -39.382 10.991 1.00 25.34 725 GLY A N 1
ATOM 5341 C CA . GLY A 1 725 ? -9.689 -38.017 10.472 1.00 25.34 725 GLY A CA 1
ATOM 5342 C C . GLY A 1 725 ? -10.575 -37.825 9.242 1.00 25.34 725 GLY A C 1
ATOM 5343 O O . GLY A 1 725 ? -10.796 -38.753 8.465 1.00 25.34 725 GLY A O 1
ATOM 5344 N N . LYS A 1 726 ? -11.030 -36.584 9.045 1.00 25.94 726 LYS A N 1
ATOM 5345 C CA . LYS A 1 726 ? -11.547 -36.093 7.768 1.00 25.94 726 LYS A CA 1
ATOM 5346 C C . LYS A 1 726 ? -11.192 -34.624 7.564 1.00 25.94 726 LYS A C 1
ATOM 5348 O O . LYS A 1 726 ? -11.260 -33.806 8.472 1.00 25.94 726 LYS A O 1
ATOM 5353 N N . SER A 1 727 ? -10.794 -34.388 6.326 1.00 24.09 727 SER A N 1
ATOM 5354 C CA . SER A 1 727 ? -10.417 -33.163 5.645 1.00 24.09 727 SER A CA 1
ATOM 5355 C C . SER A 1 727 ? -11.433 -32.026 5.748 1.00 24.09 727 SER A C 1
ATOM 5357 O O . SER A 1 727 ? -12.643 -32.253 5.761 1.00 24.09 727 SER A O 1
ATOM 5359 N N . LEU A 1 728 ? -10.892 -30.809 5.685 1.00 25.27 728 LEU A N 1
ATOM 5360 C CA . LEU A 1 728 ? -11.572 -29.565 5.323 1.00 25.27 728 LEU A CA 1
ATOM 5361 C C . LEU A 1 728 ? -12.427 -29.748 4.052 1.00 25.27 728 LEU A C 1
ATOM 5363 O O . LEU A 1 728 ? -11.920 -30.305 3.072 1.00 25.27 728 LEU A O 1
ATOM 5367 N N . PRO A 1 729 ? -13.680 -29.265 4.010 1.00 28.28 729 PRO A N 1
ATOM 5368 C CA . PRO A 1 729 ? -14.386 -29.083 2.756 1.00 28.28 729 PRO A CA 1
ATOM 5369 C C . PRO A 1 729 ? -14.041 -27.722 2.143 1.00 28.28 729 PRO A C 1
ATOM 5371 O O . PRO A 1 729 ? -14.295 -26.672 2.728 1.00 28.28 729 PRO A O 1
ATOM 5374 N N . GLN A 1 730 ? -13.499 -27.772 0.925 1.00 26.75 730 GLN A N 1
ATOM 5375 C CA . GLN A 1 730 ? -13.703 -26.739 -0.085 1.00 26.75 730 GLN A CA 1
ATOM 5376 C C . GLN A 1 730 ? -15.196 -26.662 -0.426 1.00 26.75 730 GLN A C 1
ATOM 5378 O O . GLN A 1 730 ? -15.823 -27.694 -0.666 1.00 26.75 730 GLN A O 1
ATOM 5383 N N . THR A 1 731 ? -15.729 -25.452 -0.563 1.00 26.36 731 THR A N 1
ATOM 5384 C CA . THR A 1 731 ? -16.915 -25.203 -1.388 1.00 26.36 731 THR A CA 1
ATOM 5385 C C . THR A 1 731 ? -16.691 -23.939 -2.194 1.00 26.36 731 THR A C 1
ATOM 5387 O O . THR A 1 731 ? -16.599 -22.847 -1.638 1.00 26.36 731 THR A O 1
ATOM 5390 N N . GLY A 1 732 ? -16.585 -24.133 -3.508 1.00 22.98 732 GLY A N 1
ATOM 5391 C CA . GLY A 1 732 ? -16.772 -23.087 -4.495 1.00 22.98 732 GLY A CA 1
ATOM 5392 C C . GLY A 1 732 ? -18.227 -22.619 -4.564 1.00 22.98 732 GLY A C 1
ATOM 5393 O O . GLY A 1 732 ? -19.132 -23.200 -3.966 1.00 22.98 732 GLY A O 1
ATOM 5394 N N . GLU A 1 733 ? -18.373 -21.531 -5.304 1.00 27.25 733 GLU A N 1
ATOM 5395 C CA . GLU A 1 733 ? -19.569 -20.836 -5.769 1.00 27.25 733 GLU A CA 1
ATOM 5396 C C . GLU A 1 733 ? -20.918 -21.569 -5.658 1.00 27.25 733 GLU A C 1
ATOM 5398 O O . GLU A 1 733 ? -21.161 -22.607 -6.273 1.00 27.25 733 GLU A O 1
ATOM 5403 N N . SER A 1 734 ? -21.845 -20.943 -4.930 1.00 29.31 734 SER A N 1
ATOM 5404 C CA . SER A 1 734 ? -23.204 -20.576 -5.371 1.00 29.31 734 SER A CA 1
ATOM 5405 C C . SER A 1 734 ? -24.113 -20.421 -4.151 1.00 29.31 734 SER A C 1
ATOM 5407 O O . SER A 1 734 ? -24.732 -21.359 -3.662 1.00 29.31 734 SER A O 1
ATOM 5409 N N . SER A 1 735 ? -24.244 -19.191 -3.661 1.00 25.23 735 SER A N 1
ATOM 5410 C CA . SER A 1 735 ? -25.467 -18.803 -2.965 1.00 25.23 735 SER A CA 1
ATOM 5411 C C . SER A 1 735 ? -25.866 -17.425 -3.465 1.00 25.23 735 SER A C 1
ATOM 5413 O O . SER A 1 735 ? -25.269 -16.407 -3.136 1.00 25.23 735 SER A O 1
ATOM 5415 N N . GLN A 1 736 ? -26.853 -17.432 -4.359 1.00 36.72 736 GLN A N 1
ATOM 5416 C CA . GLN A 1 736 ? -27.717 -16.285 -4.570 1.00 36.72 736 GLN A CA 1
ATOM 5417 C C . GLN A 1 736 ? -28.323 -15.938 -3.208 1.00 36.72 736 GLN A C 1
ATOM 5419 O O . GLN A 1 736 ? -29.080 -16.736 -2.658 1.00 36.72 736 GLN A O 1
ATOM 5424 N N . SER A 1 737 ? -27.975 -14.778 -2.658 1.00 26.36 737 SER A N 1
ATOM 5425 C CA . SER A 1 737 ? -28.747 -14.161 -1.587 1.00 26.36 737 SER A CA 1
ATOM 5426 C C . SER A 1 737 ? -29.458 -12.934 -2.154 1.00 26.36 737 SER A C 1
ATOM 5428 O O . SER A 1 737 ? -28.947 -12.200 -3.001 1.00 26.36 737 SER A O 1
ATOM 5430 N N . GLU A 1 738 ? -30.710 -12.789 -1.749 1.00 27.44 738 GLU A N 1
ATOM 5431 C CA . GLU A 1 738 ? -31.774 -11.995 -2.359 1.00 27.44 738 GLU A CA 1
ATOM 5432 C C . GLU A 1 738 ? -31.625 -10.466 -2.179 1.00 27.44 738 GLU A C 1
ATOM 5434 O O . GLU A 1 738 ? -32.617 -9.750 -2.078 1.00 27.44 738 GLU A O 1
ATOM 5439 N N . LEU A 1 739 ? -30.399 -9.930 -2.186 1.00 28.34 739 LEU A N 1
ATOM 5440 C CA . LEU A 1 739 ? -30.121 -8.485 -2.108 1.00 28.34 739 LEU A CA 1
ATOM 5441 C C . LEU A 1 739 ? -29.802 -7.833 -3.468 1.00 28.34 739 LEU A C 1
ATOM 5443 O O . LEU A 1 739 ? -29.776 -6.610 -3.576 1.00 28.34 739 LEU A O 1
ATOM 5447 N N . ALA A 1 740 ? -29.683 -8.619 -4.543 1.00 28.55 740 ALA A N 1
ATOM 5448 C CA . ALA A 1 740 ? -29.488 -8.113 -5.910 1.00 28.55 740 ALA A CA 1
ATOM 5449 C C . ALA A 1 740 ? -30.778 -7.598 -6.597 1.00 28.55 740 ALA A C 1
ATOM 5451 O O . ALA A 1 740 ? -30.728 -7.106 -7.724 1.00 28.55 740 ALA A O 1
ATOM 5452 N N . THR A 1 741 ? -31.939 -7.669 -5.937 1.00 27.00 741 THR A N 1
ATOM 5453 C CA . THR A 1 741 ? -33.247 -7.379 -6.566 1.00 27.00 741 THR A CA 1
ATOM 5454 C C . THR A 1 741 ? -33.772 -5.959 -6.295 1.00 27.00 741 THR A C 1
ATOM 5456 O O . THR A 1 741 ? -34.818 -5.583 -6.816 1.00 27.00 741 THR A O 1
ATOM 5459 N N . ILE A 1 742 ? -33.044 -5.118 -5.547 1.00 28.31 742 ILE A N 1
ATOM 5460 C CA . ILE A 1 742 ? -33.438 -3.709 -5.306 1.00 28.31 742 ILE A CA 1
ATOM 5461 C C . ILE A 1 742 ? -32.563 -2.708 -6.095 1.00 28.31 742 ILE A C 1
ATOM 5463 O O . ILE A 1 742 ? -32.985 -1.583 -6.349 1.00 28.31 742 ILE A O 1
ATOM 5467 N N . GLY A 1 743 ? -31.414 -3.134 -6.632 1.00 24.75 743 GLY A N 1
ATOM 5468 C CA . GLY A 1 743 ? -30.537 -2.298 -7.471 1.00 24.75 743 GLY A CA 1
ATOM 5469 C C . GLY A 1 743 ? -30.962 -2.137 -8.940 1.00 24.75 743 GLY A C 1
ATOM 5470 O O . GLY A 1 743 ? -30.263 -1.478 -9.705 1.00 24.75 743 GLY A O 1
ATOM 5471 N N . LEU A 1 744 ? -32.089 -2.723 -9.365 1.00 25.33 744 LEU A N 1
ATOM 5472 C CA . LEU A 1 744 ? -32.462 -2.851 -10.785 1.00 25.33 744 LEU A CA 1
ATOM 5473 C C . LEU A 1 744 ? -33.767 -2.128 -11.164 1.00 25.33 744 LEU A C 1
ATOM 5475 O O . LEU A 1 744 ? -34.516 -2.589 -12.023 1.00 25.33 744 LEU A O 1
ATOM 5479 N N . MET A 1 745 ? -34.041 -0.971 -10.548 1.00 23.94 745 MET A N 1
ATOM 5480 C CA . MET A 1 745 ? -35.233 -0.162 -10.857 1.00 23.94 745 MET A CA 1
ATOM 5481 C C . MET A 1 745 ? -34.983 1.332 -11.122 1.00 23.94 745 MET A C 1
ATOM 5483 O O . MET A 1 745 ? -35.894 2.135 -10.963 1.00 23.94 745 MET A O 1
ATOM 5487 N N . LEU A 1 746 ? -33.796 1.724 -11.603 1.00 24.94 746 LEU A N 1
ATOM 5488 C CA . LEU A 1 746 ? -33.545 3.104 -12.062 1.00 24.94 746 LEU A CA 1
ATOM 5489 C C . LEU A 1 746 ? -32.710 3.181 -13.353 1.00 24.94 746 LEU A C 1
ATOM 5491 O O . LEU A 1 746 ? -31.783 3.970 -13.480 1.00 24.94 746 LEU A O 1
ATOM 5495 N N . LEU A 1 747 ? -33.088 2.395 -14.363 1.00 25.83 747 LEU A N 1
ATOM 5496 C CA . LEU A 1 747 ? -32.717 2.650 -15.759 1.00 25.83 747 LEU A CA 1
ATOM 5497 C C . LEU A 1 747 ? -33.929 2.382 -16.650 1.00 25.83 747 LEU A C 1
ATOM 5499 O O . LEU A 1 747 ? -34.246 1.239 -16.970 1.00 25.83 747 LEU A O 1
ATOM 5503 N N . GLY A 1 748 ? -34.628 3.450 -17.038 1.00 21.19 748 GLY A N 1
ATOM 5504 C CA . GLY A 1 748 ? -35.796 3.306 -17.896 1.00 21.19 748 GLY A CA 1
ATOM 5505 C C . GLY A 1 748 ? -36.559 4.582 -18.216 1.00 21.19 748 GLY A C 1
ATOM 5506 O O . GLY A 1 748 ? -37.766 4.571 -18.055 1.00 21.19 748 GLY A O 1
ATOM 5507 N N . PHE A 1 749 ? -35.899 5.642 -18.701 1.00 24.09 749 PHE A N 1
ATOM 5508 C CA . PHE A 1 749 ? -36.473 6.513 -19.741 1.00 24.09 749 PHE A CA 1
ATOM 5509 C C . PHE A 1 749 ? -35.355 7.199 -20.548 1.00 24.09 749 PHE A C 1
ATOM 5511 O O . PHE A 1 749 ? -34.649 8.079 -20.066 1.00 24.09 749 PHE A O 1
ATOM 5518 N N . MET A 1 750 ? -35.210 6.762 -21.801 1.00 24.09 750 MET A N 1
ATOM 5519 C CA . MET A 1 750 ? -34.525 7.474 -22.885 1.00 24.09 750 MET A CA 1
ATOM 5520 C C . MET A 1 750 ? -35.354 8.684 -23.346 1.00 24.09 750 MET A C 1
ATOM 5522 O O . MET A 1 750 ? -36.582 8.637 -23.288 1.00 24.09 750 MET A O 1
ATOM 5526 N N . GLY A 1 751 ? -34.713 9.684 -23.966 1.00 21.83 751 GLY A N 1
ATOM 5527 C CA . GLY A 1 751 ? -35.434 10.598 -24.863 1.00 21.83 751 GLY A CA 1
ATOM 5528 C C . GLY A 1 751 ? -34.672 11.827 -25.361 1.00 21.83 751 GLY A C 1
ATOM 5529 O O . GLY A 1 751 ? -34.656 12.851 -24.698 1.00 21.83 751 GLY A O 1
ATOM 5530 N N . LEU A 1 752 ? -34.104 11.720 -26.565 1.00 23.28 752 LEU A N 1
ATOM 5531 C CA . LEU A 1 752 ? -33.460 12.758 -27.384 1.00 23.28 752 LEU A CA 1
ATOM 5532 C C . LEU A 1 752 ? -34.227 14.094 -27.555 1.00 23.28 752 LEU A C 1
ATOM 5534 O O . LEU A 1 752 ? -35.445 14.087 -27.711 1.00 23.28 752 LEU A O 1
ATOM 5538 N N . ALA A 1 753 ? -33.434 15.163 -27.768 1.00 22.53 753 ALA A N 1
ATOM 5539 C CA . ALA A 1 753 ? -33.597 16.361 -28.634 1.00 22.53 753 ALA A CA 1
ATOM 5540 C C . ALA A 1 753 ? -33.223 17.645 -27.846 1.00 22.53 753 ALA A C 1
ATOM 5542 O O . ALA A 1 753 ? -33.640 17.804 -26.713 1.00 22.53 753 ALA A O 1
ATOM 5543 N N . ALA A 1 754 ? -32.445 18.617 -28.331 1.00 22.19 754 ALA A N 1
ATOM 5544 C CA . ALA A 1 754 ? -32.375 19.128 -29.688 1.00 22.19 754 ALA A CA 1
ATOM 5545 C C . ALA A 1 754 ? -31.081 19.918 -29.981 1.00 22.19 754 ALA A C 1
ATOM 5547 O O . ALA A 1 754 ? -30.482 20.581 -29.139 1.00 22.19 754 ALA A O 1
ATOM 5548 N N . VAL A 1 755 ? -30.743 19.884 -31.266 1.00 24.48 755 VAL A N 1
ATOM 5549 C CA . VAL A 1 755 ? -29.844 20.754 -32.023 1.00 24.48 755 VAL A CA 1
ATOM 5550 C C . VAL A 1 755 ? -30.245 22.239 -31.932 1.00 24.48 755 VAL A C 1
ATOM 5552 O O . VAL A 1 755 ? -31.401 22.578 -32.167 1.00 24.48 755 VAL A O 1
ATOM 5555 N N . GLY A 1 756 ? -29.251 23.131 -31.801 1.00 23.36 756 GLY A N 1
ATOM 5556 C CA . GLY A 1 756 ? -29.189 24.355 -32.618 1.00 23.36 756 GLY A CA 1
ATOM 5557 C C . GLY A 1 756 ? -29.079 25.720 -31.916 1.00 23.36 756 GLY A C 1
ATOM 5558 O O . GLY A 1 756 ? -30.081 26.259 -31.469 1.00 23.36 756 GLY A O 1
ATOM 5559 N N . LYS A 1 757 ? -27.901 26.361 -32.037 1.00 24.95 757 LYS A N 1
ATOM 5560 C CA . LYS A 1 757 ? -27.630 27.643 -32.753 1.00 24.95 757 LYS A CA 1
ATOM 5561 C C . LYS A 1 757 ? -26.605 28.568 -32.063 1.00 24.95 757 LYS A C 1
ATOM 5563 O O . LYS A 1 757 ? -26.803 29.051 -30.960 1.00 24.95 757 LYS A O 1
ATOM 5568 N N . LYS A 1 758 ? -25.579 28.906 -32.859 1.00 28.31 758 LYS A N 1
ATOM 5569 C CA . LYS A 1 758 ? -24.797 30.162 -32.956 1.00 28.31 758 LYS A CA 1
ATOM 5570 C C . LYS A 1 758 ? -25.254 31.378 -32.120 1.00 28.31 758 LYS A C 1
ATOM 5572 O O . LYS A 1 758 ? -26.371 31.851 -32.322 1.00 28.31 758 LYS A O 1
ATOM 5577 N N . LYS A 1 759 ? -24.268 32.060 -31.513 1.00 25.41 759 LYS A N 1
ATOM 5578 C CA . LYS A 1 759 ? -23.778 33.437 -31.824 1.00 25.41 759 LYS A CA 1
ATOM 5579 C C . LYS A 1 759 ? -22.513 33.708 -30.978 1.00 25.41 759 LYS A C 1
ATOM 5581 O O . LYS A 1 759 ? -22.545 33.468 -29.785 1.00 25.41 759 LYS A O 1
ATOM 5586 N N . ARG A 1 760 ? -21.338 33.960 -31.579 1.00 29.38 760 ARG A N 1
ATOM 5587 C CA . ARG A 1 760 ? -20.700 35.296 -31.714 1.00 29.38 760 ARG A CA 1
ATOM 5588 C C . ARG A 1 760 ? -21.007 36.245 -30.545 1.00 29.38 760 ARG A C 1
ATOM 5590 O O . ARG A 1 760 ? -22.095 36.815 -30.545 1.00 29.38 760 ARG A O 1
ATOM 5597 N N . TYR A 1 761 ? -20.041 36.461 -29.655 1.00 35.31 761 TYR A N 1
ATOM 5598 C CA . TYR A 1 761 ? -19.101 37.589 -29.711 1.00 35.31 761 TYR A CA 1
ATOM 5599 C C . TYR A 1 761 ? -17.744 37.157 -29.163 1.00 35.31 761 TYR A C 1
ATOM 5601 O O . TYR A 1 761 ? -17.754 36.228 -28.328 1.00 35.31 761 TYR A O 1
#

Mean predicted aligned error: 18.85 Å

Foldseek 3Di:
DDDDDPDDDDFDWDDDPNDTDGDDPPPPPPPPPPPPDDDDDDDDDDDPDDDDDDDDDDPPPDLVLLQVLLVLLVVLVVLLVVLVVQLVVLQCCLVVDPLNVVLVVLLVVLVVDLVDDDPVCVVVSVVSQVVSQQSLVVSLVSLVVSQVSLVVSQVVSQVSQVVSLVSLVPDDPLLQQLQVVLVVLLVCLLVVLVVLLVVLQQQLFQQLPPVLVVLLVLLLVLLVQLLVLPPAAFFFDDWDADPVRWIWDDALNDIWTDPPPPSTDGCNRTLSVVLPPRRGLRSLLVSLLSLLCLQFAFGFGADPVRHTFTKHRPRSNVSSVVSNVSSVVSSLSSLVRSLVSSLCCLLPVLLVVLLVVLCVSSVVSVHDDDPVVSQLVLLVLVLVLLLVLLVVLLVLLLVLLVVLLVLVVLLCVDPLCVVQQPDPLNVLSVVLSVVLVVLSVQQSVLSVPDDGDSCSNVCQQVPDVSGCRHLVNSLVSVLVSLVVVSVRSSCCRHPRLLVVQPPWDADPSGMIIHDPVSCVSNVSSNSSSSSSSSSSSSSSSSSSDSDPDSSVSCSVSNNQGRSSNSHRNDRNDRDDRHDNDDRRDDRDDPDDPDDDPDQFFDWEWEFEDEPVQHGQPPWDIDTDGDRQQDKDADDDTPQWDWPDRIDRHHHYYHYTYTHGDPPPDDDDDDPDRDDDPDPDDDDDDDDDDDDDDDDDDDDDDDDDDDDDDDDDDDDDDDDDDDDDDDDDDDDDDDDDDDPVVPVPPPDDDDDDDDDDDDDDD

Organism: NCBI:txid1296540

Radius of gyration: 39.49 Å; Cα contacts (8 Å, |Δi|>4): 831; chains: 1; bounding box: 91×89×121 Å

Solvent-accessible surface area (backbone atoms only — not comparable to full-atom values): 45697 Å² total; per-residue (Å²): 135,88,78,84,80,86,76,84,80,85,81,76,78,51,84,56,95,96,43,83,52,83,80,78,89,77,83,75,81,78,84,75,80,82,76,81,77,86,79,84,84,86,84,90,81,90,82,94,84,84,86,87,80,95,74,76,86,80,79,73,78,46,73,67,57,57,52,49,41,39,56,50,39,54,53,42,54,55,49,38,53,51,30,50,52,55,23,48,48,36,41,46,58,52,74,70,27,66,70,51,54,49,49,53,50,50,49,53,51,48,58,54,52,62,76,68,65,56,87,88,47,49,67,58,50,52,50,53,50,54,53,50,47,52,50,44,54,53,48,40,51,52,34,51,54,29,34,51,51,26,50,53,30,39,53,54,38,47,55,47,45,55,55,43,45,55,51,54,70,72,50,56,70,45,50,51,46,31,4,52,50,48,50,58,51,54,74,43,28,70,58,52,22,44,55,48,33,52,51,44,52,50,50,15,17,44,39,15,50,63,79,28,50,72,37,49,52,50,33,51,53,43,48,53,51,26,55,74,34,43,77,56,52,58,39,57,48,82,60,49,68,49,99,86,68,52,38,34,33,76,49,75,91,39,76,43,56,45,73,83,71,82,80,58,40,27,44,68,76,32,46,52,65,62,51,77,66,58,68,38,56,34,47,48,49,49,53,47,40,54,40,38,41,50,35,33,31,65,38,44,24,46,46,100,85,71,45,82,40,43,30,40,32,53,50,14,27,56,49,23,57,72,36,42,67,56,33,50,52,25,45,51,53,19,33,55,41,19,30,53,44,41,50,47,39,59,54,50,51,48,49,52,54,45,51,52,52,50,42,52,45,25,52,75,27,75,44,85,74,61,63,70,63,46,52,58,52,49,17,46,53,46,38,50,46,42,52,51,34,50,51,52,51,52,48,49,47,52,48,47,51,50,56,42,43,52,33,44,52,53,20,60,74,37,69,68,46,62,74,67,59,91,65,66,57,62,62,52,48,52,52,51,50,55,51,46,54,50,39,52,54,53,22,50,56,51,57,71,70,48,79,64,40,76,61,39,50,55,39,48,41,66,36,46,100,86,48,83,40,13,54,46,48,46,46,54,58,50,52,68,56,51,63,59,48,54,72,55,40,24,52,42,57,70,51,50,50,65,74,66,42,87,77,36,49,72,46,97,81,48,26,37,35,54,34,69,68,57,46,68,75,46,42,46,52,54,50,27,30,47,40,48,43,49,38,58,46,48,48,51,50,52,68,33,45,77,59,98,52,51,34,73,61,43,32,66,75,63,40,80,53,68,97,74,38,52,46,76,77,78,81,78,76,72,69,79,73,58,75,72,71,82,77,75,79,81,81,84,74,84,88,70,96,68,80,77,92,64,85,66,63,40,78,26,39,36,37,52,14,33,95,86,69,47,72,43,77,93,60,76,68,44,77,44,76,40,41,64,70,50,75,41,74,44,82,88,49,92,64,37,42,56,78,49,70,57,39,62,48,57,88,45,82,40,79,43,46,40,43,75,50,79,68,94,70,69,98,81,76,83,80,70,82,70,75,84,78,75,78,85,80,91,82,86,90,84,90,87,84,90,85,87,87,86,88,85,90,85,87,87,89,88,87,86,88,87,82,90,86,85,84,89,88,89,87,87,91,87,87,84,89,85,90,82,90,80,80,86,80,86,78,78,93,85,77,92,65,93,70,74,77,73,81,78,80,86,82,87,83,88,84,91,86,83,89,88,82,89,77,91,131

Secondary structure (DSSP, 8-state):
--------PPPPPEEETTEEE-----------------------------------------HHHHHHHHHHHHHHHHHHHHHHHHHHHHHHHHHT-HHHHHHHHHHHHHHHHHHT--STTHHHHHHHHHHHHHHHHHHHHHHHHHHHHHHHHHHHHHHHHHHHHHHHHTS-HHHHHHHHHHHHHHTSHHHHHHHHHHHHHHHHHHHHHHTTHHHHHHHHHHHHHHHHH--SSP-EE--EE-TTS-EEEEETTEEEE-SS-SS-EEIIIIIHHHTTS--SHHHHHHHHHHHHHHHHSPEEEE-TTS-EEEEE-HHHHHHHHHHHHHHHHHHHHHHHHHHHHHHHIIII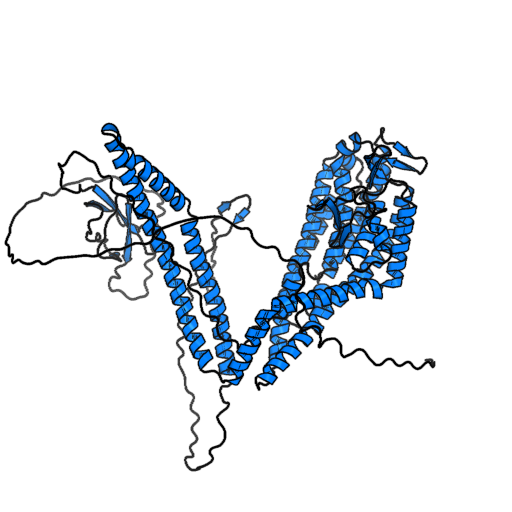IHHHHHHHHHHHHHHHHT----HHHHHHHHHHHHHHHHHHHHHHHHHHHHHHHHHHHHHHHHHTTSHHHHHH--S-HHHHHHHHHHHHHHHHHHHHHHHHHSPP-TTHHHHHHH--TT-SS-HHHHHHHHHHHHHHHHHHHHHIIIIIHHHH-TT-EE-TT--EE--HHHHHHTHHHHHHHHHHHHHHHHHHHHHH-S-S-HHHHHHHHHS--GGG--PPPPPP-PPPPPPPPPPPPPP---S-------PPPEEEEEEEE-TTSPBPTTPPPEEEEE-TTS-EEPPP-TTEEESSSEE-PPSSEEEEEEEE---S--TT----------------------------------------------------------PPPP--S----TTTTSSSSS---------------

pLDDT: mean 71.86, std 24.19, range [20.64, 97.0]